Protein AF-0000000078975487 (afdb_homodimer)

Organism: NCBI:txid3068

InterPro domains:
  IPR016624 Uncharacterised conserved protein UCP014753 [PTHR35339] (40-335)
  IPR049349 DUF2264, N-terminal domain [PF10022] (40-330)

Radius of gyration: 29.85 Å; Cα contacts (8 Å, |Δi|>4): 1272; chains: 2; bounding box: 80×108×69 Å

Foldseek 3Di:
DPPPPLDQVLQAPQLVVQPVPDQAPQNLFANATRHPLVSLQVSLQQCLDPPHNRDHDQQQPPHLCNLVSLLSVLLNCLVCVVSRPVPHDPVSNVSNLVSLVSNVNRDADQFLSLLSQQSSQLSCVLVVHDHPVCSNVVNLVQQLQQDDDQLDGPRHNDNDWDLCCLLGVLSSLQSSVVSVVVVVDDPCVSDPPDDCVCVVVSNVSSLRNLQRVLLVVLLQQDQQLDGDCIDAPLLLQLSSNLSNLVCLLVVSHDPVQFLLQSLSNLVSSCCQQVPPQQADPVGFGERDNHHHDCVRHDPSDDSSNSCSNSSSSSNSNPDCCRRNNPPDHDHGPNCCVPVPDPPDPDCPCPVVDPVVCCSVDVPPPPPPPPPDPPVPPDDDPPPDPPPPPPPPDDPDDDDPD/DPPPDLDAVLQAPQLVQQPVPDQAPQRLFANATRHPLVSLQVSLQQCLDPPHRNDYDQQQPPHLCNLVSLLSVLLNCLVCVVSRPVPHDPVSNVSNLVSLVSNVNRDADQFLSLLSQQSSQLSCVLVVHDHPPCSNVVNLVQQLQQDDDQLDGPRHNDNDWDLCCLLGVLSSLQSSVVSVVVVVDDPCVSDPPDDCVCVVVSNVSSLRNLQRVLLVVLLQQDQQLDGDCIDAPLLLQLSSNLSNLVCLLVVSHDPVQFLLQSLSNLVSSCCQQVPPQQADPVGFGERDNHHHDCVRHDPSDDSSNSCSNSSSSSNSNPDCCRRNNPPDHDHGPNCCVPVPDPPPPDCPCPVVDPVVCCSVDVPPPPPPPPPDPPPPPPDDPPPPDPPPPPVPPDPPDDDDD

Sequence (802 aa):
MTVWPPSEYCVSLRLSVLTDIHPPDAVGGPVGGCFPVYPCRQAIALGTDPNSTQYMEFTGRDRSQPLVDAAFLAQGLLRAPTELWDRLDDRTKANVVSALRLTRGIPPHRNNWMLFASIIEAFFLKIGEHVNVERLLSGLEMHRAWYLGEGWWGDGKLFAWNYYNSYVIQPMLYDIFAALRATRKPHSELFPGYNVSYLEELEKLVNYSVPHSAAVLEQMIAPDGSYPPIGRSIVYRGAAFQIMALAALKNKLPKTLAPARARVALTRVINRTLDERSFDSDGWLQIGLVGKQKWLAQVYISTGSLYLASTIFLPLGLPAKAGFWAQTPKSTTWEQVWVPKIYPGSEFGSEFGSEFGTSLGSSAELEPNKPSPLPYNASKPEFKSLSDPNPNPGADSSSKSMTVWPPSEYCVSLRLSVLTDIHPPDAVGGPVGGCFPVYPCRQAIALGTDPNSTQYMEFTGRDRSQPLVDAAFLAQGLLRAPTELWDRLDDRTKANVVSALRLTRGIPPHRNNWMLFASIIEAFFLKIGEHVNVERLLSGLEMHRAWYLGEGWWGDGKLFAWNYYNSYVIQPMLYDIFAALRATRKPHSELFPGYNVSYLEELEKLVNYSVPHSAAVLEQMIAPDGSYPPIGRSIVYRGAAFQIMALAALKNKLPKTLAPARARVALTRVINRTLDERSFDSDGWLQIGLVGKQKWLAQVYISTGSLYLASTIFLPLGLPAKAGFWAQTPKSTTWEQVWVPKIYPGSEFGSEFGSEFGTSLGSSAELEPNKPSPLPYNASKPEFKSLSDPNPNPGADSSSKS

Nearest PDB structures (foldseek):
  8oi4-assembly1_D  TM=9.420E-01  e=7.800E-22  organismal metagenomes
  8oi4-assembly1_B  TM=9.321E-01  e=8.182E-22  organismal metagenomes
  8khw-assembly1_A  TM=5.274E-01  e=4.440E-01  Bacteroides intestinalis
  8oi4-assembly1_D  TM=9.421E-01  e=1.684E-21  organismal metagenomes
  8oi4-assembly1_B  TM=9.321E-01  e=1.938E-21  organismal metagenomes

Secondary structure (DSSP, 8-state):
-----TTTHHHHHHHHHHHT--SGGGTTS---S---HHHHHHHHHHHH-TTSTTPPP-S-SS-SHHHHHHHHHHHHHHHSIIIIIITS-HHHHHHHHHHHHHGGGSPPPSSTHHHHHHHHHHHHHHTT----HHHHHHHHHHHHHTEEETTEE-SSSS--SSSHIIIIIHHHHHHHHHHHHHTTS-HHHHSTTS--THHHHHHHHHHHHHHHHHHHHHTT--TTS-----STTGGGGGGGGHHHHHHHHTT---TTS-HHHHHHHHHHHHHHHSSGGGB-TTSPBPSSSSSS-GGG--TT--TGGGGGGGGGGGGGGS-TTSHHHHSPP---HHHHHHS----SS--GGGTT-HHHHHHHH----------------------------------------/-----TTTHHHHHHHHHHHT--SGGGTTS---S---HHHHHHHHHHHH-TTSTTPPP-S-SS-SHHHHHHHHHHHHHHHSIIIIIITS-HHHHHHHHHHHHHGGGSPPPSSTHHHHHHHHHHHHHHTT----HHHHHHHHHHHHHTEEETTEE-SSSS--SSSHIIIIIHHHHHHHHHHHHHTTS-HHHHSTTS--THHHHHHHHHHHHHHHHHHHHHTT--TTS-----STTGGGGGGGGHHHHHHHHTT---TTS-HHHHHHHHHHHHHHHSSGGGB-TTSPBPSSSSSS-GGG--TT--TGGGGGGGGGGGGGGS-TTSHHHHSPP---HHHHHHS----SS--GGGTT-HHHHHHHH----------------------------------------

Structure (mmCIF, N/CA/C/O backbone):
data_AF-0000000078975487-model_v1
#
loop_
_entity.id
_entity.type
_entity.pdbx_description
1 polymer 'DUF2264 domain-containing protein'
#
loop_
_atom_site.group_PDB
_atom_site.id
_atom_site.type_symbol
_atom_site.label_atom_id
_atom_site.label_alt_id
_atom_site.label_comp_id
_atom_site.label_asym_id
_atom_site.label_entity_id
_atom_site.label_seq_id
_atom_site.pdbx_PDB_ins_code
_atom_site.Cartn_x
_atom_site.Cartn_y
_atom_site.Cartn_z
_atom_site.occupancy
_atom_site.B_iso_or_equiv
_atom_site.auth_seq_id
_atom_site.auth_comp_id
_atom_site.auth_asym_id
_atom_site.auth_atom_id
_atom_site.pdbx_PDB_model_num
ATOM 1 N N . MET A 1 1 ? 31.734 -12.289 -14.758 1 17.77 1 MET A N 1
ATOM 2 C CA . MET A 1 1 ? 30.344 -11.852 -14.945 1 17.77 1 MET A CA 1
ATOM 3 C C . MET A 1 1 ? 29.469 -13 -15.445 1 17.77 1 MET A C 1
ATOM 5 O O . MET A 1 1 ? 29.375 -13.234 -16.656 1 17.77 1 MET A O 1
ATOM 9 N N . THR A 1 2 ? 29.656 -14.188 -14.82 1 19.61 2 THR A N 1
ATOM 10 C CA . THR A 1 2 ? 29.141 -15.492 -15.227 1 19.61 2 THR A CA 1
ATOM 11 C C . THR A 1 2 ? 27.625 -15.438 -15.391 1 19.61 2 THR A C 1
ATOM 13 O O . THR A 1 2 ? 26.891 -15.133 -14.445 1 19.61 2 THR A O 1
ATOM 16 N N . VAL A 1 3 ? 27.172 -15.008 -16.594 1 22.58 3 VAL A N 1
ATOM 17 C CA . VAL A 1 3 ? 25.828 -15.039 -17.172 1 22.58 3 VAL A CA 1
ATOM 18 C C . VAL A 1 3 ? 25.219 -16.422 -16.969 1 22.58 3 VAL A C 1
ATOM 20 O O . VAL A 1 3 ? 25.75 -17.422 -17.469 1 22.58 3 VAL A O 1
ATOM 23 N N . TRP A 1 4 ? 24.844 -16.719 -15.789 1 25.28 4 TRP A N 1
ATOM 24 C CA . TRP A 1 4 ? 24.203 -18.016 -15.578 1 25.28 4 TRP A CA 1
ATOM 25 C C . TRP A 1 4 ? 23.219 -18.328 -16.703 1 25.28 4 TRP A C 1
ATOM 27 O O . TRP A 1 4 ? 22.406 -17.484 -17.062 1 25.28 4 TRP A O 1
ATOM 37 N N . PRO A 1 5 ? 23.672 -19.094 -17.594 1 24.98 5 PRO A N 1
ATOM 38 C CA . PRO A 1 5 ? 22.797 -19.516 -18.703 1 24.98 5 PRO A CA 1
ATOM 39 C C . PRO A 1 5 ? 21.391 -19.875 -18.25 1 24.98 5 PRO A C 1
ATOM 41 O O . PRO A 1 5 ? 21.203 -20.375 -17.125 1 24.98 5 PRO A O 1
ATOM 44 N N . PRO A 1 6 ? 20.328 -19.234 -18.781 1 26.41 6 PRO A N 1
ATOM 45 C CA . PRO A 1 6 ? 18.891 -19.219 -18.5 1 26.41 6 PRO A CA 1
ATOM 46 C C . PRO A 1 6 ? 18.312 -20.625 -18.328 1 26.41 6 PRO A C 1
ATOM 48 O O . PRO A 1 6 ? 17.266 -20.781 -17.703 1 26.41 6 PRO A O 1
ATOM 51 N N . SER A 1 7 ? 18.828 -21.609 -19.062 1 25.36 7 SER A N 1
ATOM 52 C CA . SER A 1 7 ? 18 -22.781 -19.359 1 25.36 7 SER A CA 1
ATOM 53 C C . SER A 1 7 ? 17.828 -23.672 -18.125 1 25.36 7 SER A C 1
ATOM 55 O O . SER A 1 7 ? 16.75 -24.172 -17.859 1 25.36 7 SER A O 1
ATOM 57 N N . GLU A 1 8 ? 19.016 -24.203 -17.594 1 25.2 8 GLU A N 1
ATOM 58 C CA . GLU A 1 8 ? 18.984 -25.359 -16.703 1 25.2 8 GLU A CA 1
ATOM 59 C C . GLU A 1 8 ? 18.531 -24.953 -15.297 1 25.2 8 GLU A C 1
ATOM 61 O O . GLU A 1 8 ? 18.031 -25.797 -14.547 1 25.2 8 GLU A O 1
ATOM 66 N N . TYR A 1 9 ? 19.016 -23.844 -14.836 1 26.78 9 TYR A N 1
ATOM 67 C CA . TYR A 1 9 ? 18.797 -23.531 -13.438 1 26.78 9 TYR A CA 1
ATOM 68 C C . TYR A 1 9 ? 17.328 -23.188 -13.18 1 26.78 9 TYR A C 1
ATOM 70 O O . TYR A 1 9 ? 16.938 -22.875 -12.055 1 26.78 9 TYR A O 1
ATOM 78 N N . CYS A 1 10 ? 16.703 -22.75 -14.195 1 26.64 10 CYS A N 1
ATOM 79 C CA . CYS A 1 10 ? 15.336 -22.297 -13.977 1 26.64 10 CYS A CA 1
ATOM 80 C C . CYS A 1 10 ? 14.531 -23.328 -13.195 1 26.64 10 CYS A C 1
ATOM 82 O O . CYS A 1 10 ? 13.773 -22.969 -12.289 1 26.64 10 CYS A O 1
ATOM 84 N N . VAL A 1 11 ? 14.445 -24.594 -13.711 1 28.17 11 VAL A N 1
ATOM 85 C CA . VAL A 1 11 ? 13.484 -25.625 -13.32 1 28.17 11 VAL A CA 1
ATOM 86 C C . VAL A 1 11 ? 13.969 -26.344 -12.062 1 28.17 11 VAL A C 1
ATOM 88 O O . VAL A 1 11 ? 13.188 -27 -11.375 1 28.17 11 VAL A O 1
ATOM 91 N N . SER A 1 12 ? 15.242 -26.344 -11.789 1 28.03 12 SER A N 1
ATOM 92 C CA . SER A 1 12 ? 15.758 -27.266 -10.781 1 28.03 12 SER A CA 1
ATOM 93 C C . SER A 1 12 ? 15.312 -26.859 -9.383 1 28.03 12 SER A C 1
ATOM 95 O O . SER A 1 12 ? 15.312 -27.672 -8.461 1 28.03 12 SER A O 1
ATOM 97 N N . LEU A 1 13 ? 15.188 -25.625 -9.156 1 29.33 13 LEU A N 1
ATOM 98 C CA . LEU A 1 13 ? 15.078 -25.344 -7.73 1 29.33 13 LEU A CA 1
ATOM 99 C C . LEU A 1 13 ? 13.758 -25.891 -7.18 1 29.33 13 LEU A C 1
ATOM 101 O O . LEU A 1 13 ? 13.719 -26.422 -6.07 1 29.33 13 LEU A O 1
ATOM 105 N N . ARG A 1 14 ? 12.648 -25.609 -7.809 1 32.47 14 ARG A N 1
ATOM 106 C CA . ARG A 1 14 ? 11.445 -25.984 -7.07 1 32.47 14 ARG A CA 1
ATOM 107 C C . ARG A 1 14 ? 11.312 -27.5 -6.98 1 32.47 14 ARG A C 1
ATOM 109 O O . ARG A 1 14 ? 10.914 -28.031 -5.945 1 32.47 14 ARG A O 1
ATOM 116 N N . LEU A 1 15 ? 11.477 -28.234 -8.109 1 30.48 15 LEU A N 1
ATOM 117 C CA . LEU A 1 15 ? 11.102 -29.641 -8.07 1 30.48 15 LEU A CA 1
ATOM 118 C C . LEU A 1 15 ? 12.07 -30.438 -7.207 1 30.48 15 LEU A C 1
ATOM 120 O O . LEU A 1 15 ? 11.734 -31.516 -6.715 1 30.48 15 LEU A O 1
ATOM 124 N N . SER A 1 16 ? 13.289 -30.125 -7.184 1 30.7 16 SER A N 1
ATOM 125 C CA . SER A 1 16 ? 14.078 -30.875 -6.211 1 30.7 16 SER A CA 1
ATOM 126 C C . SER A 1 16 ? 13.555 -30.672 -4.793 1 30.7 16 SER A C 1
ATOM 128 O O . SER A 1 16 ? 13.938 -31.391 -3.875 1 30.7 16 SER A O 1
ATOM 130 N N . VAL A 1 17 ? 12.914 -29.562 -4.594 1 31 17 VAL A N 1
ATOM 131 C CA . VAL A 1 17 ? 12.32 -29.297 -3.291 1 31 17 VAL A CA 1
ATOM 132 C C . VAL A 1 17 ? 11.219 -30.328 -3.014 1 31 17 VAL A C 1
ATOM 134 O O . VAL A 1 17 ? 10.984 -30.703 -1.861 1 31 17 VAL A O 1
ATOM 137 N N . LEU A 1 18 ? 10.461 -30.641 -4.105 1 30.62 18 LEU A N 1
ATOM 138 C CA . LEU A 1 18 ? 9.453 -31.656 -3.82 1 30.62 18 LEU A CA 1
ATOM 139 C C . LEU A 1 18 ? 10.109 -32.969 -3.406 1 30.62 18 LEU A C 1
ATOM 141 O O . LEU A 1 18 ? 9.469 -33.812 -2.777 1 30.62 18 LEU A O 1
ATOM 145 N N . THR A 1 19 ? 11.148 -33.188 -4.129 1 28.14 19 THR A N 1
ATOM 146 C CA . THR A 1 19 ? 11.539 -34.562 -3.924 1 28.14 19 THR A CA 1
ATOM 147 C C . THR A 1 19 ? 12.008 -34.812 -2.49 1 28.14 19 THR A C 1
ATOM 149 O O . THR A 1 19 ? 11.82 -35.875 -1.933 1 28.14 19 THR A O 1
ATOM 152 N N . ASP A 1 20 ? 13.023 -34.062 -2.154 1 28.47 20 ASP A N 1
ATOM 153 C CA . ASP A 1 20 ? 13.531 -34.594 -0.895 1 28.47 20 ASP A CA 1
ATOM 154 C C . ASP A 1 20 ? 12.625 -34.219 0.27 1 28.47 20 ASP A C 1
ATOM 156 O O . ASP A 1 20 ? 12.969 -33.344 1.064 1 28.47 20 ASP A O 1
ATOM 160 N N . ILE A 1 21 ? 11.297 -33.969 -0.067 1 28.83 21 ILE A N 1
ATOM 161 C CA . ILE A 1 21 ? 10.383 -33.781 1.059 1 28.83 21 ILE A CA 1
ATOM 162 C C . ILE A 1 21 ? 10.555 -34.938 2.051 1 28.83 21 ILE A C 1
ATOM 164 O O . ILE A 1 21 ? 10.398 -36.094 1.688 1 28.83 21 ILE A O 1
ATOM 168 N N . HIS A 1 22 ? 11.398 -34.75 2.934 1 28.94 22 HIS A N 1
ATOM 169 C CA . HIS A 1 22 ? 11.219 -35.719 4.012 1 28.94 22 HIS A CA 1
ATOM 170 C C . HIS A 1 22 ? 9.742 -35.938 4.316 1 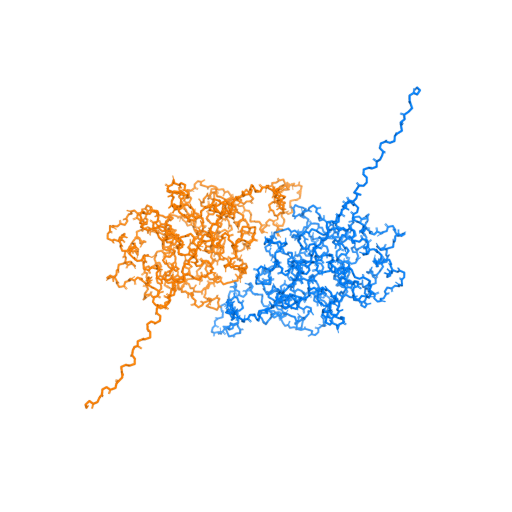28.94 22 HIS A C 1
ATOM 172 O O . HIS A 1 22 ? 8.891 -35.188 3.846 1 28.94 22 HIS A O 1
ATOM 178 N N . PRO A 1 23 ? 9.32 -36.125 5.621 1 29.27 23 PRO A N 1
ATOM 179 C CA . PRO A 1 23 ? 7.992 -36.562 6.066 1 29.27 23 PRO A CA 1
ATOM 180 C C . PRO A 1 23 ? 6.883 -35.625 5.586 1 29.27 23 PRO A C 1
ATOM 182 O O . PRO A 1 23 ? 7.145 -34.469 5.246 1 29.27 23 PRO A O 1
ATOM 185 N N . PRO A 1 24 ? 5.434 -36.062 5.516 1 30.05 24 PRO A N 1
ATOM 186 C CA . PRO A 1 24 ? 4.18 -35.656 4.875 1 30.05 24 PRO A CA 1
ATOM 187 C C . PRO A 1 24 ? 3.957 -34.125 4.93 1 30.05 24 PRO A C 1
ATOM 189 O O . PRO A 1 24 ? 3.109 -33.594 4.207 1 30.05 24 PRO A O 1
ATOM 192 N N . ASP A 1 25 ? 4.359 -33.469 5.902 1 29.67 25 ASP A N 1
ATOM 193 C CA . ASP A 1 25 ? 3.742 -32.156 5.977 1 29.67 25 ASP A CA 1
ATOM 194 C C . ASP A 1 25 ? 4.32 -31.219 4.918 1 29.67 25 ASP A C 1
ATOM 196 O O . ASP A 1 25 ? 3.979 -30.047 4.875 1 29.67 25 ASP A O 1
ATOM 200 N N . ALA A 1 26 ? 5.531 -31.469 4.48 1 30.78 26 ALA A N 1
ATOM 201 C CA . ALA A 1 26 ? 6.246 -30.422 3.75 1 30.78 26 ALA A CA 1
ATOM 202 C C . ALA A 1 26 ? 5.762 -30.328 2.307 1 30.78 26 ALA A C 1
ATOM 204 O O . ALA A 1 26 ? 6.391 -29.672 1.475 1 30.78 26 ALA A O 1
ATOM 205 N N . VAL A 1 27 ? 4.902 -31.234 1.771 1 30.83 27 VAL A N 1
ATOM 206 C CA . VAL A 1 27 ? 4.723 -31.328 0.325 1 30.83 27 VAL A CA 1
ATOM 207 C C . VAL A 1 27 ? 4.129 -30.016 -0.204 1 30.83 27 VAL A C 1
ATOM 209 O O . VAL A 1 27 ? 4.016 -29.828 -1.417 1 30.83 27 VAL A O 1
ATOM 212 N N . GLY A 1 28 ? 3.312 -29.391 0.495 1 31.25 28 GLY A N 1
ATOM 213 C CA . GLY A 1 28 ? 2.43 -28.5 -0.246 1 31.25 28 GLY A CA 1
ATOM 214 C C . GLY A 1 28 ? 3.154 -27.312 -0.862 1 31.25 28 GLY A C 1
ATOM 215 O O . GLY A 1 28 ? 2.535 -26.297 -1.171 1 31.25 28 GLY A O 1
ATOM 216 N N . GLY A 1 29 ? 4.418 -27.25 -0.825 1 31.56 29 GLY A N 1
ATOM 217 C CA . GLY A 1 29 ? 4.797 -25.953 -1.347 1 31.56 29 GLY A CA 1
ATOM 218 C C . GLY A 1 29 ? 4.555 -25.812 -2.838 1 31.56 29 GLY A C 1
ATOM 219 O O . GLY A 1 29 ? 4.414 -26.812 -3.545 1 31.56 29 GLY A O 1
ATOM 220 N N . PRO A 1 30 ? 4.133 -24.578 -3.414 1 31.25 30 PRO A N 1
ATOM 221 C CA . PRO A 1 30 ? 3.555 -24.25 -4.719 1 31.25 30 PRO A CA 1
ATOM 222 C C . PRO A 1 30 ? 4.504 -24.547 -5.879 1 31.25 30 PRO A C 1
ATOM 224 O O . PRO A 1 30 ? 5.711 -24.328 -5.762 1 31.25 30 PRO A O 1
ATOM 227 N N . VAL A 1 31 ? 4.254 -25.562 -6.699 1 34.12 31 VAL A N 1
ATOM 228 C CA . VAL A 1 31 ? 4.848 -25.984 -7.961 1 34.12 31 VAL A CA 1
ATOM 229 C C . VAL A 1 31 ? 4.793 -24.859 -8.977 1 34.12 31 VAL A C 1
ATOM 231 O O . VAL A 1 31 ? 3.91 -24.828 -9.836 1 34.12 31 VAL A O 1
ATOM 234 N N . GLY A 1 32 ? 4.664 -23.641 -8.719 1 29.66 32 GLY A N 1
ATOM 235 C CA . GLY A 1 32 ? 4.41 -22.812 -9.875 1 29.66 32 GLY A CA 1
ATOM 236 C C . GLY A 1 32 ? 5.523 -22.859 -10.906 1 29.66 32 GLY A C 1
ATOM 237 O O . GLY A 1 32 ? 5.344 -22.422 -12.047 1 29.66 32 GLY A O 1
ATOM 238 N N . GLY A 1 33 ? 6.766 -22.406 -10.633 1 28.44 33 GLY A N 1
ATOM 239 C CA . GLY A 1 33 ? 7.734 -22.078 -11.672 1 28.44 33 GLY A CA 1
ATOM 240 C C . GLY A 1 33 ? 8.297 -23.312 -12.367 1 28.44 33 GLY A C 1
ATOM 241 O O . GLY A 1 33 ? 8.211 -24.422 -11.844 1 28.44 33 GLY A O 1
ATOM 242 N N . CYS A 1 34 ? 8.562 -23.219 -13.766 1 29.45 34 CYS A N 1
ATOM 243 C CA . CYS A 1 34 ? 8.977 -24.25 -14.719 1 29.45 34 CYS A CA 1
ATOM 244 C C . CYS A 1 34 ? 10.297 -24.875 -14.305 1 29.45 34 CYS A C 1
ATOM 246 O O . CYS A 1 34 ? 11.32 -24.203 -14.211 1 29.45 34 CYS A O 1
ATOM 248 N N . PHE A 1 35 ? 10.383 -25.703 -13.375 1 34.16 35 PHE A N 1
ATOM 249 C CA . PHE A 1 35 ? 11.508 -26.562 -13 1 34.16 35 PHE A CA 1
ATOM 250 C C . PHE A 1 35 ? 11.688 -27.688 -14 1 34.16 35 PHE A C 1
ATOM 252 O O . PHE A 1 35 ? 10.781 -27.984 -14.789 1 34.16 35 PHE A O 1
ATOM 259 N N . PRO A 1 36 ? 12.812 -28.453 -14.102 1 34.88 36 PRO A N 1
ATOM 260 C CA . PRO A 1 36 ? 12.844 -29.625 -14.977 1 34.88 36 PRO A CA 1
ATOM 261 C C . PRO A 1 36 ? 11.586 -30.5 -14.852 1 34.88 36 PRO A C 1
ATOM 263 O O . PRO A 1 36 ? 11.141 -30.781 -13.742 1 34.88 36 PRO A O 1
ATOM 266 N N . VAL A 1 37 ? 10.906 -30.5 -15.938 1 40.44 37 VAL A N 1
ATOM 267 C CA . VAL A 1 37 ? 9.578 -31.062 -16.156 1 40.44 37 VAL A CA 1
ATOM 268 C C . VAL A 1 37 ? 9.531 -32.5 -15.648 1 40.44 37 VAL A C 1
ATOM 270 O O . VAL A 1 37 ? 8.547 -32.906 -15.023 1 40.44 37 VAL A O 1
ATOM 273 N N . TYR A 1 38 ? 10.797 -33.25 -15.812 1 40.75 38 TYR A N 1
ATOM 274 C CA . TYR A 1 38 ? 10.719 -34.656 -15.516 1 40.75 38 TYR A CA 1
ATOM 275 C C . TYR A 1 38 ? 10.602 -34.906 -14.016 1 40.75 38 TYR A C 1
ATOM 277 O O . TYR A 1 38 ? 9.719 -35.625 -13.562 1 40.75 38 TYR A O 1
ATOM 285 N N . PRO A 1 39 ? 11.352 -34.125 -13.289 1 62.34 39 PRO A N 1
ATOM 286 C CA . PRO A 1 39 ? 11.234 -34.344 -11.844 1 62.34 39 PRO A CA 1
ATOM 287 C C . PRO A 1 39 ? 9.914 -33.844 -11.273 1 62.34 39 PRO A C 1
ATOM 289 O O . PRO A 1 39 ? 9.367 -34.438 -10.344 1 62.34 39 PRO A O 1
ATOM 292 N N . CYS A 1 40 ? 9.281 -33.062 -12.023 1 74.69 40 CYS A N 1
ATOM 293 C CA . CYS A 1 40 ? 8.008 -32.562 -11.531 1 74.69 40 CYS A CA 1
ATOM 294 C C . CYS A 1 40 ? 6.891 -33.562 -11.742 1 74.69 40 CYS A C 1
ATOM 296 O O . CYS A 1 40 ? 6.059 -33.781 -10.859 1 74.69 40 CYS A O 1
ATOM 298 N N . ARG A 1 41 ? 7.012 -34.281 -12.812 1 85.25 41 ARG A N 1
ATOM 299 C CA . ARG A 1 41 ? 5.992 -35.281 -13.102 1 85.25 41 ARG A CA 1
ATOM 300 C C . ARG A 1 41 ? 6.094 -36.469 -12.141 1 85.25 41 ARG A C 1
ATOM 302 O O . ARG A 1 41 ? 5.078 -37.031 -11.727 1 85.25 41 ARG A O 1
ATOM 309 N N . GLN A 1 42 ? 7.324 -36.781 -11.836 1 82.31 42 GLN A N 1
ATOM 310 C CA . GLN A 1 42 ? 7.52 -37.844 -10.859 1 82.31 42 GLN A CA 1
ATOM 311 C C . GLN A 1 42 ? 7 -37.438 -9.484 1 82.31 42 GLN A C 1
ATOM 313 O O . GLN A 1 42 ? 6.383 -38.25 -8.789 1 82.31 42 GLN A O 1
ATOM 318 N N . ALA A 1 43 ? 7.289 -36.219 -9.164 1 81 43 ALA A N 1
ATOM 319 C CA . ALA A 1 43 ? 6.801 -35.719 -7.883 1 81 43 ALA A CA 1
ATOM 320 C C . ALA A 1 43 ? 5.277 -35.688 -7.84 1 81 43 ALA A C 1
ATOM 322 O O . ALA A 1 43 ? 4.68 -36.031 -6.812 1 81 43 ALA A O 1
ATOM 323 N N . ILE A 1 44 ? 4.648 -35.344 -8.938 1 88.56 44 ILE A N 1
ATOM 324 C CA . ILE A 1 44 ? 3.191 -35.344 -9.031 1 88.56 44 ILE A CA 1
ATOM 325 C C . ILE A 1 44 ? 2.67 -36.781 -8.891 1 88.56 44 ILE A C 1
ATOM 327 O O . ILE A 1 44 ? 1.725 -37.031 -8.133 1 88.56 44 ILE A O 1
ATOM 331 N N . ALA A 1 45 ? 3.307 -37.719 -9.523 1 89.88 45 ALA A N 1
ATOM 332 C CA . ALA A 1 45 ? 2.896 -39.125 -9.477 1 89.88 45 ALA A CA 1
ATOM 333 C C . ALA A 1 45 ? 2.986 -39.688 -8.055 1 89.88 45 ALA A C 1
ATOM 335 O O . ALA A 1 45 ? 2.039 -40.281 -7.566 1 89.88 45 ALA A O 1
ATOM 336 N N . LEU A 1 46 ? 4.09 -39.406 -7.434 1 86.56 46 LEU A N 1
ATOM 337 C CA . LEU A 1 46 ? 4.305 -39.906 -6.09 1 86.56 46 LEU A CA 1
ATOM 338 C C . LEU A 1 46 ? 3.406 -39.188 -5.078 1 86.56 46 LEU A C 1
ATOM 340 O O . LEU A 1 46 ? 2.857 -39.844 -4.176 1 86.56 46 LEU A O 1
ATOM 344 N N . GLY A 1 47 ? 3.271 -37.906 -5.277 1 87.25 47 GLY A N 1
ATOM 345 C CA . GLY A 1 47 ? 2.525 -37.125 -4.324 1 87.25 47 GLY A CA 1
ATOM 346 C C . GLY A 1 47 ? 1.03 -37.375 -4.371 1 87.25 47 GLY A C 1
ATOM 347 O O . GLY A 1 47 ? 0.323 -37.125 -3.391 1 87.25 47 GLY A O 1
ATOM 348 N N . THR A 1 48 ? 0.51 -37.906 -5.465 1 92 48 THR A N 1
ATOM 349 C CA . THR A 1 48 ? -0.933 -38.062 -5.602 1 92 48 THR A CA 1
ATOM 350 C C . THR A 1 48 ? -1.31 -39.531 -5.586 1 92 48 THR A C 1
ATOM 352 O O . THR A 1 48 ? -2.49 -39.906 -5.656 1 92 48 THR A O 1
ATOM 355 N N . ASP A 1 49 ? -0.348 -40.438 -5.48 1 92.12 49 ASP A N 1
ATOM 356 C CA . ASP A 1 49 ? -0.586 -41.875 -5.379 1 92.12 49 ASP A CA 1
ATOM 357 C C . ASP A 1 49 ? -0.865 -42.281 -3.936 1 92.12 49 ASP A C 1
ATOM 359 O O . ASP A 1 49 ? 0.035 -42.281 -3.094 1 92.12 49 ASP A O 1
ATOM 363 N N . PRO A 1 50 ? -2.062 -42.719 -3.664 1 93.06 50 PRO A N 1
ATOM 364 C CA . PRO A 1 50 ? -2.396 -43.062 -2.283 1 93.06 50 PRO A CA 1
ATOM 365 C C . PRO A 1 50 ? -1.549 -44.219 -1.744 1 93.06 50 PRO A C 1
ATOM 367 O O . PRO A 1 50 ? -1.479 -44.438 -0.53 1 93.06 50 PRO A O 1
ATOM 370 N N . ASN A 1 51 ? -0.918 -44.938 -2.574 1 94.12 51 ASN A N 1
ATOM 371 C CA . ASN A 1 51 ? -0.087 -46.062 -2.146 1 94.12 51 ASN A CA 1
ATOM 372 C C . ASN A 1 51 ? 1.373 -45.656 -1.989 1 94.12 51 ASN A C 1
ATOM 374 O O . ASN A 1 51 ? 2.215 -46.469 -1.595 1 94.12 51 ASN A O 1
ATOM 378 N N . SER A 1 52 ? 1.609 -44.438 -2.338 1 88.12 52 SER A N 1
ATOM 379 C CA . SER A 1 52 ? 2.967 -43.906 -2.213 1 88.12 52 SER A CA 1
ATOM 380 C C . SER A 1 52 ? 3.264 -43.469 -0.782 1 88.12 52 SER A C 1
ATOM 382 O O . SER A 1 52 ? 2.389 -42.938 -0.097 1 88.12 52 SER A O 1
ATOM 384 N N . THR A 1 53 ? 4.473 -43.656 -0.277 1 84.81 53 THR A N 1
ATOM 385 C CA . THR A 1 53 ? 4.914 -43.156 1.022 1 84.81 53 THR A CA 1
ATOM 386 C C . THR A 1 53 ? 5.012 -41.625 1.013 1 84.81 53 THR A C 1
ATOM 388 O O . THR A 1 53 ? 5.094 -41 2.07 1 84.81 53 THR A O 1
ATOM 391 N N . GLN A 1 54 ? 4.91 -41.031 -0.166 1 79.69 54 GLN A N 1
ATOM 392 C CA . GLN A 1 54 ? 5.02 -39.594 -0.312 1 79.69 54 GLN A CA 1
ATOM 393 C C . GLN A 1 54 ? 3.67 -38.969 -0.662 1 79.69 54 GLN A C 1
ATOM 395 O O . GLN A 1 54 ? 3.611 -37.844 -1.179 1 79.69 54 GLN A O 1
ATOM 400 N N . TYR A 1 55 ? 2.629 -39.75 -0.375 1 86.12 55 TYR A N 1
ATOM 401 C CA . TYR A 1 55 ? 1.282 -39.25 -0.624 1 86.12 55 TYR A CA 1
ATOM 402 C C . TYR A 1 55 ? 1.006 -38 0.206 1 86.12 55 TYR A C 1
ATOM 404 O O . TYR A 1 55 ? 1.184 -38.031 1.426 1 86.12 55 TYR A O 1
ATOM 412 N N . MET A 1 56 ? 0.599 -36.969 -0.518 1 81.56 56 MET A N 1
ATOM 413 C CA . MET A 1 56 ? 0.321 -35.719 0.153 1 81.56 56 MET A CA 1
ATOM 414 C C . MET A 1 56 ? -1.074 -35.719 0.768 1 81.56 56 MET A C 1
ATOM 416 O O . MET A 1 56 ? -1.937 -36.5 0.356 1 81.56 56 MET A O 1
ATOM 420 N N . GLU A 1 57 ? -1.223 -34.844 1.768 1 80.75 57 GLU A N 1
ATOM 421 C CA . GLU A 1 57 ? -2.521 -34.719 2.42 1 80.75 57 GLU A CA 1
ATOM 422 C C . GLU A 1 57 ? -3.438 -33.781 1.641 1 80.75 57 GLU A C 1
ATOM 424 O O . GLU A 1 57 ? -3.08 -32.625 1.38 1 80.75 57 GLU A O 1
ATOM 429 N N . PHE A 1 58 ? -4.648 -34.281 1.281 1 87.31 58 PHE A N 1
ATOM 430 C CA . PHE A 1 58 ? -5.57 -33.469 0.494 1 87.31 58 PHE A CA 1
ATOM 431 C C . PHE A 1 58 ? -6.906 -33.312 1.213 1 87.31 58 PHE A C 1
ATOM 433 O O . PHE A 1 58 ? -7.758 -32.531 0.794 1 87.31 58 PHE A O 1
ATOM 440 N N . THR A 1 59 ? -7.223 -34.031 2.219 1 80.75 59 THR A N 1
ATOM 441 C CA . THR A 1 59 ? -8.539 -34.125 2.844 1 80.75 59 THR A CA 1
ATOM 442 C C . THR A 1 59 ? -8.703 -33.031 3.889 1 80.75 59 THR A C 1
ATOM 444 O O . THR A 1 59 ? -9.828 -32.688 4.285 1 80.75 59 THR A O 1
ATOM 447 N N . GLY A 1 60 ? -7.824 -32.375 4.281 1 70.88 60 GLY A N 1
ATOM 448 C CA . GLY A 1 60 ? -7.934 -31.328 5.277 1 70.88 60 GLY A CA 1
ATOM 449 C C . GLY A 1 60 ? -8.281 -31.844 6.66 1 70.88 60 GLY A C 1
ATOM 450 O O . GLY A 1 60 ? -8.984 -31.172 7.422 1 70.88 60 GLY A O 1
ATOM 451 N N . ARG A 1 61 ? -8.195 -33 6.996 1 65.75 61 ARG A N 1
ATOM 452 C CA . ARG A 1 61 ? -8.594 -33.594 8.273 1 65.75 61 ARG A CA 1
ATOM 453 C C . ARG A 1 61 ? -7.977 -32.812 9.438 1 65.75 61 ARG A C 1
ATOM 455 O O . ARG A 1 61 ? -8.664 -32.531 10.414 1 65.75 61 ARG A O 1
ATOM 462 N N . ASP A 1 62 ? -6.832 -32.375 9.344 1 60.53 62 ASP A N 1
ATOM 463 C CA . ASP A 1 62 ? -6.211 -31.75 10.5 1 60.53 62 ASP A CA 1
ATOM 464 C C . ASP A 1 62 ? -5.914 -30.281 10.219 1 60.53 62 ASP A C 1
ATOM 466 O O . ASP A 1 62 ? -5.844 -29.469 11.148 1 60.53 62 ASP A O 1
ATOM 470 N N . ARG A 1 63 ? -5.75 -30.016 9.078 1 73.75 63 ARG A N 1
ATOM 471 C CA . ARG A 1 63 ? -5.375 -28.641 8.75 1 73.75 63 ARG A CA 1
ATOM 472 C C . ARG A 1 63 ? -5.926 -28.234 7.391 1 73.75 63 ARG A C 1
ATOM 474 O O . ARG A 1 63 ? -6.238 -29.078 6.559 1 73.75 63 ARG A O 1
ATOM 481 N N . SER A 1 64 ? -6.129 -26.938 7.246 1 81.31 64 SER A N 1
ATOM 482 C CA . SER A 1 64 ? -6.699 -26.422 6 1 81.31 64 SER A CA 1
ATOM 483 C C . SER A 1 64 ? -5.613 -26.156 4.965 1 81.31 64 SER A C 1
ATOM 485 O O . SER A 1 64 ? -5.91 -25.969 3.781 1 81.31 64 SER A O 1
ATOM 487 N N . GLN A 1 65 ? -4.387 -26.344 5.293 1 80.56 65 GLN A N 1
ATOM 488 C CA . GLN A 1 65 ? -3.242 -25.969 4.477 1 80.56 65 GLN A CA 1
ATOM 489 C C . GLN A 1 65 ? -3.186 -26.781 3.189 1 80.56 65 GLN A C 1
ATOM 491 O O . GLN A 1 65 ? -2.723 -26.297 2.156 1 80.56 65 GLN A O 1
ATOM 496 N N . PRO A 1 66 ? -3.768 -28.031 3.24 1 85.88 66 PRO A N 1
ATOM 497 C CA . PRO A 1 66 ? -3.748 -28.812 2.008 1 85.88 66 PRO A CA 1
ATOM 498 C C . PRO A 1 66 ? -4.484 -28.141 0.857 1 85.88 66 PRO A C 1
ATOM 500 O O . PRO A 1 66 ? -4.152 -28.359 -0.31 1 85.88 66 PRO A O 1
ATOM 503 N N . LEU A 1 67 ? -5.438 -27.297 1.176 1 92.38 67 LEU A N 1
ATOM 504 C CA . LEU A 1 67 ? -6.129 -26.547 0.127 1 92.38 67 LEU A CA 1
ATOM 505 C C . LEU A 1 67 ? -5.164 -25.625 -0.609 1 92.38 67 LEU A C 1
ATOM 507 O O . LEU A 1 67 ? -5.234 -25.5 -1.834 1 92.38 67 LEU A O 1
ATOM 511 N N . VAL A 1 68 ? -4.258 -24.984 0.138 1 89.56 68 VAL A N 1
ATOM 512 C CA . VAL A 1 68 ? -3.275 -24.062 -0.432 1 89.56 68 VAL A CA 1
ATOM 513 C C . VAL A 1 68 ? -2.322 -24.844 -1.344 1 89.56 68 VAL A C 1
ATOM 515 O O . VAL A 1 68 ? -2.086 -24.438 -2.484 1 89.56 68 VAL A O 1
ATOM 518 N N . ASP A 1 69 ? -1.88 -25.984 -0.905 1 85.75 69 ASP A N 1
ATOM 519 C CA . ASP A 1 69 ? -0.944 -26.812 -1.674 1 85.75 69 ASP A CA 1
ATOM 520 C C . ASP A 1 69 ? -1.591 -27.312 -2.959 1 85.75 69 ASP A C 1
ATOM 522 O O . ASP A 1 69 ? -0.978 -27.281 -4.027 1 85.75 69 ASP A O 1
ATOM 526 N N . ALA A 1 70 ? -2.768 -27.766 -2.777 1 91 70 ALA A N 1
ATOM 527 C CA . ALA A 1 70 ? -3.508 -28.266 -3.928 1 91 70 ALA A CA 1
ATOM 528 C C . ALA A 1 70 ? -3.752 -27.172 -4.953 1 91 70 ALA A C 1
ATOM 530 O O . ALA A 1 70 ? -3.691 -27.406 -6.16 1 91 70 ALA A O 1
ATOM 531 N N . ALA A 1 71 ? -4.031 -25.984 -4.457 1 94.25 71 ALA A N 1
ATOM 532 C CA . ALA A 1 71 ? -4.312 -24.859 -5.336 1 94.25 71 ALA A CA 1
ATOM 533 C C . ALA A 1 71 ? -3.086 -24.484 -6.168 1 94.25 71 ALA A C 1
ATOM 535 O O . ALA A 1 71 ? -3.195 -24.25 -7.375 1 94.25 71 ALA A O 1
ATOM 536 N N . PHE A 1 72 ? -1.951 -24.453 -5.543 1 90.38 72 PHE A N 1
ATOM 537 C CA . PHE A 1 72 ? -0.742 -24.094 -6.277 1 90.38 72 PHE A CA 1
ATOM 538 C C . PHE A 1 72 ? -0.348 -25.203 -7.238 1 90.38 72 PHE A C 1
ATOM 540 O O . PHE A 1 72 ? 0.189 -24.953 -8.32 1 90.38 72 PHE A O 1
ATOM 547 N N . LEU A 1 73 ? -0.629 -26.484 -6.879 1 89.06 73 LEU A N 1
ATOM 548 C CA . LEU A 1 73 ? -0.46 -27.578 -7.832 1 89.06 73 LEU A CA 1
ATOM 549 C C . LEU A 1 73 ? -1.347 -27.375 -9.055 1 89.06 73 LEU A C 1
ATOM 551 O O . LEU A 1 73 ? -0.87 -27.438 -10.195 1 89.06 73 LEU A O 1
ATOM 555 N N . ALA A 1 74 ? -2.596 -27.094 -8.797 1 94.44 74 ALA A N 1
ATOM 556 C CA . ALA A 1 74 ? -3.537 -26.875 -9.883 1 94.44 74 ALA A CA 1
ATOM 557 C C . ALA A 1 74 ? -3.082 -25.703 -10.766 1 94.44 74 ALA A C 1
ATOM 559 O O . ALA A 1 74 ? -3.176 -25.781 -11.992 1 94.44 74 ALA A O 1
ATOM 560 N N . GLN A 1 75 ? -2.582 -24.656 -10.156 1 94.12 75 GLN A N 1
ATOM 561 C CA . GLN A 1 75 ? -2.094 -23.5 -10.898 1 94.12 75 GLN A CA 1
ATOM 562 C C . GLN A 1 75 ? -0.915 -23.875 -11.789 1 94.12 75 GLN A C 1
ATOM 564 O O . GLN A 1 75 ? -0.836 -23.438 -12.945 1 94.12 75 GLN A O 1
ATOM 569 N N . GLY A 1 76 ? -0.005 -24.672 -11.203 1 90.75 76 GLY A N 1
ATOM 570 C CA . GLY A 1 76 ? 1.104 -25.172 -12.008 1 90.75 76 GLY A CA 1
ATOM 571 C C . GLY A 1 76 ? 0.656 -25.969 -13.211 1 90.75 76 GLY A C 1
ATOM 572 O O . GLY A 1 76 ? 1.185 -25.797 -14.312 1 90.75 76 GLY A O 1
ATOM 573 N N . LEU A 1 77 ? -0.357 -26.828 -13.008 1 92.31 77 LEU A N 1
ATOM 574 C CA . LEU A 1 77 ? -0.891 -27.656 -14.086 1 92.31 77 LEU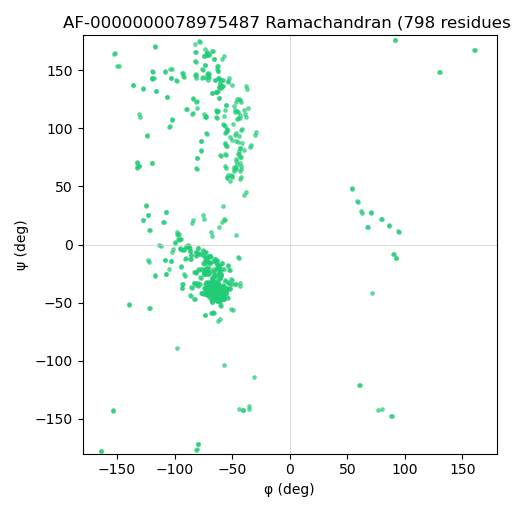 A CA 1
ATOM 575 C C . LEU A 1 77 ? -1.548 -26.781 -15.156 1 92.31 77 LEU A C 1
ATOM 577 O O . LEU A 1 77 ? -1.462 -27.094 -16.344 1 92.31 77 LEU A O 1
ATOM 581 N N . LEU A 1 78 ? -2.172 -25.719 -14.75 1 93.81 78 LEU A N 1
ATOM 582 C CA . LEU A 1 78 ? -2.807 -24.797 -15.68 1 93.81 78 LEU A CA 1
ATOM 583 C C . LEU A 1 78 ? -1.76 -24.031 -16.484 1 93.81 78 LEU A C 1
ATOM 585 O O . LEU A 1 78 ? -1.956 -23.75 -17.672 1 93.81 78 LEU A O 1
ATOM 589 N N . ARG A 1 79 ? -0.629 -23.656 -15.836 1 89.56 79 ARG A N 1
ATOM 590 C CA . ARG A 1 79 ? 0.389 -22.812 -16.453 1 89.56 79 ARG A CA 1
ATOM 591 C C . ARG A 1 79 ? 1.245 -23.625 -17.438 1 89.56 79 ARG A C 1
ATOM 593 O O . ARG A 1 79 ? 1.771 -23.078 -18.406 1 89.56 79 ARG A O 1
ATOM 600 N N . ALA A 1 80 ? 1.366 -24.953 -17.156 1 87.38 80 ALA A N 1
ATOM 601 C CA . ALA A 1 80 ? 2.178 -25.812 -18.016 1 87.38 80 ALA A CA 1
ATOM 602 C C . ALA A 1 80 ? 1.425 -27.094 -18.375 1 87.38 80 ALA A C 1
ATOM 604 O O . ALA A 1 80 ? 1.906 -28.203 -18.125 1 87.38 80 ALA A O 1
ATOM 605 N N . PRO A 1 81 ? 0.346 -26.953 -19.125 1 91 81 PRO A N 1
ATOM 606 C CA . PRO A 1 81 ? -0.542 -28.094 -19.359 1 91 81 PRO A CA 1
ATOM 607 C C . PRO A 1 81 ? 0.111 -29.188 -20.203 1 91 81 PRO A C 1
ATOM 609 O O . PRO A 1 81 ? -0.134 -30.375 -19.969 1 91 81 PRO A O 1
ATOM 612 N N . THR A 1 82 ? 0.918 -28.844 -21.172 1 89 82 THR A N 1
ATOM 613 C CA . THR A 1 82 ? 1.557 -29.844 -22.016 1 89 82 THR A CA 1
ATOM 614 C C . THR A 1 82 ? 2.617 -30.609 -21.234 1 89 82 THR A C 1
ATOM 616 O O . THR A 1 82 ? 2.625 -31.844 -21.219 1 89 82 THR A O 1
ATOM 619 N N . GLU A 1 83 ? 3.406 -29.891 -20.438 1 83.44 83 GLU A N 1
ATOM 620 C CA . GLU A 1 83 ? 4.547 -30.5 -19.766 1 83.44 83 GLU A CA 1
ATOM 621 C C . GLU A 1 83 ? 4.121 -31.203 -18.469 1 83.44 83 GLU A C 1
ATOM 623 O O . GLU A 1 83 ? 4.707 -32.219 -18.078 1 83.44 83 GLU A O 1
ATOM 628 N N . LEU A 1 84 ? 3.102 -30.625 -17.812 1 89 84 LEU A N 1
ATOM 629 C CA . LEU A 1 84 ? 2.84 -31.094 -16.469 1 89 84 LEU A CA 1
ATOM 630 C C . LEU A 1 84 ? 1.556 -31.922 -16.422 1 89 84 LEU A C 1
ATOM 632 O O . LEU A 1 84 ? 1.316 -32.656 -15.445 1 89 84 LEU A O 1
ATOM 636 N N . TRP A 1 85 ? 0.754 -31.875 -17.453 1 92.44 85 TRP A N 1
ATOM 637 C CA . TRP A 1 85 ? -0.5 -32.625 -17.391 1 92.44 85 TRP A CA 1
ATOM 638 C C . TRP A 1 85 ? -0.584 -33.625 -18.531 1 92.44 85 TRP A C 1
ATOM 640 O O . TRP A 1 85 ? -0.646 -34.844 -18.281 1 92.44 85 TRP A O 1
ATOM 650 N N . ASP A 1 86 ? -0.426 -33.156 -19.766 1 93.75 86 ASP A N 1
ATOM 651 C CA . ASP A 1 86 ? -0.638 -34 -20.938 1 93.75 86 ASP A CA 1
ATOM 652 C C . ASP A 1 86 ? 0.318 -35.188 -20.938 1 93.75 86 ASP A C 1
ATOM 654 O O . ASP A 1 86 ? -0.033 -36.281 -21.406 1 93.75 86 ASP A O 1
ATOM 658 N N . ARG A 1 87 ? 1.47 -35.031 -20.359 1 91.06 87 ARG A N 1
ATOM 659 C CA . ARG A 1 87 ? 2.52 -36.031 -20.438 1 91.06 87 ARG A CA 1
ATOM 660 C C . ARG A 1 87 ? 2.428 -37 -19.266 1 91.06 87 ARG A C 1
ATOM 662 O O . ARG A 1 87 ? 3.174 -38 -19.219 1 91.06 87 ARG A O 1
ATOM 669 N N . LEU A 1 88 ? 1.551 -36.781 -18.375 1 93.81 88 LEU A N 1
ATOM 670 C CA . LEU A 1 88 ? 1.323 -37.75 -17.312 1 93.81 88 LEU A CA 1
ATOM 671 C C . LEU A 1 88 ? 0.633 -39 -17.828 1 93.81 88 LEU A C 1
ATOM 673 O O . LEU A 1 88 ? -0.134 -38.938 -18.797 1 93.81 88 LEU A O 1
ATOM 677 N N . ASP A 1 89 ? 0.961 -40.156 -17.219 1 95.56 89 ASP A N 1
ATOM 678 C CA . ASP A 1 89 ? 0.231 -41.375 -17.578 1 95.56 89 ASP A CA 1
ATOM 679 C C . ASP A 1 89 ? -1.191 -41.344 -17.016 1 95.56 89 ASP A C 1
ATOM 681 O O . ASP A 1 89 ? -1.502 -40.531 -16.141 1 95.56 89 ASP A O 1
ATOM 685 N N . ASP A 1 90 ? -2.027 -42.188 -17.484 1 97.31 90 ASP A N 1
ATOM 686 C CA . ASP A 1 90 ? -3.451 -42.188 -17.172 1 97.31 90 ASP A CA 1
ATOM 687 C C . ASP A 1 90 ? -3.678 -42.438 -15.68 1 97.31 90 ASP A C 1
ATOM 689 O O . ASP A 1 90 ? -4.578 -41.844 -15.078 1 97.31 90 ASP A O 1
ATOM 693 N N . ARG A 1 91 ? -2.924 -43.312 -15.109 1 97.19 91 ARG A N 1
ATOM 694 C CA . ARG A 1 91 ? -3.068 -43.594 -13.688 1 97.19 91 ARG A CA 1
ATOM 695 C C . ARG A 1 91 ? -2.773 -42.344 -12.844 1 97.19 91 ARG A C 1
ATOM 697 O O . ARG A 1 91 ? -3.518 -42.031 -11.914 1 97.19 91 ARG A O 1
ATOM 704 N N . THR A 1 92 ? -1.648 -41.688 -13.148 1 95.94 92 THR A N 1
ATOM 705 C CA . THR A 1 92 ? -1.278 -40.5 -12.414 1 95.94 92 THR A CA 1
ATOM 706 C C . THR A 1 92 ? -2.338 -39.406 -12.594 1 95.94 92 THR A C 1
ATOM 708 O O . THR A 1 92 ? -2.682 -38.719 -11.641 1 95.94 92 THR A O 1
ATOM 711 N N . LYS A 1 93 ? -2.859 -39.219 -13.797 1 98 93 LYS A N 1
ATOM 712 C CA . LYS A 1 93 ? -3.918 -38.25 -14.039 1 98 93 LYS A CA 1
ATOM 713 C C . LYS A 1 93 ? -5.133 -38.531 -13.156 1 98 93 LYS A C 1
ATOM 715 O O . LYS A 1 93 ? -5.699 -37.594 -12.562 1 98 93 LYS A O 1
ATOM 720 N N . ALA A 1 94 ? -5.504 -39.781 -13.109 1 98.12 94 ALA A N 1
ATOM 721 C CA . ALA A 1 94 ? -6.641 -40.156 -12.281 1 98.12 94 ALA A CA 1
ATOM 722 C C . ALA A 1 94 ? -6.379 -39.844 -10.812 1 98.12 94 ALA A C 1
ATOM 724 O O . ALA A 1 94 ? -7.281 -39.406 -10.094 1 98.12 94 ALA A O 1
ATOM 725 N N . ASN A 1 95 ? -5.148 -40.125 -10.383 1 97.31 95 ASN A N 1
ATOM 726 C CA . ASN A 1 95 ? -4.77 -39.844 -9 1 97.31 95 ASN A CA 1
ATOM 727 C C . ASN A 1 95 ? -4.836 -38.375 -8.695 1 97.31 95 ASN A C 1
ATOM 729 O O . ASN A 1 95 ? -5.293 -37.969 -7.625 1 97.31 95 ASN A O 1
ATOM 733 N N . VAL A 1 96 ? -4.344 -37.5 -9.641 1 96.31 96 VAL A N 1
ATOM 734 C CA . VAL A 1 96 ? -4.363 -36.062 -9.469 1 96.31 96 VAL A CA 1
ATOM 735 C C . VAL A 1 96 ? -5.805 -35.562 -9.32 1 96.31 96 VAL A C 1
ATOM 737 O O . VAL A 1 96 ? -6.121 -34.812 -8.398 1 96.31 96 VAL A O 1
ATOM 740 N N . VAL A 1 97 ? -6.672 -36.062 -10.188 1 98.44 97 VAL A N 1
ATOM 741 C CA . VAL A 1 97 ? -8.078 -35.656 -10.18 1 98.44 97 VAL A CA 1
ATOM 742 C C . VAL A 1 97 ? -8.719 -36.031 -8.852 1 98.44 97 VAL A C 1
ATOM 744 O O . VAL A 1 97 ? -9.406 -35.25 -8.227 1 98.44 97 VAL A O 1
ATOM 747 N N . SER A 1 98 ? -8.469 -37.281 -8.43 1 97.62 98 SER A N 1
ATOM 748 C CA . SER A 1 98 ? -9.023 -37.75 -7.172 1 97.62 98 SER A CA 1
ATOM 749 C C . SER A 1 98 ? -8.523 -36.938 -5.984 1 97.62 98 SER A C 1
ATOM 751 O O . SER A 1 98 ? -9.297 -36.594 -5.094 1 97.62 98 SER A O 1
ATOM 753 N N . ALA A 1 99 ? -7.234 -36.688 -6.004 1 95 99 ALA A N 1
ATOM 754 C CA . ALA A 1 99 ? -6.617 -35.938 -4.918 1 95 99 ALA A CA 1
ATOM 755 C C . ALA A 1 99 ? -7.199 -34.531 -4.832 1 95 99 ALA A C 1
ATOM 757 O O . ALA A 1 99 ? -7.566 -34.062 -3.75 1 95 99 ALA A O 1
ATOM 758 N N . LEU A 1 100 ? -7.297 -33.812 -5.93 1 97 100 LEU A N 1
ATOM 759 C CA . LEU A 1 100 ? -7.797 -32.438 -5.961 1 97 100 LEU A CA 1
ATOM 760 C C . LEU A 1 100 ? -9.273 -32.406 -5.582 1 97 100 LEU A C 1
ATOM 762 O O . LEU A 1 100 ? -9.727 -31.438 -4.957 1 97 100 LEU A O 1
ATOM 766 N N . ARG A 1 101 ? -10.039 -33.438 -5.914 1 97.56 101 ARG A N 1
ATOM 767 C CA . ARG A 1 101 ? -11.461 -33.5 -5.574 1 97.56 101 ARG A CA 1
ATOM 768 C C . ARG A 1 101 ? -11.656 -33.594 -4.066 1 97.56 101 ARG A C 1
ATOM 770 O O . ARG A 1 101 ? -12.641 -33.062 -3.537 1 97.56 101 ARG A O 1
ATOM 777 N N . LEU A 1 102 ? -10.719 -34.219 -3.377 1 95.31 102 LEU A N 1
ATOM 778 C CA . LEU A 1 102 ? -10.805 -34.344 -1.928 1 95.31 102 LEU A CA 1
ATOM 779 C C . LEU A 1 102 ? -10.797 -33 -1.25 1 95.31 102 LEU A C 1
ATOM 781 O O . LEU A 1 102 ? -11.352 -32.812 -0.161 1 95.31 102 LEU A O 1
ATOM 785 N N . THR A 1 103 ? -10.227 -31.969 -1.891 1 95.56 103 THR A N 1
ATOM 786 C CA . THR A 1 103 ? -10.094 -30.656 -1.273 1 95.56 103 THR A CA 1
ATOM 787 C C . THR A 1 103 ? -11.445 -29.938 -1.207 1 95.56 103 THR A C 1
ATOM 789 O O . THR A 1 103 ? -11.586 -28.938 -0.518 1 95.56 103 THR A O 1
ATOM 792 N N . ARG A 1 104 ? -12.469 -30.484 -1.915 1 96.5 104 ARG A N 1
ATOM 793 C CA . ARG A 1 104 ? -13.805 -29.906 -1.858 1 96.5 104 ARG A CA 1
ATOM 794 C C . ARG A 1 104 ? -14.367 -29.969 -0.441 1 96.5 104 ARG A C 1
ATOM 796 O O . ARG A 1 104 ? -15.297 -29.219 -0.106 1 96.5 104 ARG A O 1
ATOM 803 N N . GLY A 1 105 ? -13.789 -30.812 0.302 1 94.62 105 GLY A N 1
ATOM 804 C CA . GLY A 1 105 ? -14.219 -30.938 1.688 1 94.62 105 GLY A CA 1
ATOM 805 C C . GLY A 1 105 ? -13.609 -29.875 2.586 1 94.62 105 GLY A C 1
ATOM 806 O O . GLY A 1 105 ? -14 -29.734 3.746 1 94.62 105 GLY A O 1
ATOM 807 N N . ILE A 1 106 ? -12.68 -29.047 2.105 1 95.12 106 ILE A N 1
ATOM 808 C CA . ILE A 1 106 ? -12.016 -28.016 2.896 1 95.12 106 ILE A CA 1
ATOM 809 C C . ILE A 1 106 ? -12.625 -26.656 2.576 1 95.12 106 ILE A C 1
ATOM 811 O O . ILE A 1 106 ? -12.398 -26.109 1.494 1 95.12 106 ILE A O 1
ATOM 815 N N . PRO A 1 107 ? -13.391 -26.109 3.498 1 94 107 PRO A N 1
ATOM 816 C CA . PRO A 1 107 ? -13.93 -24.766 3.266 1 94 107 PRO A CA 1
ATOM 817 C C . PRO A 1 107 ? -12.852 -23.688 3.266 1 94 107 PRO A C 1
ATOM 819 O O . PRO A 1 107 ? -12.023 -23.641 4.176 1 94 107 PRO A O 1
ATOM 822 N N . PRO A 1 108 ? -12.844 -22.797 2.219 1 95.88 108 PRO A N 1
ATOM 823 C CA . PRO A 1 108 ? -11.875 -21.703 2.229 1 95.88 108 PRO A CA 1
ATOM 824 C C . PRO A 1 108 ? -12.258 -20.578 3.188 1 95.88 108 PRO A C 1
ATOM 826 O O . PRO A 1 108 ? -13.445 -20.297 3.361 1 95.88 108 PRO A O 1
ATOM 829 N N . HIS A 1 109 ? -11.188 -19.984 3.838 1 94.88 109 HIS A N 1
ATOM 830 C CA . HIS A 1 109 ? -11.422 -18.734 4.57 1 94.88 109 HIS A CA 1
ATOM 831 C C . HIS A 1 109 ? -11.875 -17.625 3.635 1 94.88 109 HIS A C 1
ATOM 833 O O . HIS A 1 109 ? -11.57 -17.641 2.441 1 94.88 109 HIS A O 1
ATOM 839 N N . ARG A 1 110 ? -12.609 -16.688 4.207 1 96.25 110 ARG A N 1
ATOM 840 C CA . ARG A 1 110 ? -13.18 -15.617 3.396 1 96.25 110 ARG A CA 1
ATOM 841 C C . ARG A 1 110 ? -12.141 -14.531 3.133 1 96.25 110 ARG A C 1
ATOM 843 O O . ARG A 1 110 ? -12.312 -13.391 3.568 1 96.25 110 ARG A O 1
ATOM 850 N N . ASN A 1 111 ? -11.156 -14.766 2.463 1 97.56 111 ASN A N 1
ATOM 851 C CA . ASN A 1 111 ? -10.07 -13.922 1.98 1 97.56 111 ASN A CA 1
ATOM 852 C C . ASN A 1 111 ? -9.445 -14.484 0.708 1 97.56 111 ASN A C 1
ATOM 854 O O . ASN A 1 111 ? -10.141 -15.07 -0.127 1 97.56 111 ASN A O 1
ATOM 858 N N . ASN A 1 112 ? -8.141 -14.398 0.491 1 97.56 112 ASN A N 1
ATOM 859 C CA . ASN A 1 112 ? -7.523 -14.875 -0.741 1 97.56 112 ASN A CA 1
ATOM 860 C C . ASN A 1 112 ? -7.703 -16.391 -0.902 1 97.56 112 ASN A C 1
ATOM 862 O O . ASN A 1 112 ? -7.586 -16.906 -2.01 1 97.56 112 ASN A O 1
ATOM 866 N N . TRP A 1 113 ? -8.102 -17.094 0.148 1 97.44 113 TRP A N 1
ATOM 867 C CA . TRP A 1 113 ? -8.266 -18.531 0.118 1 97.44 113 TRP A CA 1
ATOM 868 C C . TRP A 1 113 ? -9.383 -18.938 -0.845 1 97.44 113 TRP A C 1
ATOM 870 O O . TRP A 1 113 ? -9.375 -20.047 -1.38 1 97.44 113 TRP A O 1
ATOM 880 N N . MET A 1 114 ? -10.266 -18.062 -1.008 1 98.44 114 MET A N 1
ATOM 881 C CA . MET A 1 114 ? -11.383 -18.375 -1.896 1 98.44 114 MET A CA 1
ATOM 882 C C . MET A 1 114 ? -10.891 -18.641 -3.316 1 98.44 114 MET A C 1
ATOM 884 O O . MET A 1 114 ? -11.492 -19.422 -4.051 1 98.44 114 MET A O 1
ATOM 888 N N . LEU A 1 115 ? -9.773 -18.062 -3.639 1 98.81 115 LEU A N 1
ATOM 889 C CA . LEU A 1 115 ? -9.227 -18.266 -4.977 1 98.81 115 LEU A CA 1
ATOM 890 C C . LEU A 1 115 ? -8.516 -19.609 -5.066 1 98.81 115 LEU A C 1
ATOM 892 O O . LEU A 1 115 ? -8.352 -20.156 -6.16 1 98.81 115 LEU A O 1
ATOM 896 N N . PHE A 1 116 ? -8.109 -20.156 -3.881 1 97.62 116 PHE A N 1
ATOM 897 C CA . PHE A 1 116 ? -7.539 -21.5 -3.893 1 97.62 116 PHE A CA 1
ATOM 898 C C . PHE A 1 116 ? -8.578 -22.531 -4.34 1 97.62 116 PHE A C 1
ATOM 900 O O . PHE A 1 116 ? -8.273 -23.422 -5.137 1 97.62 116 PHE A O 1
ATOM 907 N N . ALA A 1 117 ? -9.75 -22.344 -3.855 1 98.38 117 ALA A N 1
ATOM 908 C CA . ALA A 1 117 ? -10.844 -23.219 -4.273 1 98.38 117 ALA A CA 1
ATOM 909 C C . ALA A 1 117 ? -11.188 -23 -5.742 1 98.38 117 ALA A C 1
ATOM 911 O O . ALA A 1 117 ? -11.359 -23.969 -6.496 1 98.38 117 ALA A O 1
ATOM 912 N N . SER A 1 118 ? -11.234 -21.781 -6.188 1 98.88 118 SER A N 1
ATOM 913 C CA . SER A 1 118 ? -11.633 -21.438 -7.547 1 98.88 118 SER A CA 1
ATOM 914 C C . SER A 1 118 ? -10.648 -21.984 -8.57 1 98.88 118 SER A C 1
ATOM 916 O O . SER A 1 118 ? -11.055 -22.484 -9.625 1 98.88 118 SER A O 1
ATOM 918 N N . ILE A 1 119 ? -9.367 -21.922 -8.281 1 98.62 119 ILE A N 1
ATOM 919 C CA . ILE A 1 119 ? -8.375 -22.281 -9.281 1 98.62 119 ILE A CA 1
ATOM 920 C C . ILE A 1 119 ? -8.359 -23.781 -9.492 1 98.62 119 ILE A C 1
ATOM 922 O O . ILE A 1 119 ? -8.109 -24.266 -10.602 1 98.62 119 ILE A O 1
ATOM 926 N N . ILE A 1 120 ? -8.633 -24.531 -8.43 1 98 120 ILE A N 1
ATOM 927 C CA . ILE A 1 120 ? -8.734 -25.984 -8.562 1 98 120 ILE A CA 1
ATOM 928 C C . ILE A 1 120 ? -9.891 -26.344 -9.492 1 98 120 ILE A C 1
ATOM 930 O O . ILE A 1 120 ? -9.734 -27.172 -10.398 1 98 120 ILE A O 1
ATOM 934 N N . GLU A 1 121 ? -11.031 -25.672 -9.305 1 98.88 121 GLU A N 1
ATOM 935 C CA . GLU A 1 121 ? -12.188 -25.922 -10.156 1 98.88 121 GLU A CA 1
ATOM 936 C C . GLU A 1 121 ? -11.93 -25.453 -11.586 1 98.88 121 GLU A C 1
ATOM 938 O O . GLU A 1 121 ? -12.422 -26.062 -12.539 1 98.88 121 GLU A O 1
ATOM 943 N N . ALA A 1 122 ? -11.18 -24.391 -11.719 1 98.81 122 ALA A N 1
ATOM 944 C CA . ALA A 1 122 ? -10.805 -23.953 -13.055 1 98.81 122 ALA A CA 1
ATOM 945 C C . ALA A 1 122 ? -9.961 -25 -13.773 1 98.81 122 ALA A C 1
ATOM 947 O O . ALA A 1 122 ? -10.094 -25.188 -14.984 1 98.81 122 ALA A O 1
ATOM 948 N N . PHE A 1 123 ? -9.086 -25.625 -13.023 1 98.38 123 PHE A N 1
ATOM 949 C CA . PHE A 1 123 ? -8.297 -26.703 -13.609 1 98.38 123 PHE A CA 1
ATOM 950 C C . PHE A 1 123 ? -9.203 -27.844 -14.055 1 98.38 123 PHE A C 1
ATOM 952 O O . PHE A 1 123 ? -9.039 -28.391 -15.156 1 98.38 123 PHE A O 1
ATOM 959 N N . PHE A 1 124 ? -10.203 -28.25 -13.211 1 98.69 124 PHE A N 1
ATOM 960 C CA . PHE A 1 124 ? -11.164 -29.281 -13.594 1 98.69 124 PHE A CA 1
ATOM 961 C C . PHE A 1 124 ? -11.875 -28.906 -14.883 1 98.69 124 PHE A C 1
ATOM 963 O O . PHE A 1 124 ? -12.062 -29.75 -15.766 1 98.69 124 PHE A O 1
ATOM 970 N N . LEU A 1 125 ? -12.219 -27.672 -14.984 1 98.25 125 LEU A N 1
ATOM 971 C CA . LEU A 1 125 ? -12.875 -27.188 -16.188 1 98.25 125 LEU A CA 1
ATOM 972 C C . LEU A 1 125 ? -11.984 -27.375 -17.406 1 98.25 125 LEU A C 1
ATOM 974 O O . LEU A 1 125 ? -12.445 -27.844 -18.453 1 98.25 125 LEU A O 1
ATOM 978 N N . LYS A 1 126 ? -10.758 -27.016 -17.297 1 97 126 LYS A N 1
ATOM 979 C CA . LYS A 1 126 ? -9.797 -27.094 -18.391 1 97 126 LYS A CA 1
ATOM 980 C C . LYS A 1 126 ? -9.641 -28.531 -18.891 1 97 126 LYS A C 1
ATOM 982 O O . LYS A 1 126 ? -9.484 -28.75 -20.094 1 97 126 LYS A O 1
ATOM 987 N N . ILE A 1 127 ? -9.703 -29.516 -18 1 97.12 127 ILE A N 1
ATOM 988 C CA . ILE A 1 127 ? -9.398 -30.891 -18.406 1 97.12 127 ILE A CA 1
ATOM 989 C C . ILE A 1 127 ? -10.695 -31.672 -18.641 1 97.12 127 ILE A C 1
ATOM 991 O O . ILE A 1 127 ? -10.672 -32.875 -18.844 1 97.12 127 ILE A O 1
ATOM 995 N N . GLY A 1 128 ? -11.852 -30.984 -18.484 1 95.94 128 GLY A N 1
ATOM 996 C CA . GLY A 1 128 ? -13.125 -31.562 -18.844 1 95.94 128 GLY A CA 1
ATOM 997 C C . GLY A 1 128 ? -13.734 -32.406 -17.719 1 95.94 128 GLY A C 1
ATOM 998 O O . GLY A 1 128 ? -14.578 -33.25 -17.969 1 95.94 128 GLY A O 1
ATOM 999 N N . GLU A 1 129 ? -13.242 -32.219 -16.531 1 97.5 129 GLU A N 1
ATOM 1000 C CA . GLU A 1 129 ? -13.828 -32.875 -15.359 1 97.5 129 GLU A CA 1
ATOM 1001 C C . GLU A 1 129 ? -15.047 -32.125 -14.844 1 97.5 129 GLU A C 1
ATOM 1003 O O . GLU A 1 129 ? -15.273 -30.969 -15.227 1 97.5 129 GLU A O 1
ATOM 1008 N N . HIS A 1 130 ? -15.836 -32.781 -13.969 1 97.19 130 HIS A N 1
ATOM 1009 C CA . HIS A 1 130 ? -16.969 -32.125 -13.336 1 97.19 130 HIS A CA 1
ATOM 1010 C C . HIS A 1 130 ? -16.516 -30.969 -12.469 1 97.19 130 HIS A C 1
ATOM 1012 O O . HIS A 1 130 ? -15.594 -31.109 -11.656 1 97.19 130 HIS A O 1
ATOM 1018 N N . VAL A 1 131 ? -17.188 -29.859 -12.672 1 98.19 131 VAL A N 1
ATOM 1019 C CA . VAL A 1 131 ? -16.828 -28.625 -11.969 1 98.19 131 VAL A CA 1
ATOM 1020 C C . VAL A 1 131 ? -17.859 -28.312 -10.883 1 98.19 131 VAL A C 1
ATOM 1022 O O . VAL A 1 131 ? -19.062 -28.422 -11.117 1 98.19 131 VAL A O 1
ATOM 1025 N N . ASN A 1 132 ? -17.422 -28.109 -9.656 1 98.38 132 ASN A N 1
ATOM 1026 C CA . ASN A 1 132 ? -18.266 -27.438 -8.672 1 98.38 132 ASN A CA 1
ATOM 1027 C C . ASN A 1 132 ? -18.375 -25.953 -8.969 1 98.38 132 ASN A C 1
ATOM 1029 O O . ASN A 1 132 ? -17.547 -25.156 -8.516 1 98.38 132 ASN A O 1
ATOM 1033 N N . VAL A 1 133 ? -19.422 -25.594 -9.656 1 98.25 133 VAL A N 1
ATOM 1034 C CA . VAL A 1 133 ? -19.578 -24.25 -10.227 1 98.25 133 VAL A CA 1
ATOM 1035 C C . VAL A 1 133 ? -19.672 -23.219 -9.109 1 98.25 133 VAL A C 1
ATOM 1037 O O . VAL A 1 133 ? -19.062 -22.141 -9.195 1 98.25 133 VAL A O 1
ATOM 1040 N N . GLU A 1 134 ? -20.406 -23.516 -8.078 1 97.81 134 GLU A N 1
ATOM 1041 C CA . GLU A 1 134 ? -20.531 -22.594 -6.945 1 97.81 134 GLU A CA 1
ATOM 1042 C C . GLU A 1 134 ? -19.172 -22.297 -6.328 1 97.81 134 GLU A C 1
ATOM 1044 O O . GLU A 1 134 ? -18.859 -21.156 -5.996 1 97.81 134 GLU A O 1
ATOM 1049 N N . ARG A 1 135 ? -18.391 -23.359 -6.195 1 97.81 135 ARG A N 1
ATOM 1050 C CA . ARG A 1 135 ? -17.062 -23.25 -5.609 1 97.81 135 ARG A CA 1
ATOM 1051 C C . ARG A 1 135 ? -16.156 -22.391 -6.496 1 97.81 135 ARG A C 1
ATOM 1053 O O . ARG A 1 135 ? -15.375 -21.578 -5.992 1 97.81 135 ARG A O 1
ATOM 1060 N N . LEU A 1 136 ? -16.203 -22.516 -7.801 1 98.69 136 LEU A N 1
ATOM 1061 C CA . LEU A 1 136 ? -15.422 -21.734 -8.75 1 98.69 136 LEU A CA 1
ATOM 1062 C C . LEU A 1 136 ? -15.852 -20.266 -8.734 1 98.69 136 LEU A C 1
ATOM 1064 O O . LEU A 1 136 ? -15.016 -19.375 -8.586 1 98.69 136 LEU A O 1
ATOM 1068 N N . LEU A 1 137 ? -17.172 -20.016 -8.75 1 98.69 137 LEU A N 1
ATOM 1069 C CA . LEU A 1 137 ? -17.703 -18.672 -8.953 1 98.69 137 LEU A CA 1
ATOM 1070 C C . LEU A 1 137 ? -17.688 -17.875 -7.656 1 98.69 137 LEU A C 1
ATOM 1072 O O . LEU A 1 137 ? -17.609 -16.641 -7.68 1 98.69 137 LEU A O 1
ATOM 1076 N N . SER A 1 138 ? -17.703 -18.531 -6.531 1 98 138 SER A N 1
ATOM 1077 C CA . SER A 1 138 ? -17.75 -17.812 -5.258 1 98 138 SER A CA 1
ATOM 1078 C C . SER A 1 138 ? -16.484 -16.984 -5.047 1 98 138 SER A C 1
ATOM 1080 O O . SER A 1 138 ? -16.562 -15.836 -4.59 1 98 138 SER A O 1
ATOM 1082 N N . GLY A 1 139 ? -15.344 -17.547 -5.379 1 98.56 139 GLY A N 1
ATOM 1083 C CA . GLY A 1 139 ? -14.109 -16.781 -5.262 1 98.56 139 GLY A CA 1
ATOM 1084 C C . GLY A 1 139 ? -14.062 -15.586 -6.188 1 98.56 139 GLY A C 1
ATOM 1085 O O . GLY A 1 139 ? -13.586 -14.516 -5.801 1 98.56 139 GLY A O 1
ATOM 1086 N N . LEU A 1 140 ? -14.594 -15.742 -7.348 1 98.81 140 LEU A N 1
ATOM 1087 C CA . LEU A 1 140 ? -14.594 -14.648 -8.32 1 98.81 140 LEU A CA 1
ATOM 1088 C C . LEU A 1 140 ? -15.578 -13.562 -7.906 1 98.81 140 LEU A C 1
ATOM 1090 O O . LEU A 1 140 ? -15.258 -12.367 -7.984 1 98.81 140 LEU A O 1
ATOM 1094 N N . GLU A 1 141 ? -16.719 -13.977 -7.465 1 98.31 141 GLU A N 1
ATOM 1095 C CA . GLU A 1 141 ? -17.734 -13.023 -7.055 1 98.31 141 GLU A CA 1
ATOM 1096 C C . GLU A 1 141 ? -17.266 -12.188 -5.867 1 98.31 141 GLU A C 1
ATOM 1098 O O . GLU A 1 141 ? -17.484 -10.977 -5.828 1 98.31 141 GLU A O 1
ATOM 1103 N N . MET A 1 142 ? -16.688 -12.828 -4.898 1 98.38 142 MET A N 1
ATOM 1104 C CA . MET A 1 142 ? -16.219 -12.109 -3.719 1 98.38 142 MET A CA 1
ATOM 1105 C C . MET A 1 142 ? -15.094 -11.141 -4.082 1 98.38 142 MET A C 1
ATOM 1107 O O . MET A 1 142 ? -15.008 -10.039 -3.531 1 98.38 142 MET A O 1
ATOM 1111 N N . HIS A 1 143 ? -14.234 -11.508 -5.004 1 98.62 143 HIS A N 1
ATOM 1112 C CA . HIS A 1 143 ? -13.125 -10.633 -5.352 1 98.62 143 HIS A CA 1
ATOM 1113 C C . HIS A 1 143 ? -13.594 -9.484 -6.242 1 98.62 143 HIS A C 1
ATOM 1115 O O . HIS A 1 143 ? -12.914 -8.453 -6.34 1 98.62 143 HIS A O 1
ATOM 1121 N N . ARG A 1 144 ? -14.734 -9.68 -6.895 1 97.94 144 ARG A N 1
ATOM 1122 C CA . ARG A 1 144 ? -15.367 -8.508 -7.484 1 97.94 144 ARG A CA 1
ATOM 1123 C C . ARG A 1 144 ? -15.742 -7.488 -6.414 1 97.94 144 ARG A C 1
ATOM 1125 O O . ARG A 1 144 ? -15.469 -6.297 -6.566 1 97.94 144 ARG A O 1
ATOM 1132 N N . ALA A 1 145 ? -16.266 -7.977 -5.371 1 97.56 145 ALA A N 1
ATOM 1133 C CA . ALA A 1 145 ? -16.75 -7.121 -4.289 1 97.56 145 ALA A CA 1
ATOM 1134 C C . ALA A 1 145 ? -15.586 -6.547 -3.486 1 97.56 145 ALA A C 1
ATOM 1136 O O . ALA A 1 145 ? -15.719 -5.484 -2.867 1 97.56 145 ALA A O 1
ATOM 1137 N N . TRP A 1 146 ? -14.469 -7.207 -3.5 1 98.44 146 TRP A N 1
ATOM 1138 C CA . TRP A 1 146 ? -13.359 -6.84 -2.617 1 98.44 146 TRP A CA 1
ATOM 1139 C C . TRP A 1 146 ? -12.352 -5.957 -3.344 1 98.44 146 TRP A C 1
ATOM 1141 O O . TRP A 1 146 ? -11.281 -5.668 -2.816 1 98.44 146 TRP A O 1
ATOM 1151 N N . TYR A 1 147 ? -12.648 -5.559 -4.602 1 98.31 147 TYR A N 1
ATOM 1152 C CA . TYR A 1 147 ? -11.781 -4.609 -5.297 1 98.31 147 TYR A CA 1
ATOM 1153 C C . TYR A 1 147 ? -11.781 -3.258 -4.59 1 98.31 147 TYR A C 1
ATOM 1155 O O . TYR A 1 147 ? -12.844 -2.707 -4.289 1 98.31 147 TYR A O 1
ATOM 1163 N N . LEU A 1 148 ? -10.547 -2.674 -4.324 1 98.38 148 LEU A N 1
ATOM 1164 C CA . LEU A 1 148 ? -10.461 -1.481 -3.484 1 98.38 148 LEU A CA 1
ATOM 1165 C C . LEU A 1 148 ? -10.148 -0.248 -4.324 1 98.38 148 LEU A C 1
ATOM 1167 O O . LEU A 1 148 ? -10.336 0.882 -3.871 1 98.38 148 LEU A O 1
ATOM 1171 N N . GLY A 1 149 ? -9.531 -0.446 -5.434 1 97.44 149 GLY A N 1
ATOM 1172 C CA . GLY A 1 149 ? -9.117 0.671 -6.27 1 97.44 149 GLY A CA 1
ATOM 1173 C C . GLY A 1 149 ? -7.664 0.601 -6.688 1 97.44 149 GLY A C 1
ATOM 1174 O O . GLY A 1 149 ? -6.848 -0.026 -6.008 1 97.44 149 GLY A O 1
ATOM 1175 N N . GLU A 1 150 ? -7.348 1.104 -7.84 1 96.62 150 GLU A N 1
ATOM 1176 C CA . GLU A 1 150 ? -6.02 1.207 -8.43 1 96.62 150 GLU A CA 1
ATOM 1177 C C . GLU A 1 150 ? -5.367 -0.166 -8.562 1 96.62 150 GLU A C 1
ATOM 1179 O O . GLU A 1 150 ? -4.184 -0.329 -8.258 1 96.62 150 GLU A O 1
ATOM 1184 N N . GLY A 1 151 ? -6.188 -1.115 -8.891 1 97.44 151 GLY A N 1
ATOM 1185 C CA . GLY A 1 151 ? -5.676 -2.434 -9.227 1 97.44 151 GLY A CA 1
ATOM 1186 C C . GLY A 1 151 ? -5.32 -3.268 -8.016 1 97.44 151 GLY A C 1
ATOM 1187 O O . GLY A 1 151 ? -4.516 -4.199 -8.109 1 97.44 151 GLY A O 1
ATOM 1188 N N . TRP A 1 152 ? -5.949 -2.883 -6.898 1 98.31 152 TRP A N 1
ATOM 1189 C CA . TRP A 1 152 ? -5.594 -3.588 -5.672 1 98.31 152 TRP A CA 1
ATOM 1190 C C . TRP A 1 152 ? -6.836 -4.121 -4.969 1 98.31 152 TRP A C 1
ATOM 1192 O O . TRP A 1 152 ? -7.875 -3.453 -4.938 1 98.31 152 TRP A O 1
ATOM 1202 N N . TRP A 1 153 ? -6.762 -5.348 -4.543 1 98.69 153 TRP A N 1
ATOM 1203 C CA . TRP A 1 153 ? -7.852 -6 -3.828 1 98.69 153 TRP A CA 1
ATOM 1204 C C . TRP A 1 153 ? -7.555 -6.078 -2.336 1 98.69 153 TRP A C 1
ATOM 1206 O O . TRP A 1 153 ? -6.395 -6.137 -1.93 1 98.69 153 TRP A O 1
ATOM 1216 N N . GLY A 1 154 ? -8.648 -6.07 -1.57 1 98.12 154 GLY A N 1
ATOM 1217 C CA . GLY A 1 154 ? -8.523 -6.469 -0.178 1 98.12 154 GLY A CA 1
ATOM 1218 C C . GLY A 1 154 ? -8.266 -7.953 -0.003 1 98.12 154 GLY A C 1
ATOM 1219 O O . GLY A 1 154 ? -8.57 -8.75 -0.894 1 98.12 154 GLY A O 1
ATOM 1220 N N . ASP A 1 155 ? -7.484 -8.352 1.011 1 97.25 155 ASP A N 1
ATOM 1221 C CA . ASP A 1 155 ? -7.438 -9.742 1.445 1 97.25 155 ASP A CA 1
ATOM 1222 C C . ASP A 1 155 ? -8.672 -10.102 2.271 1 97.25 155 ASP A C 1
ATOM 1224 O O . ASP A 1 155 ? -8.57 -10.328 3.479 1 97.25 155 ASP A O 1
ATOM 1228 N N . GLY A 1 156 ? -9.719 -10.367 1.686 1 97.5 156 GLY A N 1
ATOM 1229 C CA . GLY A 1 156 ? -11.078 -10.242 2.174 1 97.5 156 GLY A CA 1
ATOM 1230 C C . GLY A 1 156 ? -11.68 -8.867 1.916 1 97.5 156 GLY A C 1
ATOM 1231 O O . GLY A 1 156 ? -11.398 -8.25 0.889 1 97.5 156 GLY A O 1
ATOM 1232 N N . LYS A 1 157 ? -12.477 -8.516 2.783 1 96.12 157 LYS A N 1
ATOM 1233 C CA . LYS A 1 157 ? -13.164 -7.238 2.598 1 96.12 157 LYS A CA 1
ATOM 1234 C C . LYS A 1 157 ? -12.227 -6.066 2.865 1 96.12 157 LYS A C 1
ATOM 1236 O O . LYS A 1 157 ? -12.391 -4.988 2.289 1 96.12 157 LYS A O 1
ATOM 1241 N N . LEU A 1 158 ? -11.234 -6.266 3.605 1 97.12 158 LEU A N 1
ATOM 1242 C CA . LEU A 1 158 ? -10.445 -5.156 4.129 1 97.12 158 LEU A CA 1
ATOM 1243 C C . LEU A 1 158 ? -9.086 -5.086 3.445 1 97.12 158 LEU A C 1
ATOM 1245 O O . LEU A 1 158 ? -8.523 -6.113 3.055 1 97.12 158 LEU A O 1
ATOM 1249 N N . PHE A 1 159 ? -8.633 -3.9 3.352 1 97.69 159 PHE A N 1
ATOM 1250 C CA . PHE A 1 159 ? -7.262 -3.65 2.922 1 97.69 159 PHE A CA 1
ATOM 1251 C C . PHE A 1 159 ? -6.266 -4.211 3.932 1 97.69 159 PHE A C 1
ATOM 1253 O O . PHE A 1 159 ? -6.516 -4.18 5.137 1 97.69 159 PHE A O 1
ATOM 1260 N N . ALA A 1 160 ? -5.184 -4.762 3.381 1 95.81 160 ALA A N 1
ATOM 1261 C CA . ALA A 1 160 ? -4.09 -5.254 4.215 1 95.81 160 ALA A CA 1
ATOM 1262 C C . ALA A 1 160 ? -2.734 -4.844 3.641 1 95.81 160 ALA A C 1
ATOM 1264 O O . ALA A 1 160 ? -2.527 -4.891 2.428 1 95.81 160 ALA A O 1
ATOM 1265 N N . TRP A 1 161 ? -1.845 -4.41 4.551 1 96.38 161 TRP A N 1
ATOM 1266 C CA . TRP A 1 161 ? -0.467 -4.133 4.16 1 96.38 161 TRP A CA 1
ATOM 1267 C C . TRP A 1 161 ? 0.326 -5.426 4.004 1 96.38 161 TRP A C 1
ATOM 1269 O O . TRP A 1 161 ? 0.966 -5.887 4.953 1 96.38 161 TRP A O 1
ATOM 1279 N N . ASN A 1 162 ? 0.313 -5.965 2.879 1 96.31 162 ASN A N 1
ATOM 1280 C CA . ASN A 1 162 ? 1.08 -7.148 2.508 1 96.31 162 ASN A CA 1
ATOM 1281 C C . ASN A 1 162 ? 1.146 -7.32 0.993 1 96.31 162 ASN A C 1
ATOM 1283 O O . ASN A 1 162 ? 0.649 -6.477 0.245 1 96.31 162 ASN A O 1
ATOM 1287 N N . TYR A 1 163 ? 1.773 -8.375 0.512 1 98.12 163 TYR A N 1
ATOM 1288 C CA . TYR A 1 163 ? 1.983 -8.57 -0.919 1 98.12 163 TYR A CA 1
ATOM 1289 C C . TYR A 1 163 ? 1.079 -9.672 -1.458 1 98.12 163 TYR A C 1
ATOM 1291 O O . TYR A 1 163 ? 1.405 -10.32 -2.457 1 98.12 163 TYR A O 1
ATOM 1299 N N . TYR A 1 164 ? -0.08 -9.891 -0.836 1 98.06 164 TYR A N 1
ATOM 1300 C CA . TYR A 1 164 ? -0.901 -11.039 -1.217 1 98.06 164 TYR A CA 1
ATOM 1301 C C . TYR A 1 164 ? -1.545 -10.812 -2.58 1 98.06 164 TYR A C 1
ATOM 1303 O O . TYR A 1 164 ? -1.953 -11.773 -3.244 1 98.06 164 TYR A O 1
ATOM 1311 N N . ASN A 1 165 ? -1.74 -9.562 -2.967 1 98.69 165 ASN A N 1
ATOM 1312 C CA . ASN A 1 165 ? -2.15 -9.352 -4.352 1 98.69 165 ASN A CA 1
ATOM 1313 C C . ASN A 1 165 ? -1.165 -9.977 -5.332 1 98.69 165 ASN A C 1
ATOM 1315 O O . ASN A 1 165 ? -1.556 -10.43 -6.41 1 98.69 165 ASN A O 1
ATOM 1319 N N . SER A 1 166 ? 0.082 -10 -4.918 1 98.56 166 SER A N 1
ATOM 1320 C CA . SER A 1 166 ? 1.121 -10.555 -5.781 1 98.56 166 SER A CA 1
ATOM 1321 C C . SER A 1 166 ? 1.349 -12.031 -5.488 1 98.56 166 SER A C 1
ATOM 1323 O O . SER A 1 166 ? 1.655 -12.812 -6.395 1 98.56 166 SER A O 1
ATOM 1325 N N . TYR A 1 167 ? 1.205 -12.438 -4.227 1 97.5 167 TYR A N 1
ATOM 1326 C CA . TYR A 1 167 ? 1.408 -13.836 -3.861 1 97.5 167 TYR A CA 1
ATOM 1327 C C . TYR A 1 167 ? 0.334 -14.727 -4.48 1 97.5 167 TYR A C 1
ATOM 1329 O O . TYR A 1 167 ? 0.621 -15.844 -4.918 1 97.5 167 TYR A O 1
ATOM 1337 N N . VAL A 1 168 ? -0.965 -14.141 -4.461 1 98 168 VAL A N 1
ATOM 1338 C CA . VAL A 1 168 ? -2.062 -15.055 -4.75 1 98 168 VAL A CA 1
ATOM 1339 C C . VAL A 1 168 ? -3.098 -14.359 -5.633 1 98 168 VAL A C 1
ATOM 1341 O O . VAL A 1 168 ? -3.416 -14.844 -6.723 1 98 168 VAL A O 1
ATOM 1344 N N . ILE A 1 169 ? -3.594 -13.203 -5.312 1 98.81 169 ILE A N 1
ATOM 1345 C CA . ILE A 1 169 ? -4.875 -12.68 -5.773 1 98.81 169 ILE A CA 1
ATOM 1346 C C . ILE A 1 169 ? -4.812 -12.398 -7.273 1 98.81 169 ILE A C 1
ATOM 1348 O O . ILE A 1 169 ? -5.516 -13.039 -8.055 1 98.81 169 ILE A O 1
ATOM 1352 N N . GLN A 1 170 ? -3.93 -11.578 -7.664 1 98.81 170 GLN A N 1
ATOM 1353 C CA . GLN A 1 170 ? -3.939 -11.188 -9.07 1 98.81 170 GLN A CA 1
ATOM 1354 C C . GLN A 1 170 ? -3.438 -12.32 -9.961 1 98.81 170 GLN A C 1
ATOM 1356 O O . GLN A 1 170 ? -4.043 -12.617 -10.992 1 98.81 170 GLN A O 1
ATOM 1361 N N . PRO A 1 171 ? -2.381 -13.016 -9.562 1 98.5 171 PRO A N 1
ATOM 1362 C CA . PRO A 1 171 ? -1.93 -14.109 -10.422 1 98.5 171 PRO A CA 1
ATOM 1363 C C . PRO A 1 171 ? -2.977 -15.219 -10.578 1 98.5 171 PRO A C 1
ATOM 1365 O O . PRO A 1 171 ? -3.174 -15.734 -11.672 1 98.5 171 PRO A O 1
ATOM 1368 N N . MET A 1 172 ? -3.67 -15.562 -9.516 1 98.5 172 MET A N 1
ATOM 1369 C CA . MET A 1 172 ? -4.656 -16.625 -9.625 1 98.5 172 MET A CA 1
ATOM 1370 C C . MET A 1 172 ? -5.887 -16.156 -10.383 1 98.5 172 MET A C 1
ATOM 1372 O O . MET A 1 172 ? -6.461 -16.922 -11.172 1 98.5 172 MET A O 1
ATOM 1376 N N . LEU A 1 173 ? -6.293 -14.922 -10.172 1 98.88 173 LEU A N 1
ATOM 1377 C CA . LEU A 1 173 ? -7.375 -14.391 -10.992 1 98.88 173 LEU A CA 1
ATOM 1378 C C . LEU A 1 173 ? -7.012 -14.445 -12.477 1 98.88 173 LEU A C 1
ATOM 1380 O O . LEU A 1 173 ? -7.816 -14.875 -13.297 1 98.88 173 LEU A O 1
ATOM 1384 N N . TYR A 1 174 ? -5.816 -14.016 -12.773 1 98.69 174 TYR A N 1
ATOM 1385 C CA . TYR A 1 174 ? -5.359 -14.016 -14.156 1 98.69 174 TYR A CA 1
ATOM 1386 C C . TYR A 1 174 ? -5.406 -15.422 -14.742 1 98.69 174 TYR A C 1
ATOM 1388 O O . TYR A 1 174 ? -5.926 -15.625 -15.844 1 98.69 174 TYR A O 1
ATOM 1396 N N . ASP A 1 175 ? -4.898 -16.375 -13.984 1 97.94 175 ASP A N 1
ATOM 1397 C CA . ASP A 1 175 ? -4.805 -17.75 -14.477 1 97.94 175 ASP A CA 1
ATOM 1398 C C . ASP A 1 175 ? -6.188 -18.391 -14.578 1 97.94 175 ASP A C 1
ATOM 1400 O O . ASP A 1 175 ? -6.438 -19.188 -15.477 1 97.94 175 ASP A O 1
ATOM 1404 N N . ILE A 1 176 ? -7.082 -18.078 -13.68 1 98.81 176 ILE A N 1
ATOM 1405 C CA . ILE A 1 176 ? -8.445 -18.578 -13.742 1 98.81 176 ILE A CA 1
ATOM 1406 C C . ILE A 1 176 ? -9.133 -18.078 -15 1 98.81 176 ILE A C 1
ATOM 1408 O O . ILE A 1 176 ? -9.727 -18.844 -15.758 1 98.81 176 ILE A O 1
ATOM 1412 N N . PHE A 1 177 ? -9.008 -16.812 -15.25 1 98.69 177 PHE A N 1
ATOM 1413 C CA . PHE A 1 177 ? -9.656 -16.25 -16.438 1 98.69 177 PHE A CA 1
ATOM 1414 C C . PHE A 1 177 ? -9.008 -16.797 -17.703 1 98.69 177 PHE A C 1
ATOM 1416 O O . PHE A 1 177 ? -9.68 -16.984 -18.719 1 98.69 177 PHE A O 1
ATOM 1423 N N . ALA A 1 178 ? -7.723 -17.016 -17.688 1 97.56 178 ALA A N 1
ATOM 1424 C CA . ALA A 1 178 ? -7.066 -17.656 -18.828 1 97.56 178 ALA A CA 1
ATOM 1425 C C . ALA A 1 178 ? -7.66 -19.047 -19.094 1 97.56 178 ALA A C 1
ATOM 1427 O O . ALA A 1 178 ? -7.879 -19.422 -20.25 1 97.56 178 ALA A O 1
ATOM 1428 N N . ALA A 1 179 ? -7.93 -19.781 -18.047 1 97.75 179 ALA A N 1
ATOM 1429 C CA . ALA A 1 179 ? -8.531 -21.109 -18.188 1 97.75 179 ALA A CA 1
ATOM 1430 C C . ALA A 1 179 ? -9.938 -21.016 -18.781 1 97.75 179 ALA A C 1
ATOM 1432 O O . ALA A 1 179 ? -10.312 -21.828 -19.625 1 97.75 179 ALA A O 1
ATOM 1433 N N . LEU A 1 180 ? -10.664 -20.031 -18.312 1 98.12 180 LEU A N 1
ATOM 1434 C CA . LEU A 1 180 ? -12.008 -19.844 -18.844 1 98.12 180 LEU A CA 1
ATOM 1435 C C . LEU A 1 180 ? -11.953 -19.469 -20.328 1 98.12 180 LEU A C 1
ATOM 1437 O O . LEU A 1 180 ? -12.719 -20.016 -21.141 1 98.12 180 LEU A O 1
ATOM 1441 N N . ARG A 1 181 ? -11.086 -18.609 -20.672 1 96.69 181 ARG A N 1
ATOM 1442 C CA . ARG A 1 181 ? -10.953 -18.188 -22.062 1 96.69 181 ARG A CA 1
ATOM 1443 C C . ARG A 1 181 ? -10.547 -19.344 -22.953 1 96.69 181 ARG A C 1
ATOM 1445 O O . ARG A 1 181 ? -10.961 -19.422 -24.109 1 96.69 181 ARG A O 1
ATOM 1452 N N . ALA A 1 182 ? -9.797 -20.203 -22.422 1 95.19 182 ALA A N 1
ATOM 1453 C CA . ALA A 1 182 ? -9.273 -21.328 -23.188 1 95.19 182 ALA A CA 1
ATOM 1454 C C . ALA A 1 182 ? -10.398 -22.266 -23.641 1 95.19 182 ALA A C 1
ATOM 1456 O O . ALA A 1 182 ? -10.242 -23 -24.609 1 95.19 182 ALA A O 1
ATOM 1457 N N . THR A 1 183 ? -11.484 -22.219 -22.984 1 95.5 183 THR A N 1
ATOM 1458 C CA . THR A 1 183 ? -12.625 -23.047 -23.375 1 95.5 183 THR A CA 1
ATOM 1459 C C . THR A 1 183 ? -13.258 -22.531 -24.656 1 95.5 183 THR A C 1
ATOM 1461 O O . THR A 1 183 ? -14.016 -23.25 -25.312 1 95.5 183 THR A O 1
ATOM 1464 N N . ARG A 1 184 ? -13.07 -21.297 -24.969 1 95.62 184 ARG A N 1
ATOM 1465 C CA . ARG A 1 184 ? -13.617 -20.609 -26.141 1 95.62 184 ARG A CA 1
ATOM 1466 C C . ARG A 1 184 ? -15.141 -20.578 -26.094 1 95.62 184 ARG A C 1
ATOM 1468 O O . ARG A 1 184 ? -15.797 -20.625 -27.141 1 95.62 184 ARG A O 1
ATOM 1475 N N . LYS A 1 185 ? -15.68 -20.609 -24.938 1 96.12 185 LYS A N 1
ATOM 1476 C CA . LYS A 1 185 ? -17.125 -20.5 -24.719 1 96.12 185 LYS A CA 1
ATOM 1477 C C . LYS A 1 185 ? -17.453 -19.266 -23.891 1 96.12 185 LYS A C 1
ATOM 1479 O O . LYS A 1 185 ? -16.703 -18.875 -23 1 96.12 185 LYS A O 1
ATOM 1484 N N . PRO A 1 186 ? -18.594 -18.688 -24.281 1 96.31 186 PRO A N 1
ATOM 1485 C CA . PRO A 1 186 ? -19.031 -17.609 -23.406 1 96.31 186 PRO A CA 1
ATOM 1486 C C . PRO A 1 186 ? -19.328 -18.078 -21.984 1 96.31 186 PRO A C 1
ATOM 1488 O O . PRO A 1 186 ? -19.734 -19.234 -21.781 1 96.31 186 PRO A O 1
ATOM 1491 N N . HIS A 1 187 ? -19.109 -17.172 -21.047 1 97.06 187 HIS A N 1
ATOM 1492 C CA . HIS A 1 187 ? -19.312 -17.516 -19.641 1 97.06 187 HIS A CA 1
ATOM 1493 C C . HIS A 1 187 ? -20.719 -18.078 -19.406 1 97.06 187 HIS A C 1
ATOM 1495 O O . HIS A 1 187 ? -20.891 -19 -18.609 1 97.06 187 HIS A O 1
ATOM 1501 N N . SER A 1 188 ? -21.75 -17.531 -20.094 1 96.19 188 SER A N 1
ATOM 1502 C CA . SER A 1 188 ? -23.125 -17.969 -19.938 1 96.19 188 SER A CA 1
ATOM 1503 C C . SER A 1 188 ? -23.281 -19.422 -20.359 1 96.19 188 SER A C 1
ATOM 1505 O O . SER A 1 188 ? -24.141 -20.141 -19.812 1 96.19 188 SER A O 1
ATOM 1507 N N . GLU A 1 189 ? -22.516 -19.875 -21.297 1 96.38 189 GLU A N 1
ATOM 1508 C CA . GLU A 1 189 ? -22.547 -21.281 -21.734 1 96.38 189 GLU A CA 1
ATOM 1509 C C . GLU A 1 189 ? -21.766 -22.172 -20.781 1 96.38 189 GLU A C 1
ATOM 1511 O O . GLU A 1 189 ? -22.141 -23.328 -20.547 1 96.38 189 GLU A O 1
ATOM 1516 N N . LEU A 1 190 ? -20.703 -21.641 -20.266 1 96.19 190 LEU A N 1
ATOM 1517 C CA . LEU A 1 190 ? -19.875 -22.406 -19.344 1 96.19 190 LEU A CA 1
ATOM 1518 C C . LEU A 1 190 ? -20.625 -22.672 -18.031 1 96.19 190 LEU A C 1
ATOM 1520 O O . LEU A 1 190 ? -20.422 -23.703 -17.391 1 96.19 190 LEU A O 1
ATOM 1524 N N . PHE A 1 191 ? -21.453 -21.672 -17.688 1 97.56 191 PHE A N 1
ATOM 1525 C CA . PHE A 1 191 ? -22.109 -21.734 -16.391 1 97.56 191 PHE A CA 1
ATOM 1526 C C . PHE A 1 191 ? -23.609 -21.484 -16.531 1 97.56 191 PHE A C 1
ATOM 1528 O O . PHE A 1 191 ? -24.141 -20.516 -15.969 1 97.56 191 PHE A O 1
ATOM 1535 N N . PRO A 1 192 ? -24.312 -22.406 -17.156 1 95.81 192 PRO A N 1
ATOM 1536 C CA . PRO A 1 192 ? -25.75 -22.203 -17.344 1 95.81 192 PRO A CA 1
ATOM 1537 C C . PRO A 1 192 ? -26.5 -22.094 -16.016 1 95.81 192 PRO A C 1
ATOM 1539 O O . PRO A 1 192 ? -26.234 -22.859 -15.086 1 95.81 192 PRO A O 1
ATOM 1542 N N . GLY A 1 193 ? -27.406 -21.094 -15.953 1 95.5 193 GLY A N 1
ATOM 1543 C CA . GLY A 1 193 ? -28.25 -20.953 -14.773 1 95.5 193 GLY A CA 1
ATOM 1544 C C . GLY A 1 193 ? -27.641 -20.062 -13.703 1 95.5 193 GLY A C 1
ATOM 1545 O O . GLY A 1 193 ? -28.281 -19.75 -12.703 1 95.5 193 GLY A O 1
ATOM 1546 N N . TYR A 1 194 ? -26.391 -19.688 -13.906 1 97.12 194 TYR A N 1
ATOM 1547 C CA . TYR A 1 194 ? -25.719 -18.812 -12.945 1 97.12 194 TYR A CA 1
ATOM 1548 C C . TYR A 1 194 ? -25.641 -17.391 -13.477 1 97.12 194 TYR A C 1
ATOM 1550 O O . TYR A 1 194 ? -25.547 -17.172 -14.688 1 97.12 194 TYR A O 1
ATOM 1558 N N . ASN A 1 195 ? -25.797 -16.422 -12.547 1 95 195 ASN A N 1
ATOM 1559 C CA . ASN A 1 195 ? -25.5 -15.047 -12.914 1 95 195 ASN A CA 1
ATOM 1560 C C . ASN A 1 195 ? -24 -14.82 -13.047 1 95 195 ASN A C 1
ATOM 1562 O O . ASN A 1 195 ? -23.281 -14.805 -12.047 1 95 195 ASN A O 1
ATOM 1566 N N . VAL A 1 196 ? -23.531 -14.617 -14.266 1 97.19 196 VAL A N 1
ATOM 1567 C CA . VAL A 1 196 ? -22.109 -14.539 -14.508 1 97.19 196 VAL A CA 1
ATOM 1568 C C . VAL A 1 196 ? -21.766 -13.25 -15.266 1 97.19 196 VAL A C 1
ATOM 1570 O O . VAL A 1 196 ? -20.703 -13.133 -15.867 1 97.19 196 VAL A O 1
ATOM 1573 N N . SER A 1 197 ? -22.656 -12.219 -15.219 1 95 197 SER A N 1
ATOM 1574 C CA . SER A 1 197 ? -22.484 -10.977 -15.969 1 95 197 SER A CA 1
ATOM 1575 C C . SER A 1 197 ? -21.281 -10.195 -15.461 1 95 197 SER A C 1
ATOM 1577 O O . SER A 1 197 ? -20.625 -9.484 -16.219 1 95 197 SER A O 1
ATOM 1579 N N . TYR A 1 198 ? -21 -10.406 -14.203 1 97.31 198 TYR A N 1
ATOM 1580 C CA . TYR A 1 198 ? -19.922 -9.648 -13.57 1 97.31 198 TYR A CA 1
ATOM 1581 C C . TYR A 1 198 ? -18.562 -10.172 -14 1 97.31 198 TYR A C 1
ATOM 1583 O O . TYR A 1 198 ? -17.547 -9.5 -13.797 1 97.31 198 TYR A O 1
ATOM 1591 N N . LEU A 1 199 ? -18.453 -11.32 -14.562 1 98.31 199 LEU A N 1
ATOM 1592 C CA . LEU A 1 199 ? -17.188 -11.945 -14.898 1 98.31 199 LEU A CA 1
ATOM 1593 C C . LEU A 1 199 ? -16.438 -11.133 -15.945 1 98.31 199 LEU A C 1
ATOM 1595 O O . LEU A 1 199 ? -15.203 -11.023 -15.898 1 98.31 199 LEU A O 1
ATOM 1599 N N . GLU A 1 200 ? -17.141 -10.57 -16.906 1 96.94 200 GLU A N 1
ATOM 1600 C CA . GLU A 1 200 ? -16.5 -9.742 -17.906 1 96.94 200 GLU A CA 1
ATOM 1601 C C . GLU A 1 200 ? -15.852 -8.508 -17.281 1 96.94 200 GLU A C 1
ATOM 1603 O O . GLU A 1 200 ? -14.719 -8.156 -17.625 1 96.94 200 GLU A O 1
ATOM 1608 N N . GLU A 1 201 ? -16.609 -7.938 -16.375 1 96.94 201 GLU A N 1
ATOM 1609 C CA . GLU A 1 201 ? -16.094 -6.773 -15.664 1 96.94 201 GLU A CA 1
ATOM 1610 C C . GLU A 1 201 ? -14.867 -7.141 -14.828 1 96.94 201 GLU A C 1
ATOM 1612 O O . GLU A 1 201 ? -13.875 -6.406 -14.805 1 96.94 201 GLU A O 1
ATOM 1617 N N . LEU A 1 202 ? -14.953 -8.195 -14.148 1 98.56 202 LEU A N 1
ATOM 1618 C CA . LEU A 1 202 ? -13.844 -8.625 -13.305 1 98.56 202 LEU A CA 1
ATOM 1619 C C . LEU A 1 202 ? -12.609 -8.938 -14.148 1 98.56 202 LEU A C 1
ATOM 1621 O O . LEU A 1 202 ? -11.484 -8.625 -13.75 1 98.56 202 LEU A O 1
ATOM 1625 N N . GLU A 1 203 ? -12.812 -9.539 -15.242 1 98.06 203 GLU A N 1
ATOM 1626 C CA . GLU A 1 203 ? -11.688 -9.828 -16.125 1 98.06 203 GLU A CA 1
ATOM 1627 C C . GLU A 1 203 ? -11.031 -8.547 -16.625 1 98.06 203 GLU A C 1
ATOM 1629 O O . GLU A 1 203 ? -9.805 -8.469 -16.719 1 98.06 203 GLU A O 1
ATOM 1634 N N . LYS A 1 204 ? -11.867 -7.586 -17 1 97.75 204 LYS A N 1
ATOM 1635 C CA . LYS A 1 204 ? -11.336 -6.289 -17.406 1 97.75 204 LYS A CA 1
ATOM 1636 C C . LYS A 1 204 ? -10.5 -5.66 -16.297 1 97.75 204 LYS A C 1
ATOM 1638 O O . LYS A 1 204 ? -9.453 -5.07 -16.547 1 97.75 204 LYS A O 1
ATOM 1643 N N . LEU A 1 205 ? -10.961 -5.801 -15.062 1 98.06 205 LEU A N 1
ATOM 1644 C CA . LEU A 1 205 ? -10.242 -5.266 -13.914 1 98.06 205 LEU A CA 1
ATOM 1645 C C . LEU A 1 205 ? -8.898 -5.965 -13.734 1 98.06 205 LEU A C 1
ATOM 1647 O O . LEU A 1 205 ? -7.895 -5.32 -13.422 1 98.06 205 LEU A O 1
ATOM 1651 N N . VAL A 1 206 ? -8.914 -7.23 -13.914 1 98.69 206 VAL A N 1
ATOM 1652 C CA . VAL A 1 206 ? -7.676 -8 -13.797 1 98.69 206 VAL A CA 1
ATOM 1653 C C . VAL A 1 206 ? -6.688 -7.566 -14.875 1 98.69 206 VAL A C 1
ATOM 1655 O O . VAL A 1 206 ? -5.504 -7.367 -14.594 1 98.69 206 VAL A O 1
ATOM 1658 N N . ASN A 1 207 ? -7.156 -7.352 -16.094 1 98.12 207 ASN A N 1
ATOM 1659 C CA . ASN A 1 207 ? -6.312 -6.953 -17.203 1 98.12 207 ASN A CA 1
ATOM 1660 C C . ASN A 1 207 ? -5.75 -5.551 -17.016 1 98.12 207 ASN A C 1
ATOM 1662 O O . ASN A 1 207 ? -4.648 -5.246 -17.484 1 98.12 207 ASN A O 1
ATOM 1666 N N . TYR A 1 208 ? -6.465 -4.75 -16.328 1 97.94 208 TYR A N 1
ATOM 1667 C CA . TYR A 1 208 ? -5.98 -3.424 -15.961 1 97.94 208 TYR A CA 1
ATOM 1668 C C . TYR A 1 208 ? -4.969 -3.516 -14.82 1 97.94 208 TYR A C 1
ATOM 1670 O O . TYR A 1 208 ? -3.936 -2.842 -14.852 1 97.94 208 TYR A O 1
ATOM 1678 N N . SER A 1 209 ? -5.266 -4.344 -13.867 1 98.69 209 SER A N 1
ATOM 1679 C CA . SER A 1 209 ? -4.562 -4.344 -12.586 1 98.69 209 SER A CA 1
ATOM 1680 C C . SER A 1 209 ? -3.168 -4.949 -12.727 1 98.69 209 SER A C 1
ATOM 1682 O O . SER A 1 209 ? -2.223 -4.488 -12.078 1 98.69 209 SER A O 1
ATOM 1684 N N . VAL A 1 210 ? -3.025 -5.965 -13.523 1 98.56 210 VAL A N 1
ATOM 1685 C CA . VAL A 1 210 ? -1.754 -6.672 -13.617 1 98.56 210 VAL A CA 1
ATOM 1686 C C . VAL A 1 210 ? -0.662 -5.711 -14.078 1 98.56 210 VAL A C 1
ATOM 1688 O O . VAL A 1 210 ? 0.337 -5.512 -13.383 1 98.56 210 VAL A O 1
ATOM 1691 N N . PRO A 1 211 ? -0.868 -4.984 -15.219 1 98.5 211 PRO A N 1
ATOM 1692 C CA . PRO A 1 211 ? 0.182 -4.047 -15.625 1 98.5 211 PRO A CA 1
ATOM 1693 C C . PRO A 1 211 ? 0.347 -2.885 -14.641 1 98.5 211 PRO A C 1
ATOM 1695 O O . PRO A 1 211 ? 1.471 -2.453 -14.375 1 98.5 211 PRO A O 1
ATOM 1698 N N . HIS A 1 212 ? -0.742 -2.418 -14.102 1 98.25 212 HIS A N 1
ATOM 1699 C CA . HIS A 1 212 ? -0.679 -1.301 -13.164 1 98.25 212 HIS A CA 1
ATOM 1700 C C . HIS A 1 212 ? 0.104 -1.678 -11.914 1 98.25 212 HIS A C 1
ATOM 1702 O O . HIS A 1 212 ? 0.989 -0.935 -11.484 1 98.25 212 HIS A O 1
ATOM 1708 N N . SER A 1 213 ? -0.224 -2.82 -11.359 1 98.44 213 SER A N 1
ATOM 1709 C CA . SER A 1 213 ? 0.441 -3.289 -10.148 1 98.44 213 SER A CA 1
ATOM 1710 C C . SER A 1 213 ? 1.911 -3.6 -10.406 1 98.44 213 SER A C 1
ATOM 1712 O O . SER A 1 213 ? 2.758 -3.412 -9.531 1 98.44 213 SER A O 1
ATOM 1714 N N . ALA A 1 214 ? 2.205 -4.055 -11.609 1 98.69 214 ALA A N 1
ATOM 1715 C CA . ALA A 1 214 ? 3.6 -4.309 -11.961 1 98.69 214 ALA A CA 1
ATOM 1716 C C . ALA A 1 214 ? 4.43 -3.029 -11.867 1 98.69 214 ALA A C 1
ATOM 1718 O O . ALA A 1 214 ? 5.531 -3.037 -11.32 1 98.69 214 ALA A O 1
ATOM 1719 N N . ALA A 1 215 ? 3.879 -1.978 -12.375 1 98.19 215 ALA A N 1
ATOM 1720 C CA . ALA A 1 215 ? 4.586 -0.701 -12.344 1 98.19 215 ALA A CA 1
ATOM 1721 C C . ALA A 1 215 ? 4.766 -0.213 -10.906 1 98.19 215 ALA A C 1
ATOM 1723 O O . ALA A 1 215 ? 5.84 0.278 -10.539 1 98.19 215 ALA A O 1
ATOM 1724 N N . VAL A 1 216 ? 3.742 -0.355 -10.102 1 97.81 216 VAL A N 1
ATOM 1725 C CA . VAL A 1 216 ? 3.797 0.081 -8.711 1 97.81 216 VAL A CA 1
ATOM 1726 C C . VAL A 1 216 ? 4.836 -0.739 -7.953 1 97.81 216 VAL A C 1
ATOM 1728 O O . VAL A 1 216 ? 5.66 -0.184 -7.219 1 97.81 216 VAL A O 1
ATOM 1731 N N . LEU A 1 217 ? 4.781 -2.006 -8.133 1 98.56 217 LEU A N 1
ATOM 1732 C CA . LEU A 1 217 ? 5.691 -2.895 -7.418 1 98.56 217 LEU A CA 1
ATOM 1733 C C . LEU A 1 217 ? 7.137 -2.639 -7.832 1 98.56 217 LEU A C 1
ATOM 1735 O O . LEU A 1 217 ? 8.055 -2.748 -7.016 1 98.56 217 LEU A O 1
ATOM 1739 N N . GLU A 1 218 ? 7.367 -2.334 -9.109 1 98.69 218 GLU A N 1
ATOM 1740 C CA . GLU A 1 218 ? 8.711 -1.995 -9.562 1 98.69 218 GLU A CA 1
ATOM 1741 C C . GLU A 1 218 ? 9.273 -0.812 -8.781 1 98.69 218 GLU A C 1
ATOM 1743 O O . GLU A 1 218 ? 10.453 -0.8 -8.43 1 98.69 218 GLU A O 1
ATOM 1748 N N . GLN A 1 219 ? 8.469 0.08 -8.445 1 98.12 219 GLN A N 1
ATOM 1749 C CA . GLN A 1 219 ? 8.891 1.286 -7.738 1 98.12 219 GLN A CA 1
ATOM 1750 C C . GLN A 1 219 ? 9.188 0.991 -6.27 1 98.12 219 GLN A C 1
ATOM 1752 O O . GLN A 1 219 ? 9.758 1.829 -5.566 1 98.12 219 GLN A O 1
ATOM 1757 N N . MET A 1 220 ? 8.867 -0.189 -5.828 1 98.31 220 MET A N 1
ATOM 1758 C CA . MET A 1 220 ? 9.109 -0.58 -4.441 1 98.31 220 MET A CA 1
ATOM 1759 C C . MET A 1 220 ? 10.484 -1.215 -4.289 1 98.31 220 MET A C 1
ATOM 1761 O O . MET A 1 220 ? 10.977 -1.381 -3.17 1 98.31 220 MET A O 1
ATOM 1765 N N . ILE A 1 221 ? 11.102 -1.524 -5.375 1 98.5 221 ILE A N 1
ATOM 1766 C CA . ILE A 1 221 ? 12.375 -2.23 -5.324 1 98.5 221 ILE A CA 1
ATOM 1767 C C . ILE A 1 221 ? 13.523 -1.224 -5.27 1 98.5 221 ILE A C 1
ATOM 1769 O O . ILE A 1 221 ? 13.742 -0.466 -6.219 1 98.5 221 ILE A O 1
ATOM 1773 N N . ALA A 1 222 ? 14.258 -1.249 -4.188 1 97.62 222 ALA A N 1
ATOM 1774 C CA . ALA A 1 222 ? 15.422 -0.381 -4.023 1 97.62 222 ALA A CA 1
ATOM 1775 C C . ALA A 1 222 ? 16.578 -0.833 -4.918 1 97.62 222 ALA A C 1
ATOM 1777 O O . ALA A 1 222 ? 16.578 -1.968 -5.398 1 97.62 222 ALA A O 1
ATOM 1778 N N . PRO A 1 223 ? 17.516 0.024 -5.125 1 95.81 223 PRO A N 1
ATOM 1779 C CA . PRO A 1 223 ? 18.578 -0.265 -6.082 1 95.81 223 PRO A CA 1
ATOM 1780 C C . PRO A 1 223 ? 19.391 -1.509 -5.707 1 95.81 223 PRO A C 1
ATOM 1782 O O . PRO A 1 223 ? 19.969 -2.154 -6.578 1 95.81 223 PRO A O 1
ATOM 1785 N N . ASP A 1 224 ? 19.391 -1.916 -4.484 1 95.19 224 ASP A N 1
ATOM 1786 C CA . ASP A 1 224 ? 20.172 -3.078 -4.066 1 95.19 224 ASP A CA 1
ATOM 1787 C C . ASP A 1 224 ? 19.328 -4.344 -4.066 1 95.19 224 ASP A C 1
ATOM 1789 O O . ASP A 1 224 ? 19.75 -5.383 -3.562 1 95.19 224 ASP A O 1
ATOM 1793 N N . GLY A 1 225 ? 18.047 -4.227 -4.547 1 97.12 225 GLY A N 1
ATOM 1794 C CA . GLY A 1 225 ? 17.172 -5.379 -4.648 1 97.12 225 GLY A CA 1
ATOM 1795 C C . GLY A 1 225 ? 16.312 -5.586 -3.416 1 97.12 225 GLY A C 1
ATOM 1796 O O . GLY A 1 225 ? 15.406 -6.426 -3.414 1 97.12 225 GLY A O 1
ATOM 1797 N N . SER A 1 226 ? 16.656 -4.812 -2.303 1 97.62 226 SER A N 1
ATOM 1798 C CA . SER A 1 226 ? 15.805 -4.867 -1.121 1 97.62 226 SER A CA 1
ATOM 1799 C C . SER A 1 226 ? 14.508 -4.098 -1.339 1 97.62 226 SER A C 1
ATOM 1801 O O . SER A 1 226 ? 14.359 -3.385 -2.334 1 97.62 226 SER A O 1
ATOM 1803 N N . TYR A 1 227 ? 13.531 -4.328 -0.551 1 98.38 227 TYR A N 1
ATOM 1804 C CA . TYR A 1 227 ? 12.227 -3.691 -0.628 1 98.38 227 TYR A CA 1
ATOM 1805 C C . TYR A 1 227 ? 11.562 -3.639 0.744 1 98.38 227 TYR A C 1
ATOM 1807 O O . TYR A 1 227 ? 12.039 -4.262 1.695 1 98.38 227 TYR A O 1
ATOM 1815 N N . PRO A 1 228 ? 10.492 -2.799 0.946 1 98.31 228 PRO A N 1
ATOM 1816 C CA . PRO A 1 228 ? 9.859 -2.691 2.264 1 98.31 228 PRO A CA 1
ATOM 1817 C C . PRO A 1 228 ? 9.398 -4.043 2.811 1 98.31 228 PRO A C 1
ATOM 1819 O O . PRO A 1 228 ? 8.602 -4.73 2.176 1 98.31 228 PRO A O 1
ATOM 1822 N N . PRO A 1 229 ? 9.945 -4.426 3.973 1 97.12 229 PRO A N 1
ATOM 1823 C CA . PRO A 1 229 ? 9.539 -5.695 4.578 1 97.12 229 PRO A CA 1
ATOM 1824 C C . PRO A 1 229 ? 8.211 -5.59 5.336 1 97.12 229 PRO A C 1
ATOM 1826 O O . PRO A 1 229 ? 8.188 -5.719 6.559 1 97.12 229 PRO A O 1
ATOM 1829 N N . ILE A 1 230 ? 7.125 -5.508 4.582 1 96.19 230 ILE A N 1
ATOM 1830 C CA . ILE A 1 230 ? 5.832 -5.18 5.164 1 96.19 230 ILE A CA 1
ATOM 1831 C C . ILE A 1 230 ? 4.875 -6.359 4.992 1 96.19 230 ILE A C 1
ATOM 1833 O O . ILE A 1 230 ? 4.777 -6.934 3.908 1 96.19 230 ILE A O 1
ATOM 1837 N N . GLY A 1 231 ? 4.23 -6.688 6.105 1 94.31 231 GLY A N 1
ATOM 1838 C CA . GLY A 1 231 ? 3.1 -7.598 6.039 1 94.31 231 GLY A CA 1
ATOM 1839 C C . GLY A 1 231 ? 3.492 -9.055 6.227 1 94.31 231 GLY A C 1
ATOM 1840 O O . GLY A 1 231 ? 4.68 -9.375 6.309 1 94.31 231 GLY A O 1
ATOM 1841 N N . ARG A 1 232 ? 2.467 -9.828 6.242 1 93.62 232 ARG A N 1
ATOM 1842 C CA . ARG A 1 232 ? 2.654 -11.258 6.473 1 93.62 232 ARG A CA 1
ATOM 1843 C C . ARG A 1 232 ? 3.246 -11.938 5.246 1 93.62 232 ARG A C 1
ATOM 1845 O O . ARG A 1 232 ? 3.104 -11.445 4.125 1 93.62 232 ARG A O 1
ATOM 1852 N N . SER A 1 233 ? 3.939 -13.055 5.484 1 94.44 233 SER A N 1
ATOM 1853 C CA . SER A 1 233 ? 4.445 -13.953 4.457 1 94.44 233 SER A CA 1
ATOM 1854 C C . SER A 1 233 ? 5.598 -13.328 3.684 1 94.44 233 SER A C 1
ATOM 1856 O O . SER A 1 233 ? 5.844 -13.68 2.529 1 94.44 233 SER A O 1
ATOM 1858 N N . ILE A 1 234 ? 6.328 -12.406 4.34 1 96.31 234 ILE A N 1
ATOM 1859 C CA . ILE A 1 234 ? 7.434 -11.703 3.691 1 96.31 234 ILE A CA 1
ATOM 1860 C C . ILE A 1 234 ? 8.547 -12.695 3.355 1 96.31 234 ILE A C 1
ATOM 1862 O O . ILE A 1 234 ? 9.414 -12.406 2.529 1 96.31 234 ILE A O 1
ATOM 1866 N N . VAL A 1 235 ? 8.484 -13.891 3.928 1 94.62 235 VAL A N 1
ATOM 1867 C CA . VAL A 1 235 ? 9.508 -14.914 3.74 1 94.62 235 VAL A CA 1
ATOM 1868 C C . VAL A 1 235 ? 9.305 -15.617 2.4 1 94.62 235 VAL A C 1
ATOM 1870 O O . VAL A 1 235 ? 10.117 -16.453 1.997 1 94.62 235 VAL A O 1
ATOM 1873 N N . TYR A 1 236 ? 8.211 -15.227 1.683 1 94.94 236 TYR A N 1
ATOM 1874 C CA . TYR A 1 236 ? 8.031 -15.719 0.32 1 94.94 236 TYR A CA 1
ATOM 1875 C C . TYR A 1 236 ? 8.977 -15.008 -0.645 1 94.94 236 TYR A C 1
ATOM 1877 O O . TYR A 1 236 ? 9.047 -15.367 -1.823 1 94.94 236 TYR A O 1
ATOM 1885 N N . ARG A 1 237 ? 9.695 -14.055 -0.17 1 95.88 237 ARG A N 1
ATOM 1886 C CA . ARG A 1 237 ? 10.805 -13.414 -0.865 1 95.88 237 ARG A CA 1
ATOM 1887 C C . ARG A 1 237 ? 10.344 -12.773 -2.168 1 95.88 237 ARG A C 1
ATOM 1889 O O . ARG A 1 237 ? 9.438 -11.938 -2.164 1 95.88 237 ARG A O 1
ATOM 1896 N N . GLY A 1 238 ? 10.922 -13.219 -3.244 1 96.44 238 GLY A N 1
ATOM 1897 C CA . GLY A 1 238 ? 10.688 -12.586 -4.531 1 96.44 238 GLY A CA 1
ATOM 1898 C C . GLY A 1 238 ? 9.281 -12.797 -5.055 1 96.44 238 GLY A C 1
ATOM 1899 O O . GLY A 1 238 ? 8.852 -12.109 -5.988 1 96.44 238 GLY A O 1
ATOM 1900 N N . ALA A 1 239 ? 8.477 -13.695 -4.391 1 97.06 239 ALA A N 1
ATOM 1901 C CA . ALA A 1 239 ? 7.094 -13.883 -4.812 1 97.06 239 ALA A CA 1
ATOM 1902 C C . ALA A 1 239 ? 6.293 -12.594 -4.656 1 97.06 239 ALA A C 1
ATOM 1904 O O . ALA A 1 239 ? 5.23 -12.438 -5.262 1 97.06 239 ALA A O 1
ATOM 1905 N N . ALA A 1 240 ? 6.852 -11.68 -3.838 1 98.44 240 ALA A N 1
ATOM 1906 C CA . ALA A 1 240 ? 6.242 -10.359 -3.688 1 98.44 240 ALA A CA 1
ATOM 1907 C C . ALA A 1 240 ? 6.152 -9.641 -5.031 1 98.44 240 ALA A C 1
ATOM 1909 O O . ALA A 1 240 ? 5.355 -8.711 -5.191 1 98.44 240 ALA A O 1
ATOM 1910 N N . PHE A 1 241 ? 6.895 -10.125 -6.035 1 98.75 241 PHE A N 1
ATOM 1911 C CA . PHE A 1 241 ? 6.941 -9.453 -7.328 1 98.75 241 PHE A CA 1
ATOM 1912 C C . PHE A 1 241 ? 6.52 -10.398 -8.445 1 98.75 241 PHE A C 1
ATOM 1914 O O . PHE A 1 241 ? 6.914 -10.219 -9.602 1 98.75 241 PHE A O 1
ATOM 1921 N N . GLN A 1 242 ? 5.711 -11.383 -8.039 1 97.94 242 GLN A N 1
ATOM 1922 C CA . GLN A 1 242 ? 5.172 -12.344 -9 1 97.94 242 GLN A CA 1
ATOM 1923 C C . GLN A 1 242 ? 4.363 -11.633 -10.086 1 97.94 242 GLN A C 1
ATOM 1925 O O . GLN A 1 242 ? 4.402 -12.031 -11.25 1 97.94 242 GLN A O 1
ATOM 1930 N N . ILE A 1 243 ? 3.631 -10.57 -9.766 1 98.56 243 ILE A N 1
ATOM 1931 C CA . ILE A 1 243 ? 2.809 -9.844 -10.727 1 98.56 243 ILE A CA 1
ATOM 1932 C C . ILE A 1 243 ? 3.695 -9.242 -11.812 1 98.56 243 ILE A C 1
ATOM 1934 O O . ILE A 1 243 ? 3.34 -9.266 -12.992 1 98.56 243 ILE A O 1
ATOM 1938 N N . MET A 1 244 ? 4.824 -8.711 -11.43 1 98.38 244 MET A N 1
ATOM 1939 C CA . MET A 1 244 ? 5.766 -8.141 -12.391 1 98.38 244 MET A CA 1
ATOM 1940 C C . MET A 1 244 ? 6.324 -9.227 -13.312 1 98.38 244 MET A C 1
ATOM 1942 O O . MET A 1 244 ? 6.43 -9.023 -14.523 1 98.38 244 MET A O 1
ATOM 1946 N N . ALA A 1 245 ? 6.684 -10.328 -12.703 1 97.38 245 ALA A N 1
ATOM 1947 C CA . ALA A 1 245 ? 7.191 -11.453 -13.477 1 97.38 245 ALA A CA 1
ATOM 1948 C C . ALA A 1 245 ? 6.141 -11.969 -14.453 1 97.38 245 ALA A C 1
ATOM 1950 O O . ALA A 1 245 ? 6.445 -12.25 -15.617 1 97.38 245 ALA A O 1
ATOM 1951 N N . LEU A 1 246 ? 4.91 -12.062 -13.953 1 97.38 246 LEU A N 1
ATOM 1952 C CA . LEU A 1 246 ? 3.795 -12.508 -14.781 1 97.38 246 LEU A CA 1
ATOM 1953 C C . LEU A 1 246 ? 3.553 -11.539 -15.93 1 97.38 246 LEU A C 1
ATOM 1955 O O . LEU A 1 246 ? 3.365 -11.953 -17.078 1 97.38 246 LEU A O 1
ATOM 1959 N N . ALA A 1 247 ? 3.549 -10.258 -15.633 1 98.75 247 ALA A N 1
ATOM 1960 C CA . ALA A 1 247 ? 3.344 -9.242 -16.656 1 98.75 247 ALA A CA 1
ATOM 1961 C C . ALA A 1 247 ? 4.43 -9.32 -17.734 1 98.75 247 ALA A C 1
ATOM 1963 O O . ALA A 1 247 ? 4.145 -9.172 -18.922 1 98.75 247 ALA A O 1
ATOM 1964 N N . ALA A 1 248 ? 5.629 -9.547 -17.312 1 97.62 248 ALA A N 1
ATOM 1965 C CA . ALA A 1 248 ? 6.723 -9.703 -18.266 1 97.62 248 ALA A CA 1
ATOM 1966 C C . ALA A 1 248 ? 6.504 -10.922 -19.156 1 97.62 248 ALA A C 1
ATOM 1968 O O . ALA A 1 248 ? 6.574 -10.82 -20.391 1 97.62 248 ALA A O 1
ATOM 1969 N N . LEU A 1 249 ? 6.168 -12.023 -18.5 1 96.31 249 LEU A N 1
ATOM 1970 C CA . LEU A 1 249 ? 5.977 -13.273 -19.234 1 96.31 249 LEU A CA 1
ATOM 1971 C C . LEU A 1 249 ? 4.859 -13.141 -20.25 1 96.31 249 LEU A C 1
ATOM 1973 O O . LEU A 1 249 ? 4.965 -13.68 -21.359 1 96.31 249 LEU A O 1
ATOM 1977 N N . LYS A 1 250 ? 3.834 -12.406 -19.906 1 97.25 250 LYS A N 1
ATOM 1978 C CA . LYS A 1 250 ? 2.641 -12.344 -20.734 1 97.25 250 LYS A CA 1
ATOM 1979 C C . LYS A 1 250 ? 2.668 -11.117 -21.641 1 97.25 250 LYS A C 1
ATOM 1981 O O . LYS A 1 250 ? 1.668 -10.797 -22.297 1 97.25 250 LYS A O 1
ATOM 1986 N N . ASN A 1 251 ? 3.783 -10.391 -21.688 1 96.88 251 ASN A N 1
ATOM 1987 C CA . ASN A 1 251 ? 3.941 -9.18 -22.484 1 96.88 251 ASN A CA 1
ATOM 1988 C C . ASN A 1 251 ? 2.844 -8.164 -22.188 1 96.88 251 ASN A C 1
ATOM 1990 O O . ASN A 1 251 ? 2.197 -7.648 -23.094 1 96.88 251 ASN A O 1
ATOM 1994 N N . LYS A 1 252 ? 2.664 -7.969 -20.859 1 97.94 252 LYS A N 1
ATOM 1995 C CA . LYS A 1 252 ? 1.616 -7.062 -20.391 1 97.94 252 LYS A CA 1
ATOM 1996 C C . LYS A 1 252 ? 2.195 -5.938 -19.547 1 97.94 252 LYS A C 1
ATOM 1998 O O . LYS A 1 252 ? 1.462 -5.262 -18.812 1 97.94 252 LYS A O 1
ATOM 2003 N N . LEU A 1 253 ? 3.498 -5.762 -19.547 1 98.38 253 LEU A N 1
ATOM 2004 C CA . LEU A 1 253 ? 4.07 -4.602 -18.875 1 98.38 253 LEU A CA 1
ATOM 2005 C C . LEU A 1 253 ? 3.531 -3.305 -19.469 1 98.38 253 LEU A C 1
ATOM 2007 O O . LEU A 1 253 ? 3.371 -3.199 -20.688 1 98.38 253 LEU A O 1
ATOM 2011 N N . PRO A 1 254 ? 3.184 -2.355 -18.609 1 97.81 254 PRO A N 1
ATOM 2012 C CA . PRO A 1 254 ? 2.711 -1.087 -19.172 1 97.81 254 PRO A CA 1
ATOM 2013 C C . PRO A 1 254 ? 3.805 -0.325 -19.922 1 97.81 254 PRO A C 1
ATOM 2015 O O . PRO A 1 254 ? 4.988 -0.631 -19.766 1 97.81 254 PRO A O 1
ATOM 2018 N N . LYS A 1 255 ? 3.436 0.632 -20.656 1 94.81 255 LYS A N 1
ATOM 2019 C CA . LYS A 1 255 ? 4.375 1.421 -21.453 1 94.81 255 LYS A CA 1
ATOM 2020 C C . LYS A 1 255 ? 5.387 2.131 -20.547 1 94.81 255 LYS A C 1
ATOM 2022 O O . LYS A 1 255 ? 6.527 2.361 -20.953 1 94.81 255 LYS A O 1
ATOM 2027 N N . THR A 1 256 ? 5.059 2.393 -19.375 1 93.38 256 THR A N 1
ATOM 2028 C CA . THR A 1 256 ? 5.902 3.145 -18.453 1 93.38 256 THR A CA 1
ATOM 2029 C C . THR A 1 256 ? 6.965 2.242 -17.828 1 93.38 256 THR A C 1
ATOM 2031 O O . THR A 1 256 ? 7.895 2.725 -17.188 1 93.38 256 THR A O 1
ATOM 2034 N N . LEU A 1 257 ? 6.871 0.93 -18.031 1 97.69 257 LEU A N 1
ATOM 2035 C CA . LEU A 1 257 ? 7.824 -0.026 -17.484 1 97.69 257 LEU A CA 1
ATOM 2036 C C . LEU A 1 257 ? 8.445 -0.875 -18.594 1 97.69 257 LEU A C 1
ATOM 2038 O O . LEU A 1 257 ? 7.922 -1.939 -18.922 1 97.69 257 LEU A O 1
ATOM 2042 N N . ALA A 1 258 ? 9.586 -0.411 -19.047 1 97.44 258 ALA A N 1
ATOM 2043 C CA . ALA A 1 258 ? 10.289 -1.14 -20.109 1 97.44 258 ALA A CA 1
ATOM 2044 C C . ALA A 1 258 ? 10.68 -2.539 -19.641 1 97.44 258 ALA A C 1
ATOM 2046 O O . ALA A 1 258 ? 11.07 -2.727 -18.484 1 97.44 258 ALA A O 1
ATOM 2047 N N . PRO A 1 259 ? 10.602 -3.506 -20.562 1 97.94 259 PRO A N 1
ATOM 2048 C CA . PRO A 1 259 ? 10.969 -4.875 -20.203 1 97.94 259 PRO A CA 1
ATOM 2049 C C . PRO A 1 259 ? 12.375 -4.977 -19.609 1 97.94 259 PRO A C 1
ATOM 2051 O O . PRO A 1 259 ? 12.594 -5.719 -18.656 1 97.94 259 PRO A O 1
ATOM 2054 N N . ALA A 1 260 ? 13.312 -4.188 -20.141 1 96.94 260 ALA A N 1
ATOM 2055 C CA . ALA A 1 260 ? 14.688 -4.211 -19.641 1 96.94 260 ALA A CA 1
ATOM 2056 C C . ALA A 1 260 ? 14.758 -3.689 -18.203 1 96.94 260 ALA A C 1
ATOM 2058 O O . ALA A 1 260 ? 15.562 -4.172 -17.406 1 96.94 260 ALA A O 1
ATOM 2059 N N . ARG A 1 261 ? 13.977 -2.686 -17.906 1 98.12 261 ARG A N 1
ATOM 2060 C CA . ARG A 1 261 ? 13.914 -2.154 -16.547 1 98.12 261 ARG A CA 1
ATOM 2061 C C . ARG A 1 261 ? 13.336 -3.186 -15.578 1 98.12 261 ARG A C 1
ATOM 2063 O O . ARG A 1 261 ? 13.844 -3.35 -14.469 1 98.12 261 ARG A O 1
ATOM 2070 N N . ALA A 1 262 ? 12.289 -3.85 -16.016 1 98.44 262 ALA A N 1
ATOM 2071 C CA . ALA A 1 262 ? 11.703 -4.914 -15.211 1 98.44 262 ALA A CA 1
ATOM 2072 C C . ALA A 1 262 ? 12.727 -6.02 -14.945 1 98.44 262 ALA A C 1
ATOM 2074 O O . ALA A 1 262 ? 12.812 -6.531 -13.82 1 98.44 262 ALA A O 1
ATOM 2075 N N . ARG A 1 263 ? 13.508 -6.398 -15.922 1 97.44 263 ARG A N 1
ATOM 2076 C CA . ARG A 1 263 ? 14.539 -7.418 -15.773 1 97.44 263 ARG A CA 1
ATOM 2077 C C . ARG A 1 263 ? 15.562 -7.008 -14.719 1 97.44 263 ARG A C 1
ATOM 2079 O O . ARG A 1 263 ? 15.93 -7.812 -13.859 1 97.44 263 ARG A O 1
ATOM 2086 N N . VAL A 1 264 ? 15.953 -5.754 -14.797 1 97.69 264 VAL A N 1
ATOM 2087 C CA . VAL A 1 264 ? 16.953 -5.254 -13.859 1 97.69 264 VAL A CA 1
ATOM 2088 C C . VAL A 1 264 ? 16.406 -5.336 -12.438 1 97.69 264 VAL A C 1
ATOM 2090 O O . VAL A 1 264 ? 17.078 -5.852 -11.539 1 97.69 264 VAL A O 1
ATOM 2093 N N . ALA A 1 265 ? 15.203 -4.867 -12.25 1 98.44 265 ALA A N 1
ATOM 2094 C CA . ALA A 1 265 ? 14.586 -4.848 -10.922 1 98.44 265 ALA A CA 1
ATOM 2095 C C . ALA A 1 265 ? 14.422 -6.262 -10.375 1 98.44 265 ALA A C 1
ATOM 2097 O O . ALA A 1 265 ? 14.812 -6.547 -9.242 1 98.44 265 ALA A O 1
ATOM 2098 N N . LEU A 1 266 ? 13.875 -7.164 -11.188 1 97.38 266 LEU A N 1
ATOM 2099 C CA . LEU A 1 266 ? 13.633 -8.531 -10.75 1 97.38 266 LEU A CA 1
ATOM 2100 C C . LEU A 1 266 ? 14.945 -9.25 -10.461 1 97.38 266 LEU A C 1
ATOM 2102 O O . LEU A 1 266 ? 15.047 -10 -9.484 1 97.38 266 LEU A O 1
ATOM 2106 N N . THR A 1 267 ? 15.93 -9.008 -11.273 1 96 267 THR A N 1
ATOM 2107 C CA . THR A 1 267 ? 17.234 -9.633 -11.086 1 96 267 THR A CA 1
ATOM 2108 C C . THR A 1 267 ? 17.859 -9.211 -9.758 1 96 267 THR A C 1
ATOM 2110 O O . THR A 1 267 ? 18.422 -10.031 -9.047 1 96 267 THR A O 1
ATOM 2113 N N . ARG A 1 268 ? 17.719 -8.016 -9.461 1 96.38 268 ARG A N 1
ATOM 2114 C CA . ARG A 1 268 ? 18.281 -7.508 -8.211 1 96.38 268 ARG A CA 1
ATOM 2115 C C . ARG A 1 268 ? 17.594 -8.148 -7.004 1 96.38 268 ARG A C 1
ATOM 2117 O O . ARG A 1 268 ? 18.25 -8.469 -6.008 1 96.38 268 ARG A O 1
ATOM 2124 N N . VAL A 1 269 ? 16.297 -8.281 -7.09 1 97.06 269 VAL A N 1
ATOM 2125 C CA . VAL A 1 269 ? 15.578 -8.945 -6.012 1 97.06 269 VAL A CA 1
ATOM 2126 C C . VAL A 1 269 ? 16.047 -10.383 -5.879 1 97.06 269 VAL A C 1
ATOM 2128 O O . VAL A 1 269 ? 16.281 -10.867 -4.766 1 97.06 269 VAL A O 1
ATOM 2131 N N . ILE A 1 270 ? 16.172 -11.078 -7.008 1 93.38 270 ILE A N 1
ATOM 2132 C CA . ILE A 1 270 ? 16.625 -12.461 -7.023 1 93.38 270 ILE A CA 1
ATOM 2133 C C . ILE A 1 270 ? 18 -12.555 -6.363 1 93.38 270 ILE A C 1
ATOM 2135 O O . ILE A 1 270 ? 18.203 -13.375 -5.465 1 93.38 270 ILE A O 1
ATOM 2139 N N . ASN A 1 271 ? 18.875 -11.68 -6.734 1 92.62 271 ASN A N 1
ATOM 2140 C CA . ASN A 1 271 ? 20.234 -11.695 -6.191 1 92.62 271 ASN A CA 1
ATOM 2141 C C . ASN A 1 271 ? 20.234 -11.422 -4.691 1 92.62 271 ASN A C 1
ATOM 2143 O O . ASN A 1 271 ? 21.047 -11.984 -3.957 1 92.62 271 ASN A O 1
ATOM 2147 N N . ARG A 1 272 ? 19.328 -10.57 -4.309 1 94 272 ARG A N 1
ATOM 2148 C CA . ARG A 1 272 ? 19.312 -10.156 -2.912 1 94 272 ARG A CA 1
ATOM 2149 C C . ARG A 1 272 ? 18.688 -11.219 -2.025 1 94 272 ARG A C 1
ATOM 2151 O O . ARG A 1 272 ? 19.109 -11.422 -0.884 1 94 272 ARG A O 1
ATOM 2158 N N . THR A 1 273 ? 17.703 -11.945 -2.502 1 94.62 273 THR A N 1
ATOM 2159 C CA . THR A 1 273 ? 16.906 -12.805 -1.647 1 94.62 273 THR A CA 1
ATOM 2160 C C . THR A 1 273 ? 17.312 -14.266 -1.812 1 94.62 273 THR A C 1
ATOM 2162 O O . THR A 1 273 ? 16.938 -15.117 -1.006 1 94.62 273 THR A O 1
ATOM 2165 N N . LEU A 1 274 ? 18.078 -14.57 -2.875 1 91.69 274 LEU A N 1
ATOM 2166 C CA . LEU A 1 274 ? 18.422 -15.969 -3.133 1 91.69 274 LEU A CA 1
ATOM 2167 C C . LEU A 1 274 ? 19.938 -16.156 -3.232 1 91.69 274 LEU A C 1
ATOM 2169 O O . LEU A 1 274 ? 20.406 -16.969 -4.02 1 91.69 274 LEU A O 1
ATOM 2173 N N . ASP A 1 275 ? 20.594 -15.375 -2.471 1 86.19 275 ASP A N 1
ATOM 2174 C CA . ASP A 1 275 ? 22.031 -15.578 -2.422 1 86.19 275 ASP A CA 1
ATOM 2175 C C . ASP A 1 275 ? 22.391 -16.734 -1.486 1 86.19 275 ASP A C 1
ATOM 2177 O O . ASP A 1 275 ? 21.516 -17.469 -1.036 1 86.19 275 ASP A O 1
ATOM 2181 N N . GLU A 1 276 ? 23.625 -17.016 -1.249 1 83.31 276 GLU A N 1
ATOM 2182 C CA . GLU A 1 276 ? 24.125 -18.203 -0.545 1 83.31 276 GLU A CA 1
ATOM 2183 C C . GLU A 1 276 ? 23.578 -18.266 0.881 1 83.31 276 GLU A C 1
ATOM 2185 O O . GLU A 1 276 ? 23.406 -19.344 1.437 1 83.31 276 GLU A O 1
ATOM 2190 N N . ARG A 1 277 ? 23.25 -17.188 1.469 1 90.44 277 ARG A N 1
ATOM 2191 C CA . ARG A 1 277 ? 22.781 -17.141 2.848 1 90.44 277 ARG A CA 1
ATOM 2192 C C . ARG A 1 277 ? 21.391 -17.766 2.971 1 90.44 277 ARG A C 1
ATOM 2194 O O . ARG A 1 277 ? 21 -18.203 4.055 1 90.44 277 ARG A O 1
ATOM 2201 N N . SER A 1 278 ? 20.703 -17.781 1.881 1 88.88 278 SER A N 1
ATOM 2202 C CA . SER A 1 278 ? 19.297 -18.156 1.897 1 88.88 278 SER A CA 1
ATOM 2203 C C . SER A 1 278 ? 19.125 -19.672 1.925 1 88.88 278 SER A C 1
ATOM 2205 O O . SER A 1 278 ? 18.031 -20.172 2.195 1 88.88 278 SER A O 1
ATOM 2207 N N . PHE A 1 279 ? 20.203 -20.391 1.787 1 87.06 279 PHE A N 1
ATOM 2208 C CA . PHE A 1 279 ? 20.125 -21.844 1.668 1 87.06 279 PHE A CA 1
ATOM 2209 C C . PHE A 1 279 ? 20.875 -22.531 2.805 1 87.06 279 PHE A C 1
ATOM 2211 O O . PHE A 1 279 ? 21.891 -22.016 3.273 1 87.06 279 PHE A O 1
ATOM 2218 N N . ASP A 1 280 ? 20.344 -23.609 3.266 1 84.12 280 ASP A N 1
ATOM 2219 C CA . ASP A 1 280 ? 21.062 -24.391 4.262 1 84.12 280 ASP A CA 1
ATOM 2220 C C . ASP A 1 280 ? 22.141 -25.266 3.607 1 84.12 280 ASP A C 1
ATOM 2222 O O . ASP A 1 280 ? 22.375 -25.172 2.4 1 84.12 280 ASP A O 1
ATOM 2226 N N . SER A 1 281 ? 22.688 -26.125 4.504 1 84.69 281 SER A N 1
ATOM 2227 C CA . SER A 1 281 ? 23.828 -26.906 4.043 1 84.69 281 SER A CA 1
ATOM 2228 C C . SER A 1 281 ? 23.391 -27.969 3.025 1 84.69 281 SER A C 1
ATOM 2230 O O . SER A 1 281 ? 24.188 -28.406 2.199 1 84.69 281 SER A O 1
ATOM 2232 N N . ASP A 1 282 ? 22.125 -28.281 3.027 1 78.38 282 ASP A N 1
ATOM 2233 C CA . ASP A 1 282 ? 21.609 -29.281 2.1 1 78.38 282 ASP A CA 1
ATOM 2234 C C . ASP A 1 282 ? 21.031 -28.625 0.846 1 78.38 282 ASP A C 1
ATOM 2236 O O . ASP A 1 282 ? 20.516 -29.297 -0.041 1 78.38 282 ASP A O 1
ATOM 2240 N N . GLY A 1 283 ? 21.016 -27.266 0.805 1 79.94 283 GLY A N 1
ATOM 2241 C CA . GLY A 1 283 ? 20.578 -26.547 -0.385 1 79.94 283 GLY A CA 1
ATOM 2242 C C . GLY A 1 283 ? 19.125 -26.156 -0.351 1 79.94 283 GLY A C 1
ATOM 2243 O O . GLY A 1 283 ? 18.547 -25.766 -1.369 1 79.94 283 GLY A O 1
ATOM 2244 N N . TRP A 1 284 ? 18.516 -26.312 0.794 1 82.31 284 TRP A N 1
ATOM 2245 C CA . TRP A 1 284 ? 17.109 -25.938 0.936 1 82.31 284 TRP A CA 1
ATOM 2246 C C . TRP A 1 284 ? 16.984 -24.5 1.422 1 82.31 284 TRP A C 1
ATOM 2248 O O . TRP A 1 284 ? 17.812 -24.016 2.201 1 82.31 284 TRP A O 1
ATOM 2258 N N . LEU A 1 285 ? 15.977 -23.859 0.92 1 86.5 285 LEU A N 1
ATOM 2259 C CA . LEU A 1 285 ? 15.711 -22.516 1.399 1 86.5 285 LEU A CA 1
ATOM 2260 C C . LEU A 1 285 ? 15.453 -22.5 2.902 1 86.5 285 LEU A C 1
ATOM 2262 O O . LEU A 1 285 ? 14.766 -23.391 3.422 1 86.5 285 LEU A O 1
ATOM 2266 N N . GLN A 1 286 ? 16.047 -21.578 3.551 1 88.31 286 GLN A N 1
ATOM 2267 C CA . GLN A 1 286 ? 15.805 -21.359 4.973 1 88.31 286 GLN A CA 1
ATOM 2268 C C . GLN A 1 286 ? 14.703 -20.328 5.203 1 88.31 286 GLN A C 1
ATOM 2270 O O . GLN A 1 286 ? 14.492 -19.438 4.367 1 88.31 286 GLN A O 1
ATOM 2275 N N . ILE A 1 287 ? 13.992 -20.531 6.277 1 90.5 287 ILE A N 1
ATOM 2276 C CA . ILE A 1 287 ? 12.914 -19.594 6.598 1 90.5 287 ILE A CA 1
ATOM 2277 C C . ILE A 1 287 ? 13.508 -18.203 6.867 1 90.5 287 ILE A C 1
ATOM 2279 O O . ILE A 1 287 ? 14.312 -18.031 7.781 1 90.5 287 ILE A O 1
ATOM 2283 N N . GLY A 1 288 ? 13.211 -17.25 6.066 1 92.94 288 GLY A N 1
ATOM 2284 C CA . GLY A 1 288 ? 13.688 -15.867 6.148 1 92.94 288 GLY A CA 1
ATOM 2285 C C . GLY A 1 288 ? 13.555 -15.117 4.84 1 92.94 288 GLY A C 1
ATOM 2286 O O . GLY A 1 288 ? 13.133 -15.68 3.83 1 92.94 288 GLY A O 1
ATOM 2287 N N . LEU A 1 289 ? 13.719 -13.805 4.91 1 94.44 289 LEU A N 1
ATOM 2288 C CA . LEU A 1 289 ? 13.734 -12.961 3.719 1 94.44 289 LEU A CA 1
ATOM 2289 C C . LEU A 1 289 ? 15.109 -12.961 3.066 1 94.44 289 LEU A C 1
ATOM 2291 O O . LEU A 1 289 ? 15.219 -12.961 1.839 1 94.44 289 LEU A O 1
ATOM 2295 N N . VAL A 1 290 ? 16.062 -12.773 3.973 1 89.81 290 VAL A N 1
ATOM 2296 C CA . VAL A 1 290 ? 17.453 -12.945 3.588 1 89.81 290 VAL A CA 1
ATOM 2297 C C . VAL A 1 290 ? 18.156 -13.844 4.598 1 89.81 290 VAL A C 1
ATOM 2299 O O . VAL A 1 290 ? 18.125 -13.578 5.801 1 89.81 290 VAL A O 1
ATOM 2302 N N . GLY A 1 291 ? 18.562 -15.039 4.215 1 83.62 291 GLY A N 1
ATOM 2303 C CA . GLY A 1 291 ? 19.188 -15.977 5.133 1 83.62 291 GLY A CA 1
ATOM 2304 C C . GLY A 1 291 ? 18.188 -16.656 6.055 1 83.62 291 GLY A C 1
ATOM 2305 O O . GLY A 1 291 ? 17.062 -16.969 5.645 1 83.62 291 GLY A O 1
ATOM 2306 N N . LYS A 1 292 ? 18.609 -16.906 7.434 1 89 292 LYS A N 1
ATOM 2307 C CA . LYS A 1 292 ? 17.766 -17.594 8.414 1 89 292 LYS A CA 1
ATOM 2308 C C . LYS A 1 292 ? 17.156 -16.609 9.398 1 89 292 LYS A C 1
ATOM 2310 O O . LYS A 1 292 ? 17.828 -16.156 10.336 1 89 292 LYS A O 1
ATOM 2315 N N . GLN A 1 293 ? 15.859 -16.281 9.172 1 92.06 293 GLN A N 1
ATOM 2316 C CA . GLN A 1 293 ? 15.125 -15.32 9.977 1 92.06 293 GLN A CA 1
ATOM 2317 C C . GLN A 1 293 ? 13.758 -15.859 10.383 1 92.06 293 GLN A C 1
ATOM 2319 O O . GLN A 1 293 ? 12.727 -15.305 10 1 92.06 293 GLN A O 1
ATOM 2324 N N . LYS A 1 294 ? 13.75 -16.812 11.266 1 88.75 294 LYS A N 1
ATOM 2325 C CA . LYS A 1 294 ? 12.531 -17.516 11.648 1 88.75 294 LYS A CA 1
ATOM 2326 C C . LYS A 1 294 ? 11.531 -16.578 12.305 1 88.75 294 LYS A C 1
ATOM 2328 O O . LYS A 1 294 ? 10.32 -16.797 12.234 1 88.75 294 LYS A O 1
ATOM 2333 N N . TRP A 1 295 ? 12.062 -15.445 12.805 1 86.88 295 TRP A N 1
ATOM 2334 C CA . TRP A 1 295 ? 11.203 -14.516 13.523 1 86.88 295 TRP A CA 1
ATOM 2335 C C . TRP A 1 295 ? 10.289 -13.758 12.562 1 86.88 295 TRP A C 1
ATOM 2337 O O . TRP A 1 295 ? 9.32 -13.133 12.977 1 86.88 295 TRP A O 1
ATOM 2347 N N . LEU A 1 296 ? 10.578 -13.82 11.281 1 90.19 296 LEU A N 1
ATOM 2348 C CA . LEU A 1 296 ? 9.773 -13.156 10.258 1 90.19 296 LEU A CA 1
ATOM 2349 C C . LEU A 1 296 ? 8.609 -14.047 9.836 1 90.19 296 LEU A C 1
ATOM 2351 O O . LEU A 1 296 ? 7.699 -13.586 9.141 1 90.19 296 LEU A O 1
ATOM 2355 N N . ALA A 1 297 ? 8.594 -15.297 10.289 1 85.62 297 ALA A N 1
ATOM 2356 C CA . ALA A 1 297 ? 7.66 -16.266 9.711 1 85.62 297 ALA A CA 1
ATOM 2357 C C . ALA A 1 297 ? 6.426 -16.422 10.594 1 85.62 297 ALA A C 1
ATOM 2359 O O . ALA A 1 297 ? 6.523 -16.359 11.828 1 85.62 297 ALA A O 1
ATOM 2360 N N . GLN A 1 298 ? 5.305 -16.547 9.922 1 81.31 298 GLN A N 1
ATOM 2361 C CA . GLN A 1 298 ? 4.074 -16.938 10.602 1 81.31 298 GLN A CA 1
ATOM 2362 C C . GLN A 1 298 ? 4.043 -18.453 10.852 1 81.31 298 GLN A C 1
ATOM 2364 O O . GLN A 1 298 ? 4.816 -19.203 10.25 1 81.31 298 GLN A O 1
ATOM 2369 N N . VAL A 1 299 ? 3.068 -18.859 11.516 1 72.5 299 VAL A N 1
ATOM 2370 C CA . VAL A 1 299 ? 3 -20.234 12 1 72.5 299 VAL A CA 1
ATOM 2371 C C . VAL A 1 299 ? 2.695 -21.172 10.836 1 72.5 299 VAL A C 1
ATOM 2373 O O . VAL A 1 299 ? 3.051 -22.359 10.875 1 72.5 299 VAL A O 1
ATOM 2376 N N . TYR A 1 300 ? 2.178 -20.719 9.828 1 71.94 300 TYR A N 1
ATOM 2377 C CA . TYR A 1 300 ? 1.765 -21.594 8.734 1 71.94 300 TYR A CA 1
ATOM 2378 C C . TYR A 1 300 ? 2.896 -21.781 7.73 1 71.94 300 TYR A C 1
ATOM 2380 O O . TYR A 1 300 ? 2.785 -22.578 6.805 1 71.94 300 TYR A O 1
ATOM 2388 N N . ILE A 1 301 ? 3.975 -21.141 7.992 1 74.56 301 ILE A N 1
ATOM 2389 C CA . ILE A 1 301 ? 5.078 -21.188 7.043 1 74.56 301 ILE A CA 1
ATOM 2390 C C . ILE A 1 301 ? 5.863 -22.484 7.238 1 74.56 301 ILE A C 1
ATOM 2392 O O . ILE A 1 301 ? 6.199 -22.859 8.367 1 74.56 301 ILE A O 1
ATOM 2396 N N . SER A 1 302 ? 5.957 -23.219 6.195 1 72.81 302 SER A N 1
ATOM 2397 C CA . SER A 1 302 ? 6.84 -24.375 6.145 1 72.81 302 SER A CA 1
ATOM 2398 C C . SER A 1 302 ? 7.926 -24.203 5.09 1 72.81 302 SER A C 1
ATOM 2400 O O . SER A 1 302 ? 7.891 -23.25 4.309 1 72.81 302 SER A O 1
ATOM 2402 N N . THR A 1 303 ? 8.836 -25.094 5.133 1 71.19 303 THR A N 1
ATOM 2403 C CA . THR A 1 303 ? 9.914 -25.016 4.152 1 71.19 303 THR A CA 1
ATOM 2404 C C . THR A 1 303 ? 9.359 -25.047 2.732 1 71.19 303 THR A C 1
ATOM 2406 O O . THR A 1 303 ? 9.812 -24.312 1.858 1 71.19 303 THR A O 1
ATOM 2409 N N . GLY A 1 304 ? 8.375 -25.859 2.492 1 73.5 304 GLY A N 1
ATOM 2410 C CA . GLY A 1 304 ? 7.766 -25.953 1.175 1 73.5 304 GLY A CA 1
ATOM 2411 C C . GLY A 1 304 ? 7.117 -24.672 0.713 1 73.5 304 GLY A C 1
ATOM 2412 O O . GLY A 1 304 ? 7.191 -24.312 -0.466 1 73.5 304 GLY A O 1
ATOM 2413 N N . SER A 1 305 ? 6.582 -23.953 1.673 1 80.06 305 SER A N 1
ATOM 2414 C CA . SER A 1 305 ? 5.883 -22.703 1.355 1 80.06 305 SER A CA 1
ATOM 2415 C C . SER A 1 305 ? 6.844 -21.656 0.807 1 80.06 305 SER A C 1
ATOM 2417 O O . SER A 1 305 ? 6.449 -20.797 0.01 1 80.06 305 SER A O 1
ATOM 2419 N N . LEU A 1 306 ? 8.102 -21.766 1.118 1 86.19 306 LEU A N 1
ATOM 2420 C CA . LEU A 1 306 ? 9.094 -20.766 0.742 1 86.19 306 LEU A CA 1
ATOM 2421 C C . LEU A 1 306 ? 9.328 -20.781 -0.765 1 86.19 306 LEU A C 1
ATOM 2423 O O . LEU A 1 306 ? 9.797 -19.781 -1.33 1 86.19 306 LEU A O 1
ATOM 2427 N N . TYR A 1 307 ? 8.906 -21.781 -1.318 1 86.06 307 TYR A N 1
ATOM 2428 C CA . TYR A 1 307 ? 9.266 -21.938 -2.723 1 86.06 307 TYR A CA 1
ATOM 2429 C C . TYR A 1 307 ? 8.25 -21.25 -3.629 1 86.06 307 TYR A C 1
ATOM 2431 O O . TYR A 1 307 ? 8.422 -21.219 -4.848 1 86.06 307 TYR A O 1
ATOM 2439 N N . LEU A 1 308 ? 7.258 -20.656 -2.979 1 90.19 308 LEU A N 1
ATOM 2440 C CA . LEU A 1 308 ? 6.484 -19.672 -3.729 1 90.19 308 LEU A CA 1
ATOM 2441 C C . LEU A 1 308 ? 7.398 -18.625 -4.336 1 90.19 308 LEU A C 1
ATOM 2443 O O . LEU A 1 308 ? 7.059 -18 -5.344 1 90.19 308 LEU A O 1
ATOM 2447 N N . ALA A 1 309 ? 8.625 -18.5 -3.84 1 92.5 309 ALA A N 1
ATOM 2448 C CA . ALA A 1 309 ? 9.633 -17.562 -4.328 1 92.5 309 ALA A CA 1
ATOM 2449 C C . ALA A 1 309 ? 9.992 -17.859 -5.781 1 92.5 309 ALA A C 1
ATOM 2451 O O . ALA A 1 309 ? 10.461 -16.969 -6.504 1 92.5 309 ALA A O 1
ATOM 2452 N N . SER A 1 310 ? 9.68 -19.047 -6.25 1 89.12 310 SER A N 1
ATOM 2453 C CA . SER A 1 310 ? 10.062 -19.453 -7.598 1 89.12 310 SER A CA 1
ATOM 2454 C C . SER A 1 310 ? 9.242 -18.719 -8.648 1 89.12 310 SER A C 1
ATOM 2456 O O . SER A 1 310 ? 9.625 -18.672 -9.828 1 89.12 310 SER A O 1
ATOM 2458 N N . THR A 1 311 ? 8.172 -18.078 -8.242 1 92 311 THR A N 1
ATOM 2459 C CA . THR A 1 311 ? 7.293 -17.406 -9.188 1 92 311 THR A CA 1
ATOM 2460 C C . THR A 1 311 ? 7.977 -16.172 -9.766 1 92 311 THR A C 1
ATOM 2462 O O . THR A 1 311 ? 7.555 -15.641 -10.797 1 92 311 THR A O 1
ATOM 2465 N N . ILE A 1 312 ? 9.07 -15.703 -9.164 1 94.38 312 ILE A N 1
ATOM 2466 C CA . ILE A 1 312 ? 9.797 -14.539 -9.672 1 94.38 312 ILE A CA 1
ATOM 2467 C C . ILE A 1 312 ? 10.523 -14.906 -10.961 1 94.38 312 ILE A C 1
ATOM 2469 O O . ILE A 1 312 ? 10.945 -14.031 -11.719 1 94.38 312 ILE A O 1
ATOM 2473 N N . PHE A 1 313 ? 10.57 -16.203 -11.281 1 91.25 313 PHE A N 1
ATOM 2474 C CA . PHE A 1 313 ? 11.305 -16.688 -12.453 1 91.25 313 PHE A CA 1
ATOM 2475 C C . PHE A 1 313 ? 10.359 -16.891 -13.633 1 91.25 313 PHE A C 1
ATOM 2477 O O . PHE A 1 313 ? 10.758 -17.438 -14.664 1 91.25 313 PHE A O 1
ATOM 2484 N N . LEU A 1 314 ? 9.148 -16.469 -13.547 1 91.12 314 LEU A N 1
ATOM 2485 C CA . LEU A 1 314 ? 8.164 -16.641 -14.609 1 91.12 314 LEU A CA 1
ATOM 2486 C C . LEU A 1 314 ? 8.703 -16.094 -15.938 1 91.12 314 LEU A C 1
ATOM 2488 O O . LEU A 1 314 ? 8.469 -16.703 -16.984 1 91.12 314 LEU A O 1
ATOM 2492 N N . PRO A 1 315 ? 9.508 -15.07 -15.961 1 92.38 315 PRO A N 1
ATOM 2493 C CA . PRO A 1 315 ? 9.992 -14.531 -17.234 1 92.38 315 PRO A CA 1
ATOM 2494 C C . PRO A 1 315 ? 10.883 -15.508 -18 1 92.38 315 PRO A C 1
ATOM 2496 O O . PRO A 1 315 ? 11.18 -15.297 -19.172 1 92.38 315 PRO A O 1
ATOM 2499 N N . LEU A 1 316 ? 11.305 -16.547 -17.344 1 88.12 316 LEU A N 1
ATOM 2500 C CA . LEU A 1 316 ? 12.125 -17.547 -18.016 1 88.12 316 LEU A CA 1
ATOM 2501 C C . LEU A 1 316 ? 11.352 -18.234 -19.125 1 88.12 316 LEU A C 1
ATOM 2503 O O . LEU A 1 316 ? 11.945 -18.875 -20 1 88.12 316 LEU A O 1
ATOM 2507 N N . GLY A 1 317 ? 10.031 -18.094 -19.109 1 86.38 317 GLY A N 1
ATOM 2508 C CA . GLY A 1 317 ? 9.211 -18.625 -20.188 1 86.38 317 GLY A CA 1
ATOM 2509 C C . GLY A 1 317 ? 9.305 -17.828 -21.469 1 86.38 317 GLY A C 1
ATOM 2510 O O . GLY A 1 317 ? 8.828 -18.25 -22.516 1 86.38 317 GLY A O 1
ATOM 2511 N N . LEU A 1 318 ? 9.977 -16.719 -21.438 1 89.38 318 LEU A N 1
ATOM 2512 C CA . LEU A 1 318 ? 10.141 -15.867 -22.609 1 89.38 318 LEU A CA 1
ATOM 2513 C C . LEU A 1 318 ? 11.258 -16.391 -23.5 1 89.38 318 LEU A C 1
ATOM 2515 O O . LEU A 1 318 ? 12.25 -16.938 -23.016 1 89.38 318 LEU A O 1
ATOM 2519 N N . PRO A 1 319 ? 11.07 -16.188 -24.859 1 90.62 319 PRO A N 1
ATOM 2520 C CA . PRO A 1 319 ? 12.188 -16.531 -25.75 1 90.62 319 PRO A CA 1
ATOM 2521 C C . PRO A 1 319 ? 13.406 -15.633 -25.531 1 90.62 319 PRO A C 1
ATOM 2523 O O . PRO A 1 319 ? 13.273 -14.508 -25.047 1 90.62 319 PRO A O 1
ATOM 2526 N N . ALA A 1 320 ? 14.516 -16.078 -25.938 1 86.56 320 ALA A N 1
ATOM 2527 C CA . ALA A 1 320 ? 15.781 -15.375 -25.734 1 86.56 320 ALA A CA 1
ATOM 2528 C C . ALA A 1 320 ? 15.773 -14.008 -26.406 1 86.56 320 ALA A C 1
ATOM 2530 O O . ALA A 1 320 ? 16.406 -13.062 -25.922 1 86.56 320 ALA A O 1
ATOM 2531 N N . LYS A 1 321 ? 15.023 -13.852 -27.453 1 93 321 LYS A N 1
ATOM 2532 C CA . LYS A 1 321 ? 15.031 -12.625 -28.234 1 93 321 LYS A CA 1
ATOM 2533 C C . LYS A 1 321 ? 14.055 -11.602 -27.672 1 93 321 LYS A C 1
ATOM 2535 O O . LYS A 1 321 ? 14.023 -10.445 -28.109 1 93 321 LYS A O 1
ATOM 2540 N N . ALA A 1 322 ? 13.32 -12.039 -26.688 1 93.56 322 ALA A N 1
ATOM 2541 C CA . ALA A 1 322 ? 12.367 -11.109 -26.078 1 93.56 322 ALA A CA 1
ATOM 2542 C C . ALA A 1 322 ? 13.078 -9.883 -25.531 1 93.56 322 ALA A C 1
ATOM 2544 O O . ALA A 1 322 ? 14.18 -9.984 -24.984 1 93.56 322 ALA A O 1
ATOM 2545 N N . GLY A 1 323 ? 12.492 -8.727 -25.656 1 95.38 323 GLY A N 1
ATOM 2546 C CA . GLY A 1 323 ? 13.039 -7.473 -25.141 1 95.38 323 GLY A CA 1
ATOM 2547 C C . GLY A 1 323 ? 13.469 -7.555 -23.688 1 95.38 323 GLY A C 1
ATOM 2548 O O . GLY A 1 323 ? 14.438 -6.906 -23.297 1 95.38 323 GLY A O 1
ATOM 2549 N N . PHE A 1 324 ? 12.797 -8.375 -22.953 1 95.56 324 PHE A N 1
ATOM 2550 C CA . PHE A 1 324 ? 13.133 -8.594 -21.547 1 95.56 324 PHE A CA 1
ATOM 2551 C C . PHE A 1 324 ? 14.586 -9.023 -21.406 1 95.56 324 PHE A C 1
ATOM 2553 O O . PHE A 1 324 ? 15.297 -8.539 -20.516 1 95.56 324 PHE A O 1
ATOM 2560 N N . TRP A 1 325 ? 15.008 -9.859 -22.25 1 92.75 325 TRP A N 1
ATOM 2561 C CA . TRP A 1 325 ? 16.359 -10.398 -22.188 1 92.75 325 TRP A CA 1
ATOM 2562 C C . TRP A 1 325 ? 17.312 -9.594 -23.062 1 92.75 325 TRP A C 1
ATOM 2564 O O . TRP A 1 325 ? 18.453 -9.32 -22.656 1 92.75 325 TRP A O 1
ATOM 2574 N N . ALA A 1 326 ? 16.906 -9.133 -24.188 1 92.94 326 ALA A N 1
ATOM 2575 C CA . ALA A 1 326 ? 17.781 -8.695 -25.281 1 92.94 326 ALA A CA 1
ATOM 2576 C C . ALA A 1 326 ? 18.094 -7.207 -25.172 1 92.94 326 ALA A C 1
ATOM 2578 O O . ALA A 1 326 ? 19.141 -6.742 -25.641 1 92.94 326 ALA A O 1
ATOM 2579 N N . GLN A 1 327 ? 17.25 -6.48 -24.594 1 95.81 327 GLN A N 1
ATOM 2580 C CA . GLN A 1 327 ? 17.438 -5.035 -24.531 1 95.81 327 GLN A CA 1
ATOM 2581 C C . GLN A 1 327 ? 18.5 -4.664 -23.5 1 95.81 327 GLN A C 1
ATOM 2583 O O . GLN A 1 327 ? 18.672 -5.363 -22.5 1 95.81 327 GLN A O 1
ATOM 2588 N N . THR A 1 328 ? 19.188 -3.58 -23.734 1 96 328 THR A N 1
ATOM 2589 C CA . THR A 1 328 ? 20.172 -3.059 -22.797 1 96 328 THR A CA 1
ATOM 2590 C C . THR A 1 328 ? 19.516 -2.723 -21.453 1 96 328 THR A C 1
ATOM 2592 O O . THR A 1 328 ? 18.422 -2.178 -21.406 1 96 328 THR A O 1
ATOM 2595 N N . PRO A 1 329 ? 20.203 -3.061 -20.375 1 94.38 329 PRO A N 1
ATOM 2596 C CA . PRO A 1 329 ? 19.656 -2.746 -19.062 1 94.38 329 PRO A CA 1
ATOM 2597 C C . PRO A 1 329 ? 19.281 -1.271 -18.906 1 94.38 329 PRO A C 1
ATOM 2599 O O . PRO A 1 329 ? 20 -0.399 -19.422 1 94.38 329 PRO A O 1
ATOM 2602 N N . LYS A 1 330 ? 18.203 -1.051 -18.266 1 95.94 330 LYS A N 1
ATOM 2603 C CA . LYS A 1 330 ? 17.719 0.304 -18 1 95.94 330 LYS A CA 1
ATOM 2604 C C . LYS A 1 330 ? 17.641 0.57 -16.5 1 95.94 330 LYS A C 1
ATOM 2606 O O . LYS A 1 330 ? 17.344 -0.339 -15.711 1 95.94 330 LYS A O 1
ATOM 2611 N N . SER A 1 331 ? 17.859 1.868 -16.109 1 95.19 331 SER A N 1
ATOM 2612 C CA . SER A 1 331 ? 17.719 2.26 -14.711 1 95.19 331 SER A CA 1
ATOM 2613 C C . SER A 1 331 ? 16.297 2.031 -14.203 1 95.19 331 SER A C 1
ATOM 2615 O O . SER A 1 331 ? 15.328 2.238 -14.938 1 95.19 331 SER A O 1
ATOM 2617 N N . THR A 1 332 ? 16.25 1.601 -12.945 1 97 332 THR A N 1
ATOM 2618 C CA . THR A 1 332 ? 14.938 1.449 -12.328 1 97 332 THR A CA 1
ATOM 2619 C C . THR A 1 332 ? 14.305 2.812 -12.07 1 97 332 THR A C 1
ATOM 2621 O O . THR A 1 332 ? 14.984 3.836 -12.086 1 97 332 THR A O 1
ATOM 2624 N N . THR A 1 333 ? 13.023 2.812 -11.836 1 96.31 333 THR A N 1
ATOM 2625 C CA . THR A 1 333 ? 12.328 4.051 -11.508 1 96.31 333 THR A CA 1
ATOM 2626 C C . THR A 1 333 ? 12.906 4.676 -10.242 1 96.31 333 THR A C 1
ATOM 2628 O O . THR A 1 333 ? 13.055 5.898 -10.164 1 96.31 333 THR A O 1
ATOM 2631 N N . TRP A 1 334 ? 13.203 3.842 -9.258 1 97 334 TRP A N 1
ATOM 2632 C CA . TRP A 1 334 ? 13.82 4.305 -8.016 1 97 334 TRP A CA 1
ATOM 2633 C C . TRP A 1 334 ? 15.102 5.082 -8.305 1 97 334 TRP A C 1
ATOM 2635 O O . TRP A 1 334 ? 15.297 6.18 -7.781 1 97 334 TRP A O 1
ATOM 2645 N N . GLU A 1 335 ? 15.898 4.578 -9.148 1 95.19 335 GLU A N 1
ATOM 2646 C CA . GLU A 1 335 ? 17.156 5.219 -9.5 1 95.19 335 GLU A CA 1
ATOM 2647 C C . GLU A 1 335 ? 16.922 6.504 -10.289 1 95.19 335 GLU A C 1
ATOM 2649 O O . GLU A 1 335 ? 17.625 7.496 -10.086 1 95.19 335 GLU A O 1
ATOM 2654 N N . GLN A 1 336 ? 15.977 6.426 -11.141 1 93.56 336 GLN A N 1
ATOM 2655 C CA . GLN A 1 336 ? 15.68 7.605 -11.945 1 93.56 336 GLN A CA 1
ATOM 2656 C C . GLN A 1 336 ? 15.227 8.773 -11.07 1 93.56 336 GLN A C 1
ATOM 2658 O O . GLN A 1 336 ? 15.547 9.93 -11.352 1 93.56 336 GLN A O 1
ATOM 2663 N N . VAL A 1 337 ? 14.547 8.469 -10.039 1 94.38 337 VAL A N 1
ATOM 2664 C CA . VAL A 1 337 ? 13.977 9.508 -9.195 1 94.38 337 VAL A CA 1
ATOM 2665 C C . VAL A 1 337 ? 15.008 9.961 -8.164 1 94.38 337 VAL A C 1
ATOM 2667 O O . VAL A 1 337 ? 15.211 11.156 -7.965 1 94.38 337 VAL A O 1
ATOM 2670 N N . TRP A 1 338 ? 15.719 9.086 -7.535 1 94.44 338 TRP A N 1
ATOM 2671 C CA . TRP A 1 338 ? 16.531 9.406 -6.371 1 94.44 338 TRP A CA 1
ATOM 2672 C C . TRP A 1 338 ? 17.969 9.711 -6.777 1 94.44 338 TRP A C 1
ATOM 2674 O O . TRP A 1 338 ? 18.75 10.258 -5.988 1 94.44 338 TRP A O 1
ATOM 2684 N N . VAL A 1 339 ? 18.422 9.32 -7.922 1 81.62 339 VAL A N 1
ATOM 2685 C CA . VAL A 1 339 ? 19.766 9.617 -8.422 1 81.62 339 VAL A CA 1
ATOM 2686 C C . VAL A 1 339 ? 19.656 10.414 -9.719 1 81.62 339 VAL A C 1
ATOM 2688 O O . VAL A 1 339 ? 19.844 9.867 -10.812 1 81.62 339 VAL A O 1
ATOM 2691 N N . PRO A 1 340 ? 19.203 11.664 -9.43 1 64.44 340 PRO A N 1
ATOM 2692 C CA . PRO A 1 340 ? 18.969 12.414 -10.672 1 64.44 340 PRO A CA 1
ATOM 2693 C C . PRO A 1 340 ? 20.25 12.641 -11.461 1 64.44 340 PRO A C 1
ATOM 2695 O O . PRO A 1 340 ? 21.312 12.844 -10.875 1 64.44 340 PRO A O 1
ATOM 2698 N N . LYS A 1 341 ? 20.297 12.086 -12.594 1 57.5 341 LYS A N 1
ATOM 2699 C CA . LYS A 1 341 ? 21.406 12.367 -13.5 1 57.5 341 LYS A CA 1
ATOM 2700 C C . LYS A 1 341 ? 21.516 13.859 -13.789 1 57.5 341 LYS A C 1
ATOM 2702 O O . LYS A 1 341 ? 20.5 14.539 -13.945 1 57.5 341 LYS A O 1
ATOM 2707 N N . ILE A 1 342 ? 22.453 14.492 -13.156 1 46.34 342 ILE A N 1
ATOM 2708 C CA . ILE A 1 342 ? 22.734 15.875 -13.523 1 46.34 342 ILE A CA 1
ATOM 2709 C C . ILE A 1 342 ? 22.922 15.984 -15.039 1 46.34 342 ILE A C 1
ATOM 2711 O O . ILE A 1 342 ? 23.844 15.406 -15.602 1 46.34 342 ILE A O 1
ATOM 2715 N N . TYR A 1 343 ? 21.922 15.625 -15.836 1 36.5 343 TYR A N 1
ATOM 2716 C CA . TYR A 1 343 ? 22.25 15.953 -17.219 1 36.5 343 TYR A CA 1
ATOM 2717 C C . TYR A 1 343 ? 22.609 17.422 -17.359 1 36.5 343 TYR A C 1
ATOM 2719 O O . TYR A 1 343 ? 21.859 18.297 -16.969 1 36.5 343 TYR A O 1
ATOM 2727 N N . PRO A 1 344 ? 23.766 17.703 -17.359 1 33.75 344 PRO A N 1
ATOM 2728 C CA . PRO A 1 344 ? 24.062 18.953 -18.078 1 33.75 344 PRO A CA 1
ATOM 2729 C C . PRO A 1 344 ? 23.359 19.031 -19.438 1 33.75 344 PRO A C 1
ATOM 2731 O O . PRO A 1 344 ? 23.359 18.062 -20.188 1 33.75 344 PRO A O 1
ATOM 2734 N N . GLY A 1 345 ? 22.469 19.906 -20.062 1 32.94 345 GLY A N 1
ATOM 2735 C CA . GLY A 1 345 ? 21.734 20.375 -21.219 1 32.94 345 GLY A CA 1
ATOM 2736 C C . GLY A 1 345 ? 20.609 19.453 -21.641 1 32.94 345 GLY A C 1
ATOM 2737 O O . GLY A 1 345 ? 19.891 19.734 -22.609 1 32.94 345 GLY A O 1
ATOM 2738 N N . SER A 1 346 ? 20.812 18.109 -21.641 1 30.73 346 SER A N 1
ATOM 2739 C CA . SER A 1 346 ? 19.844 17.281 -22.344 1 30.73 346 SER A CA 1
ATOM 2740 C C . SER A 1 346 ? 18.531 17.188 -21.562 1 30.73 346 SER A C 1
ATOM 2742 O O . SER A 1 346 ? 18.547 17.078 -20.344 1 30.73 346 SER A O 1
ATOM 2744 N N . GLU A 1 347 ? 17.516 17.797 -22.062 1 30.45 347 GLU A N 1
ATOM 2745 C CA . GLU A 1 347 ? 16.078 17.703 -21.828 1 30.45 347 GLU A CA 1
ATOM 2746 C C . GLU A 1 347 ? 15.648 16.25 -21.594 1 30.45 347 GLU A C 1
ATOM 2748 O O . GLU A 1 347 ? 15.383 15.523 -22.547 1 30.45 347 GLU A O 1
ATOM 2753 N N . PHE A 1 348 ? 16.266 15.555 -20.875 1 35.22 348 PHE A N 1
ATOM 2754 C CA . PHE A 1 348 ? 15.797 14.195 -20.594 1 35.22 348 PHE A CA 1
ATOM 2755 C C . PHE A 1 348 ? 14.297 14.188 -20.297 1 35.22 348 PHE A C 1
ATOM 2757 O O . PHE A 1 348 ? 13.727 13.141 -19.984 1 35.22 348 PHE A O 1
ATOM 2764 N N . GLY A 1 349 ? 13.664 15.328 -20.109 1 33.72 349 GLY A N 1
ATOM 2765 C CA . GLY A 1 349 ? 12.227 15.352 -19.922 1 33.72 349 GLY A CA 1
ATOM 2766 C C . GLY A 1 349 ? 11.461 14.633 -21.016 1 33.72 349 GLY A C 1
ATOM 2767 O O . GLY A 1 349 ? 10.234 14.531 -20.953 1 33.72 349 GLY A O 1
ATOM 2768 N N . SER A 1 350 ? 12.031 14.469 -22.156 1 31.08 350 SER A N 1
ATOM 2769 C CA . SER A 1 350 ? 11.195 14.133 -23.297 1 31.08 350 SER A CA 1
ATOM 2770 C C . SER A 1 350 ? 10.711 12.688 -23.234 1 31.08 350 SER A C 1
ATOM 2772 O O . SER A 1 350 ? 9.68 12.344 -23.797 1 31.08 350 SER A O 1
ATOM 2774 N N . GLU A 1 351 ? 11.625 11.773 -22.828 1 32.94 351 GLU A N 1
ATOM 2775 C CA . GLU A 1 351 ? 11.094 10.414 -22.906 1 32.94 351 GLU A CA 1
ATOM 2776 C C . GLU A 1 351 ? 10.078 10.148 -21.797 1 32.94 351 GLU A C 1
ATOM 2778 O O . GLU A 1 351 ? 9.344 9.164 -21.844 1 32.94 351 GLU A O 1
ATOM 2783 N N . PHE A 1 352 ? 10.188 10.656 -20.656 1 35.59 352 PHE A N 1
ATOM 2784 C CA . PHE A 1 352 ? 9.234 10.555 -19.562 1 35.59 352 PHE A CA 1
ATOM 2785 C C . PHE A 1 352 ? 8.133 11.602 -19.688 1 35.59 352 PHE A C 1
ATOM 2787 O O . PHE A 1 352 ? 8.188 12.648 -19.031 1 35.59 352 PHE A O 1
ATOM 2794 N N . GLY A 1 353 ? 7.84 12.195 -20.875 1 29.06 353 GLY A N 1
ATOM 2795 C CA . GLY A 1 353 ? 6.785 13.188 -21.031 1 29.06 353 GLY A CA 1
ATOM 2796 C C . GLY A 1 353 ? 5.582 12.922 -20.156 1 29.06 353 GLY A C 1
ATOM 2797 O O . GLY A 1 353 ? 5.68 12.18 -19.172 1 29.06 353 GLY A O 1
ATOM 2798 N N . SER A 1 354 ? 4.324 13.188 -20.719 1 31.5 354 SER A N 1
ATOM 2799 C CA . SER A 1 354 ? 2.959 13.305 -20.219 1 31.5 354 SER A CA 1
ATOM 2800 C C . SER A 1 354 ? 2.518 12.031 -19.5 1 31.5 354 SER A C 1
ATOM 2802 O O . SER A 1 354 ? 1.513 12.031 -18.781 1 31.5 354 SER A O 1
ATOM 2804 N N . GLU A 1 355 ? 3.176 10.969 -19.797 1 31.7 355 GLU A N 1
ATOM 2805 C CA . GLU A 1 355 ? 2.561 9.711 -19.375 1 31.7 355 GLU A CA 1
ATOM 2806 C C . GLU A 1 355 ? 2.92 9.383 -17.922 1 31.7 355 GLU A C 1
ATOM 2808 O O . GLU A 1 355 ? 2.17 8.688 -17.234 1 31.7 355 GLU A O 1
ATOM 2813 N N . PHE A 1 356 ? 4.125 9.711 -17.609 1 34.5 356 PHE A N 1
ATOM 2814 C CA . PHE A 1 356 ? 4.43 9.391 -16.219 1 34.5 356 PHE A CA 1
ATOM 2815 C C . PHE A 1 356 ? 3.557 10.211 -15.273 1 34.5 356 PHE A C 1
ATOM 2817 O O . PHE A 1 356 ? 3.117 9.711 -14.242 1 34.5 356 PHE A O 1
ATOM 2824 N N . GLY A 1 357 ? 3.459 11.508 -15.609 1 32.81 357 GLY A N 1
ATOM 2825 C CA . GLY A 1 357 ? 2.512 12.273 -14.812 1 32.81 357 GLY A CA 1
ATOM 2826 C C . GLY A 1 357 ? 1.116 11.68 -14.812 1 32.81 357 GLY A C 1
ATOM 2827 O O . GLY A 1 357 ? 0.402 11.758 -13.812 1 32.81 357 GLY A O 1
ATOM 2828 N N . THR A 1 358 ? 0.702 11.195 -16 1 32.72 358 THR A N 1
ATOM 2829 C CA . THR A 1 358 ? -0.61 10.578 -16.156 1 32.72 358 THR A CA 1
ATOM 2830 C C . THR A 1 358 ? -0.657 9.227 -15.445 1 32.72 358 THR A C 1
ATOM 2832 O O . THR A 1 358 ? -1.702 8.828 -14.93 1 32.72 358 THR A O 1
ATOM 2835 N N . SER A 1 359 ? 0.422 8.445 -15.656 1 33.03 359 SER A N 1
ATOM 2836 C CA . SER A 1 359 ? 0.337 7.152 -14.992 1 33.03 359 SER A CA 1
ATOM 2837 C C . SER A 1 359 ? 0.359 7.309 -13.469 1 33.03 359 SER A C 1
ATOM 2839 O O . SER A 1 359 ? -0.24 6.508 -12.75 1 33.03 359 SER A O 1
ATOM 2841 N N . LEU A 1 360 ? 1.264 8.156 -13.016 1 32.38 360 LEU A N 1
ATOM 2842 C CA . LEU A 1 360 ? 1.25 8.367 -11.578 1 32.38 360 LEU A CA 1
ATOM 2843 C C . LEU A 1 360 ? -0.033 9.062 -11.141 1 32.38 360 LEU A C 1
ATOM 2845 O O . LEU A 1 360 ? -0.461 8.922 -9.992 1 32.38 360 LEU A O 1
ATOM 2849 N N . GLY A 1 361 ? -0.513 10.211 -11.898 1 30.98 361 GLY A N 1
ATOM 2850 C CA . GLY A 1 361 ? -1.603 11.109 -11.547 1 30.98 361 GLY A CA 1
ATOM 2851 C C . GLY A 1 361 ? -2.885 10.82 -12.305 1 30.98 361 GLY A C 1
ATOM 2852 O O . GLY A 1 361 ? -3.773 11.672 -12.383 1 30.98 361 GLY A O 1
ATOM 2853 N N . SER A 1 362 ? -2.9 9.898 -13.227 1 29.67 362 SER A N 1
ATOM 2854 C CA . SER A 1 362 ? -4.176 10.016 -13.93 1 29.67 362 SER A CA 1
ATOM 2855 C C . SER A 1 362 ? -5.348 9.922 -12.961 1 29.67 362 SER A C 1
ATOM 2857 O O . SER A 1 362 ? -5.594 8.867 -12.367 1 29.67 362 SER A O 1
ATOM 2859 N N . SER A 1 363 ? -5.598 10.898 -12.305 1 28.88 363 SER A N 1
ATOM 2860 C CA . SER A 1 363 ? -7.016 10.961 -11.961 1 28.88 363 SER A CA 1
ATOM 2861 C C . SER A 1 363 ? -7.891 10.727 -13.188 1 28.88 363 SER A C 1
ATOM 2863 O O . SER A 1 363 ? -7.965 11.578 -14.078 1 28.88 363 SER A O 1
ATOM 2865 N N . ALA A 1 364 ? -7.949 9.617 -13.859 1 27.45 364 ALA A N 1
ATOM 2866 C CA . ALA A 1 364 ? -9.008 9.359 -14.828 1 27.45 364 ALA A CA 1
ATOM 2867 C C . ALA A 1 364 ? -10.297 10.078 -14.438 1 27.45 364 ALA A C 1
ATOM 2869 O O . ALA A 1 364 ? -10.844 9.844 -13.359 1 27.45 364 ALA A O 1
ATOM 2870 N N . GLU A 1 365 ? -10.555 11.195 -14.898 1 26.48 365 GLU A N 1
ATOM 2871 C CA . GLU A 1 365 ? -11.969 11.492 -15.062 1 26.48 365 GLU A CA 1
ATOM 2872 C C . GLU A 1 365 ? -12.719 10.305 -15.664 1 26.48 365 GLU A C 1
ATOM 2874 O O . GLU A 1 365 ? -12.594 10.023 -16.859 1 26.48 365 GLU A O 1
ATOM 2879 N N . LEU A 1 366 ? -12.703 9.141 -15.133 1 26.77 366 LEU A N 1
ATOM 2880 C CA . LEU A 1 366 ? -13.734 8.227 -15.594 1 26.77 366 LEU A CA 1
ATOM 2881 C C . LEU A 1 366 ? -15.031 8.969 -15.906 1 26.77 366 LEU A C 1
ATOM 2883 O O . LEU A 1 366 ? -15.578 9.648 -15.039 1 26.77 366 LEU A O 1
ATOM 2887 N N . GLU A 1 367 ? -15.102 9.516 -17.109 1 23.73 367 GLU A N 1
ATOM 2888 C CA . GLU A 1 367 ? -16.484 9.805 -17.469 1 23.73 367 GLU A CA 1
ATOM 2889 C C . GLU A 1 367 ? -17.422 8.711 -16.969 1 23.73 367 GLU A C 1
ATOM 2891 O O . GLU A 1 367 ? -17.172 7.52 -17.188 1 23.73 367 GLU A O 1
ATOM 2896 N N . PRO A 1 368 ? -18.219 8.945 -16.031 1 25.83 368 PRO A N 1
ATOM 2897 C CA . PRO A 1 368 ? -19.266 7.984 -15.688 1 25.83 368 PRO A CA 1
ATOM 2898 C C . PRO A 1 368 ? -19.953 7.395 -16.922 1 25.83 368 PRO A C 1
ATOM 2900 O O . PRO A 1 368 ? -20.516 8.133 -17.734 1 25.83 368 PRO A O 1
ATOM 2903 N N . ASN A 1 369 ? -19.359 6.621 -17.75 1 24.27 369 ASN A N 1
ATOM 2904 C CA . ASN A 1 369 ? -20.344 5.969 -18.594 1 24.27 369 ASN A CA 1
ATOM 2905 C C . ASN A 1 369 ? -21.625 5.641 -17.828 1 24.27 369 ASN A C 1
ATOM 2907 O O . ASN A 1 369 ? -21.562 5.223 -16.672 1 24.27 369 ASN A O 1
ATOM 2911 N N . LYS A 1 370 ? -22.703 6.246 -18.281 1 25.78 370 LYS A N 1
ATOM 2912 C CA . LYS A 1 370 ? -24.047 5.871 -17.859 1 25.78 370 LYS A CA 1
ATOM 2913 C C . LYS A 1 370 ? -24.219 4.355 -17.844 1 25.78 370 LYS A C 1
ATOM 2915 O O . LYS A 1 370 ? -24.078 3.691 -18.859 1 25.78 370 LYS A O 1
ATOM 2920 N N . PRO A 1 371 ? -23.781 3.631 -16.844 1 24.2 371 PRO A N 1
ATOM 2921 C CA . PRO A 1 371 ? -24.203 2.23 -16.938 1 24.2 371 PRO A CA 1
ATOM 2922 C C . PRO A 1 371 ? -25.672 2.078 -17.359 1 24.2 371 PRO A C 1
ATOM 2924 O O . PRO A 1 371 ? -26.5 2.92 -17.016 1 24.2 371 PRO A O 1
ATOM 2927 N N . SER A 1 372 ? -25.938 1.634 -18.531 1 23.86 372 SER A N 1
ATOM 2928 C CA . SER A 1 372 ? -27.312 1.212 -18.797 1 23.86 372 SER A CA 1
ATOM 2929 C C . SER A 1 372 ? -27.922 0.533 -17.562 1 23.86 372 SER A C 1
ATOM 2931 O O . SER A 1 372 ? -27.219 -0.096 -16.781 1 23.86 372 SER A O 1
ATOM 2933 N N . PRO A 1 373 ? -29.156 0.888 -17.172 1 23.75 373 PRO A N 1
ATOM 2934 C CA . PRO A 1 373 ? -29.891 0.284 -16.047 1 23.75 373 PRO A CA 1
ATOM 2935 C C . PRO A 1 373 ? -29.828 -1.242 -16.062 1 23.75 373 PRO A C 1
ATOM 2937 O O . PRO A 1 373 ? -30.219 -1.872 -17.047 1 23.75 373 PRO A O 1
ATOM 2940 N N . LEU A 1 374 ? -28.75 -1.848 -15.875 1 21.77 374 LEU A N 1
ATOM 2941 C CA . LEU A 1 374 ? -29 -3.285 -15.906 1 21.77 374 LEU A CA 1
ATOM 2942 C C . LEU A 1 374 ? -30.234 -3.641 -15.07 1 21.77 374 LEU A C 1
ATOM 2944 O O . LEU A 1 374 ? -30.391 -3.154 -13.953 1 21.77 374 LEU A O 1
ATOM 2948 N N . PRO A 1 375 ? -31.375 -4.016 -15.719 1 22.7 375 PRO A N 1
ATOM 2949 C CA . PRO A 1 375 ? -32.594 -4.445 -15.031 1 22.7 375 PRO A CA 1
ATOM 2950 C C . PRO A 1 375 ? -32.344 -5.523 -13.984 1 22.7 375 PRO A C 1
ATOM 2952 O O . PRO A 1 375 ? -31.844 -6.605 -14.312 1 22.7 375 PRO A O 1
ATOM 2955 N N . TYR A 1 376 ? -31.594 -5.367 -13.055 1 21.06 376 TYR A N 1
ATOM 2956 C CA . TYR A 1 376 ? -31.344 -6.422 -12.078 1 21.06 376 TYR A CA 1
ATOM 2957 C C . TYR A 1 376 ? -32.656 -6.934 -11.477 1 21.06 376 TYR A C 1
ATOM 2959 O O . TYR A 1 376 ? -33.219 -6.277 -10.609 1 21.06 376 TYR A O 1
ATOM 2967 N N . ASN A 1 377 ? -33.625 -7.449 -12.336 1 21.48 377 ASN A N 1
ATOM 2968 C CA . ASN A 1 377 ? -34.75 -8.156 -11.734 1 21.48 377 ASN A CA 1
ATOM 2969 C C . ASN A 1 377 ? -34.281 -9.383 -10.953 1 21.48 377 ASN A C 1
ATOM 2971 O O . ASN A 1 377 ? -35.094 -10.297 -10.688 1 21.48 377 ASN A O 1
ATOM 2975 N N . ALA A 1 378 ? -33.125 -9.609 -10.609 1 21.53 378 ALA A N 1
ATOM 2976 C CA . ALA A 1 378 ? -32.938 -11 -10.211 1 21.53 378 ALA A CA 1
ATOM 2977 C C . ALA A 1 378 ? -33.812 -11.336 -9 1 21.53 378 ALA A C 1
ATOM 2979 O O . ALA A 1 378 ? -33.844 -10.578 -8.023 1 21.53 378 ALA A O 1
ATOM 2980 N N . SER A 1 379 ? -34.75 -12.211 -9.172 1 20.97 379 SER A N 1
ATOM 2981 C CA . SER A 1 379 ? -35.594 -12.93 -8.211 1 20.97 379 SER A CA 1
ATOM 2982 C C . SER A 1 379 ? -34.75 -13.539 -7.098 1 20.97 379 SER A C 1
ATOM 2984 O O . SER A 1 379 ? -33.625 -13.992 -7.34 1 20.97 379 SER A O 1
ATOM 2986 N N . LYS A 1 380 ? -35 -13.133 -5.918 1 23.28 380 LYS A N 1
ATOM 2987 C CA . LYS A 1 380 ? -34.469 -13.562 -4.621 1 23.28 380 LYS A CA 1
ATOM 2988 C C . LYS A 1 380 ? -34.438 -15.086 -4.527 1 23.28 380 LYS A C 1
ATOM 2990 O O . LYS A 1 380 ? -35.469 -15.75 -4.633 1 23.28 380 LYS A O 1
ATOM 2995 N N . PRO A 1 381 ? -33.344 -15.844 -4.957 1 20.34 381 PRO A N 1
ATOM 2996 C CA . PRO A 1 381 ? -33.5 -17.281 -4.77 1 20.34 381 PRO A CA 1
ATOM 2997 C C . PRO A 1 381 ? -33.781 -17.672 -3.32 1 20.34 381 PRO A C 1
ATOM 2999 O O . PRO A 1 381 ? -33.25 -17.047 -2.398 1 20.34 381 PRO A O 1
ATOM 3002 N N . GLU A 1 382 ? -34.969 -18.141 -3 1 20.88 382 GLU A N 1
ATOM 3003 C CA . GLU A 1 382 ? -35.5 -18.703 -1.754 1 20.88 382 GLU A CA 1
ATOM 3004 C C . GLU A 1 382 ? -34.625 -19.844 -1.254 1 20.88 382 GLU A C 1
ATOM 3006 O O . GLU A 1 382 ? -34.562 -20.906 -1.882 1 20.88 382 GLU A O 1
ATOM 3011 N N . PHE A 1 383 ? -33.406 -19.594 -0.993 1 18.94 383 PHE A N 1
ATOM 3012 C CA . PHE A 1 383 ? -32.656 -20.75 -0.535 1 18.94 383 PHE A CA 1
ATOM 3013 C C . PHE A 1 383 ? -33.344 -21.406 0.654 1 18.94 383 PHE A C 1
ATOM 3015 O O . PHE A 1 383 ? -33.656 -20.75 1.638 1 18.94 383 PHE A O 1
ATOM 3022 N N . LYS A 1 384 ? -34.062 -22.438 0.451 1 21.02 384 LYS A N 1
ATOM 3023 C CA . LYS A 1 384 ? -34.719 -23.359 1.379 1 21.02 384 LYS A CA 1
ATOM 3024 C C . LYS A 1 384 ? -33.75 -23.75 2.512 1 21.02 384 LYS A C 1
ATOM 3026 O O . LYS A 1 384 ? -32.531 -23.828 2.318 1 21.02 384 LYS A O 1
ATOM 3031 N N . SER A 1 385 ? -34.25 -23.5 3.785 1 20.5 385 SER A N 1
ATOM 3032 C CA . SER A 1 385 ? -33.812 -23.828 5.137 1 20.5 385 SER A CA 1
ATOM 3033 C C . SER A 1 385 ? -33.375 -25.297 5.242 1 20.5 385 SER A C 1
ATOM 3035 O O . SER A 1 385 ? -34.156 -26.188 4.98 1 20.5 385 SER A O 1
ATOM 3037 N N . LEU A 1 386 ? -32.219 -25.672 4.594 1 20.48 386 LEU A N 1
ATOM 3038 C CA . LEU A 1 386 ? -31.891 -27.078 4.777 1 20.48 386 LEU A CA 1
ATOM 3039 C C . LEU A 1 386 ? -32 -27.484 6.246 1 20.48 386 LEU A C 1
ATOM 3041 O O . LEU A 1 386 ? -31.422 -26.828 7.117 1 20.48 386 LEU A O 1
ATOM 3045 N N . SER A 1 387 ? -33.188 -28.016 6.625 1 20.45 387 SER A N 1
ATOM 3046 C CA . SER A 1 387 ? -33.562 -28.703 7.859 1 20.45 387 SER A CA 1
ATOM 3047 C C . SER A 1 387 ? -32.469 -29.672 8.289 1 20.45 387 SER A C 1
ATOM 3049 O O . SER A 1 387 ? -32.125 -30.594 7.551 1 20.45 387 SER A O 1
ATOM 3051 N N . ASP A 1 388 ? -31.391 -29.094 8.836 1 19.62 388 ASP A N 1
ATOM 3052 C CA . ASP A 1 388 ? -30.391 -30.047 9.359 1 19.62 388 ASP A CA 1
ATOM 3053 C C . ASP A 1 388 ? -31.062 -31.141 10.188 1 19.62 388 ASP A C 1
ATOM 3055 O O . ASP A 1 38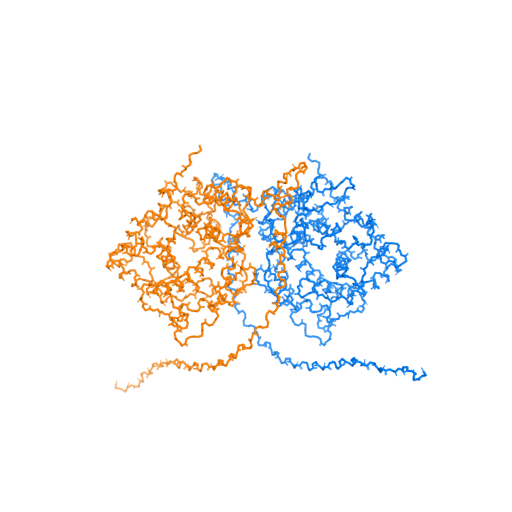8 ? -31.766 -30.844 11.156 1 19.62 388 ASP A O 1
ATOM 3059 N N . PRO A 1 389 ? -31.484 -32.219 9.641 1 22.75 389 PRO A N 1
ATOM 3060 C CA . PRO A 1 389 ? -32.125 -33.312 10.352 1 22.75 389 PRO A CA 1
ATOM 3061 C C . PRO A 1 389 ? -31.234 -33.875 11.461 1 22.75 389 PRO A C 1
ATOM 3063 O O . PRO A 1 389 ? -30.344 -34.688 11.195 1 22.75 389 PRO A O 1
ATOM 3066 N N . ASN A 1 390 ? -30.406 -33.062 12.133 1 20.41 390 ASN A N 1
ATOM 3067 C CA . ASN A 1 390 ? -29.578 -33.938 12.977 1 20.41 390 ASN A CA 1
ATOM 3068 C C . ASN A 1 390 ? -30.453 -34.844 13.859 1 20.41 390 ASN A C 1
ATOM 3070 O O . ASN A 1 390 ? -31.219 -34.344 14.688 1 20.41 390 ASN A O 1
ATOM 3074 N N . PRO A 1 391 ? -30.688 -36.062 13.508 1 21 391 PRO A N 1
ATOM 3075 C CA . PRO A 1 391 ? -31.406 -37.125 14.219 1 21 391 PRO A CA 1
ATOM 3076 C C . PRO A 1 391 ? -30.844 -37.406 15.609 1 21 391 PRO A C 1
ATOM 3078 O O . PRO A 1 391 ? -29.609 -37.438 15.781 1 21 391 PRO A O 1
ATOM 3081 N N . ASN A 1 392 ? -31.312 -36.625 16.688 1 19.89 392 ASN A N 1
ATOM 3082 C CA . ASN A 1 392 ? -31 -37 18.062 1 19.89 392 ASN A CA 1
ATOM 3083 C C . ASN A 1 392 ? -31.156 -38.5 18.266 1 19.89 392 ASN A C 1
ATOM 3085 O O . ASN A 1 392 ? -32.25 -39.031 18.188 1 19.89 392 ASN A O 1
ATOM 3089 N N . PRO A 1 393 ? -30.172 -39.344 17.938 1 19.67 393 PRO A N 1
ATOM 3090 C CA . PRO A 1 393 ? -30.391 -40.75 18.156 1 19.67 393 PRO A CA 1
ATOM 3091 C C . PRO A 1 393 ? -30.844 -41.062 19.594 1 19.67 393 PRO A C 1
ATOM 3093 O O . PRO A 1 393 ? -30.609 -40.25 20.5 1 19.67 393 PRO A O 1
ATOM 3096 N N . GLY A 1 394 ? -31.781 -42.062 19.875 1 18.16 394 GLY A N 1
ATOM 3097 C CA . GLY A 1 394 ? -32.5 -42.844 20.859 1 18.16 394 GLY A CA 1
ATOM 3098 C C . GLY A 1 394 ? -31.625 -43.406 21.953 1 18.16 394 GLY A C 1
ATOM 3099 O O . GLY A 1 394 ? -30.547 -43.938 21.688 1 18.16 394 GLY A O 1
ATOM 3100 N N . ALA A 1 395 ? -31.562 -42.656 23.156 1 19.3 395 ALA A N 1
ATOM 3101 C CA . ALA A 1 395 ? -31.078 -43.219 24.422 1 19.3 395 ALA A CA 1
ATOM 3102 C C . ALA A 1 395 ? -31.641 -44.625 24.656 1 19.3 395 ALA A C 1
ATOM 3104 O O . ALA A 1 395 ? -32.844 -44.781 24.922 1 19.3 395 ALA A O 1
ATOM 3105 N N . ASP A 1 396 ? -31.281 -45.75 24.078 1 16.86 396 ASP A N 1
ATOM 3106 C CA . ASP A 1 396 ? -31.797 -47.094 24.266 1 16.86 396 ASP A CA 1
ATOM 3107 C C . ASP A 1 396 ? -31.688 -47.531 25.734 1 16.86 396 ASP A C 1
ATOM 3109 O O . ASP A 1 396 ? -32.688 -47.969 26.328 1 16.86 396 ASP A O 1
ATOM 3113 N N . SER A 1 397 ? -30.719 -48.438 26.328 1 18.78 397 SER A N 1
ATOM 3114 C CA . SER A 1 397 ? -30.922 -49.781 26.812 1 18.78 397 SER A CA 1
ATOM 3115 C C . SER A 1 397 ? -31.125 -49.812 28.328 1 18.78 397 SER A C 1
ATOM 3117 O O . SER A 1 397 ? -32.062 -50.438 28.828 1 18.78 397 SER A O 1
ATOM 3119 N N . SER A 1 398 ? -30 -49.938 29.281 1 21.31 398 SER A N 1
ATOM 3120 C CA . SER A 1 398 ? -29.828 -51.219 29.969 1 21.31 398 SER A CA 1
ATOM 3121 C C . SER A 1 398 ? -30.75 -51.312 31.172 1 21.31 398 SER A C 1
ATOM 3123 O O . SER A 1 398 ? -31.234 -50.312 31.688 1 21.31 398 SER A O 1
ATOM 3125 N N . SER A 1 399 ? -30.703 -52.75 31.781 1 19.75 399 SER A N 1
ATOM 3126 C CA . SER A 1 399 ? -31.328 -53.844 32.531 1 19.75 399 SER A CA 1
ATOM 3127 C C . SER A 1 399 ? -31.25 -53.625 34.031 1 19.75 399 SER A C 1
ATOM 3129 O O . SER A 1 399 ? -30.172 -53.312 34.562 1 19.75 399 SER A O 1
ATOM 3131 N N . LYS A 1 400 ? -32.344 -53.5 34.688 1 19.83 400 LYS A N 1
ATOM 3132 C CA . LYS A 1 400 ? -32.781 -53.719 36.062 1 19.83 400 LYS A CA 1
ATOM 3133 C C . LYS A 1 400 ? -32.312 -55.062 36.594 1 19.83 400 LYS A C 1
ATOM 3135 O O . LYS A 1 400 ? -32.594 -55.438 37.75 1 19.83 400 LYS A O 1
ATOM 3140 N N . SER A 1 401 ? -31.453 -56 36.062 1 20.06 401 SER A N 1
ATOM 3141 C CA . SER A 1 401 ? -31.141 -57 37.094 1 20.06 401 SER A CA 1
ATOM 3142 C C . SER A 1 401 ? -30.156 -56.438 38.125 1 20.06 401 SER A C 1
ATOM 3144 O O . SER A 1 401 ? -29.188 -55.75 37.75 1 20.06 401 SER A O 1
ATOM 3146 N N . MET B 1 1 ? 30.547 16.938 12.797 1 17.64 1 MET B N 1
ATOM 3147 C CA . MET B 1 1 ? 29.25 16.312 13.094 1 17.64 1 MET B CA 1
ATOM 3148 C C . MET B 1 1 ? 28.266 17.344 13.648 1 17.64 1 MET B C 1
ATOM 3150 O O . MET B 1 1 ? 28.219 17.578 14.859 1 17.64 1 MET B O 1
ATOM 3154 N N . THR B 1 2 ? 28.234 18.547 13.023 1 19.16 2 THR B N 1
ATOM 3155 C CA . THR B 1 2 ? 27.562 19.75 13.469 1 19.16 2 THR B CA 1
ATOM 3156 C C . THR B 1 2 ? 26.078 19.484 13.719 1 19.16 2 THR B C 1
ATOM 3158 O O . THR B 1 2 ? 25.359 19.078 12.805 1 19.16 2 THR B O 1
ATOM 3161 N N . VAL B 1 3 ? 25.797 18.984 14.953 1 22.47 3 VAL B N 1
ATOM 3162 C CA . VAL B 1 3 ? 24.5 18.828 15.609 1 22.47 3 VAL B CA 1
ATOM 3163 C C . VAL B 1 3 ? 23.672 20.109 15.461 1 22.47 3 VAL B C 1
ATOM 3165 O O . VAL B 1 3 ? 24.094 21.172 15.93 1 22.47 3 VAL B O 1
ATOM 3168 N N . TRP B 1 4 ? 23.203 20.359 14.312 1 25.05 4 TRP B N 1
ATOM 3169 C CA . TRP B 1 4 ? 22.375 21.547 14.156 1 25.05 4 TRP B CA 1
ATOM 3170 C C . TRP B 1 4 ? 21.422 21.703 15.328 1 25.05 4 TRP B C 1
ATOM 3172 O O . TRP B 1 4 ? 20.75 20.75 15.727 1 25.05 4 TRP B O 1
ATOM 3182 N N . PRO B 1 5 ? 21.797 22.531 16.203 1 24.98 5 PRO B N 1
ATOM 3183 C CA . PRO B 1 5 ? 20.953 22.812 17.359 1 24.98 5 PRO B CA 1
ATOM 3184 C C . PRO B 1 5 ? 19.484 22.969 16.984 1 24.98 5 PRO B C 1
ATOM 3186 O O . PRO B 1 5 ? 19.156 23.438 15.898 1 24.98 5 PRO B O 1
ATOM 3189 N N . PRO B 1 6 ? 18.547 22.188 17.594 1 26.53 6 PRO B N 1
ATOM 3190 C CA . PRO B 1 6 ? 17.109 21.969 17.406 1 26.53 6 PRO B CA 1
ATOM 3191 C C . PRO B 1 6 ? 16.328 23.266 17.281 1 26.53 6 PRO B C 1
ATOM 3193 O O . PRO B 1 6 ? 15.219 23.266 16.734 1 26.53 6 PRO B O 1
ATOM 3196 N N . SER B 1 7 ? 16.734 24.328 17.969 1 25.44 7 SER B N 1
ATOM 3197 C CA . SER B 1 7 ? 15.773 25.375 18.297 1 25.44 7 SER B CA 1
ATOM 3198 C C . SER B 1 7 ? 15.414 26.203 17.078 1 25.44 7 SER B C 1
ATOM 3200 O O . SER B 1 7 ? 14.242 26.547 16.875 1 25.44 7 SER B O 1
ATOM 3202 N N . GLU B 1 8 ? 16.484 26.891 16.469 1 25.42 8 GLU B N 1
ATOM 3203 C CA . GLU B 1 8 ? 16.25 28.031 15.586 1 25.42 8 GLU B CA 1
ATOM 3204 C C . GLU B 1 8 ? 15.781 27.562 14.211 1 25.42 8 GLU B C 1
ATOM 3206 O O . GLU B 1 8 ? 15.117 28.312 13.484 1 25.42 8 GLU B O 1
ATOM 3211 N N . TYR B 1 9 ? 16.375 26.531 13.727 1 26.75 9 TYR B N 1
ATOM 3212 C CA . TYR B 1 9 ? 16.141 26.156 12.336 1 26.75 9 TYR B CA 1
ATOM 3213 C C . TYR B 1 9 ? 14.727 25.609 12.156 1 26.75 9 TYR B C 1
ATOM 3215 O O . TYR B 1 9 ? 14.328 25.25 11.039 1 26.75 9 TYR B O 1
ATOM 3223 N N . CYS B 1 10 ? 14.219 25.125 13.211 1 26.73 10 CYS B N 1
ATOM 3224 C CA . CYS B 1 10 ? 12.93 24.453 13.07 1 26.73 10 CYS B CA 1
ATOM 3225 C C . CYS B 1 10 ? 11.938 25.344 12.328 1 26.73 10 CYS B C 1
ATOM 3227 O O . CYS B 1 10 ? 11.195 24.859 11.469 1 26.73 10 CYS B O 1
ATOM 3229 N N . VAL B 1 11 ? 11.711 26.609 12.859 1 28.2 11 VAL B N 1
ATOM 3230 C CA . VAL B 1 11 ? 10.594 27.469 12.5 1 28.2 11 VAL B CA 1
ATOM 3231 C C . VAL B 1 11 ? 10.922 28.234 11.219 1 28.2 11 VAL B C 1
ATOM 3233 O O . VAL B 1 11 ? 10.023 28.766 10.562 1 28.2 11 VAL B O 1
ATOM 3236 N N . SER B 1 12 ? 12.18 28.422 10.898 1 28.05 12 SER B N 1
ATOM 3237 C CA . SER B 1 12 ? 12.516 29.375 9.844 1 28.05 12 SER B CA 1
ATOM 3238 C C . SER B 1 12 ? 12.07 28.875 8.477 1 28.05 12 SER B C 1
ATOM 3240 O O . SER B 1 12 ? 11.906 29.672 7.543 1 28.05 12 SER B O 1
ATOM 3242 N N . LEU B 1 13 ? 12.141 27.625 8.273 1 29.38 13 LEU B N 1
ATOM 3243 C CA . LEU B 1 13 ? 11.992 27.312 6.855 1 29.38 13 LEU B CA 1
ATOM 3244 C C . LEU B 1 13 ? 10.578 27.625 6.375 1 29.38 13 LEU B C 1
ATOM 3246 O O . LEU B 1 13 ? 10.391 28.109 5.254 1 29.38 13 LEU B O 1
ATOM 3250 N N . ARG B 1 14 ? 9.578 27.203 7.102 1 32.28 14 ARG B N 1
ATOM 3251 C CA . ARG B 1 14 ? 8.289 27.391 6.441 1 32.28 14 ARG B CA 1
ATOM 3252 C C . ARG B 1 14 ? 7.934 28.859 6.312 1 32.28 14 ARG B C 1
ATOM 3254 O O . ARG B 1 14 ? 7.398 29.297 5.289 1 32.28 14 ARG B O 1
ATOM 3261 N N . LEU B 1 15 ? 8.031 29.641 7.426 1 30.34 15 LEU B N 1
ATOM 3262 C CA . LEU B 1 15 ? 7.457 30.984 7.387 1 30.34 15 LEU B CA 1
ATOM 3263 C C . LEU B 1 15 ? 8.266 31.906 6.469 1 30.34 15 LEU B C 1
ATOM 3265 O O . LEU B 1 15 ? 7.75 32.906 5.973 1 30.34 15 LEU B O 1
ATOM 3269 N N . SER B 1 16 ? 9.508 31.781 6.414 1 30.66 16 SER B N 1
ATOM 3270 C CA . SER B 1 16 ? 10.164 32.625 5.41 1 30.66 16 SER B CA 1
ATOM 3271 C C . SER B 1 16 ? 9.648 32.312 4.008 1 30.66 16 SER B C 1
ATOM 3273 O O . SER B 1 16 ? 9.867 33.094 3.074 1 30.66 16 SER B O 1
ATOM 3275 N N . VAL B 1 17 ? 9.195 31.109 3.832 1 30.92 17 VAL B N 1
ATOM 3276 C CA . VAL B 1 17 ? 8.602 30.75 2.553 1 30.92 17 VAL B CA 1
ATOM 3277 C C . VAL B 1 17 ? 7.344 31.578 2.307 1 30.92 17 VAL B C 1
ATOM 3279 O O . VAL B 1 17 ? 7.008 31.875 1.159 1 30.92 17 VAL B O 1
ATOM 3282 N N . LEU B 1 18 ? 6.582 31.797 3.424 1 30.62 18 LEU B N 1
ATOM 3283 C CA . LEU B 1 18 ? 5.426 32.656 3.174 1 30.62 18 LEU B CA 1
ATOM 3284 C C . LEU B 1 18 ? 5.859 34.031 2.709 1 30.62 18 LEU B C 1
ATOM 3286 O O . LEU B 1 18 ? 5.082 34.75 2.076 1 30.62 18 LEU B O 1
ATOM 3290 N N . THR B 1 19 ? 6.855 34.438 3.389 1 28.12 19 THR B N 1
ATOM 3291 C CA . THR B 1 19 ? 7.031 35.844 3.156 1 28.12 19 THR B CA 1
ATOM 3292 C C . THR B 1 19 ? 7.457 36.125 1.716 1 28.12 19 THR B C 1
ATOM 3294 O O . THR B 1 19 ? 7.133 37.156 1.15 1 28.12 19 THR B O 1
ATOM 3297 N N . ASP B 1 20 ? 8.539 35.531 1.373 1 28.36 20 ASP B N 1
ATOM 3298 C CA . ASP B 1 20 ? 8.961 36.094 0.105 1 28.36 20 ASP B CA 1
ATOM 3299 C C . ASP B 1 20 ? 8.094 35.594 -1.047 1 28.36 20 ASP B C 1
ATOM 3301 O O . ASP B 1 20 ? 8.562 34.844 -1.896 1 28.36 20 ASP B O 1
ATOM 3305 N N . ILE B 1 21 ? 6.832 35.125 -0.679 1 28.81 21 ILE B N 1
ATOM 3306 C CA . ILE B 1 21 ? 5.941 34.812 -1.796 1 28.81 21 ILE B CA 1
ATOM 3307 C C . ILE B 1 21 ? 5.879 36.031 -2.738 1 28.81 21 ILE B C 1
ATOM 3309 O O . ILE B 1 21 ? 5.535 37.125 -2.322 1 28.81 21 ILE B O 1
ATOM 3313 N N . HIS B 1 22 ? 6.695 36 -3.654 1 28.61 22 HIS B N 1
ATOM 3314 C CA . HIS B 1 22 ? 6.355 37 -4.684 1 28.61 22 HIS B CA 1
ATOM 3315 C C . HIS B 1 22 ? 4.848 37.031 -4.922 1 28.61 22 HIS B C 1
ATOM 3317 O O . HIS B 1 22 ? 4.113 36.156 -4.457 1 28.61 22 HIS B O 1
ATOM 3323 N N . PRO B 1 23 ? 4.328 37.219 -6.191 1 29.34 23 PRO B N 1
ATOM 3324 C CA . PRO B 1 23 ? 2.943 37.5 -6.57 1 29.34 23 PRO B CA 1
ATOM 3325 C C . PRO B 1 23 ? 1.968 36.438 -6.082 1 29.34 23 PRO B C 1
ATOM 3327 O O . PRO B 1 23 ? 2.375 35.312 -5.793 1 29.34 23 PRO B O 1
ATOM 3330 N N . PRO B 1 24 ? 0.455 36.656 -5.98 1 29.86 24 PRO B N 1
ATOM 3331 C CA . PRO B 1 24 ? -0.722 36.062 -5.328 1 29.86 24 PRO B CA 1
ATOM 3332 C C . PRO B 1 24 ? -0.739 34.562 -5.387 1 29.86 24 PRO B C 1
ATOM 3334 O O . PRO B 1 24 ? -1.469 33.906 -4.629 1 29.86 24 PRO B O 1
ATOM 3337 N N . ASP B 1 25 ? -0.304 33.969 -6.371 1 29.62 25 ASP B N 1
ATOM 3338 C CA . ASP B 1 25 ? -0.735 32.562 -6.41 1 29.62 25 ASP B CA 1
ATOM 3339 C C . ASP B 1 25 ? 0.025 31.719 -5.387 1 29.62 25 ASP B C 1
ATOM 3341 O O . ASP B 1 25 ? -0.125 30.5 -5.344 1 29.62 25 ASP B O 1
ATOM 3345 N N . ALA B 1 26 ? 1.211 32.125 -4.996 1 30.81 26 ALA B N 1
ATOM 3346 C CA . ALA B 1 26 ? 2.107 31.203 -4.305 1 30.81 26 ALA B CA 1
ATOM 3347 C C . ALA B 1 26 ? 1.694 31.031 -2.844 1 30.81 26 ALA B C 1
ATOM 3349 O O . ALA B 1 26 ? 2.451 30.484 -2.039 1 30.81 26 ALA B O 1
ATOM 3350 N N . VAL B 1 27 ? 0.727 31.797 -2.264 1 30.47 27 VAL B N 1
ATOM 3351 C CA . VAL B 1 27 ? 0.594 31.875 -0.813 1 30.47 27 VAL B CA 1
ATOM 3352 C C . VAL B 1 27 ? 0.245 30.5 -0.251 1 30.47 27 VAL B C 1
ATOM 3354 O O . VAL B 1 27 ? 0.288 30.281 0.964 1 30.47 27 VAL B O 1
ATOM 3357 N N . GLY B 1 28 ? -0.535 29.766 -0.867 1 31.02 28 GLY B N 1
ATOM 3358 C CA . GLY B 1 28 ? -1.239 28.797 -0.041 1 31.02 28 GLY B CA 1
ATOM 3359 C C . GLY B 1 28 ? -0.33 27.719 0.523 1 31.02 28 GLY B C 1
ATOM 3360 O O . GLY B 1 28 ? -0.795 26.641 0.902 1 31.02 28 GLY B O 1
ATOM 3361 N N . GLY B 1 29 ? 0.923 27.828 0.438 1 31.41 29 GLY B N 1
ATOM 3362 C CA . GLY B 1 29 ? 1.5 26.578 0.936 1 31.41 29 GLY B CA 1
ATOM 3363 C C . GLY B 1 29 ? 1.36 26.422 2.438 1 31.41 29 GLY B C 1
ATOM 3364 O O . GLY B 1 29 ? 1.134 27.406 3.154 1 31.41 29 GLY B O 1
ATOM 3365 N N . PRO B 1 30 ? 1.13 25.172 3.033 1 31.17 30 PRO B N 1
ATOM 3366 C CA . PRO B 1 30 ? 0.665 24.781 4.371 1 31.17 30 PRO B CA 1
ATOM 3367 C C . PRO B 1 30 ? 1.64 25.188 5.473 1 31.17 30 PRO B C 1
ATOM 3369 O O . PRO B 1 30 ? 2.857 25.109 5.285 1 31.17 30 PRO B O 1
ATOM 3372 N N . VAL B 1 31 ? 1.312 26.172 6.324 1 33.88 31 VAL B N 1
ATOM 3373 C CA . VAL B 1 31 ? 1.924 26.688 7.539 1 33.88 31 VAL B CA 1
ATOM 3374 C C . VAL B 1 31 ? 2.072 25.578 8.57 1 33.88 31 VAL B C 1
ATOM 3376 O O . VAL B 1 31 ? 1.258 25.453 9.484 1 33.88 31 VAL B O 1
ATOM 3379 N N . GLY B 1 32 ? 2.102 24.359 8.336 1 29.44 32 GLY B N 1
ATOM 3380 C CA . GLY B 1 32 ? 2.018 23.531 9.531 1 29.44 32 GLY B CA 1
ATOM 3381 C C . GLY B 1 32 ? 3.18 23.734 10.484 1 29.44 32 GLY B C 1
ATOM 3382 O O . GLY B 1 32 ? 3.125 23.312 11.641 1 29.44 32 GLY B O 1
ATOM 3383 N N . GLY B 1 33 ? 4.43 23.391 10.133 1 28.25 33 GLY B N 1
ATOM 3384 C CA . GLY B 1 33 ? 5.488 23.188 11.109 1 28.25 33 GLY B CA 1
ATOM 3385 C C . GLY B 1 33 ? 5.957 24.484 11.758 1 28.25 33 GLY B C 1
ATOM 3386 O O . GLY B 1 33 ? 5.746 25.578 11.211 1 28.25 33 GLY B O 1
ATOM 3387 N N . CYS B 1 34 ? 6.273 24.469 13.156 1 29.2 34 CYS B N 1
ATOM 3388 C CA . CYS B 1 34 ? 6.602 25.562 14.078 1 29.2 34 CYS B CA 1
ATOM 3389 C C . CYS B 1 34 ? 7.852 26.297 13.617 1 29.2 34 CYS B C 1
ATOM 3391 O O . CYS B 1 34 ? 8.93 25.703 13.516 1 29.2 34 CYS B O 1
ATOM 3393 N N . PHE B 1 35 ? 7.84 27.125 12.664 1 33.69 35 PHE B N 1
ATOM 3394 C CA . PHE B 1 35 ? 8.867 28.078 12.258 1 33.69 35 PHE B CA 1
ATOM 3395 C C . PHE B 1 35 ? 8.938 29.234 13.234 1 33.69 35 PHE B C 1
ATOM 3397 O O . PHE B 1 35 ? 8.031 29.438 14.039 1 33.69 35 PHE B O 1
ATOM 3404 N N . PRO B 1 36 ? 9.961 30.188 13.258 1 34.16 36 PRO B N 1
ATOM 3405 C CA . PRO B 1 36 ? 9.883 31.359 14.133 1 34.16 36 PRO B CA 1
ATOM 3406 C C . PRO B 1 36 ? 8.523 32.031 14.094 1 34.16 36 PRO B C 1
ATOM 3408 O O . PRO B 1 36 ? 7.957 32.25 13.008 1 34.16 36 PRO B O 1
ATOM 3411 N N . VAL B 1 37 ? 7.91 31.969 15.219 1 39.91 37 VAL B N 1
ATOM 3412 C CA . VAL B 1 37 ? 6.535 32.344 15.523 1 39.91 37 VAL B CA 1
ATOM 3413 C C . VAL B 1 37 ? 6.277 33.781 15.016 1 39.91 37 VAL B C 1
ATOM 3415 O O . VAL B 1 37 ? 5.219 34.062 14.453 1 39.91 37 VAL B O 1
ATOM 3418 N N . TYR B 1 38 ? 7.453 34.656 15.109 1 40.75 38 TYR B N 1
ATOM 3419 C CA . TYR B 1 38 ? 7.176 36.062 14.82 1 40.75 38 TYR B CA 1
ATOM 3420 C C . TYR B 1 38 ? 6.938 36.281 13.328 1 40.75 38 TYR B C 1
ATOM 3422 O O . TYR B 1 38 ? 5.941 36.906 12.938 1 40.75 38 TYR B O 1
ATOM 3430 N N . PRO B 1 39 ? 7.727 35.594 12.562 1 62.12 39 PRO B N 1
ATOM 3431 C CA . PRO B 1 39 ? 7.496 35.781 11.125 1 62.12 39 PRO B CA 1
ATOM 3432 C C . PRO B 1 39 ? 6.211 35.094 10.641 1 62.12 39 PRO B C 1
ATOM 3434 O O . PRO B 1 39 ? 5.535 35.625 9.75 1 62.12 39 PRO B O 1
ATOM 3437 N N . CYS B 1 40 ? 5.738 34.281 11.438 1 74.69 40 CYS B N 1
ATOM 3438 C CA . CYS B 1 40 ? 4.512 33.594 11.023 1 74.69 40 CYS B CA 1
ATOM 3439 C C . CYS B 1 40 ? 3.293 34.469 11.305 1 74.69 40 C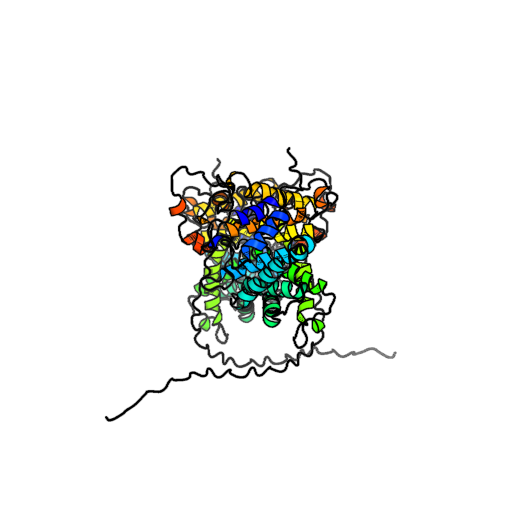YS B C 1
ATOM 3441 O O . CYS B 1 40 ? 2.389 34.562 10.477 1 74.69 40 CYS B O 1
ATOM 3443 N N . ARG B 1 41 ? 3.379 35.188 12.375 1 85.19 41 ARG B N 1
ATOM 3444 C CA . ARG B 1 41 ? 2.26 36.062 12.727 1 85.19 41 ARG B CA 1
ATOM 3445 C C . ARG B 1 41 ? 2.152 37.25 11.766 1 85.19 41 ARG B C 1
ATOM 3447 O O . ARG B 1 41 ? 1.049 37.656 11.414 1 85.19 41 ARG B O 1
ATOM 3454 N N . GLN B 1 42 ? 3.32 37.688 11.375 1 82.19 42 GLN B N 1
ATOM 3455 C CA . GLN B 1 42 ? 3.318 38.781 10.391 1 82.19 42 GLN B CA 1
ATOM 3456 C C . GLN B 1 42 ? 2.77 38.312 9.055 1 82.19 42 GLN B C 1
ATOM 3458 O O . GLN B 1 42 ? 2.014 39.031 8.391 1 82.19 42 GLN B O 1
ATOM 3463 N N . ALA B 1 43 ? 3.197 37.125 8.719 1 80.81 43 ALA B N 1
ATOM 3464 C CA . ALA B 1 43 ? 2.699 36.562 7.469 1 80.81 43 ALA B CA 1
ATOM 3465 C C . ALA B 1 43 ? 1.186 36.344 7.516 1 80.81 43 ALA B C 1
ATOM 3467 O O . ALA B 1 43 ? 0.49 36.594 6.527 1 80.81 43 ALA B O 1
ATOM 3468 N N . ILE B 1 44 ? 0.669 35.938 8.648 1 88.5 44 ILE B N 1
ATOM 3469 C CA . ILE B 1 44 ? -0.767 35.75 8.828 1 88.5 44 ILE B CA 1
ATOM 3470 C C . ILE B 1 44 ? -1.474 37.094 8.727 1 88.5 44 ILE B C 1
ATOM 3472 O O . ILE B 1 44 ? -2.486 37.219 8.031 1 88.5 44 ILE B O 1
ATOM 3476 N N . ALA B 1 45 ? -0.924 38.125 9.312 1 89.81 45 ALA B N 1
ATOM 3477 C CA . ALA B 1 45 ? -1.51 39.469 9.297 1 89.81 45 ALA B CA 1
ATOM 3478 C C . ALA B 1 45 ? -1.577 40 7.875 1 89.81 45 ALA B C 1
ATOM 3480 O O . ALA B 1 45 ? -2.621 40.5 7.441 1 89.81 45 ALA B O 1
ATOM 3481 N N . LEU B 1 46 ? -0.481 39.875 7.188 1 86.31 46 LEU B N 1
ATOM 3482 C CA . LEU B 1 46 ? -0.413 40.406 5.832 1 86.31 46 LEU B CA 1
ATOM 3483 C C . LEU B 1 46 ? -1.275 39.562 4.879 1 86.31 46 LEU B C 1
ATOM 3485 O O . LEU B 1 46 ? -1.951 40.125 4.012 1 86.31 46 LEU B O 1
ATOM 3489 N N . GLY B 1 47 ? -1.242 38.281 5.082 1 87.12 47 GLY B N 1
ATOM 3490 C CA . GLY B 1 47 ? -1.939 37.375 4.176 1 87.12 47 GLY B CA 1
ATOM 3491 C C . GLY B 1 47 ? -3.449 37.438 4.316 1 87.12 47 GLY B C 1
ATOM 3492 O O . GLY B 1 47 ? -4.176 37.125 3.379 1 87.12 47 GLY B O 1
ATOM 3493 N N . THR B 1 48 ? -3.973 37.938 5.43 1 91.88 48 THR B N 1
ATOM 3494 C CA . THR B 1 48 ? -5.414 37.906 5.656 1 91.88 48 THR B CA 1
ATOM 3495 C C . THR B 1 48 ? -5.977 39.344 5.668 1 91.88 48 THR B C 1
ATOM 3497 O O . THR B 1 48 ? -7.184 39.531 5.816 1 91.88 48 THR B O 1
ATOM 3500 N N . ASP B 1 49 ? -5.145 40.344 5.5 1 92 49 ASP B N 1
ATOM 3501 C CA . ASP B 1 49 ? -5.566 41.719 5.414 1 92 49 ASP B CA 1
ATOM 3502 C C . ASP B 1 49 ? -5.977 42.094 3.99 1 92 49 ASP B C 1
ATOM 3504 O O . ASP B 1 49 ? -5.129 42.188 3.098 1 92 49 ASP B O 1
ATOM 3508 N N . PRO B 1 50 ? -7.234 42.344 3.795 1 93 50 PRO B N 1
ATOM 3509 C CA . PRO B 1 50 ? -7.691 42.656 2.436 1 93 50 PRO B CA 1
ATOM 3510 C C . PRO B 1 50 ? -7.031 43.906 1.851 1 93 50 PRO B C 1
ATOM 3512 O O . PRO B 1 50 ? -7.059 44.094 0.634 1 93 50 PRO B O 1
ATOM 3515 N N . ASN B 1 51 ? -6.453 44.719 2.643 1 94.12 51 ASN B N 1
ATOM 3516 C CA . ASN B 1 51 ? -5.797 45.938 2.168 1 94.12 51 ASN B CA 1
ATOM 3517 C C . ASN B 1 51 ? -4.309 45.688 1.923 1 94.12 51 ASN B C 1
ATOM 3519 O O . ASN B 1 51 ? -3.604 46.594 1.479 1 94.12 51 ASN B O 1
ATOM 3523 N N . SER B 1 52 ? -3.898 44.531 2.252 1 88 52 SER B N 1
ATOM 3524 C CA . SER B 1 52 ? -2.494 44.188 2.043 1 88 52 SER B CA 1
ATOM 3525 C C . SER B 1 52 ? -2.232 43.781 0.596 1 88 52 SER B C 1
ATOM 3527 O O . SER B 1 52 ? -3.072 43.125 -0.038 1 88 52 SER B O 1
ATOM 3529 N N . THR B 1 53 ? -1.07 44.094 0.023 1 84.56 53 THR B N 1
ATOM 3530 C CA . THR B 1 53 ? -0.651 43.656 -1.301 1 84.56 53 THR B CA 1
ATOM 3531 C C . THR B 1 53 ? -0.361 42.156 -1.301 1 84.56 53 THR B C 1
ATOM 3533 O O . THR B 1 53 ? -0.263 41.531 -2.363 1 84.56 53 THR B O 1
ATOM 3536 N N . GLN B 1 54 ? -0.323 41.562 -0.117 1 79.5 54 GLN B N 1
ATOM 3537 C CA . GLN B 1 54 ? -0.023 40.156 0.02 1 79.5 54 GLN B CA 1
ATOM 3538 C C . GLN B 1 54 ? -1.26 39.375 0.45 1 79.5 54 GLN B C 1
ATOM 3540 O O . GLN B 1 54 ? -1.147 38.25 0.974 1 79.5 54 GLN B O 1
ATOM 3545 N N . TYR B 1 55 ? -2.406 40.031 0.221 1 85.94 55 TYR B N 1
ATOM 3546 C CA . TYR B 1 55 ? -3.662 39.344 0.547 1 85.94 55 TYR B CA 1
ATOM 3547 C C . TYR B 1 55 ? -3.826 38.062 -0.266 1 85.94 55 TYR B C 1
ATOM 3549 O O . TYR B 1 55 ? -3.721 38.094 -1.495 1 85.94 55 TYR B O 1
ATOM 3557 N N . MET B 1 56 ? -4.047 37 0.48 1 81.44 56 MET B N 1
ATOM 3558 C CA . MET B 1 56 ? -4.199 35.688 -0.175 1 81.44 56 MET B CA 1
ATOM 3559 C C . MET B 1 56 ? -5.621 35.531 -0.706 1 81.44 56 MET B C 1
ATOM 3561 O O . MET B 1 56 ? -6.547 36.188 -0.245 1 81.44 56 MET B O 1
ATOM 3565 N N . GLU B 1 57 ? -5.719 34.625 -1.705 1 80.69 57 GLU B N 1
ATOM 3566 C CA . GLU B 1 57 ? -7.027 34.344 -2.277 1 80.69 57 GLU B CA 1
ATOM 3567 C C . GLU B 1 57 ? -7.77 33.312 -1.445 1 80.69 57 GLU B C 1
ATOM 3569 O O . GLU B 1 57 ? -7.254 32.219 -1.206 1 80.69 57 GLU B O 1
ATOM 3574 N N . PHE B 1 58 ? -9.016 33.656 -1.01 1 87.31 58 PHE B N 1
ATOM 3575 C CA . PHE B 1 58 ? -9.781 32.75 -0.169 1 87.31 58 PHE B CA 1
ATOM 3576 C C . PHE B 1 58 ? -11.125 32.406 -0.808 1 87.31 58 PHE B C 1
ATOM 3578 O O . PHE B 1 58 ? -11.836 31.531 -0.345 1 87.31 58 PHE B O 1
ATOM 3585 N N . THR B 1 59 ? -11.594 33.094 -1.783 1 80.62 59 THR B N 1
ATOM 3586 C CA . THR B 1 59 ? -12.945 33 -2.326 1 80.62 59 THR B CA 1
ATOM 3587 C C . THR B 1 59 ? -13.031 31.891 -3.361 1 80.62 59 THR B C 1
ATOM 3589 O O . THR B 1 59 ? -14.125 31.422 -3.688 1 80.62 59 THR B O 1
ATOM 3592 N N . GLY B 1 60 ? -12.117 31.344 -3.824 1 70.19 60 GLY B N 1
ATOM 3593 C CA . GLY B 1 60 ? -12.156 30.281 -4.812 1 70.19 60 GLY B CA 1
ATOM 3594 C C . GLY B 1 60 ? -12.641 30.734 -6.172 1 70.19 60 GLY B C 1
ATOM 3595 O O . GLY B 1 60 ? -13.289 29.984 -6.898 1 70.19 60 GLY B O 1
ATOM 3596 N N . ARG B 1 61 ? -12.719 31.906 -6.504 1 65.38 61 ARG B N 1
ATOM 3597 C CA . ARG B 1 61 ? -13.258 32.438 -7.754 1 65.38 61 ARG B CA 1
ATOM 3598 C C . ARG B 1 61 ? -12.617 31.75 -8.953 1 65.38 61 ARG B C 1
ATOM 3600 O O . ARG B 1 61 ? -13.312 31.359 -9.898 1 65.38 61 ARG B O 1
ATOM 3607 N N . ASP B 1 62 ? -11.422 31.453 -8.922 1 60.25 62 ASP B N 1
ATOM 3608 C CA . ASP B 1 62 ? -10.789 30.906 -10.117 1 60.25 62 ASP B CA 1
ATOM 3609 C C . ASP B 1 62 ? -10.297 29.484 -9.867 1 60.25 62 ASP B C 1
ATOM 3611 O O . ASP B 1 62 ? -10.18 28.688 -10.797 1 60.25 62 ASP B O 1
ATOM 3615 N N . ARG B 1 63 ? -10.055 29.25 -8.727 1 73.56 63 ARG B N 1
ATOM 3616 C CA . ARG B 1 63 ? -9.492 27.938 -8.438 1 73.56 63 ARG B CA 1
ATOM 3617 C C . ARG B 1 63 ? -9.906 27.469 -7.043 1 73.56 63 ARG B C 1
ATOM 3619 O O . ARG B 1 63 ? -10.273 28.266 -6.191 1 73.56 63 ARG B O 1
ATOM 3626 N N . SER B 1 64 ? -9.93 26.156 -6.887 1 81 64 SER B N 1
ATOM 3627 C CA . SER B 1 64 ? -10.352 25.594 -5.609 1 81 64 SER B CA 1
ATOM 3628 C C . SER B 1 64 ? -9.18 25.469 -4.641 1 81 64 SER B C 1
ATOM 3630 O O . SER B 1 64 ? -9.375 25.25 -3.445 1 81 64 SER B O 1
ATOM 3632 N N . GLN B 1 65 ? -8.016 25.797 -5.043 1 80.62 65 GLN B N 1
ATOM 3633 C CA . GLN B 1 65 ? -6.781 25.562 -4.297 1 80.62 65 GLN B CA 1
ATOM 3634 C C . GLN B 1 65 ? -6.746 26.391 -3.016 1 80.62 65 GLN B C 1
ATOM 3636 O O . GLN B 1 65 ? -6.164 25.969 -2.014 1 80.62 65 GLN B O 1
ATOM 3641 N N . PRO B 1 66 ? -7.477 27.547 -3.021 1 85.69 66 PRO B N 1
ATOM 3642 C CA . PRO B 1 66 ? -7.48 28.344 -1.79 1 85.69 66 PRO B CA 1
ATOM 3643 C C . PRO B 1 66 ? -8.055 27.578 -0.597 1 85.69 66 PRO B C 1
ATOM 3645 O O . PRO B 1 66 ? -7.676 27.844 0.548 1 85.69 66 PRO B O 1
ATOM 3648 N N . LEU B 1 67 ? -8.906 26.625 -0.857 1 92.25 67 LEU B N 1
ATOM 3649 C CA . LEU B 1 67 ? -9.43 25.797 0.232 1 92.25 67 LEU B CA 1
ATOM 3650 C C . LEU B 1 67 ? -8.32 25.016 0.905 1 92.25 67 LEU B C 1
ATOM 3652 O O . LEU B 1 67 ? -8.297 24.891 2.131 1 92.25 67 LEU B O 1
ATOM 3656 N N . VAL B 1 68 ? -7.391 24.484 0.101 1 89.44 68 VAL B N 1
ATOM 3657 C CA . VAL B 1 68 ? -6.27 23.703 0.607 1 89.44 68 VAL B CA 1
ATOM 3658 C C . VAL B 1 68 ? -5.363 24.594 1.461 1 89.44 68 VAL B C 1
ATOM 3660 O O . VAL B 1 68 ? -5.012 24.234 2.584 1 89.44 68 VAL B O 1
ATOM 3663 N N . ASP B 1 69 ? -5.094 25.797 0.995 1 85.75 69 ASP B N 1
ATOM 3664 C CA . ASP B 1 69 ? -4.227 26.734 1.708 1 85.75 69 ASP B CA 1
ATOM 3665 C C . ASP B 1 69 ? -4.855 27.156 3.031 1 85.75 69 ASP B C 1
ATOM 3667 O O . ASP B 1 69 ? -4.18 27.203 4.062 1 85.75 69 ASP B O 1
ATOM 3671 N N . ALA B 1 70 ? -6.086 27.438 2.928 1 90.94 70 ALA B N 1
ATOM 3672 C CA . ALA B 1 70 ? -6.812 27.859 4.125 1 90.94 70 ALA B CA 1
ATOM 3673 C C . ALA B 1 70 ? -6.855 26.734 5.16 1 90.94 70 ALA B C 1
ATOM 3675 O O . ALA B 1 70 ? -6.758 27 6.363 1 90.94 70 ALA B O 1
ATOM 3676 N N . ALA B 1 71 ? -7.008 25.531 4.68 1 94.12 71 ALA B N 1
ATOM 3677 C CA . ALA B 1 71 ? -7.09 24.375 5.57 1 94.12 71 ALA B CA 1
ATOM 3678 C C . ALA B 1 71 ? -5.777 24.172 6.328 1 94.12 71 ALA B C 1
ATOM 3680 O O . ALA B 1 71 ? -5.785 23.938 7.535 1 94.12 71 ALA B O 1
ATOM 3681 N N . PHE B 1 72 ? -4.688 24.281 5.625 1 90.25 72 PHE B N 1
ATOM 3682 C CA . PHE B 1 72 ? -3.402 24.094 6.285 1 90.25 72 PHE B CA 1
ATOM 3683 C C . PHE B 1 72 ? -3.096 25.25 7.223 1 90.25 72 PHE B C 1
ATOM 3685 O O . PHE B 1 72 ? -2.465 25.062 8.266 1 90.25 72 PHE B O 1
ATOM 3692 N N . LEU B 1 73 ? -3.555 26.484 6.883 1 89 73 LEU B N 1
ATOM 3693 C CA . LEU B 1 73 ? -3.467 27.578 7.828 1 89 73 LEU B CA 1
ATOM 3694 C C . LEU B 1 73 ? -4.246 27.281 9.102 1 89 73 LEU B C 1
ATOM 3696 O O . LEU B 1 73 ? -3.711 27.406 10.203 1 89 73 LEU B O 1
ATOM 3700 N N . ALA B 1 74 ? -5.465 26.828 8.922 1 94.44 74 ALA B N 1
ATOM 3701 C CA . ALA B 1 74 ? -6.305 26.484 10.07 1 94.44 74 ALA B CA 1
ATOM 3702 C C . ALA B 1 74 ? -5.648 25.406 10.914 1 94.44 74 ALA B C 1
ATOM 3704 O O . ALA B 1 74 ? -5.68 25.469 12.148 1 94.44 74 ALA B O 1
ATOM 3705 N N . GLN B 1 75 ? -5.055 24.422 10.273 1 94 75 GLN B N 1
ATOM 3706 C CA . GLN B 1 75 ? -4.379 23.328 10.984 1 94 75 GLN B CA 1
ATOM 3707 C C . GLN B 1 75 ? -3.207 23.859 11.805 1 94 75 GLN B C 1
ATOM 3709 O O . GLN B 1 75 ? -3.006 23.453 12.945 1 94 75 GLN B O 1
ATOM 3714 N N . GLY B 1 76 ? -2.447 24.766 11.156 1 90.62 76 GLY B N 1
ATOM 3715 C CA . GLY B 1 76 ? -1.363 25.406 11.891 1 90.62 76 GLY B CA 1
ATOM 3716 C C . GLY B 1 76 ? -1.835 26.156 13.125 1 90.62 76 GLY B C 1
ATOM 3717 O O . GLY B 1 76 ? -1.223 26.047 14.188 1 90.62 76 GLY B O 1
ATOM 3718 N N . LEU B 1 77 ? -2.959 26.859 12.992 1 92.31 77 LEU B N 1
ATOM 3719 C CA . LEU B 1 77 ? -3.525 27.625 14.102 1 92.31 77 LEU B CA 1
ATOM 3720 C C . LEU B 1 77 ? -4.004 26.688 15.211 1 92.31 77 LEU B C 1
ATOM 3722 O O . LEU B 1 77 ? -3.887 27.016 16.391 1 92.31 77 LEU B O 1
ATOM 3726 N N . LEU B 1 78 ? -4.512 25.547 14.836 1 93.75 78 LEU B N 1
ATOM 3727 C CA . LEU B 1 78 ? -4.965 24.562 15.805 1 93.75 78 LEU B CA 1
ATOM 3728 C C . LEU B 1 78 ? -3.783 23.922 16.531 1 93.75 78 LEU B C 1
ATOM 3730 O O . LEU B 1 78 ? -3.869 23.641 17.734 1 93.75 78 LEU B O 1
ATOM 3734 N N . ARG B 1 79 ? -2.66 23.703 15.828 1 89.5 79 ARG B N 1
ATOM 3735 C CA . ARG B 1 79 ? -1.509 23 16.375 1 89.5 79 ARG B CA 1
ATOM 3736 C C . ARG B 1 79 ? -0.704 23.906 17.297 1 89.5 79 ARG B C 1
ATOM 3738 O O . ARG B 1 79 ? -0.054 23.438 18.234 1 89.5 79 ARG B O 1
ATOM 3745 N N . ALA B 1 80 ? -0.766 25.25 17.016 1 87.31 80 ALA B N 1
ATOM 3746 C CA . ALA B 1 80 ? -0.019 26.203 17.828 1 87.31 80 ALA B CA 1
ATOM 3747 C C . ALA B 1 80 ? -0.903 27.375 18.234 1 87.31 80 ALA B C 1
ATOM 3749 O O . ALA B 1 80 ? -0.582 28.547 17.969 1 87.31 80 ALA B O 1
ATOM 3750 N N . PRO B 1 81 ? -1.906 27.109 19.062 1 90.88 81 PRO B N 1
ATOM 3751 C CA . PRO B 1 81 ? -2.916 28.1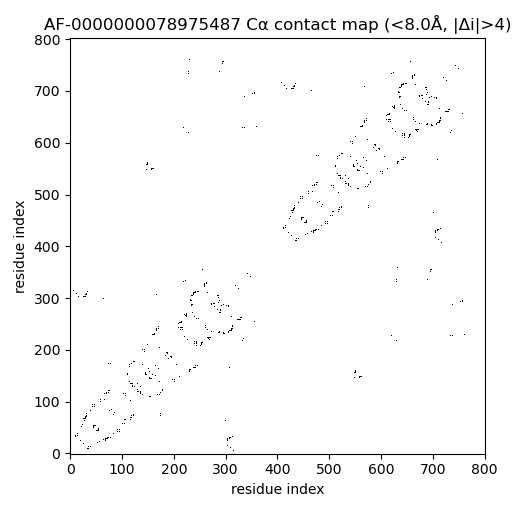41 19.344 1 90.88 81 PRO B CA 1
ATOM 3752 C C . PRO B 1 81 ? -2.357 29.312 20.141 1 90.88 81 PRO B C 1
ATOM 3754 O O . PRO B 1 81 ? -2.766 30.453 19.938 1 90.88 81 PRO B O 1
ATOM 3757 N N . THR B 1 82 ? -1.462 29.078 21.062 1 88.88 82 THR B N 1
ATOM 3758 C CA . THR B 1 82 ? -0.907 30.156 21.859 1 88.88 82 THR B CA 1
ATOM 3759 C C . THR B 1 82 ? 0.001 31.047 21.016 1 88.88 82 THR B C 1
ATOM 3761 O O . THR B 1 82 ? -0.15 32.281 21.016 1 88.88 82 THR B O 1
ATOM 3764 N N . GLU B 1 83 ? 0.824 30.422 20.172 1 83.31 83 GLU B N 1
ATOM 3765 C CA . GLU B 1 83 ? 1.839 31.172 19.438 1 83.31 83 GLU B CA 1
ATOM 3766 C C . GLU B 1 83 ? 1.254 31.797 18.188 1 83.31 83 GLU B C 1
ATOM 3768 O O . GLU B 1 83 ? 1.683 32.875 17.766 1 83.31 83 GLU B O 1
ATOM 3773 N N . LEU B 1 84 ? 0.279 31.094 17.594 1 88.88 84 LEU B N 1
ATOM 3774 C CA . LEU B 1 84 ? -0.121 31.531 16.266 1 88.88 84 LEU B CA 1
ATOM 3775 C C . LEU B 1 84 ? -1.499 32.188 16.297 1 88.88 84 LEU B C 1
ATOM 3777 O O . LEU B 1 84 ? -1.886 32.875 15.344 1 88.88 84 LEU B O 1
ATOM 3781 N N . TRP B 1 85 ? -2.221 32.031 17.375 1 92.44 85 TRP B N 1
ATOM 3782 C CA . TRP B 1 85 ? -3.561 32.625 17.391 1 92.44 85 TRP B CA 1
ATOM 3783 C C . TRP B 1 85 ? -3.705 33.625 18.547 1 92.44 85 TRP B C 1
ATOM 3785 O O . TRP B 1 85 ? -3.941 34.812 18.312 1 92.44 85 TRP B O 1
ATOM 3795 N N . ASP B 1 86 ? -3.424 33.188 19.766 1 93.69 86 ASP B N 1
ATOM 3796 C CA . ASP B 1 86 ? -3.67 34 20.938 1 93.69 86 ASP B CA 1
ATOM 3797 C C . ASP B 1 86 ? -2.875 35.281 20.891 1 93.69 86 ASP B C 1
ATOM 3799 O O . ASP B 1 86 ? -3.332 36.312 21.391 1 93.69 86 ASP B O 1
ATOM 3803 N N . ARG B 1 87 ? -1.755 35.281 20.25 1 91.06 87 ARG B N 1
ATOM 3804 C CA . ARG B 1 87 ? -0.838 36.406 20.266 1 91.06 87 ARG B CA 1
ATOM 3805 C C . ARG B 1 87 ? -1.121 37.344 19.109 1 91.06 87 ARG B C 1
ATOM 3807 O O . ARG B 1 87 ? -0.509 38.438 19 1 91.06 87 ARG B O 1
ATOM 3814 N N . LEU B 1 88 ? -2.018 37 18.266 1 93.88 88 LEU B N 1
ATOM 3815 C CA . LEU B 1 88 ? -2.43 37.938 17.219 1 93.88 88 LEU B CA 1
ATOM 3816 C C . LEU B 1 88 ? -3.238 39.094 17.781 1 93.88 88 LEU B C 1
ATOM 3818 O O . LEU B 1 88 ? -3.938 38.938 18.797 1 93.88 88 LEU B O 1
ATOM 3822 N N . ASP B 1 89 ? -3.098 40.281 17.156 1 95.69 89 ASP B N 1
ATOM 3823 C CA . ASP B 1 89 ? -3.953 41.406 17.547 1 95.69 89 ASP B CA 1
ATOM 3824 C C . ASP B 1 89 ? -5.391 41.188 17.078 1 95.69 89 ASP B C 1
ATOM 3826 O O . ASP B 1 89 ? -5.648 40.344 16.219 1 95.69 89 ASP B O 1
ATOM 3830 N N . ASP B 1 90 ? -6.297 41.938 17.594 1 97.31 90 ASP B N 1
ATOM 3831 C CA . ASP B 1 90 ? -7.723 41.75 17.359 1 97.31 90 ASP B CA 1
ATOM 3832 C C . ASP B 1 90 ? -8.07 41.969 15.891 1 97.31 90 ASP B C 1
ATOM 3834 O O . ASP B 1 90 ? -8.914 41.25 15.344 1 97.31 90 ASP B O 1
ATOM 3838 N N . ARG B 1 91 ? -7.457 42.906 15.281 1 97.19 91 ARG B N 1
ATOM 3839 C CA . ARG B 1 91 ? -7.723 43.156 13.875 1 97.19 91 ARG B CA 1
ATOM 3840 C C . ARG B 1 91 ? -7.324 41.969 13.016 1 97.19 91 ARG B C 1
ATOM 3842 O O . ARG B 1 91 ? -8.078 41.531 12.125 1 97.19 91 ARG B O 1
ATOM 3849 N N . THR B 1 92 ? -6.113 41.469 13.242 1 95.94 92 THR B N 1
ATOM 3850 C CA . THR B 1 92 ? -5.641 40.312 12.484 1 95.94 92 THR B CA 1
ATOM 3851 C C . THR B 1 92 ? -6.543 39.094 12.727 1 95.94 92 THR B C 1
ATOM 3853 O O . THR B 1 92 ? -6.855 38.344 11.789 1 95.94 92 THR B O 1
ATOM 3856 N N . LYS B 1 93 ? -6.957 38.844 13.961 1 98.06 93 LYS B N 1
ATOM 3857 C CA . LYS B 1 93 ? -7.871 37.75 14.266 1 98.06 93 LYS B CA 1
ATOM 3858 C C . LYS B 1 93 ? -9.164 37.875 13.461 1 98.06 93 LYS B C 1
ATOM 3860 O O . LYS B 1 93 ? -9.641 36.906 12.898 1 98.06 93 LYS B O 1
ATOM 3865 N N . ALA B 1 94 ? -9.695 39.062 13.438 1 98.12 94 ALA B N 1
ATOM 3866 C CA . ALA B 1 94 ? -10.922 39.312 12.68 1 98.12 94 ALA B CA 1
ATOM 3867 C C . ALA B 1 94 ? -10.711 39.031 11.195 1 98.12 94 ALA B C 1
ATOM 3869 O O . ALA B 1 94 ? -11.594 38.469 10.531 1 98.12 94 ALA B O 1
ATOM 3870 N N . ASN B 1 95 ? -9.555 39.469 10.695 1 97.31 95 ASN B N 1
ATOM 3871 C CA . ASN B 1 95 ? -9.227 39.219 9.289 1 97.31 95 ASN B CA 1
ATOM 3872 C C . ASN B 1 95 ? -9.117 37.719 8.992 1 97.31 95 ASN B C 1
ATOM 3874 O O . ASN B 1 95 ? -9.586 37.25 7.945 1 97.31 95 ASN B O 1
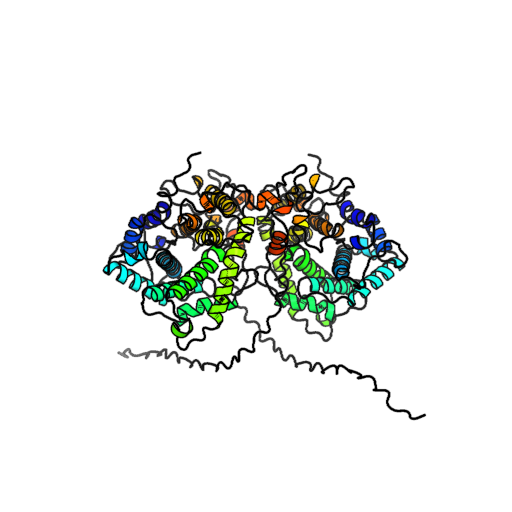ATOM 3878 N N . VAL B 1 96 ? -8.469 36.938 9.898 1 96.31 96 VAL B N 1
ATOM 3879 C CA . VAL B 1 96 ? -8.312 35.5 9.727 1 96.31 96 VAL B CA 1
ATOM 3880 C C . VAL B 1 96 ? -9.688 34.844 9.664 1 96.31 96 VAL B C 1
ATOM 3882 O O . VAL B 1 96 ? -9.961 34.031 8.773 1 96.31 96 VAL B O 1
ATOM 3885 N N . VAL B 1 97 ? -10.555 35.219 10.586 1 98.44 97 VAL B N 1
ATOM 3886 C CA . VAL B 1 97 ? -11.891 34.656 10.664 1 98.44 97 VAL B CA 1
ATOM 3887 C C . VAL B 1 97 ? -12.656 34.938 9.375 1 98.44 97 VAL B C 1
ATOM 3889 O O . VAL B 1 97 ? -13.273 34.062 8.789 1 98.44 97 VAL B O 1
ATOM 3892 N N . SER B 1 98 ? -12.594 36.188 8.938 1 97.62 98 SER B N 1
ATOM 3893 C CA . SER B 1 98 ? -13.289 36.594 7.719 1 97.62 98 SER B CA 1
ATOM 3894 C C . SER B 1 98 ? -12.758 35.844 6.504 1 97.62 98 SER B C 1
ATOM 3896 O O . SER B 1 98 ? -13.531 35.375 5.66 1 97.62 98 SER B O 1
ATOM 3898 N N . ALA B 1 99 ? -11.445 35.75 6.438 1 94.94 99 ALA B N 1
ATOM 3899 C CA . ALA B 1 99 ? -10.797 35.062 5.316 1 94.94 99 ALA B CA 1
ATOM 3900 C C . ALA B 1 99 ? -11.203 33.594 5.262 1 94.94 99 ALA B C 1
ATOM 3902 O O . ALA B 1 99 ? -11.57 33.094 4.203 1 94.94 99 ALA B O 1
ATOM 3903 N N . LEU B 1 100 ? -11.148 32.906 6.367 1 96.94 100 LEU B N 1
ATOM 3904 C CA . LEU B 1 100 ? -11.469 31.469 6.426 1 96.94 100 LEU B CA 1
ATOM 3905 C C . LEU B 1 100 ? -12.953 31.234 6.141 1 96.94 100 LEU B C 1
ATOM 3907 O O . LEU B 1 100 ? -13.32 30.234 5.543 1 96.94 100 LEU B O 1
ATOM 3911 N N . ARG B 1 101 ? -13.812 32.188 6.512 1 97.56 101 ARG B N 1
ATOM 3912 C CA . ARG B 1 101 ? -15.25 32.062 6.262 1 97.56 101 ARG B CA 1
ATOM 3913 C C . ARG B 1 101 ? -15.547 32.125 4.766 1 97.56 101 ARG B C 1
ATOM 3915 O O . ARG B 1 101 ? -16.484 31.469 4.297 1 97.56 101 ARG B O 1
ATOM 3922 N N . LEU B 1 102 ? -14.742 32.844 4.031 1 95.31 102 LEU B N 1
ATOM 3923 C CA . LEU B 1 102 ? -14.93 32.969 2.59 1 95.31 102 LEU B CA 1
ATOM 3924 C C . LEU B 1 102 ? -14.789 31.609 1.911 1 95.31 102 LEU B C 1
ATOM 3926 O O . LEU B 1 102 ? -15.391 31.375 0.861 1 95.31 102 LEU B O 1
ATOM 3930 N N . THR B 1 103 ? -14.062 30.672 2.504 1 95.5 103 THR B N 1
ATOM 3931 C CA . THR B 1 103 ? -13.797 29.375 1.879 1 95.5 103 THR B CA 1
ATOM 3932 C C . THR B 1 103 ? -15.055 28.5 1.893 1 95.5 103 THR B C 1
ATOM 3934 O O . THR B 1 103 ? -15.109 27.484 1.207 1 95.5 103 THR B O 1
ATOM 3937 N N . ARG B 1 104 ? -16.094 28.922 2.668 1 96.5 104 ARG B N 1
ATOM 3938 C CA . ARG B 1 104 ? -17.344 28.188 2.689 1 96.5 104 ARG B CA 1
ATOM 3939 C C . ARG B 1 104 ? -18 28.156 1.309 1 96.5 104 ARG B C 1
ATOM 3941 O O . ARG B 1 104 ? -18.844 27.312 1.026 1 96.5 104 ARG B O 1
ATOM 3948 N N . GLY B 1 105 ? -17.562 29.078 0.534 1 94.69 105 GLY B N 1
ATOM 3949 C CA . GLY B 1 105 ? -18.078 29.125 -0.824 1 94.69 105 GLY B CA 1
ATOM 3950 C C . GLY B 1 105 ? -17.406 28.156 -1.762 1 94.69 105 GLY B C 1
ATOM 3951 O O . GLY B 1 105 ? -17.844 27.969 -2.9 1 94.69 105 GLY B O 1
ATOM 3952 N N . ILE B 1 106 ? -16.359 27.453 -1.338 1 95.06 106 ILE B N 1
ATOM 3953 C CA . ILE B 1 106 ? -15.617 26.5 -2.17 1 95.06 106 ILE B CA 1
ATOM 3954 C C . ILE B 1 106 ? -16.016 25.078 -1.815 1 95.06 106 ILE B C 1
ATOM 3956 O O . ILE B 1 106 ? -15.656 24.562 -0.754 1 95.06 106 ILE B O 1
ATOM 3960 N N . PRO B 1 107 ? -16.766 24.453 -2.684 1 94 107 PRO B N 1
ATOM 3961 C CA . PRO B 1 107 ? -17.125 23.047 -2.418 1 94 107 PRO B CA 1
ATOM 3962 C C . PRO B 1 107 ? -15.922 22.109 -2.492 1 94 107 PRO B C 1
ATOM 3964 O O . PRO B 1 107 ? -15.156 22.156 -3.457 1 94 107 PRO B O 1
ATOM 3967 N N . PRO B 1 108 ? -15.734 21.25 -1.448 1 95.81 108 PRO B N 1
ATOM 3968 C CA . PRO B 1 108 ? -14.641 20.281 -1.522 1 95.81 108 PRO B CA 1
ATOM 3969 C C . PRO B 1 108 ? -14.938 19.109 -2.459 1 95.81 108 PRO B C 1
ATOM 3971 O O . PRO B 1 108 ? -16.094 18.672 -2.559 1 95.81 108 PRO B O 1
ATOM 3974 N N . HIS B 1 109 ? -13.836 18.641 -3.172 1 94.88 109 HIS B N 1
ATOM 3975 C CA . HIS B 1 109 ? -13.961 17.391 -3.895 1 94.88 109 HIS B CA 1
ATOM 3976 C C . HIS B 1 109 ? -14.211 16.219 -2.938 1 94.88 109 HIS B C 1
ATOM 3978 O O . HIS B 1 109 ? -13.828 16.297 -1.766 1 94.88 109 HIS B O 1
ATOM 3984 N N . ARG B 1 110 ? -14.859 15.211 -3.463 1 96.31 110 ARG B N 1
ATOM 3985 C CA . ARG B 1 110 ? -15.234 14.078 -2.627 1 96.31 110 ARG B CA 1
ATOM 3986 C C . ARG B 1 110 ? -14.062 13.125 -2.432 1 96.31 110 ARG B C 1
ATOM 3988 O O . ARG B 1 110 ? -14.109 11.969 -2.863 1 96.31 110 ARG B O 1
ATOM 3995 N N . ASN B 1 111 ? -13.07 13.484 -1.829 1 97.56 111 ASN B N 1
ATOM 3996 C CA . ASN B 1 111 ? -11.859 12.781 -1.418 1 97.56 111 ASN B CA 1
ATOM 3997 C C . ASN B 1 111 ? -11.234 13.422 -0.183 1 97.56 111 ASN B C 1
ATOM 3999 O O . ASN B 1 111 ? -11.945 13.914 0.698 1 97.56 111 ASN B O 1
ATOM 4003 N N . ASN B 1 112 ? -9.914 13.5 -0.054 1 97.62 112 ASN B N 1
ATOM 4004 C CA . ASN B 1 112 ? -9.289 14.062 1.141 1 97.62 112 ASN B CA 1
ATOM 4005 C C . ASN B 1 112 ? -9.648 15.531 1.32 1 97.62 112 ASN B C 1
ATOM 4007 O O . ASN B 1 112 ? -9.531 16.078 2.42 1 97.62 112 ASN B O 1
ATOM 4011 N N . TRP B 1 113 ? -10.203 16.172 0.298 1 97.44 113 TRP B N 1
ATOM 4012 C CA . TRP B 1 113 ? -10.547 17.594 0.343 1 97.44 113 TRP B CA 1
ATOM 4013 C C . TRP B 1 113 ? -11.641 17.859 1.375 1 97.44 113 TRP B C 1
ATOM 4015 O O . TRP B 1 113 ? -11.742 18.969 1.911 1 97.44 113 TRP B O 1
ATOM 4025 N N . MET B 1 114 ? -12.398 16.891 1.588 1 98.44 114 MET B N 1
ATOM 4026 C CA . MET B 1 114 ? -13.492 17.062 2.545 1 98.44 114 MET B CA 1
ATOM 4027 C C . MET B 1 114 ? -12.945 17.391 3.932 1 98.44 114 MET B C 1
ATOM 4029 O O . MET B 1 114 ? -13.594 18.094 4.707 1 98.44 114 MET B O 1
ATOM 4033 N N . LEU B 1 115 ? -11.75 16.953 4.172 1 98.81 115 LEU B N 1
ATOM 4034 C CA . LEU B 1 115 ? -11.148 17.234 5.473 1 98.81 115 LEU B CA 1
ATOM 4035 C C . LEU B 1 115 ? -10.609 18.656 5.527 1 98.81 115 LEU B C 1
ATOM 4037 O O . LEU B 1 115 ? -10.445 19.219 6.609 1 98.81 115 LEU B O 1
ATOM 4041 N N . PHE B 1 116 ? -10.344 19.234 4.324 1 97.56 116 PHE B N 1
ATOM 4042 C CA . PHE B 1 116 ? -9.945 20.641 4.305 1 97.56 116 PHE B CA 1
ATOM 4043 C C . PHE B 1 116 ? -11.078 21.531 4.82 1 97.56 116 PHE B C 1
ATOM 4045 O O . PHE B 1 116 ? -10.836 22.453 5.598 1 97.56 116 PHE B O 1
ATOM 4052 N N . ALA B 1 117 ? -12.242 21.203 4.414 1 98.38 117 ALA B N 1
ATOM 4053 C CA . ALA B 1 117 ? -13.406 21.922 4.898 1 98.38 117 ALA B CA 1
ATOM 4054 C C . ALA B 1 117 ? -13.633 21.672 6.387 1 98.38 117 ALA B C 1
ATOM 4056 O O . ALA B 1 117 ? -13.875 22.609 7.152 1 98.38 117 ALA B O 1
ATOM 4057 N N . SER B 1 118 ? -13.508 20.469 6.828 1 98.88 118 SER B N 1
ATOM 4058 C CA . SER B 1 118 ? -13.773 20.078 8.203 1 98.88 118 SER B CA 1
ATOM 4059 C C . SER B 1 118 ? -12.805 20.75 9.172 1 98.88 118 SER B C 1
ATOM 4061 O O . SER B 1 118 ? -13.203 21.188 10.25 1 98.88 118 SER B O 1
ATOM 4063 N N . ILE B 1 119 ? -11.547 20.844 8.797 1 98.62 119 ILE B N 1
ATOM 4064 C CA . ILE B 1 119 ? -10.539 21.328 9.742 1 98.62 119 ILE B CA 1
ATOM 4065 C C . ILE B 1 119 ? -10.703 22.828 9.953 1 98.62 119 ILE B C 1
ATOM 4067 O O . ILE B 1 119 ? -10.445 23.344 11.047 1 98.62 119 ILE B O 1
ATOM 4071 N N . ILE B 1 120 ? -11.141 23.531 8.922 1 98 120 ILE B N 1
ATOM 4072 C CA . ILE B 1 120 ? -11.414 24.953 9.062 1 98 120 ILE B CA 1
ATOM 4073 C C . ILE B 1 120 ? -12.547 25.172 10.062 1 98 120 ILE B C 1
ATOM 4075 O O . ILE B 1 120 ? -12.445 26.016 10.953 1 98 120 ILE B O 1
ATOM 4079 N N . GLU B 1 121 ? -13.602 24.359 9.938 1 98.88 121 GLU B N 1
ATOM 4080 C CA . GLU B 1 121 ? -14.727 24.469 10.867 1 98.88 121 GLU B CA 1
ATOM 4081 C C . GLU B 1 121 ? -14.328 24.047 12.273 1 98.88 121 GLU B C 1
ATOM 4083 O O . GLU B 1 121 ? -14.836 24.594 13.258 1 98.88 121 GLU B O 1
ATOM 4088 N N . ALA B 1 122 ? -13.445 23.094 12.352 1 98.81 122 ALA B N 1
ATOM 4089 C CA . ALA B 1 122 ? -12.938 22.703 13.664 1 98.81 122 ALA B CA 1
ATOM 4090 C C . ALA B 1 122 ? -12.188 23.844 14.328 1 98.81 122 ALA B C 1
ATOM 4092 O O . ALA B 1 122 ? -12.273 24.031 15.547 1 98.81 122 ALA B O 1
ATOM 4093 N N . PHE B 1 123 ? -11.445 24.578 13.531 1 98.44 123 PHE B N 1
ATOM 4094 C CA . PHE B 1 123 ? -10.766 25.75 14.07 1 98.44 123 PHE B CA 1
ATOM 4095 C C . PHE B 1 123 ? -11.773 26.766 14.57 1 98.44 123 PHE B C 1
ATOM 4097 O O . PHE B 1 123 ? -11.617 27.328 15.656 1 98.44 123 PHE B O 1
ATOM 4104 N N . PHE B 1 124 ? -12.875 27.047 13.797 1 98.69 124 PHE B N 1
ATOM 4105 C CA . PHE B 1 124 ? -13.93 27.938 14.242 1 98.69 124 PHE B CA 1
ATOM 4106 C C . PHE B 1 124 ? -14.508 27.484 15.578 1 98.69 124 PHE B C 1
ATOM 4108 O O . PHE B 1 124 ? -14.75 28.297 16.469 1 98.69 124 PHE B O 1
ATOM 4115 N N . LEU B 1 125 ? -14.68 26.219 15.688 1 98.25 125 LEU B N 1
ATOM 4116 C CA . LEU B 1 125 ? -15.195 25.656 16.938 1 98.25 125 LEU B CA 1
ATOM 4117 C C . LEU B 1 125 ? -14.258 25.969 18.094 1 98.25 125 LEU B C 1
ATOM 4119 O O . LEU B 1 125 ? -14.711 26.375 19.172 1 98.25 125 LEU B O 1
ATOM 4123 N N . LYS B 1 126 ? -13.023 25.781 17.906 1 97 126 LYS B N 1
ATOM 4124 C CA . LYS B 1 126 ? -12 25.969 18.938 1 97 126 LYS B CA 1
ATOM 4125 C C . LYS B 1 126 ? -12 27.422 19.438 1 97 126 LYS B C 1
ATOM 4127 O O . LYS B 1 126 ? -11.805 27.672 20.625 1 97 126 LYS B O 1
ATOM 4132 N N . ILE B 1 127 ? -12.25 28.391 18.547 1 97.12 127 ILE B N 1
ATOM 4133 C CA . ILE B 1 127 ? -12.094 29.797 18.922 1 97.12 127 ILE B CA 1
ATOM 4134 C C . ILE B 1 127 ? -13.461 30.391 19.25 1 97.12 127 ILE B C 1
ATOM 4136 O O . ILE B 1 127 ? -13.578 31.609 19.453 1 97.12 127 ILE B O 1
ATOM 4140 N N . GLY B 1 128 ? -14.516 29.562 19.172 1 95.88 128 GLY B N 1
ATOM 4141 C CA . GLY B 1 128 ? -15.836 30 19.609 1 95.88 128 GLY B CA 1
ATOM 4142 C C . GLY B 1 128 ? -16.609 30.734 18.531 1 95.88 128 GLY B C 1
ATOM 4143 O O . GLY B 1 128 ? -17.531 31.5 18.828 1 95.88 128 GLY B O 1
ATOM 4144 N N . GLU B 1 129 ? -16.188 30.609 17.297 1 97.56 129 GLU B N 1
ATOM 4145 C CA . GLU B 1 129 ? -16.922 31.188 16.172 1 97.56 129 GLU B CA 1
ATOM 4146 C C . GLU B 1 129 ? -18.062 30.281 15.734 1 97.56 129 GLU B C 1
ATOM 4148 O O . GLU B 1 129 ? -18.109 29.109 16.125 1 97.56 129 GLU B O 1
ATOM 4153 N N . HIS B 1 130 ? -18.969 30.859 14.914 1 97.19 130 HIS B N 1
ATOM 4154 C CA . HIS B 1 130 ? -20.062 30.047 14.352 1 97.19 130 HIS B CA 1
ATOM 4155 C C . HIS B 1 130 ? -19.516 28.938 13.461 1 97.19 130 HIS B C 1
ATOM 4157 O O . HIS B 1 130 ? -18.672 29.203 12.586 1 97.19 130 HIS B O 1
ATOM 4163 N N . VAL B 1 131 ? -20.031 27.75 13.695 1 98.19 131 VAL B N 1
ATOM 4164 C CA . VAL B 1 131 ? -19.547 26.578 12.977 1 98.19 131 VAL B CA 1
ATOM 4165 C C . VAL B 1 131 ? -20.594 26.141 11.953 1 98.19 131 VAL B C 1
ATOM 4167 O O . VAL B 1 131 ? -21.797 26.094 12.258 1 98.19 131 VAL B O 1
ATOM 4170 N N . ASN B 1 132 ? -20.219 25.984 10.695 1 98.38 132 ASN B N 1
ATOM 4171 C CA . ASN B 1 132 ? -21.016 25.203 9.766 1 98.38 132 ASN B CA 1
ATOM 4172 C C . ASN B 1 132 ? -20.922 23.719 10.062 1 98.38 132 ASN B C 1
ATOM 4174 O O . ASN B 1 132 ? -20.047 23.031 9.555 1 98.38 132 ASN B O 1
ATOM 4178 N N . VAL B 1 133 ? -21.875 23.234 10.812 1 98.25 133 VAL B N 1
ATOM 4179 C CA . VAL B 1 133 ? -21.844 21.891 11.383 1 98.25 133 VAL B CA 1
ATOM 4180 C C . VAL B 1 133 ? -21.859 20.844 10.266 1 98.25 133 VAL B C 1
ATOM 4182 O O . VAL B 1 133 ? -21.125 19.859 10.312 1 98.25 133 VAL B O 1
ATOM 4185 N N . GLU B 1 134 ? -22.688 21.047 9.289 1 97.81 134 GLU B N 1
ATOM 4186 C CA . GLU B 1 134 ? -22.766 20.109 8.164 1 97.81 134 GLU B CA 1
ATOM 4187 C C . GLU B 1 134 ? -21.422 19.984 7.461 1 97.81 134 GLU B C 1
ATOM 4189 O O . GLU B 1 134 ? -21 18.875 7.109 1 97.81 134 GLU B O 1
ATOM 4194 N N . ARG B 1 135 ? -20.797 21.141 7.277 1 97.81 135 ARG B N 1
ATOM 4195 C CA . ARG B 1 135 ? -19.5 21.188 6.613 1 97.81 135 ARG B CA 1
ATOM 4196 C C . ARG B 1 135 ? -18.438 20.453 7.434 1 97.81 135 ARG B C 1
ATOM 4198 O O . ARG B 1 135 ? -17.609 19.734 6.883 1 97.81 135 ARG B O 1
ATOM 4205 N N . LEU B 1 136 ? -18.422 20.562 8.742 1 98.69 136 LEU B N 1
ATOM 4206 C CA . LEU B 1 136 ? -17.5 19.891 9.641 1 98.69 136 LEU B CA 1
ATOM 4207 C C . LEU B 1 136 ? -17.75 18.391 9.641 1 98.69 136 LEU B C 1
ATOM 4209 O O . LEU B 1 136 ? -16.812 17.609 9.445 1 98.69 136 LEU B O 1
ATOM 4213 N N . LEU B 1 137 ? -19.016 17.969 9.75 1 98.69 137 LEU B N 1
ATOM 4214 C CA . LEU B 1 137 ? -19.359 16.578 9.984 1 98.69 137 LEU B CA 1
ATOM 4215 C C . LEU B 1 137 ? -19.328 15.781 8.68 1 98.69 137 LEU B C 1
ATOM 4217 O O . LEU B 1 137 ? -19.094 14.57 8.695 1 98.69 137 LEU B O 1
ATOM 4221 N N . SER B 1 138 ? -19.484 16.438 7.559 1 98 138 SER B N 1
ATOM 4222 C CA . SER B 1 138 ? -19.516 15.711 6.289 1 98 138 SER B CA 1
ATOM 4223 C C . SER B 1 138 ? -18.188 15.039 6 1 98 138 SER B C 1
ATOM 4225 O O . SER B 1 138 ? -18.141 13.898 5.543 1 98 138 SER B O 1
ATOM 4227 N N . GLY B 1 139 ? -17.094 15.75 6.254 1 98.56 139 GLY B N 1
ATOM 4228 C CA . GLY B 1 139 ? -15.789 15.148 6.062 1 98.56 139 GLY B CA 1
ATOM 4229 C C . GLY B 1 139 ? -15.531 13.969 6.98 1 98.56 139 GLY B C 1
ATOM 4230 O O . GLY B 1 139 ? -14.953 12.969 6.559 1 98.56 139 GLY B O 1
ATOM 4231 N N . LEU B 1 140 ? -16 14.055 8.164 1 98.81 140 LEU B N 1
ATOM 4232 C CA . LEU B 1 140 ? -15.812 12.977 9.133 1 98.81 140 LEU B CA 1
ATOM 4233 C C . LEU B 1 140 ? -16.672 11.773 8.781 1 98.81 140 LEU B C 1
ATOM 4235 O O . LEU B 1 140 ? -16.203 10.633 8.836 1 98.81 140 LEU B O 1
ATOM 4239 N N . GLU B 1 141 ? -17.891 12.047 8.414 1 98.31 141 GLU B N 1
ATOM 4240 C CA . GLU B 1 141 ? -18.797 10.969 8.07 1 98.31 141 GLU B CA 1
ATOM 4241 C C . GLU B 1 141 ? -18.297 10.195 6.848 1 98.31 141 GLU B C 1
ATOM 4243 O O . GLU B 1 141 ? -18.359 8.961 6.824 1 98.31 141 GLU B O 1
ATOM 4248 N N . MET B 1 142 ? -17.859 10.898 5.852 1 98.38 142 MET B N 1
ATOM 4249 C CA . MET B 1 142 ? -17.375 10.234 4.641 1 98.38 142 MET B CA 1
ATOM 4250 C C . MET B 1 142 ? -16.125 9.422 4.934 1 98.38 142 MET B C 1
ATOM 4252 O O . MET B 1 142 ? -15.93 8.336 4.371 1 98.38 142 MET B O 1
ATOM 4256 N N . HIS B 1 143 ? -15.258 9.898 5.797 1 98.62 143 HIS B N 1
ATOM 4257 C CA . HIS B 1 143 ? -14.031 9.164 6.078 1 98.62 143 HIS B CA 1
ATOM 4258 C C . HIS B 1 143 ? -14.297 7.969 6.988 1 98.62 143 HIS B C 1
ATOM 4260 O O . HIS B 1 143 ? -13.492 7.035 7.047 1 98.62 143 HIS B O 1
ATOM 4266 N N . ARG B 1 144 ? -15.414 8.023 7.711 1 97.94 144 ARG B N 1
ATOM 4267 C CA . ARG B 1 144 ? -15.859 6.781 8.336 1 97.94 144 ARG B CA 1
ATOM 4268 C C . ARG B 1 144 ? -16.156 5.723 7.281 1 97.94 144 ARG B C 1
ATOM 4270 O O . ARG B 1 144 ? -15.734 4.57 7.41 1 97.94 144 ARG B O 1
ATOM 4277 N N . ALA B 1 145 ? -16.797 6.133 6.277 1 97.5 145 ALA B N 1
ATOM 4278 C CA . ALA B 1 145 ? -17.234 5.223 5.219 1 97.5 145 ALA B CA 1
ATOM 4279 C C . ALA B 1 145 ? -16.062 4.797 4.348 1 97.5 145 ALA B C 1
ATOM 4281 O O . ALA B 1 145 ? -16.094 3.727 3.73 1 97.5 145 ALA B O 1
ATOM 4282 N N . TRP B 1 146 ? -15.039 5.594 4.293 1 98.44 146 TRP B N 1
ATOM 4283 C CA . TRP B 1 146 ? -13.953 5.367 3.344 1 98.44 146 TRP B CA 1
ATOM 4284 C C . TRP B 1 146 ? -12.805 4.617 4 1 98.44 146 TRP B C 1
ATOM 4286 O O . TRP B 1 146 ? -11.734 4.461 3.402 1 98.44 146 TRP B O 1
ATOM 4296 N N . TYR B 1 147 ? -12.961 4.199 5.277 1 98.31 147 TYR B N 1
ATOM 4297 C CA . TYR B 1 147 ? -11.945 3.365 5.91 1 98.31 147 TYR B CA 1
ATOM 4298 C C . TYR B 1 147 ? -11.82 2.021 5.203 1 98.31 147 TYR B C 1
ATOM 4300 O O . TYR B 1 147 ? -12.828 1.342 4.965 1 98.31 147 TYR B O 1
ATOM 4308 N N . LEU B 1 148 ? -10.539 1.585 4.859 1 98.31 148 LEU B N 1
ATOM 4309 C CA . LEU B 1 148 ? -10.367 0.407 4.016 1 98.31 148 LEU B CA 1
ATOM 4310 C C . LEU B 1 148 ? -9.844 -0.771 4.832 1 98.31 148 LEU B C 1
ATOM 4312 O O . LEU B 1 148 ? -9.922 -1.92 4.387 1 98.31 148 LEU B O 1
ATOM 4316 N N . GLY B 1 149 ? -9.18 -0.494 5.891 1 97.44 149 GLY B N 1
ATOM 4317 C CA . GLY B 1 149 ? -8.586 -1.549 6.695 1 97.44 149 GLY B CA 1
ATOM 4318 C C . GLY B 1 149 ? -7.125 -1.293 7.027 1 97.44 149 GLY B C 1
ATOM 4319 O O . GLY B 1 149 ? -6.434 -0.576 6.301 1 97.44 149 GLY B O 1
ATOM 4320 N N . GLU B 1 150 ? -6.68 -1.741 8.156 1 96.62 150 GLU B N 1
ATOM 4321 C CA . GLU B 1 150 ? -5.312 -1.678 8.664 1 96.62 150 GLU B CA 1
ATOM 4322 C C . GLU B 1 150 ? -4.828 -0.234 8.766 1 96.62 150 GLU B C 1
ATOM 4324 O O . GLU B 1 150 ? -3.695 0.073 8.391 1 96.62 150 GLU B O 1
ATOM 4329 N N . GLY B 1 151 ? -5.75 0.609 9.141 1 97.44 151 GLY B N 1
ATOM 4330 C CA . GLY B 1 151 ? -5.383 1.981 9.453 1 97.44 151 GLY B CA 1
ATOM 4331 C C . GLY B 1 151 ? -5.207 2.848 8.219 1 97.44 151 GLY B C 1
ATOM 4332 O O . GLY B 1 151 ? -4.516 3.865 8.266 1 97.44 151 GLY B O 1
ATOM 4333 N N . TRP B 1 152 ? -5.848 2.379 7.145 1 98.31 152 TRP B N 1
ATOM 4334 C CA . TRP B 1 152 ? -5.66 3.117 5.902 1 98.31 152 TRP B CA 1
ATOM 4335 C C . TRP B 1 152 ? -7 3.484 5.277 1 98.31 152 TRP B C 1
ATOM 4337 O O . TRP B 1 152 ? -7.941 2.689 5.301 1 98.31 152 TRP B O 1
ATOM 4347 N N . TRP B 1 153 ? -7.117 4.727 4.863 1 98.69 153 TRP B N 1
ATOM 4348 C CA . TRP B 1 153 ? -8.32 5.234 4.219 1 98.69 153 TRP B CA 1
ATOM 4349 C C . TRP B 1 153 ? -8.133 5.336 2.709 1 98.69 153 TRP B C 1
ATOM 4351 O O . TRP B 1 153 ? -7.016 5.539 2.23 1 98.69 153 TRP B O 1
ATOM 4361 N N . GLY B 1 154 ? -9.25 5.188 2.01 1 98.12 154 GLY B N 1
ATOM 4362 C CA . GLY B 1 154 ? -9.258 5.59 0.613 1 98.12 154 GLY B CA 1
ATOM 4363 C C . GLY B 1 154 ? -9.195 7.094 0.426 1 98.12 154 GLY B C 1
ATOM 4364 O O . GLY B 1 154 ? -9.539 7.852 1.336 1 98.12 154 GLY B O 1
ATOM 4365 N N . ASP B 1 155 ? -8.547 7.578 -0.636 1 97.31 155 ASP B N 1
ATOM 4366 C CA . ASP B 1 155 ? -8.703 8.961 -1.069 1 97.31 155 ASP B CA 1
ATOM 4367 C C . ASP B 1 155 ? -10.016 9.164 -1.817 1 97.31 155 ASP B C 1
ATOM 4369 O O . ASP B 1 155 ? -10.023 9.383 -3.029 1 97.31 155 ASP B O 1
ATOM 4373 N N . GLY B 1 156 ? -11.047 9.312 -1.162 1 97.5 156 GLY B N 1
ATOM 4374 C CA . GLY B 1 156 ? -12.406 9.008 -1.567 1 97.5 156 GLY B CA 1
ATOM 4375 C C . GLY B 1 156 ? -12.82 7.578 -1.276 1 97.5 156 GLY B C 1
ATOM 4376 O O . GLY B 1 156 ? -12.406 7.004 -0.267 1 97.5 156 GLY B O 1
ATOM 4377 N N . LYS B 1 157 ? -13.617 7.117 -2.094 1 96.25 157 LYS B N 1
ATOM 4378 C CA . LYS B 1 157 ? -14.133 5.766 -1.872 1 96.25 157 LYS B CA 1
ATOM 4379 C C . LYS B 1 157 ? -13.07 4.719 -2.199 1 96.25 157 LYS B C 1
ATOM 4381 O O . LYS B 1 157 ? -13.07 3.631 -1.618 1 96.25 157 LYS B O 1
ATOM 4386 N N . LEU B 1 158 ? -12.148 5.047 -2.998 1 97.19 158 LEU B N 1
ATOM 4387 C CA . LEU B 1 158 ? -11.266 4.043 -3.572 1 97.19 158 LEU B CA 1
ATOM 4388 C C . LEU B 1 158 ? -9.867 4.145 -2.971 1 97.19 158 LEU B C 1
ATOM 4390 O O . LEU B 1 158 ? -9.422 5.238 -2.613 1 97.19 158 LEU B O 1
ATOM 4394 N N . PHE B 1 159 ? -9.25 3.027 -2.91 1 97.69 159 PHE B N 1
ATOM 4395 C CA . PHE B 1 159 ? -7.84 2.955 -2.568 1 97.69 159 PHE B CA 1
ATOM 4396 C C . PHE B 1 159 ? -6.988 3.631 -3.635 1 97.69 159 PHE B C 1
ATOM 4398 O O . PHE B 1 159 ? -7.301 3.562 -4.824 1 97.69 159 PHE B O 1
ATOM 4405 N N . ALA B 1 160 ? -5.953 4.316 -3.158 1 95.94 160 ALA B N 1
ATOM 4406 C CA . ALA B 1 160 ? -4.98 4.934 -4.059 1 95.94 160 ALA B CA 1
ATOM 4407 C C . ALA B 1 160 ? -3.555 4.699 -3.568 1 95.94 160 ALA B C 1
ATOM 4409 O O . ALA B 1 160 ? -3.281 4.785 -2.369 1 95.94 160 ALA B O 1
ATOM 4410 N N . TRP B 1 161 ? -2.67 4.379 -4.527 1 96.44 161 TRP B N 1
ATOM 4411 C CA . TRP B 1 161 ? -1.246 4.277 -4.223 1 96.44 161 TRP B CA 1
ATOM 4412 C C . TRP B 1 161 ? -0.612 5.66 -4.113 1 96.44 161 TRP B C 1
ATOM 4414 O O . TRP B 1 161 ? -0.09 6.191 -5.094 1 96.44 161 TRP B O 1
ATOM 4424 N N . ASN B 1 162 ? -0.635 6.195 -2.98 1 96.44 162 ASN B N 1
ATOM 4425 C CA . ASN B 1 162 ? 0.002 7.465 -2.65 1 96.44 162 ASN B CA 1
ATOM 4426 C C . ASN B 1 162 ? 0.137 7.648 -1.142 1 96.44 162 ASN B C 1
ATOM 4428 O O . ASN B 1 162 ? -0.206 6.754 -0.369 1 96.44 162 ASN B O 1
ATOM 4432 N N . TYR B 1 163 ? 0.66 8.781 -0.695 1 98.12 163 TYR B N 1
ATOM 4433 C CA . TYR B 1 163 ? 0.928 9 0.721 1 98.12 163 TYR B CA 1
ATOM 4434 C C . TYR B 1 163 ? -0.073 9.984 1.317 1 98.12 163 TYR B C 1
ATOM 4436 O O . TYR B 1 163 ? 0.228 10.664 2.299 1 98.12 163 TYR B O 1
ATOM 4444 N N . TYR B 1 164 ? -1.292 10.055 0.765 1 98.12 164 TYR B N 1
ATOM 4445 C CA . TYR B 1 164 ? -2.23 11.086 1.198 1 98.12 164 TYR B CA 1
ATOM 4446 C C . TYR B 1 164 ? -2.758 10.789 2.596 1 98.12 164 TYR B C 1
ATOM 4448 O O . TYR B 1 164 ? -3.244 11.688 3.287 1 98.12 164 TYR B O 1
ATOM 4456 N N . ASN B 1 165 ? -2.756 9.523 2.994 1 98.69 165 ASN B N 1
ATOM 4457 C CA . ASN B 1 165 ? -3.055 9.266 4.398 1 98.69 165 ASN B CA 1
ATOM 4458 C C . ASN B 1 165 ? -2.1 10.016 5.32 1 98.69 165 ASN B C 1
ATOM 4460 O O . ASN B 1 165 ? -2.479 10.406 6.426 1 98.69 165 ASN B O 1
ATOM 4464 N N . SER B 1 166 ? -0.9 10.203 4.832 1 98.56 166 SER B N 1
ATOM 4465 C CA . SER B 1 166 ? 0.111 10.883 5.633 1 98.56 166 SER B CA 1
ATOM 4466 C C . SER B 1 166 ? 0.134 12.383 5.332 1 98.56 166 SER B C 1
ATOM 4468 O O . SER B 1 166 ? 0.398 13.195 6.219 1 98.56 166 SER B O 1
ATOM 4470 N N . TYR B 1 167 ? -0.137 12.75 4.09 1 97.44 167 TYR B N 1
ATOM 4471 C CA . TYR B 1 167 ? -0.133 14.164 3.715 1 97.44 167 TYR B CA 1
ATOM 4472 C C . TYR B 1 167 ? -1.271 14.914 4.398 1 97.44 167 TYR B C 1
ATOM 4474 O O . TYR B 1 167 ? -1.102 16.062 4.82 1 97.44 167 TYR B O 1
ATOM 4482 N N . VAL B 1 168 ? -2.484 14.164 4.453 1 98 168 VAL B N 1
ATOM 4483 C CA . VAL B 1 168 ? -3.668 14.938 4.812 1 98 168 VAL B CA 1
ATOM 4484 C C . VAL B 1 168 ? -4.555 14.125 5.754 1 98 168 VAL B C 1
ATOM 4486 O O . VAL B 1 168 ? -4.863 14.562 6.863 1 98 168 VAL B O 1
ATOM 4489 N N . ILE B 1 169 ? -4.914 12.914 5.465 1 98.81 169 ILE B N 1
ATOM 4490 C CA . ILE B 1 169 ? -6.09 12.234 5.996 1 98.81 169 ILE B CA 1
ATOM 4491 C C . ILE B 1 169 ? -5.902 11.969 7.488 1 98.81 169 ILE B C 1
ATOM 4493 O O . ILE B 1 169 ? -6.629 12.516 8.32 1 98.81 169 ILE B O 1
ATOM 4497 N N . GLN B 1 170 ? -4.902 11.266 7.82 1 98.81 170 GLN B N 1
ATOM 4498 C CA . GLN B 1 170 ? -4.773 10.883 9.219 1 98.81 170 GLN B CA 1
ATOM 4499 C C . GLN B 1 170 ? -4.363 12.07 10.086 1 98.81 170 GLN B C 1
ATOM 4501 O O . GLN B 1 170 ? -4.934 12.289 11.156 1 98.81 170 GLN B O 1
ATOM 4506 N N . PRO B 1 171 ? -3.428 12.898 9.633 1 98.5 171 PRO B N 1
ATOM 4507 C CA . PRO B 1 171 ? -3.064 14.047 10.469 1 98.5 171 PRO B CA 1
ATOM 4508 C C . PRO B 1 171 ? -4.23 15.008 10.688 1 98.5 171 PRO B C 1
ATOM 4510 O O . PRO B 1 171 ? -4.422 15.508 11.797 1 98.5 171 PRO B O 1
ATOM 4513 N N . MET B 1 172 ? -5.031 15.25 9.672 1 98.5 172 MET B N 1
ATOM 4514 C CA . MET B 1 172 ? -6.133 16.188 9.844 1 98.5 172 MET B CA 1
ATOM 4515 C C . MET B 1 172 ? -7.25 15.57 10.68 1 98.5 172 MET B C 1
ATOM 4517 O O . MET B 1 172 ? -7.863 16.25 11.5 1 98.5 172 MET B O 1
ATOM 4521 N N . LEU B 1 173 ? -7.504 14.289 10.484 1 98.88 173 LEU B N 1
ATOM 4522 C CA . LEU B 1 173 ? -8.461 13.633 11.367 1 98.88 173 LEU B CA 1
ATOM 4523 C C . LEU B 1 173 ? -8.016 13.734 12.828 1 98.88 173 LEU B C 1
ATOM 4525 O O . LEU B 1 173 ? -8.82 14.062 13.703 1 98.88 173 LEU B O 1
ATOM 4529 N N . TYR B 1 174 ? -6.766 13.461 13.047 1 98.69 174 TYR B N 1
ATOM 4530 C CA . TYR B 1 174 ? -6.23 13.531 14.398 1 98.69 174 TYR B CA 1
ATOM 4531 C C . TYR B 1 174 ? -6.418 14.922 14.992 1 98.69 174 TYR B C 1
ATOM 4533 O O . TYR B 1 174 ? -6.891 15.062 16.125 1 98.69 174 TYR B O 1
ATOM 4541 N N . ASP B 1 175 ? -6.082 15.922 14.203 1 97.94 175 ASP B N 1
ATOM 4542 C CA . ASP B 1 175 ? -6.129 17.297 14.688 1 97.94 175 ASP B CA 1
ATOM 4543 C C . ASP B 1 175 ? -7.57 17.766 14.875 1 97.94 175 ASP B C 1
ATOM 4545 O O . ASP B 1 175 ? -7.863 18.531 15.797 1 97.94 175 ASP B O 1
ATOM 4549 N N . ILE B 1 176 ? -8.469 17.344 14.039 1 98.81 176 ILE B N 1
ATOM 4550 C CA . ILE B 1 176 ? -9.875 17.672 14.188 1 98.81 176 ILE B CA 1
ATOM 4551 C C . ILE B 1 176 ? -10.414 17.094 15.484 1 98.81 176 ILE B C 1
ATOM 4553 O O . ILE B 1 176 ? -11.055 17.797 16.281 1 98.81 176 ILE B O 1
ATOM 4557 N N . PHE B 1 177 ? -10.125 15.859 15.719 1 98.69 177 PHE B N 1
ATOM 4558 C CA . PHE B 1 177 ? -10.625 15.227 16.938 1 98.69 177 PHE B CA 1
ATOM 4559 C C . PHE B 1 177 ? -9.969 15.852 18.172 1 98.69 177 PHE B C 1
ATOM 4561 O O . PHE B 1 177 ? -10.602 15.961 19.219 1 98.69 177 PHE B O 1
ATOM 4568 N N . ALA B 1 178 ? -8.727 16.25 18.078 1 97.56 178 ALA B N 1
ATOM 4569 C CA . ALA B 1 178 ? -8.094 16.969 19.172 1 97.56 178 ALA B CA 1
ATOM 4570 C C . ALA B 1 178 ? -8.836 18.266 19.484 1 97.56 178 ALA B C 1
ATOM 4572 O O . ALA B 1 178 ? -9.023 18.609 20.656 1 97.56 178 ALA B O 1
ATOM 4573 N N . ALA B 1 179 ? -9.258 18.938 18.453 1 97.69 179 ALA B N 1
ATOM 4574 C CA . ALA B 1 179 ? -10.016 20.188 18.625 1 97.69 179 ALA B CA 1
ATOM 4575 C C . ALA B 1 179 ? -11.352 19.922 19.312 1 97.69 179 ALA B C 1
ATOM 4577 O O . ALA B 1 179 ? -11.773 20.672 20.188 1 97.69 179 ALA B O 1
ATOM 4578 N N . LEU B 1 180 ? -11.977 18.859 18.906 1 98.12 180 LEU B N 1
ATOM 4579 C CA . LEU B 1 180 ? -13.25 18.5 19.516 1 98.12 180 LEU B CA 1
ATOM 4580 C C . LEU B 1 180 ? -13.062 18.141 20.984 1 98.12 180 LEU B C 1
ATOM 4582 O O . LEU B 1 180 ? -13.836 18.594 21.844 1 98.12 180 LEU B O 1
ATOM 4586 N N . ARG B 1 181 ? -12.07 17.406 21.266 1 96.69 181 ARG B N 1
ATOM 4587 C CA . ARG B 1 181 ? -11.797 17 22.641 1 96.69 181 ARG B CA 1
ATOM 4588 C C . ARG B 1 181 ? -11.484 18.219 23.516 1 96.69 181 ARG B C 1
ATOM 4590 O O . ARG B 1 181 ? -11.836 18.25 24.703 1 96.69 181 ARG B O 1
ATOM 4597 N N . ALA B 1 182 ? -10.883 19.156 22.938 1 95.25 182 ALA B N 1
ATOM 4598 C CA . ALA B 1 182 ? -10.461 20.344 23.688 1 95.25 182 ALA B CA 1
ATOM 4599 C C . ALA B 1 182 ? -11.656 21.125 24.203 1 95.25 182 ALA B C 1
ATOM 4601 O O . ALA B 1 182 ? -11.539 21.891 25.156 1 95.25 182 ALA B O 1
ATOM 4602 N N . THR B 1 183 ? -12.781 20.938 23.625 1 95.5 183 THR B N 1
ATOM 4603 C CA . THR B 1 183 ? -13.984 21.625 24.078 1 95.5 183 THR B CA 1
ATOM 4604 C C . THR B 1 183 ? -14.477 21.031 25.406 1 95.5 183 THR B C 1
ATOM 4606 O O . THR B 1 183 ? -15.273 21.656 26.109 1 95.5 183 THR B O 1
ATOM 4609 N N . ARG B 1 184 ? -14.109 19.828 25.703 1 95.62 184 ARG B N 1
ATOM 4610 C CA . ARG B 1 184 ? -14.484 19.094 26.891 1 95.62 184 ARG B CA 1
ATOM 4611 C C . ARG B 1 184 ? -16 18.875 26.953 1 95.62 184 ARG B C 1
ATOM 4613 O O . ARG B 1 184 ? -16.594 18.844 28.031 1 95.62 184 ARG B O 1
ATOM 4620 N N . LYS B 1 185 ? -16.609 18.812 25.828 1 96.19 185 LYS B N 1
ATOM 4621 C CA . LYS B 1 185 ? -18.031 18.531 25.703 1 96.19 185 LYS B CA 1
ATOM 4622 C C . LYS B 1 185 ? -18.266 17.25 24.891 1 96.19 185 LYS B C 1
ATOM 4624 O O . LYS B 1 185 ? -17.516 16.969 23.953 1 96.19 185 LYS B O 1
ATOM 4629 N N . PRO B 1 186 ? -19.297 16.547 25.344 1 96.25 186 PRO B N 1
ATOM 4630 C CA . PRO B 1 186 ? -19.656 15.414 24.5 1 96.25 186 PRO B CA 1
ATOM 4631 C C . PRO B 1 186 ? -20.094 15.844 23.094 1 96.25 186 PRO B C 1
ATOM 4633 O O . PRO B 1 186 ? -20.641 16.938 22.922 1 96.25 186 PRO B O 1
ATOM 4636 N N . HIS B 1 187 ? -19.828 14.961 22.141 1 97.06 187 HIS B N 1
ATOM 4637 C CA . HIS B 1 187 ? -20.156 15.266 20.75 1 97.06 187 HIS B CA 1
ATOM 4638 C C . HIS B 1 187 ? -21.625 15.656 20.609 1 97.06 187 HIS B C 1
ATOM 4640 O O . HIS B 1 187 ? -21.953 16.547 19.812 1 97.06 187 HIS B O 1
ATOM 4646 N N . SER B 1 188 ? -22.531 15 21.359 1 96.19 188 SER B N 1
ATOM 4647 C CA . SER B 1 188 ? -23.969 15.266 21.281 1 96.19 188 SER B CA 1
ATOM 4648 C C . SER B 1 188 ? -24.281 16.688 21.719 1 96.19 188 SER B C 1
ATOM 4650 O O . SER B 1 188 ? -25.234 17.297 21.234 1 96.19 188 SER B O 1
ATOM 4652 N N . GLU B 1 189 ? -23.516 17.234 22.609 1 96.38 189 GLU B N 1
ATOM 4653 C CA . GLU B 1 189 ? -23.688 18.609 23.047 1 96.38 189 GLU B CA 1
ATOM 4654 C C . GLU B 1 189 ? -23.078 19.594 22.047 1 96.38 189 GLU B C 1
ATOM 4656 O O . GLU B 1 189 ? -23.609 20.688 21.844 1 96.38 189 GLU B O 1
ATOM 4661 N N . LEU B 1 190 ? -22.016 19.188 21.469 1 96.19 190 LEU B N 1
ATOM 4662 C CA . LEU B 1 190 ? -21.328 20.047 20.5 1 96.19 190 LEU B CA 1
ATOM 4663 C C . LEU B 1 190 ? -22.188 20.219 19.234 1 96.19 190 LEU B C 1
ATOM 4665 O O . LEU B 1 190 ? -22.156 21.266 18.594 1 96.19 190 LEU B O 1
ATOM 4669 N N . PHE B 1 191 ? -22.906 19.109 18.938 1 97.56 191 PHE B N 1
ATOM 4670 C CA . PHE B 1 191 ? -23.641 19.094 17.688 1 97.56 191 PHE B CA 1
ATOM 4671 C C . PHE B 1 191 ? -25.078 18.656 17.906 1 97.56 191 PHE B C 1
ATOM 4673 O O . PHE B 1 191 ? -25.516 17.641 17.375 1 97.56 191 PHE B O 1
ATOM 4680 N N . PRO B 1 192 ? -25.844 19.5 18.594 1 95.81 192 PRO B N 1
ATOM 4681 C CA . PRO B 1 192 ? -27.234 19.125 18.875 1 95.81 192 PRO B CA 1
ATOM 4682 C C . PRO B 1 192 ? -28.047 18.922 17.594 1 95.81 192 PRO B C 1
ATOM 4684 O O . PRO B 1 192 ? -27.938 19.703 16.641 1 95.81 192 PRO B O 1
ATOM 4687 N N . GLY B 1 193 ? -28.828 17.812 17.594 1 95.5 193 GLY B N 1
ATOM 4688 C CA . GLY B 1 193 ? -29.719 17.562 16.469 1 95.5 193 GLY B CA 1
ATOM 4689 C C . GLY B 1 193 ? -29.078 16.75 15.359 1 95.5 193 GLY B C 1
ATOM 4690 O O . GLY B 1 193 ? -29.734 16.359 14.398 1 95.5 193 GLY B O 1
ATOM 4691 N N . TYR B 1 194 ? -27.781 16.531 15.469 1 97.12 194 TYR B N 1
ATOM 4692 C CA . TYR B 1 194 ? -27.078 15.742 14.469 1 97.12 194 TYR B CA 1
ATOM 4693 C C . TYR B 1 194 ? -26.781 14.336 14.984 1 97.12 194 TYR B C 1
ATOM 4695 O O . TYR B 1 194 ? -26.578 14.141 16.188 1 97.12 194 TYR B O 1
ATOM 4703 N N . ASN B 1 195 ? -26.875 13.352 14.062 1 95 195 ASN B N 1
ATOM 4704 C CA . ASN B 1 195 ? -26.375 12.023 14.414 1 95 195 ASN B CA 1
ATOM 4705 C C . ASN B 1 195 ? -24.859 11.992 14.445 1 95 195 ASN B C 1
ATOM 4707 O O . ASN B 1 195 ? -24.203 12.062 13.406 1 95 195 ASN B O 1
ATOM 4711 N N . VAL B 1 196 ? -24.297 11.852 15.633 1 97.19 196 VAL B N 1
ATOM 4712 C CA . VAL B 1 196 ? -22.844 11.953 15.781 1 97.19 196 VAL B CA 1
ATOM 4713 C C . VAL B 1 196 ? -22.312 10.727 16.516 1 97.19 196 VAL B C 1
ATOM 4715 O O . VAL B 1 196 ? -21.203 10.75 17.047 1 97.19 196 VAL B O 1
ATOM 4718 N N . SER B 1 197 ? -23.062 9.586 16.531 1 95 197 SER B N 1
ATOM 4719 C CA . SER B 1 197 ? -22.688 8.383 17.266 1 95 197 SER B CA 1
ATOM 4720 C C . SER B 1 197 ? -21.422 7.758 16.672 1 95 197 SER B C 1
ATOM 4722 O O . SER B 1 197 ? -20.641 7.145 17.406 1 95 197 SER B O 1
ATOM 4724 N N . TYR B 1 198 ? -21.266 7.988 15.406 1 97.25 198 TYR B N 1
ATOM 4725 C CA . TYR B 1 198 ? -20.141 7.371 14.695 1 97.25 198 TYR B CA 1
ATOM 4726 C C . TYR B 1 198 ? -18.828 8.062 15.047 1 97.25 198 TYR B C 1
ATOM 4728 O O . TYR B 1 198 ? -17.75 7.527 14.781 1 97.25 198 TYR B O 1
ATOM 4736 N N . LEU B 1 199 ? -18.844 9.219 15.602 1 98.31 199 LEU B N 1
ATOM 4737 C CA . LEU B 1 199 ? -17.641 10 15.852 1 98.31 199 LEU B CA 1
ATOM 4738 C C . LEU B 1 199 ? -16.734 9.297 16.859 1 98.31 199 LEU B C 1
ATOM 4740 O O . LEU B 1 199 ? -15.5 9.344 16.734 1 98.31 199 LEU B O 1
ATOM 4744 N N . GLU B 1 200 ? -17.297 8.648 17.844 1 96.94 200 GLU B N 1
ATOM 4745 C CA . GLU B 1 200 ? -16.5 7.91 18.812 1 96.94 200 GLU B CA 1
ATOM 4746 C C . GLU B 1 200 ? -15.734 6.77 18.141 1 96.94 200 GLU B C 1
ATOM 4748 O O . GLU B 1 200 ? -14.547 6.559 18.422 1 96.94 200 GLU B O 1
ATOM 4753 N N . GLU B 1 201 ? -16.469 6.105 17.281 1 96.94 201 GLU B N 1
ATOM 4754 C CA . GLU B 1 201 ? -15.852 5.012 16.547 1 96.94 201 GLU B CA 1
ATOM 4755 C C . GLU B 1 201 ? -14.734 5.523 15.633 1 96.94 201 GLU B C 1
ATOM 4757 O O . GLU B 1 201 ? -13.664 4.918 15.555 1 96.94 201 GLU B O 1
ATOM 4762 N N . LEU B 1 202 ? -14.992 6.555 14.961 1 98.56 202 LEU B N 1
ATOM 4763 C CA . LEU B 1 202 ? -14 7.121 14.055 1 98.56 202 LEU B CA 1
ATOM 4764 C C . LEU B 1 202 ? -12.766 7.586 14.812 1 98.56 202 LEU B C 1
ATOM 4766 O O . LEU B 1 202 ? -11.641 7.41 14.352 1 98.56 202 LEU B O 1
ATOM 4770 N N . GLU B 1 203 ? -12.977 8.164 15.93 1 98.12 203 GLU B N 1
ATOM 4771 C CA . GLU B 1 203 ? -11.844 8.602 16.734 1 98.12 203 GLU B CA 1
ATOM 4772 C C . GLU B 1 203 ? -11 7.414 17.203 1 98.12 203 GLU B C 1
ATOM 4774 O O . GLU B 1 203 ? -9.773 7.488 17.219 1 98.12 203 GLU B O 1
ATOM 4779 N N . LYS B 1 204 ? -11.688 6.352 17.625 1 97.75 204 LYS B N 1
ATOM 4780 C CA . LYS B 1 204 ? -10.977 5.133 17.984 1 97.75 204 LYS B CA 1
ATOM 4781 C C . LYS B 1 204 ? -10.141 4.605 16.828 1 97.75 204 LYS B C 1
ATOM 4783 O O . LYS B 1 204 ? -9.008 4.16 17.016 1 97.75 204 LYS B O 1
ATOM 4788 N N . LEU B 1 205 ? -10.688 4.688 15.625 1 98.06 205 LEU B N 1
ATOM 4789 C CA . LEU B 1 205 ? -9.984 4.238 14.43 1 98.06 205 LEU B CA 1
ATOM 4790 C C . LEU B 1 205 ? -8.75 5.102 14.172 1 98.06 205 LEU B C 1
ATOM 4792 O O . LEU B 1 205 ? -7.695 4.586 13.797 1 98.06 205 LEU B O 1
ATOM 4796 N N . VAL B 1 206 ? -8.906 6.355 14.359 1 98.69 206 VAL B N 1
ATOM 4797 C CA . VAL B 1 206 ? -7.789 7.27 14.164 1 98.69 206 VAL B CA 1
ATOM 4798 C C . VAL B 1 206 ? -6.688 6.969 15.18 1 98.69 206 VAL B C 1
ATOM 4800 O O . VAL B 1 206 ? -5.508 6.918 14.828 1 98.69 206 VAL B O 1
ATOM 4803 N N . ASN B 1 207 ? -7.055 6.707 16.422 1 98.12 207 ASN B N 1
ATOM 4804 C CA . ASN B 1 207 ? -6.098 6.422 17.484 1 98.12 207 ASN B CA 1
ATOM 4805 C C . ASN B 1 207 ? -5.379 5.098 17.25 1 98.12 207 ASN B C 1
ATOM 4807 O O . ASN B 1 207 ? -4.219 4.938 17.641 1 98.12 207 ASN B O 1
ATOM 4811 N N . TYR B 1 208 ? -6.035 4.219 16.609 1 97.94 208 TYR B N 1
ATOM 4812 C CA . TYR B 1 208 ? -5.414 2.965 16.203 1 97.94 208 TYR B CA 1
ATOM 4813 C C . TYR B 1 208 ? -4.492 3.176 15.016 1 97.94 208 TYR B C 1
ATOM 4815 O O . TYR B 1 208 ? -3.383 2.639 14.977 1 97.94 208 TYR B O 1
ATOM 4823 N N . SER B 1 209 ? -4.945 3.949 14.078 1 98.69 209 SER B N 1
ATOM 4824 C CA . SER B 1 209 ? -4.328 4.031 12.758 1 98.69 209 SER B CA 1
ATOM 4825 C C . SER B 1 209 ? -3.016 4.805 12.805 1 98.69 209 SER B C 1
ATOM 4827 O O . SER B 1 209 ? -2.061 4.465 12.102 1 98.69 209 SER B O 1
ATOM 4829 N N . VAL B 1 210 ? -2.953 5.84 13.602 1 98.56 210 VAL B N 1
ATOM 4830 C CA . VAL B 1 210 ? -1.776 6.699 13.617 1 98.56 210 VAL B CA 1
ATOM 4831 C C . VAL B 1 210 ? -0.546 5.887 14.016 1 98.56 210 VAL B C 1
ATOM 4833 O O . VAL B 1 210 ? 0.427 5.816 13.258 1 98.56 210 VAL B O 1
ATOM 4836 N N . PRO B 1 211 ? -0.582 5.137 15.156 1 98.44 211 PRO B N 1
ATOM 4837 C CA . PRO B 1 211 ? 0.599 4.336 15.492 1 98.44 211 PRO B CA 1
ATOM 4838 C C . PRO B 1 211 ? 0.849 3.205 14.5 1 98.44 211 PRO B C 1
ATOM 4840 O O . PRO B 1 211 ? 2 2.918 14.164 1 98.44 211 PRO B O 1
ATOM 4843 N N . HIS B 1 212 ? -0.201 2.609 14.016 1 98.19 212 HIS B N 1
ATOM 4844 C CA . HIS B 1 212 ? -0.054 1.508 13.07 1 98.19 212 HIS B CA 1
ATOM 4845 C C . HIS B 1 212 ? 0.595 1.977 11.773 1 98.19 212 HIS B C 1
ATOM 4847 O O . HIS B 1 212 ? 1.535 1.348 11.281 1 98.19 212 HIS B O 1
ATOM 4853 N N . SER B 1 213 ? 0.097 3.072 11.25 1 98.44 213 SER B N 1
ATOM 4854 C CA . SER B 1 213 ? 0.623 3.619 10.008 1 98.44 213 SER B CA 1
ATOM 4855 C C . SER B 1 213 ? 2.057 4.109 10.18 1 98.44 213 SER B C 1
ATOM 4857 O O . SER B 1 213 ? 2.861 4.027 9.25 1 98.44 213 SER B O 1
ATOM 4859 N N . ALA B 1 214 ? 2.365 4.594 11.359 1 98.69 214 ALA B N 1
ATOM 4860 C CA . ALA B 1 214 ? 3.736 5.02 11.633 1 98.69 214 ALA B CA 1
ATOM 4861 C C . ALA B 1 214 ? 4.711 3.854 11.477 1 98.69 214 ALA B C 1
ATOM 4863 O O . ALA B 1 214 ? 5.766 3.996 10.859 1 98.69 214 ALA B O 1
ATOM 4864 N N . ALA B 1 215 ? 4.328 2.746 12.008 1 98.19 215 ALA B N 1
ATOM 4865 C CA . ALA B 1 215 ? 5.184 1.567 11.93 1 98.19 215 ALA B CA 1
ATOM 4866 C C . ALA B 1 215 ? 5.336 1.101 10.484 1 98.19 215 ALA B C 1
ATOM 4868 O O . ALA B 1 215 ? 6.434 0.745 10.047 1 98.19 215 ALA B O 1
ATOM 4869 N N . VAL B 1 216 ? 4.258 1.112 9.742 1 97.81 216 VAL B N 1
ATOM 4870 C CA . VAL B 1 216 ? 4.281 0.682 8.344 1 97.81 216 VAL B CA 1
ATOM 4871 C C . VAL B 1 216 ? 5.164 1.623 7.531 1 97.81 216 VAL B C 1
ATOM 4873 O O . VAL B 1 216 ? 6 1.173 6.746 1 97.81 216 VAL B O 1
ATOM 4876 N N . LEU B 1 217 ? 4.961 2.875 7.715 1 98.56 217 LEU B N 1
ATOM 4877 C CA . LEU B 1 217 ? 5.711 3.867 6.953 1 98.56 217 LEU B CA 1
ATOM 4878 C C . LEU B 1 217 ? 7.199 3.793 7.281 1 98.56 217 LEU B C 1
ATOM 4880 O O . LEU B 1 217 ? 8.039 4.012 6.41 1 98.56 217 LEU B O 1
ATOM 4884 N N . GLU B 1 218 ? 7.531 3.525 8.539 1 98.69 218 GLU B N 1
ATOM 4885 C CA . GLU B 1 218 ? 8.938 3.359 8.906 1 98.69 218 GLU B CA 1
ATOM 4886 C C . GLU B 1 218 ? 9.594 2.25 8.094 1 98.69 218 GLU B C 1
ATOM 4888 O O . GLU B 1 218 ? 10.742 2.385 7.672 1 98.69 218 GLU B O 1
ATOM 4893 N N . GLN B 1 219 ? 8.891 1.267 7.797 1 98.12 219 GLN B N 1
ATOM 4894 C CA . GLN B 1 219 ? 9.414 0.12 7.066 1 98.12 219 GLN B CA 1
ATOM 4895 C C . GLN B 1 219 ? 9.586 0.446 5.586 1 98.12 219 GLN B C 1
ATOM 4897 O O . GLN B 1 219 ? 10.211 -0.319 4.844 1 98.12 219 GLN B O 1
ATOM 4902 N N . MET B 1 220 ? 9.102 1.574 5.168 1 98.31 220 MET B N 1
ATOM 4903 C CA . MET B 1 220 ? 9.203 1.986 3.77 1 98.31 220 MET B CA 1
ATOM 4904 C C . MET B 1 220 ? 10.477 2.789 3.535 1 98.31 220 MET B C 1
ATOM 4906 O O . MET B 1 220 ? 10.875 3.01 2.391 1 98.31 220 MET B O 1
ATOM 4910 N N . ILE B 1 221 ? 11.109 3.18 4.586 1 98.56 221 ILE B N 1
ATOM 4911 C CA . ILE B 1 221 ? 12.281 4.039 4.461 1 98.56 221 ILE B CA 1
ATOM 4912 C C . ILE B 1 221 ? 13.539 3.186 4.328 1 98.56 221 ILE B C 1
ATOM 4914 O O . ILE B 1 221 ? 13.906 2.465 5.262 1 98.56 221 ILE B O 1
ATOM 4918 N N . ALA B 1 222 ? 14.195 3.293 3.201 1 97.62 222 ALA B N 1
ATOM 4919 C CA . ALA B 1 222 ? 15.445 2.576 2.965 1 97.62 222 ALA B CA 1
ATOM 4920 C C . ALA B 1 222 ? 16.578 3.17 3.787 1 97.62 222 ALA B C 1
ATOM 4922 O O . ALA B 1 222 ? 16.484 4.301 4.273 1 97.62 222 ALA B O 1
ATOM 4923 N N . PRO B 1 223 ? 17.641 2.443 3.934 1 95.88 223 PRO B N 1
ATOM 4924 C CA . PRO B 1 223 ? 18.719 2.867 4.82 1 95.88 223 PRO B CA 1
ATOM 4925 C C . PRO B 1 223 ? 19.328 4.203 4.406 1 95.88 223 PRO B C 1
ATOM 4927 O O . PRO B 1 223 ? 19.891 4.918 5.242 1 95.88 223 PRO B O 1
ATOM 4930 N N . ASP B 1 224 ? 19.219 4.605 3.191 1 95.19 224 ASP B N 1
ATOM 4931 C CA . ASP B 1 224 ? 19.812 5.855 2.734 1 95.19 224 ASP B CA 1
ATOM 4932 C C . ASP B 1 224 ? 18.812 7 2.793 1 95.19 224 ASP B C 1
ATOM 4934 O O . ASP B 1 224 ? 19.078 8.086 2.268 1 95.19 224 ASP B O 1
ATOM 4938 N N . GLY B 1 225 ? 17.594 6.723 3.346 1 97.12 225 GLY B N 1
ATOM 4939 C CA . GLY B 1 225 ? 16.594 7.754 3.506 1 97.12 225 GLY B CA 1
ATOM 4940 C C . GLY B 1 225 ? 15.641 7.844 2.326 1 97.12 225 GLY B C 1
ATOM 4941 O O . GLY B 1 225 ? 14.633 8.562 2.383 1 97.12 225 GLY B O 1
ATOM 4942 N N . SER B 1 226 ? 16.016 7.117 1.191 1 97.62 226 SER B N 1
ATOM 4943 C CA . SER B 1 226 ? 15.086 7.059 0.065 1 97.62 226 SER B CA 1
ATOM 4944 C C . SER B 1 226 ? 13.914 6.133 0.36 1 97.62 226 SER B C 1
ATOM 4946 O O . SER B 1 226 ? 13.922 5.41 1.358 1 97.62 226 SER B O 1
ATOM 4948 N N . TYR B 1 227 ? 12.875 6.238 -0.356 1 98.38 227 TYR B N 1
ATOM 4949 C CA . TYR B 1 227 ? 11.664 5.441 -0.205 1 98.38 227 TYR B CA 1
ATOM 4950 C C . TYR B 1 227 ? 10.938 5.297 -1.535 1 98.38 227 TYR B C 1
ATOM 4952 O O . TYR B 1 227 ? 11.273 5.973 -2.512 1 98.38 227 TYR B O 1
ATOM 4960 N N . PRO B 1 228 ? 9.961 4.332 -1.688 1 98.38 228 PRO B N 1
ATOM 4961 C CA . PRO B 1 228 ? 9.273 4.141 -2.965 1 98.38 228 PRO B CA 1
ATOM 4962 C C . PRO B 1 228 ? 8.617 5.418 -3.48 1 98.38 228 PRO B C 1
ATOM 4964 O O . PRO B 1 228 ? 7.773 6 -2.797 1 98.38 228 PRO B O 1
ATOM 4967 N N . PRO B 1 229 ? 9.039 5.859 -4.668 1 97.12 229 PRO B N 1
ATOM 4968 C CA . PRO B 1 229 ? 8.445 7.066 -5.242 1 97.12 229 PRO B CA 1
ATOM 4969 C C . PRO B 1 229 ? 7.102 6.793 -5.922 1 97.12 229 PRO B C 1
ATOM 4971 O O . PRO B 1 229 ? 6.992 6.914 -7.145 1 97.12 229 PRO B O 1
ATOM 4974 N N . ILE B 1 230 ? 6.078 6.582 -5.105 1 96.25 230 ILE B N 1
ATOM 4975 C CA . ILE B 1 230 ? 4.801 6.09 -5.609 1 96.25 230 ILE B CA 1
ATOM 4976 C C . ILE B 1 230 ? 3.717 7.141 -5.375 1 96.25 230 ILE B C 1
ATOM 4978 O O . ILE B 1 230 ? 3.619 7.711 -4.285 1 96.25 230 ILE B O 1
ATOM 4982 N N . GLY B 1 231 ? 2.967 7.383 -6.445 1 94.44 231 GLY B N 1
ATOM 4983 C CA . GLY B 1 231 ? 1.736 8.141 -6.301 1 94.44 231 GLY B CA 1
ATOM 4984 C C . GLY B 1 231 ? 1.93 9.633 -6.508 1 94.44 231 GLY B C 1
ATOM 4985 O O . GLY B 1 231 ? 3.059 10.102 -6.66 1 94.44 231 GLY B O 1
ATOM 4986 N N . ARG B 1 232 ? 0.808 10.266 -6.457 1 93.75 232 ARG B N 1
ATOM 4987 C CA . ARG B 1 232 ? 0.799 11.703 -6.691 1 93.75 232 ARG B CA 1
ATOM 4988 C C . ARG B 1 232 ? 1.375 12.461 -5.5 1 93.75 232 ARG B C 1
ATOM 4990 O O . ARG B 1 232 ? 1.361 11.961 -4.375 1 93.75 232 ARG B O 1
ATOM 4997 N N . SER B 1 233 ? 1.905 13.656 -5.773 1 94.5 233 SER B N 1
ATOM 4998 C CA . SER B 1 233 ? 2.355 14.617 -4.777 1 94.5 233 SER B CA 1
ATOM 4999 C C . SER B 1 233 ? 3.623 14.141 -4.078 1 94.5 233 SER B C 1
ATOM 5001 O O . SER B 1 233 ? 3.891 14.523 -2.936 1 94.5 233 SER B O 1
ATOM 5003 N N . ILE B 1 234 ? 4.426 13.32 -4.785 1 96.38 234 ILE B N 1
ATOM 5004 C CA . ILE B 1 234 ? 5.648 12.773 -4.207 1 96.38 234 ILE B CA 1
ATOM 5005 C C . ILE B 1 234 ? 6.645 13.891 -3.934 1 96.38 234 ILE B C 1
ATOM 5007 O O . ILE B 1 234 ? 7.59 13.719 -3.16 1 96.38 234 ILE B O 1
ATOM 5011 N N . VAL B 1 235 ? 6.391 15.07 -4.5 1 94.69 235 VAL B N 1
ATOM 5012 C CA . VAL B 1 235 ? 7.289 16.219 -4.375 1 94.69 235 VAL B CA 1
ATOM 5013 C C . VAL B 1 235 ? 7.078 16.891 -3.021 1 94.69 235 VAL B C 1
ATOM 5015 O O . VAL B 1 235 ? 7.801 17.828 -2.668 1 94.69 235 VAL B O 1
ATOM 5018 N N . TYR B 1 236 ? 6.098 16.375 -2.234 1 94.94 236 TYR B N 1
ATOM 5019 C CA . TYR B 1 236 ? 5.938 16.844 -0.863 1 94.94 236 TYR B CA 1
ATOM 5020 C C . TYR B 1 236 ? 7.02 16.266 0.042 1 94.94 236 TYR B C 1
ATOM 5022 O O . TYR B 1 236 ? 7.121 16.625 1.215 1 94.94 236 TYR B O 1
ATOM 5030 N N . ARG B 1 237 ? 7.824 15.398 -0.476 1 95.81 237 ARG B N 1
ATOM 5031 C CA . ARG B 1 237 ? 9.055 14.914 0.147 1 95.81 237 ARG B CA 1
ATOM 5032 C C . ARG B 1 237 ? 8.75 14.219 1.475 1 95.81 237 ARG B C 1
ATOM 5034 O O . ARG B 1 237 ? 7.965 13.273 1.523 1 95.81 237 ARG B O 1
ATOM 5041 N N . GLY B 1 238 ? 9.328 14.742 2.516 1 96.44 238 GLY B N 1
ATOM 5042 C CA . GLY B 1 238 ? 9.258 14.086 3.812 1 96.44 238 GLY B CA 1
ATOM 5043 C C . GLY B 1 238 ? 7.867 14.125 4.422 1 96.44 238 GLY B C 1
ATOM 5044 O O . GLY B 1 238 ? 7.586 13.398 5.375 1 96.44 238 GLY B O 1
ATOM 5045 N N . ALA B 1 239 ? 6.93 14.914 3.811 1 97 239 ALA B N 1
ATOM 5046 C CA . ALA B 1 239 ? 5.559 14.93 4.316 1 97 239 ALA B CA 1
ATOM 5047 C C . ALA B 1 239 ? 4.918 13.547 4.207 1 97 239 ALA B C 1
ATOM 5049 O O . ALA B 1 239 ? 3.922 13.258 4.879 1 97 239 ALA B O 1
ATOM 5050 N N . ALA B 1 240 ? 5.531 12.711 3.35 1 98.44 240 ALA B N 1
ATOM 5051 C CA . ALA B 1 240 ? 5.082 11.328 3.232 1 98.44 240 ALA B CA 1
ATOM 5052 C C . ALA B 1 240 ? 5.164 10.609 4.574 1 98.44 240 ALA B C 1
ATOM 5054 O O . ALA B 1 240 ? 4.496 9.594 4.785 1 98.44 240 ALA B O 1
ATOM 5055 N N . PHE B 1 241 ? 5.902 11.172 5.535 1 98.75 241 PHE B N 1
ATOM 5056 C CA . PHE B 1 241 ? 6.109 10.523 6.82 1 98.75 241 PHE B CA 1
ATOM 5057 C C . PHE B 1 241 ? 5.645 11.414 7.965 1 98.75 241 PHE B C 1
ATOM 5059 O O . PHE B 1 241 ? 6.129 11.289 9.094 1 98.75 241 PHE B O 1
ATOM 5066 N N . GLN B 1 242 ? 4.699 12.289 7.613 1 97.94 242 GLN B N 1
ATOM 5067 C CA . GLN B 1 242 ? 4.102 13.172 8.609 1 97.94 242 GLN B CA 1
ATOM 5068 C C . GLN B 1 242 ? 3.459 12.375 9.742 1 97.94 242 GLN B C 1
ATOM 5070 O O . GLN B 1 242 ? 3.523 12.773 10.906 1 97.94 242 GLN B O 1
ATOM 5075 N N . ILE B 1 243 ? 2.852 11.227 9.469 1 98.5 243 ILE B N 1
ATOM 5076 C CA . ILE B 1 243 ? 2.186 10.406 10.477 1 98.5 243 ILE B CA 1
ATOM 5077 C C . ILE B 1 243 ? 3.205 9.922 11.508 1 98.5 243 ILE B C 1
ATOM 5079 O O . ILE B 1 243 ? 2.924 9.898 12.703 1 98.5 243 ILE B O 1
ATOM 5083 N N . MET B 1 244 ? 4.367 9.531 11.047 1 98.38 244 MET B N 1
ATOM 5084 C CA . MET B 1 244 ? 5.43 9.094 11.945 1 98.38 244 MET B CA 1
ATOM 5085 C C . MET B 1 244 ? 5.902 10.234 12.836 1 98.38 244 MET B C 1
ATOM 5087 O O . MET B 1 244 ? 6.102 10.055 14.039 1 98.38 244 MET B O 1
ATOM 5091 N N . ALA B 1 245 ? 6.078 11.375 12.211 1 97.38 245 ALA B N 1
ATOM 5092 C CA . ALA B 1 245 ? 6.484 12.562 12.961 1 97.38 245 ALA B CA 1
ATOM 5093 C C . ALA B 1 245 ? 5.438 12.938 14 1 97.38 245 ALA B C 1
ATOM 5095 O O . ALA B 1 245 ? 5.773 13.266 15.141 1 97.38 245 ALA B O 1
ATOM 5096 N N . LEU B 1 246 ? 4.176 12.875 13.57 1 97.31 246 LEU B N 1
ATOM 5097 C CA . LEU B 1 246 ? 3.064 13.18 14.469 1 97.31 246 LEU B CA 1
ATOM 5098 C C . LEU B 1 246 ? 3.016 12.188 15.625 1 97.31 246 LEU B C 1
ATOM 5100 O O . LEU B 1 246 ? 2.846 12.586 16.781 1 97.31 246 L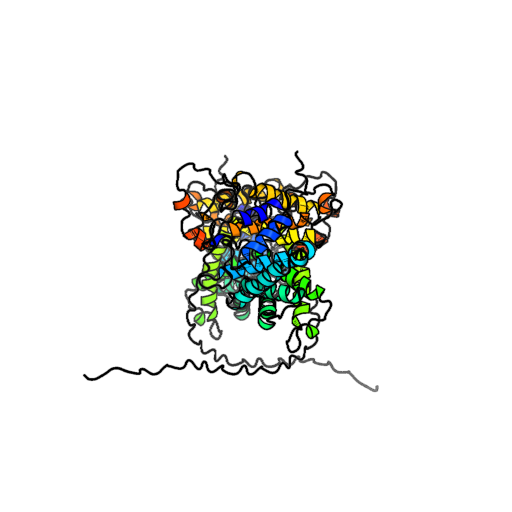EU B O 1
ATOM 5104 N N . ALA B 1 247 ? 3.166 10.922 15.328 1 98.75 247 ALA B N 1
ATOM 5105 C CA . ALA B 1 247 ? 3.152 9.891 16.359 1 98.75 247 ALA B CA 1
ATOM 5106 C C . ALA B 1 247 ? 4.281 10.109 17.375 1 98.75 247 ALA B C 1
ATOM 5108 O O . ALA B 1 247 ? 4.09 9.938 18.578 1 98.75 247 ALA B O 1
ATOM 5109 N N . ALA B 1 248 ? 5.418 10.484 16.875 1 97.62 248 ALA B N 1
ATOM 5110 C CA . ALA B 1 248 ? 6.539 10.781 17.766 1 97.62 248 ALA B CA 1
ATOM 5111 C C . ALA B 1 248 ? 6.223 11.961 18.672 1 97.62 248 ALA B C 1
ATOM 5113 O O . ALA B 1 248 ? 6.379 11.875 19.891 1 97.62 248 ALA B O 1
ATOM 5114 N N . LEU B 1 249 ? 5.703 13.008 18.047 1 96.38 249 LEU B N 1
ATOM 5115 C CA . LEU B 1 249 ? 5.402 14.227 18.781 1 96.38 249 LEU B CA 1
ATOM 5116 C C . LEU B 1 249 ? 4.375 13.961 19.875 1 96.38 249 LEU B C 1
ATOM 5118 O O . LEU B 1 249 ? 4.48 14.508 20.969 1 96.38 249 LEU B O 1
ATOM 5122 N N . LYS B 1 250 ? 3.426 13.109 19.578 1 97.25 250 LYS B N 1
ATOM 5123 C CA . LYS B 1 250 ? 2.303 12.898 20.5 1 97.25 250 LYS B CA 1
ATOM 5124 C C . LYS B 1 250 ? 2.537 11.688 21.391 1 97.25 250 LYS B C 1
ATOM 5126 O O . LYS B 1 250 ? 1.627 11.242 22.094 1 97.25 250 LYS B O 1
ATOM 5131 N N . ASN B 1 251 ? 3.738 11.117 21.359 1 96.88 251 ASN B N 1
ATOM 5132 C CA . ASN B 1 251 ? 4.094 9.938 22.141 1 96.88 251 ASN B CA 1
ATOM 5133 C C . ASN B 1 251 ? 3.115 8.789 21.891 1 96.88 251 ASN B C 1
ATOM 5135 O O . ASN B 1 251 ? 2.596 8.195 22.844 1 96.88 251 ASN B O 1
ATOM 5139 N N . LYS B 1 252 ? 2.887 8.57 20.578 1 97.88 252 LYS B N 1
ATOM 5140 C CA . LYS B 1 252 ? 1.933 7.539 20.188 1 97.88 252 LYS B CA 1
ATOM 5141 C C . LYS B 1 252 ? 2.592 6.492 19.297 1 97.88 252 LYS B C 1
ATOM 5143 O O . LYS B 1 252 ? 1.905 5.73 18.609 1 97.88 252 LYS B O 1
ATOM 5148 N N . LEU B 1 253 ? 3.9 6.473 19.203 1 98.38 253 LEU B N 1
ATOM 5149 C CA . LEU B 1 253 ? 4.566 5.387 18.5 1 98.38 253 LEU B CA 1
ATOM 5150 C C . LEU B 1 253 ? 4.23 4.039 19.109 1 98.38 253 LEU B C 1
ATOM 5152 O O . LEU B 1 253 ? 4.16 3.916 20.344 1 98.38 253 LEU B O 1
ATOM 5156 N N . PRO B 1 254 ? 3.957 3.055 18.281 1 97.81 254 PRO B N 1
ATOM 5157 C CA . PRO B 1 254 ? 3.678 1.739 18.875 1 97.81 254 PRO B CA 1
ATOM 5158 C C . PRO B 1 254 ? 4.902 1.121 19.547 1 97.81 254 PRO B C 1
ATOM 5160 O O . PRO B 1 254 ? 6.027 1.574 19.328 1 97.81 254 PRO B O 1
ATOM 5163 N N . LYS B 1 255 ? 4.699 0.125 20.297 1 94.88 255 LYS B N 1
ATOM 5164 C CA . LYS B 1 255 ? 5.777 -0.541 21.031 1 94.88 255 LYS B CA 1
ATOM 5165 C C . LYS B 1 255 ? 6.816 -1.117 20.062 1 94.88 255 LYS B C 1
ATOM 5167 O O . LYS B 1 255 ? 8 -1.2 20.406 1 94.88 255 LYS B O 1
ATOM 5172 N N . THR B 1 256 ? 6.461 -1.423 18.906 1 93.38 256 THR B N 1
ATOM 5173 C CA . THR B 1 256 ? 7.336 -2.066 17.938 1 93.38 256 THR B CA 1
ATOM 5174 C C . THR B 1 256 ? 8.242 -1.038 17.266 1 93.38 256 THR B C 1
ATOM 5176 O O . THR B 1 256 ? 9.18 -1.401 16.562 1 93.38 256 THR B O 1
ATOM 5179 N N . LEU B 1 257 ? 7.996 0.249 17.484 1 97.69 257 LEU B N 1
ATOM 5180 C CA . LEU B 1 257 ? 8.789 1.314 16.875 1 97.69 257 LEU B CA 1
ATOM 5181 C C . LEU B 1 257 ? 9.367 2.236 17.938 1 97.69 257 LEU B C 1
ATOM 5183 O O . LEU B 1 257 ? 8.734 3.225 18.328 1 97.69 257 LEU B O 1
ATOM 5187 N N . ALA B 1 258 ? 10.57 1.928 18.328 1 97.44 258 ALA B N 1
ATOM 5188 C CA . ALA B 1 258 ? 11.242 2.74 19.344 1 97.44 258 ALA B CA 1
ATOM 5189 C C . ALA B 1 258 ? 11.43 4.176 18.859 1 97.44 258 ALA B C 1
ATOM 5191 O O . ALA B 1 258 ? 11.727 4.41 17.688 1 97.44 258 ALA B O 1
ATOM 5192 N N . PRO B 1 259 ? 11.289 5.125 19.781 1 97.94 259 PRO B N 1
ATOM 5193 C CA . PRO B 1 259 ? 11.453 6.527 19.406 1 97.94 259 PRO B CA 1
ATOM 5194 C C . PRO B 1 259 ? 12.797 6.805 18.734 1 97.94 259 PRO B C 1
ATOM 5196 O O . PRO B 1 259 ? 12.867 7.562 17.766 1 97.94 259 PRO B O 1
ATOM 5199 N N . ALA B 1 260 ? 13.859 6.145 19.203 1 96.94 260 ALA B N 1
ATOM 5200 C CA . ALA B 1 260 ? 15.18 6.34 18.625 1 96.94 260 ALA B CA 1
ATOM 5201 C C . ALA B 1 260 ? 15.234 5.824 17.188 1 96.94 260 ALA B C 1
ATOM 5203 O O . ALA B 1 260 ? 15.922 6.398 16.344 1 96.94 260 ALA B O 1
ATOM 5204 N N . ARG B 1 261 ? 14.562 4.73 16.922 1 98.12 261 ARG B N 1
ATOM 5205 C CA . ARG B 1 261 ? 14.484 4.188 15.578 1 98.12 261 ARG B CA 1
ATOM 5206 C C . ARG B 1 261 ? 13.727 5.137 14.648 1 98.12 261 ARG B C 1
ATOM 5208 O O . ARG B 1 261 ? 14.141 5.359 13.508 1 98.12 261 ARG B O 1
ATOM 5215 N N . ALA B 1 262 ? 12.641 5.668 15.156 1 98.44 262 ALA B N 1
ATOM 5216 C CA . ALA B 1 262 ? 11.883 6.648 14.391 1 98.44 262 ALA B CA 1
ATOM 5217 C C . ALA B 1 262 ? 12.734 7.871 14.062 1 98.44 262 ALA B C 1
ATOM 5219 O O . ALA B 1 262 ? 12.688 8.383 12.938 1 98.44 262 ALA B O 1
ATOM 5220 N N . ARG B 1 263 ? 13.516 8.352 14.992 1 97.44 263 ARG B N 1
ATOM 5221 C CA . ARG B 1 263 ? 14.398 9.492 14.781 1 97.44 263 ARG B CA 1
ATOM 5222 C C . ARG B 1 263 ? 15.398 9.211 13.664 1 97.44 263 ARG B C 1
ATOM 5224 O O . ARG B 1 263 ? 15.609 10.047 12.781 1 97.44 263 ARG B O 1
ATOM 5231 N N . VAL B 1 264 ? 15.953 8.008 13.719 1 97.75 264 VAL B N 1
ATOM 5232 C CA . VAL B 1 264 ? 16.953 7.641 12.719 1 97.75 264 VAL B CA 1
ATOM 5233 C C . VAL B 1 264 ? 16.312 7.645 11.328 1 97.75 264 VAL B C 1
ATOM 5235 O O . VAL B 1 264 ? 16.859 8.234 10.398 1 97.75 264 VAL B O 1
ATOM 5238 N N . ALA B 1 265 ? 15.164 7.035 11.219 1 98.44 265 ALA B N 1
ATOM 5239 C CA . ALA B 1 265 ? 14.477 6.93 9.938 1 98.44 265 ALA B CA 1
ATOM 5240 C C . ALA B 1 265 ? 14.094 8.312 9.406 1 98.44 265 ALA B C 1
ATOM 5242 O O . ALA B 1 265 ? 14.383 8.641 8.25 1 98.44 265 ALA B O 1
ATOM 5243 N N . LEU B 1 266 ? 13.508 9.141 10.242 1 97.31 266 LEU B N 1
ATOM 5244 C CA . LEU B 1 266 ? 13.07 10.469 9.828 1 97.31 266 LEU B CA 1
ATOM 5245 C C . LEU B 1 266 ? 14.258 11.344 9.469 1 97.31 266 LEU B C 1
ATOM 5247 O O . LEU B 1 266 ? 14.211 12.102 8.492 1 97.31 266 LEU B O 1
ATOM 5251 N N . THR B 1 267 ? 15.305 11.234 10.211 1 96.12 267 THR B N 1
ATOM 5252 C CA . THR B 1 267 ? 16.516 12.016 9.953 1 96.12 267 THR B CA 1
ATOM 5253 C C . THR B 1 267 ? 17.094 11.664 8.594 1 96.12 267 THR B C 1
ATOM 5255 O O . THR B 1 267 ? 17.516 12.555 7.848 1 96.12 267 THR B O 1
ATOM 5258 N N . ARG B 1 268 ? 17.094 10.453 8.289 1 96.31 268 ARG B N 1
ATOM 5259 C CA . ARG B 1 268 ? 17.641 10.023 7.012 1 96.31 268 ARG B CA 1
ATOM 5260 C C . ARG B 1 268 ? 16.812 10.562 5.852 1 96.31 268 ARG B C 1
ATOM 5262 O O . ARG B 1 268 ? 17.359 10.961 4.82 1 96.31 268 ARG B O 1
ATOM 5269 N N . VAL B 1 269 ? 15.523 10.539 6.016 1 97.06 269 VAL B N 1
ATOM 5270 C CA . VAL B 1 269 ? 14.648 11.102 4.988 1 97.06 269 VAL B CA 1
ATOM 5271 C C . VAL B 1 269 ? 14.938 12.594 4.828 1 97.06 269 VAL B C 1
ATOM 5273 O O . VAL B 1 269 ? 15.031 13.094 3.707 1 97.06 269 VAL B O 1
ATOM 5276 N N . ILE B 1 270 ? 15.031 13.297 5.949 1 93.44 270 ILE B N 1
ATOM 5277 C CA . ILE B 1 270 ? 15.312 14.727 5.941 1 93.44 270 ILE B CA 1
ATOM 5278 C C . ILE B 1 270 ? 16.625 14.992 5.195 1 93.44 270 ILE B C 1
ATOM 5280 O O . ILE B 1 270 ? 16.672 15.828 4.289 1 93.44 270 ILE B O 1
ATOM 5284 N N . ASN B 1 271 ? 17.625 14.227 5.512 1 92.5 271 ASN B N 1
ATOM 5285 C CA . ASN B 1 271 ? 18.922 14.414 4.887 1 92.5 271 ASN B CA 1
ATOM 5286 C C . ASN B 1 271 ? 18.875 14.133 3.389 1 92.5 271 ASN B C 1
ATOM 5288 O O . ASN B 1 271 ? 19.562 14.797 2.607 1 92.5 271 ASN B O 1
ATOM 5292 N N . ARG B 1 272 ? 18.047 13.18 3.057 1 94 272 ARG B N 1
ATOM 5293 C CA . ARG B 1 272 ? 18.016 12.758 1.659 1 94 272 ARG B CA 1
ATOM 5294 C C . ARG B 1 272 ? 17.188 13.727 0.817 1 94 272 ARG B C 1
ATOM 5296 O O . ARG B 1 272 ? 17.516 13.977 -0.347 1 94 272 ARG B O 1
ATOM 5303 N N . THR B 1 273 ? 16.156 14.328 1.358 1 94.62 273 THR B N 1
ATOM 5304 C CA . THR B 1 273 ? 15.203 15.078 0.56 1 94.62 273 THR B CA 1
ATOM 5305 C C . THR B 1 273 ? 15.43 16.578 0.703 1 94.62 273 THR B C 1
ATOM 5307 O O . THR B 1 273 ? 14.898 17.375 -0.075 1 94.62 273 THR B O 1
ATOM 5310 N N . LEU B 1 274 ? 16.219 16.984 1.716 1 91.69 274 LEU B N 1
ATOM 5311 C CA . LEU B 1 274 ? 16.406 18.406 1.958 1 91.69 274 LEU B CA 1
ATOM 5312 C C . LEU B 1 274 ? 17.875 18.781 1.963 1 91.69 274 LEU B C 1
ATOM 5314 O O . LEU B 1 274 ? 18.297 19.656 2.721 1 91.69 274 LEU B O 1
ATOM 5318 N N . ASP B 1 275 ? 18.578 18.094 1.155 1 86 275 ASP B N 1
ATOM 5319 C CA . ASP B 1 275 ? 19.984 18.484 1.022 1 86 275 ASP B CA 1
ATOM 5320 C C . ASP B 1 275 ? 20.141 19.656 0.071 1 86 275 ASP B C 1
ATOM 5322 O O . ASP B 1 275 ? 19.141 20.281 -0.319 1 86 275 ASP B O 1
ATOM 5326 N N . GLU B 1 276 ? 21.312 20.109 -0.237 1 83.06 276 GLU B N 1
ATOM 5327 C CA . GLU B 1 276 ? 21.609 21.344 -0.965 1 83.06 276 GLU B CA 1
ATOM 5328 C C . GLU B 1 276 ? 20.969 21.328 -2.355 1 83.06 276 GLU B C 1
ATOM 5330 O O . GLU B 1 276 ? 20.625 22.375 -2.895 1 83.06 276 GLU B O 1
ATOM 5335 N N . ARG B 1 277 ? 20.734 20.219 -2.924 1 90.5 277 ARG B N 1
ATOM 5336 C CA . ARG B 1 277 ? 20.188 20.109 -4.27 1 90.5 277 ARG B CA 1
ATOM 5337 C C . ARG B 1 277 ? 18.734 20.547 -4.305 1 90.5 277 ARG B C 1
ATOM 5339 O O . ARG B 1 277 ? 18.219 20.922 -5.359 1 90.5 277 ARG B O 1
ATOM 5346 N N . SER B 1 278 ? 18.125 20.469 -3.172 1 88.69 278 SER B N 1
ATOM 5347 C CA . SER B 1 278 ? 16.688 20.656 -3.1 1 88.69 278 SER B CA 1
ATOM 5348 C C . SER B 1 278 ? 16.328 22.141 -3.121 1 88.69 278 SER B C 1
ATOM 5350 O O . SER B 1 278 ? 15.164 22.5 -3.324 1 88.69 278 SER B O 1
ATOM 5352 N N . PHE B 1 279 ? 17.312 23 -3.055 1 87 279 PHE B N 1
ATOM 5353 C CA . PHE B 1 279 ? 17.047 24.438 -2.93 1 87 279 PHE B CA 1
ATOM 5354 C C . PHE B 1 279 ? 17.641 25.203 -4.109 1 87 279 PHE B C 1
ATOM 5356 O O . PHE B 1 279 ? 18.688 24.812 -4.645 1 87 279 PHE B O 1
ATOM 5363 N N . ASP B 1 280 ? 16.938 26.203 -4.535 1 83.94 280 ASP B N 1
ATOM 5364 C CA . ASP B 1 280 ? 17.5 27.062 -5.57 1 83.94 280 ASP B CA 1
ATOM 5365 C C . ASP B 1 280 ? 18.484 28.062 -4.98 1 83.94 280 ASP B C 1
ATOM 5367 O O . ASP B 1 280 ? 18.797 28 -3.791 1 83.94 280 ASP B O 1
ATOM 5371 N N . SER B 1 281 ? 18.875 28.984 -5.898 1 84.44 281 SER B N 1
ATOM 5372 C CA . SER B 1 281 ? 19.922 29.922 -5.504 1 84.44 281 SER B CA 1
ATOM 5373 C C . SER B 1 281 ? 19.422 30.906 -4.457 1 84.44 281 SER B C 1
ATOM 5375 O O . SER B 1 281 ? 20.203 31.453 -3.68 1 84.44 281 SER B O 1
ATOM 5377 N N . ASP B 1 282 ? 18.141 31.062 -4.379 1 78.44 282 ASP B N 1
ATOM 5378 C CA . ASP B 1 282 ? 17.547 32 -3.418 1 78.44 282 ASP B CA 1
ATOM 5379 C C . ASP B 1 282 ? 17.141 31.266 -2.135 1 78.44 282 ASP B C 1
ATOM 5381 O O . ASP B 1 282 ? 16.594 31.891 -1.215 1 78.44 282 ASP B O 1
ATOM 5385 N N . GLY B 1 283 ? 17.297 29.938 -2.102 1 79.69 283 GLY B N 1
ATOM 5386 C CA . GLY B 1 283 ? 17.031 29.172 -0.889 1 79.69 283 GLY B CA 1
ATOM 5387 C C . GLY B 1 283 ? 15.625 28.609 -0.833 1 79.69 283 GLY B C 1
ATOM 5388 O O . GLY B 1 283 ? 15.18 28.156 0.22 1 79.69 283 GLY B O 1
ATOM 5389 N N . TRP B 1 284 ? 14.945 28.672 -1.948 1 82.19 284 TRP B N 1
ATOM 5390 C CA . TRP B 1 284 ? 13.594 28.109 -2.006 1 82.19 284 TRP B CA 1
ATOM 5391 C C . TRP B 1 284 ? 13.617 26.672 -2.486 1 82.19 284 TRP B C 1
ATOM 5393 O O . TRP B 1 284 ? 14.453 26.297 -3.316 1 82.19 284 TRP B O 1
ATOM 5403 N N . LEU B 1 285 ? 12.727 25.906 -1.935 1 86.25 285 LEU B N 1
ATOM 5404 C CA . LEU B 1 285 ? 12.609 24.531 -2.398 1 86.25 285 LEU B CA 1
ATOM 5405 C C . LEU B 1 285 ? 12.273 24.484 -3.885 1 86.25 285 LEU B C 1
ATOM 5407 O O . LEU B 1 285 ? 11.445 25.266 -4.359 1 86.25 285 LEU B O 1
ATOM 5411 N N . GLN B 1 286 ? 12.93 23.641 -4.562 1 88.25 286 GLN B N 1
ATOM 5412 C CA . GLN B 1 286 ? 12.641 23.391 -5.969 1 88.25 286 GLN B CA 1
ATOM 5413 C C . GLN B 1 286 ? 11.664 22.219 -6.129 1 88.25 286 GLN B C 1
ATOM 5415 O O . GLN B 1 286 ? 11.617 21.328 -5.285 1 88.25 286 GLN B O 1
ATOM 5420 N N . ILE B 1 287 ? 10.859 22.328 -7.152 1 90.44 287 ILE B N 1
ATOM 5421 C CA . ILE B 1 287 ? 9.898 21.25 -7.406 1 90.44 287 ILE B CA 1
ATOM 5422 C C . ILE B 1 287 ? 10.633 19.953 -7.711 1 90.44 287 ILE B C 1
ATOM 5424 O O . ILE B 1 287 ? 11.398 19.875 -8.672 1 90.44 287 ILE B O 1
ATOM 5428 N N . GLY B 1 288 ? 10.516 18.969 -6.891 1 92.94 288 GLY B N 1
ATOM 5429 C CA . GLY B 1 288 ? 11.156 17.672 -7.004 1 92.94 288 GLY B CA 1
ATOM 5430 C C . GLY B 1 288 ? 11.203 16.906 -5.691 1 92.94 288 GLY B C 1
ATOM 5431 O O . GLY B 1 288 ? 10.773 17.422 -4.656 1 92.94 288 GLY B O 1
ATOM 5432 N N . LEU B 1 289 ? 11.539 15.625 -5.793 1 94.44 289 LEU B N 1
ATOM 5433 C CA . LEU B 1 289 ? 11.727 14.797 -4.605 1 94.44 289 LEU B CA 1
ATOM 5434 C C . LEU B 1 289 ? 13.133 14.977 -4.039 1 94.44 289 LEU B C 1
ATOM 5436 O O . LEU B 1 289 ? 13.312 14.992 -2.818 1 94.44 289 LEU B O 1
ATOM 5440 N N . VAL B 1 290 ? 14.039 14.898 -5.012 1 89.75 290 VAL B N 1
ATOM 5441 C CA . VAL B 1 290 ? 15.422 15.242 -4.707 1 89.75 290 VAL B CA 1
ATOM 5442 C C . VAL B 1 290 ? 15.953 16.234 -5.738 1 89.75 290 VAL B C 1
ATOM 5444 O O . VAL B 1 290 ? 15.883 15.984 -6.945 1 89.75 290 VAL B O 1
ATOM 5447 N N . GLY B 1 291 ? 16.172 17.469 -5.379 1 83.44 291 GLY B N 1
ATOM 5448 C CA . GLY B 1 291 ? 16.625 18.469 -6.324 1 83.44 291 GLY B CA 1
ATOM 5449 C C . GLY B 1 291 ? 15.5 19.031 -7.188 1 83.44 291 GLY B C 1
ATOM 5450 O O . GLY B 1 291 ? 14.375 19.188 -6.719 1 83.44 291 GLY B O 1
ATOM 5451 N N . LYS B 1 292 ? 15.805 19.312 -8.594 1 89 292 LYS B N 1
ATOM 5452 C CA . LYS B 1 292 ? 14.836 19.891 -9.523 1 89 292 LYS B CA 1
ATOM 5453 C C . LYS B 1 292 ? 14.297 18.828 -10.477 1 89 292 LYS B C 1
ATOM 5455 O O . LYS B 1 292 ? 14.961 18.453 -11.453 1 89 292 LYS B O 1
ATOM 5460 N N . GLN B 1 293 ? 13.07 18.344 -10.172 1 92.06 293 GLN B N 1
ATOM 5461 C CA . GLN B 1 293 ? 12.414 17.281 -10.93 1 92.06 293 GLN B CA 1
ATOM 5462 C C . GLN B 1 293 ? 10.969 17.641 -11.25 1 92.06 293 GLN B C 1
ATOM 5464 O O . GLN B 1 293 ? 10.039 16.969 -10.812 1 92.06 293 GLN B O 1
ATOM 5469 N N . LYS B 1 294 ? 10.789 18.594 -12.125 1 88.94 294 LYS B N 1
ATOM 5470 C CA . LYS B 1 294 ? 9.469 19.125 -12.438 1 88.94 294 LYS B CA 1
ATOM 5471 C C . LYS B 1 294 ? 8.562 18.062 -13.031 1 88.94 294 LYS B C 1
ATOM 5473 O O . LYS B 1 294 ? 7.34 18.125 -12.891 1 88.94 294 LYS B O 1
ATOM 5478 N N . TRP B 1 295 ? 9.195 17.016 -13.57 1 87 295 TRP B N 1
ATOM 5479 C CA . TRP B 1 295 ? 8.422 15.977 -14.234 1 87 295 TRP B CA 1
ATOM 5480 C C . TRP B 1 295 ? 7.676 15.109 -13.227 1 87 295 TRP B C 1
ATOM 5482 O O . TRP B 1 295 ? 6.762 14.359 -13.586 1 87 295 TRP B O 1
ATOM 5492 N N . LEU B 1 296 ? 8.031 15.211 -11.969 1 90.31 296 LEU B N 1
ATOM 5493 C CA . LEU B 1 296 ? 7.375 14.453 -10.906 1 90.31 296 LEU B CA 1
ATOM 5494 C C . LEU B 1 296 ? 6.137 15.188 -10.406 1 90.31 296 LEU B C 1
ATOM 5496 O O . LEU B 1 296 ? 5.336 14.625 -9.656 1 90.31 296 LEU B O 1
ATOM 5500 N N . ALA B 1 297 ? 5.941 16.438 -10.836 1 85.69 297 ALA B N 1
ATOM 5501 C CA . ALA B 1 297 ? 4.934 17.281 -10.203 1 85.69 297 ALA B CA 1
ATOM 5502 C C . ALA B 1 297 ? 3.637 17.281 -11.008 1 85.69 297 ALA B C 1
ATOM 5504 O O . ALA B 1 297 ? 3.664 17.219 -12.242 1 85.69 297 ALA B O 1
ATOM 5505 N N . GLN B 1 298 ? 2.553 17.266 -10.266 1 81.38 298 GLN B N 1
ATOM 5506 C CA . GLN B 1 298 ? 1.243 17.516 -10.859 1 81.38 298 GLN B CA 1
ATOM 5507 C C . GLN B 1 298 ? 1.011 19 -11.102 1 81.38 298 GLN B C 1
ATOM 5509 O O . GLN B 1 298 ? 1.722 19.844 -10.547 1 81.38 298 GLN B O 1
ATOM 5514 N N . VAL B 1 299 ? -0.049 19.281 -11.711 1 72.56 299 VAL B N 1
ATOM 5515 C CA . VAL B 1 299 ? -0.317 20.641 -12.18 1 72.56 299 VAL B CA 1
ATOM 5516 C C . VAL B 1 299 ? -0.665 21.547 -11 1 72.56 299 VAL B C 1
ATOM 5518 O O . VAL B 1 299 ? -0.458 22.75 -11.055 1 72.56 299 VAL B O 1
ATOM 5521 N N . TYR B 1 300 ? -1.054 21.016 -9.969 1 71.88 300 TYR B N 1
ATOM 5522 C CA . TYR B 1 300 ? -1.505 21.828 -8.844 1 71.88 300 TYR B CA 1
ATOM 5523 C C . TYR B 1 300 ? -0.347 22.172 -7.914 1 71.88 300 TYR B C 1
ATOM 5525 O O . TYR B 1 300 ? -0.503 22.953 -6.98 1 71.88 300 TYR B O 1
ATOM 5533 N N . ILE B 1 301 ? 0.786 21.656 -8.258 1 74.62 301 ILE B N 1
ATOM 5534 C CA . ILE B 1 301 ? 1.932 21.859 -7.375 1 74.62 301 ILE B CA 1
ATOM 5535 C C . ILE B 1 301 ? 2.533 23.25 -7.617 1 74.62 301 ILE B C 1
ATOM 5537 O O . ILE B 1 301 ? 2.758 23.641 -8.766 1 74.62 301 ILE B O 1
ATOM 5541 N N . SER B 1 302 ? 2.594 23.984 -6.574 1 73.06 302 SER B N 1
ATOM 5542 C CA . SER B 1 302 ? 3.328 25.25 -6.578 1 73.06 302 SER B CA 1
ATOM 5543 C C . SER B 1 302 ? 4.488 25.219 -5.59 1 73.06 302 SER B C 1
ATOM 5545 O O . SER B 1 302 ? 4.621 24.266 -4.816 1 73.06 302 SER B O 1
ATOM 5547 N N . THR B 1 303 ? 5.281 26.203 -5.68 1 71.12 303 THR B N 1
ATOM 5548 C CA . THR B 1 303 ? 6.418 26.266 -4.766 1 71.12 303 THR B CA 1
ATOM 5549 C C . THR B 1 303 ? 5.945 26.234 -3.312 1 71.12 303 THR B C 1
ATOM 5551 O O . THR B 1 303 ? 6.539 25.562 -2.469 1 71.12 303 THR B O 1
ATOM 5554 N N . GLY B 1 304 ? 4.879 26.922 -3.02 1 73.88 304 GLY B N 1
ATOM 5555 C CA . GLY B 1 304 ? 4.34 26.953 -1.669 1 73.88 304 GLY B CA 1
ATOM 5556 C C . GLY B 1 304 ? 3.891 25.594 -1.172 1 73.88 304 GLY B C 1
ATOM 5557 O O . GLY B 1 304 ? 4.082 25.266 0.001 1 73.88 304 GLY B O 1
ATOM 5558 N N . SER B 1 305 ? 3.391 24.812 -2.094 1 80.19 305 SER B N 1
ATOM 5559 C CA . SER B 1 305 ? 2.871 23.5 -1.735 1 80.19 305 SER B CA 1
ATOM 5560 C C . SER B 1 305 ? 3.984 22.578 -1.25 1 80.19 305 SER B C 1
ATOM 5562 O O . SER B 1 305 ? 3.748 21.688 -0.432 1 80.19 305 SER B O 1
ATOM 5564 N N . LEU B 1 306 ? 5.195 22.844 -1.633 1 86.06 306 LEU B N 1
ATOM 5565 C CA . LEU B 1 306 ? 6.328 21.984 -1.319 1 86.06 306 LEU B CA 1
ATOM 5566 C C . LEU B 1 306 ? 6.648 22.031 0.171 1 86.06 306 LEU B C 1
ATOM 5568 O O . LEU B 1 306 ? 7.27 21.109 0.704 1 86.06 306 LEU B O 1
ATOM 5572 N N . TYR B 1 307 ? 6.141 22.969 0.751 1 85.94 307 TYR B N 1
ATOM 5573 C CA . TYR B 1 307 ? 6.559 23.188 2.133 1 85.94 307 TYR B CA 1
ATOM 5574 C C . TYR B 1 307 ? 5.695 22.375 3.096 1 85.94 307 TYR B C 1
ATOM 5576 O O . TYR B 1 307 ? 5.945 22.375 4.305 1 85.94 307 TYR B O 1
ATOM 5584 N N . LEU B 1 308 ? 4.75 21.672 2.506 1 90.06 308 LEU B N 1
ATOM 5585 C CA . LEU B 1 308 ? 4.156 20.594 3.301 1 90.06 308 LEU B CA 1
ATOM 5586 C C . LEU B 1 308 ? 5.23 19.656 3.846 1 90.06 308 LEU B C 1
ATOM 5588 O O . LEU B 1 308 ? 5.027 19.016 4.875 1 90.06 308 LEU B O 1
ATOM 5592 N N . ALA B 1 309 ? 6.426 19.688 3.275 1 92.44 309 ALA B N 1
ATOM 5593 C CA . ALA B 1 309 ? 7.574 18.891 3.697 1 92.44 309 ALA B CA 1
ATOM 5594 C C . ALA B 1 309 ? 7.98 19.234 5.129 1 92.44 309 ALA B C 1
ATOM 5596 O O . ALA B 1 309 ? 8.602 18.406 5.816 1 92.44 309 ALA B O 1
ATOM 5597 N N . SER B 1 310 ? 7.555 20.375 5.617 1 89.06 310 SER B N 1
ATOM 5598 C CA . SER B 1 310 ? 7.965 20.828 6.941 1 89.06 310 SER B CA 1
ATOM 5599 C C . SER B 1 310 ? 7.309 20 8.039 1 89.06 310 SER B C 1
ATOM 5601 O O . SER B 1 310 ? 7.762 20.016 9.188 1 89.06 310 SER B O 1
ATOM 5603 N N . THR B 1 311 ? 6.301 19.234 7.695 1 91.88 311 THR B N 1
ATOM 5604 C CA . THR B 1 311 ? 5.574 18.453 8.688 1 91.88 311 THR B CA 1
ATOM 5605 C C . THR B 1 311 ? 6.441 17.328 9.219 1 91.88 311 THR B C 1
ATOM 5607 O O . THR B 1 311 ? 6.152 16.75 10.273 1 91.88 311 THR B O 1
ATOM 5610 N N . ILE B 1 312 ? 7.547 17 8.547 1 94.31 312 ILE B N 1
ATOM 5611 C CA . ILE B 1 312 ? 8.438 15.938 9.008 1 94.31 312 ILE B CA 1
ATOM 5612 C C . ILE B 1 312 ? 9.188 16.406 10.25 1 94.31 312 ILE B C 1
ATOM 5614 O O . ILE B 1 312 ? 9.766 15.586 10.977 1 94.31 312 ILE B O 1
ATOM 5618 N N . PHE B 1 313 ? 9.094 17.703 10.578 1 91.19 313 PHE B N 1
ATOM 5619 C CA . PHE B 1 313 ? 9.836 18.266 11.703 1 91.19 313 PHE B CA 1
ATOM 5620 C C . PHE B 1 313 ? 8.945 18.359 12.938 1 91.19 313 PHE B C 1
ATOM 5622 O O . PHE B 1 313 ? 9.336 18.969 13.938 1 91.19 313 PHE B O 1
ATOM 5629 N N . LEU B 1 314 ? 7.793 17.781 12.93 1 91.12 314 LEU B N 1
ATOM 5630 C CA . LEU B 1 314 ? 6.863 17.828 14.047 1 91.12 314 LEU B CA 1
ATOM 5631 C C . LEU B 1 314 ? 7.539 17.375 15.336 1 91.12 314 LEU B C 1
ATOM 5633 O O . LEU B 1 314 ? 7.297 17.938 16.406 1 91.12 314 LEU B O 1
ATOM 5637 N N . PRO B 1 315 ? 8.469 16.453 15.312 1 92.19 315 PRO B N 1
ATOM 5638 C CA . PRO B 1 315 ? 9.094 15.984 16.547 1 92.19 315 PRO B CA 1
ATOM 5639 C C . PRO B 1 315 ? 9.898 17.078 17.25 1 92.19 315 PRO B C 1
ATOM 5641 O O . PRO B 1 315 ? 10.281 16.906 18.422 1 92.19 315 PRO B O 1
ATOM 5644 N N . LEU B 1 316 ? 10.148 18.156 16.594 1 88.19 316 LEU B N 1
ATOM 5645 C CA . LEU B 1 316 ? 10.875 19.25 17.203 1 88.19 316 LEU B CA 1
ATOM 5646 C C . LEU B 1 316 ? 10.094 19.828 18.375 1 88.19 316 LEU B C 1
ATOM 5648 O O . LEU B 1 316 ? 10.648 20.562 19.203 1 88.19 316 LEU B O 1
ATOM 5652 N N . GLY B 1 317 ? 8.797 19.531 18.438 1 86.62 317 GLY B N 1
ATOM 5653 C CA . GLY B 1 317 ? 7.984 19.953 19.562 1 86.62 317 GLY B CA 1
ATOM 5654 C C . GLY B 1 317 ? 8.258 19.172 20.828 1 86.62 317 GLY B C 1
ATOM 5655 O O . GLY B 1 317 ? 7.797 19.547 21.906 1 86.62 317 GLY B O 1
ATOM 5656 N N . LEU B 1 318 ? 9.062 18.172 20.75 1 89.31 318 LEU B N 1
ATOM 5657 C CA . LEU B 1 318 ? 9.406 17.344 21.906 1 89.31 318 LEU B CA 1
ATOM 5658 C C . LEU B 1 318 ? 10.508 18 22.734 1 89.31 318 LEU B C 1
ATOM 5660 O O . LEU B 1 318 ? 11.383 18.672 22.188 1 89.31 318 LEU B O 1
ATOM 5664 N N . PRO B 1 319 ? 10.414 17.781 24.109 1 90.69 319 PRO B N 1
ATOM 5665 C CA . PRO B 1 319 ? 11.531 18.266 24.922 1 90.69 319 PRO B CA 1
ATOM 5666 C C . PRO B 1 319 ? 12.836 17.516 24.625 1 90.69 319 PRO B C 1
ATOM 5668 O O . PRO B 1 319 ? 12.812 16.391 24.141 1 90.69 319 PRO B O 1
ATOM 5671 N N . ALA B 1 320 ? 13.906 18.094 24.953 1 86.56 320 ALA B N 1
ATOM 5672 C CA . ALA B 1 320 ? 15.234 17.562 24.672 1 86.56 320 ALA B CA 1
ATOM 5673 C C . ALA B 1 320 ? 15.43 16.203 25.344 1 86.56 320 ALA B C 1
ATOM 5675 O O . ALA B 1 320 ? 16.141 15.344 24.828 1 86.56 320 ALA B O 1
ATOM 5676 N N . LYS B 1 321 ? 14.781 15.969 26.438 1 93.12 321 LYS B N 1
ATOM 5677 C CA . LYS B 1 321 ? 14.984 14.758 27.219 1 93.12 321 LYS B CA 1
ATOM 5678 C C . LYS B 1 321 ? 14.109 13.617 26.719 1 93.12 321 LYS B C 1
ATOM 5680 O O . LYS B 1 321 ? 14.258 12.469 27.141 1 93.12 321 LYS B O 1
ATOM 5685 N N . ALA B 1 322 ? 13.273 13.953 25.781 1 93.5 322 ALA B N 1
ATOM 5686 C CA . ALA B 1 322 ? 12.414 12.914 25.219 1 93.5 322 ALA B CA 1
ATOM 5687 C C . ALA B 1 322 ? 13.242 11.773 24.625 1 93.5 322 ALA B C 1
ATOM 5689 O O . ALA B 1 322 ? 14.281 12.016 24.016 1 93.5 322 ALA B O 1
ATOM 5690 N N . GLY B 1 323 ? 12.805 10.555 24.781 1 95.44 323 GLY B N 1
ATOM 5691 C CA . GLY B 1 323 ? 13.477 9.383 24.234 1 95.44 323 GLY B CA 1
ATOM 5692 C C . GLY B 1 323 ? 13.797 9.508 22.75 1 95.44 323 GLY B C 1
ATOM 5693 O O . GLY B 1 323 ? 14.812 8.992 22.297 1 95.44 323 GLY B O 1
ATOM 5694 N N . PHE B 1 324 ? 12.984 10.234 22.078 1 95.5 324 PHE B N 1
ATOM 5695 C CA . PHE B 1 324 ? 13.195 10.492 20.656 1 95.5 324 PHE B CA 1
ATOM 5696 C C . PHE B 1 324 ? 14.578 11.102 20.422 1 95.5 324 PHE B C 1
ATOM 5698 O O . PHE B 1 324 ? 15.289 10.695 19.5 1 95.5 324 PHE B O 1
ATOM 5705 N N . TRP B 1 325 ? 14.938 11.992 21.25 1 92.75 325 TRP B N 1
ATOM 5706 C CA . TRP B 1 325 ? 16.203 12.695 21.094 1 92.75 325 TRP B CA 1
ATOM 5707 C C . TRP B 1 325 ? 17.312 12.016 21.906 1 92.75 325 TRP B C 1
ATOM 5709 O O . TRP B 1 325 ? 18.438 11.891 21.438 1 92.75 325 TRP B O 1
ATOM 5719 N N . ALA B 1 326 ? 17.031 11.508 23.062 1 93.19 326 ALA B N 1
ATOM 5720 C CA . ALA B 1 326 ? 18.031 11.188 24.078 1 93.19 326 ALA B CA 1
ATOM 5721 C C . ALA B 1 326 ? 18.516 9.75 23.953 1 93.19 326 ALA B C 1
ATOM 5723 O O . ALA B 1 326 ? 19.625 9.422 24.344 1 93.19 326 ALA B O 1
ATOM 5724 N N . GLN B 1 327 ? 17.734 8.922 23.406 1 95.81 327 GLN B N 1
ATOM 5725 C CA . GLN B 1 327 ? 18.109 7.516 23.328 1 95.81 327 GLN B CA 1
ATOM 5726 C C . GLN B 1 327 ? 19.141 7.285 22.234 1 95.81 327 GLN B C 1
ATOM 5728 O O . GLN B 1 327 ? 19.156 7.992 21.219 1 95.81 327 GLN B O 1
ATOM 5733 N N . THR B 1 328 ? 19.969 6.289 22.422 1 96.06 328 THR B N 1
ATOM 5734 C CA . THR B 1 328 ? 20.953 5.898 21.422 1 96.06 328 THR B CA 1
ATOM 5735 C C . THR B 1 328 ? 20.281 5.477 20.125 1 96.06 328 THR B C 1
ATOM 5737 O O . THR B 1 328 ? 19.234 4.805 20.141 1 96.06 328 THR B O 1
ATOM 5740 N N . PRO B 1 329 ? 20.844 5.887 19.016 1 94.25 329 PRO B N 1
ATOM 5741 C CA . PRO B 1 329 ? 20.266 5.496 17.734 1 94.25 329 PRO B CA 1
ATOM 5742 C C . PRO B 1 329 ? 20.078 3.988 17.594 1 94.25 329 PRO B C 1
ATOM 5744 O O . PRO B 1 329 ? 20.922 3.215 18.062 1 94.25 329 PRO B O 1
ATOM 5747 N N . LYS B 1 330 ? 18.984 3.639 17.016 1 95.88 330 LYS B N 1
ATOM 5748 C CA . LYS B 1 330 ? 18.672 2.234 16.781 1 95.88 330 LYS B CA 1
ATOM 5749 C C . LYS B 1 330 ? 18.516 1.95 15.281 1 95.88 330 LYS B C 1
ATOM 5751 O O . LYS B 1 330 ? 18.062 2.809 14.523 1 95.88 330 LYS B O 1
ATOM 5756 N N . SER B 1 331 ? 18.875 0.686 14.875 1 95.12 331 SER B N 1
ATOM 5757 C CA . SER B 1 331 ? 18.719 0.272 13.484 1 95.12 331 SER B CA 1
ATOM 5758 C C . SER B 1 331 ? 17.25 0.318 13.07 1 95.12 331 SER B C 1
ATOM 5760 O O . SER B 1 331 ? 16.359 -0.011 13.859 1 95.12 331 SER B O 1
ATOM 5762 N N . THR B 1 332 ? 17.062 0.735 11.828 1 97 332 THR B N 1
ATOM 5763 C CA . THR B 1 332 ? 15.711 0.722 11.289 1 97 332 THR B CA 1
ATOM 5764 C C . THR B 1 332 ? 15.234 -0.709 11.062 1 97 332 THR B C 1
ATOM 5766 O O . THR B 1 332 ? 16.047 -1.641 11.031 1 97 332 THR B O 1
ATOM 5769 N N . THR B 1 333 ? 13.953 -0.863 10.906 1 96.19 333 THR B N 1
ATOM 5770 C CA . THR B 1 333 ? 13.398 -2.18 10.609 1 96.19 333 THR B CA 1
ATOM 5771 C C . THR B 1 333 ? 13.969 -2.734 9.312 1 96.19 333 THR B C 1
ATOM 5773 O O . THR B 1 333 ? 14.266 -3.928 9.219 1 96.19 333 THR B O 1
ATOM 5776 N N . TRP B 1 334 ? 14.102 -1.878 8.312 1 96.94 334 TRP B N 1
ATOM 5777 C CA . TRP B 1 334 ? 14.703 -2.268 7.039 1 96.94 334 TRP B CA 1
ATOM 5778 C C . TRP B 1 334 ? 16.078 -2.885 7.25 1 96.94 334 TRP B C 1
ATOM 5780 O O . TRP B 1 334 ? 16.375 -3.951 6.711 1 96.94 334 TRP B O 1
ATOM 5790 N N . GLU B 1 335 ? 16.859 -2.27 8.047 1 95.12 335 GLU B N 1
ATOM 5791 C CA . GLU B 1 335 ? 18.203 -2.75 8.32 1 95.12 335 GLU B CA 1
ATOM 5792 C C . GLU B 1 335 ? 18.188 -4.051 9.117 1 95.12 335 GLU B C 1
ATOM 5794 O O . GLU B 1 335 ? 18.984 -4.949 8.875 1 95.12 335 GLU B O 1
ATOM 5799 N N . GLN B 1 336 ? 17.281 -4.086 10.023 1 93.5 336 GLN B N 1
ATOM 5800 C CA . GLN B 1 336 ? 17.172 -5.293 10.836 1 93.5 336 GLN B CA 1
ATOM 5801 C C . GLN B 1 336 ? 16.812 -6.504 9.984 1 93.5 336 GLN B C 1
ATOM 5803 O O . GLN B 1 336 ? 17.281 -7.613 10.25 1 93.5 336 GLN B O 1
ATOM 5808 N N . VAL B 1 337 ? 16.047 -6.301 9 1 94.31 337 VAL B N 1
ATOM 5809 C CA . VAL B 1 337 ? 15.562 -7.41 8.188 1 94.31 337 VAL B CA 1
ATOM 5810 C C . VAL B 1 337 ? 16.578 -7.734 7.094 1 94.31 337 VAL B C 1
ATOM 5812 O O . VAL B 1 337 ? 16.922 -8.898 6.879 1 94.31 337 VAL B O 1
ATOM 5815 N N . TRP B 1 338 ? 17.141 -6.781 6.422 1 94.44 338 TRP B N 1
ATOM 5816 C CA . TRP B 1 338 ? 17.922 -7.004 5.207 1 94.44 338 TRP B CA 1
ATOM 5817 C C . TRP B 1 338 ? 19.406 -7.125 5.527 1 94.44 338 TRP B C 1
ATOM 5819 O O . TRP B 1 338 ? 20.188 -7.578 4.695 1 94.44 338 TRP B O 1
ATOM 5829 N N . VAL B 1 339 ? 19.859 -6.68 6.645 1 81.5 339 VAL B N 1
ATOM 5830 C CA . VAL B 1 339 ? 21.25 -6.801 7.062 1 81.5 339 VAL B CA 1
ATOM 5831 C C . VAL B 1 339 ? 21.328 -7.609 8.359 1 81.5 339 VAL B C 1
ATOM 5833 O O . VAL B 1 339 ? 21.484 -7.039 9.438 1 81.5 339 VAL B O 1
ATOM 5836 N N . PRO B 1 340 ? 21.016 -8.914 8.086 1 64.06 340 PRO B N 1
ATOM 5837 C CA . PRO B 1 340 ? 20.953 -9.68 9.328 1 64.06 340 PRO B CA 1
ATOM 5838 C C . PRO B 1 340 ? 22.297 -9.734 10.055 1 64.06 340 PRO B C 1
ATOM 5840 O O . PRO B 1 340 ? 23.344 -9.789 9.414 1 64.06 340 PRO B O 1
ATOM 5843 N N . LYS B 1 341 ? 22.312 -9.148 11.156 1 57.41 341 LYS B N 1
ATOM 5844 C CA . LYS B 1 341 ? 23.5 -9.281 12.008 1 57.41 341 LYS B CA 1
ATOM 5845 C C . LYS B 1 341 ? 23.797 -10.75 12.297 1 57.41 341 LYS B C 1
ATOM 5847 O O . LYS B 1 341 ? 22.891 -11.547 12.516 1 57.41 341 LYS B O 1
ATOM 5852 N N . ILE B 1 342 ? 24.75 -11.289 11.609 1 45.66 342 ILE B N 1
ATOM 5853 C CA . ILE B 1 342 ? 25.203 -12.633 11.961 1 45.66 342 ILE B CA 1
ATOM 5854 C C . ILE B 1 342 ? 25.484 -12.711 13.461 1 45.66 342 ILE B C 1
ATOM 5856 O O . ILE B 1 342 ? 26.391 -12.047 13.969 1 45.66 342 ILE B O 1
ATOM 5860 N N . TYR B 1 343 ? 24.5 -12.445 14.297 1 36.97 343 TYR B N 1
ATOM 5861 C CA . TYR B 1 343 ? 24.938 -12.758 15.656 1 36.97 343 TYR B CA 1
ATOM 5862 C C . TYR B 1 343 ? 25.406 -14.211 15.758 1 36.97 343 TYR B C 1
ATOM 5864 O O . TYR B 1 343 ? 24.672 -15.125 15.398 1 36.97 343 TYR B O 1
ATOM 5872 N N . PRO B 1 344 ? 26.672 -14.539 15.664 1 39.03 344 PRO B N 1
ATOM 5873 C CA . PRO B 1 344 ? 26.875 -15.93 16.094 1 39.03 344 PRO B CA 1
ATOM 5874 C C . PRO B 1 344 ? 25.875 -16.359 17.172 1 39.03 344 PRO B C 1
ATOM 5876 O O . PRO B 1 344 ? 25.312 -15.523 17.859 1 39.03 344 PRO B O 1
ATOM 5879 N N . GLY B 1 345 ? 25.828 -16.734 18.484 1 32.38 345 GLY B N 1
ATOM 5880 C CA . GLY B 1 345 ? 25.188 -17.297 19.672 1 32.38 345 GLY B CA 1
ATOM 5881 C C . GLY B 1 345 ? 23.984 -16.484 20.125 1 32.38 345 GLY B C 1
ATOM 5882 O O . GLY B 1 345 ? 23.344 -16.844 21.109 1 32.38 345 GLY B O 1
ATOM 5883 N N . SER B 1 346 ? 24.047 -15.164 20.094 1 31.05 346 SER B N 1
ATOM 5884 C CA . SER B 1 346 ? 23.047 -14.438 20.875 1 31.05 346 SER B CA 1
ATOM 5885 C C . SER B 1 346 ? 21.672 -14.492 20.188 1 31.05 346 SER B C 1
ATOM 5887 O O . SER B 1 346 ? 21.578 -14.383 18.969 1 31.05 346 SER B O 1
ATOM 5889 N N . GLU B 1 347 ? 20.781 -15.156 20.781 1 30.97 347 GLU B N 1
ATOM 5890 C CA . GLU B 1 347 ? 19.328 -15.234 20.656 1 30.97 347 GLU B CA 1
ATOM 5891 C C . GLU B 1 347 ? 18.719 -13.852 20.422 1 30.97 347 GLU B C 1
ATOM 5893 O O . GLU B 1 347 ? 18.438 -13.125 21.359 1 30.97 347 GLU B O 1
ATOM 5898 N N . PHE B 1 348 ? 19.25 -13.109 19.672 1 35.31 348 PHE B N 1
ATOM 5899 C CA . PHE B 1 348 ? 18.609 -11.82 19.406 1 35.31 348 PHE B CA 1
ATOM 5900 C C . PHE B 1 348 ? 17.109 -11.984 19.188 1 35.31 348 PHE B C 1
ATOM 5902 O O . PHE B 1 348 ? 16.406 -11.008 18.922 1 35.31 348 PHE B O 1
ATOM 5909 N N . GLY B 1 349 ? 16.641 -13.172 19.031 1 34.16 349 GLY B N 1
ATOM 5910 C CA . GLY B 1 349 ? 15.195 -13.383 18.922 1 34.16 349 GLY B CA 1
ATOM 5911 C C . GLY B 1 349 ? 14.406 -12.742 20.047 1 34.16 349 GLY B C 1
ATOM 5912 O O . GLY B 1 349 ? 13.18 -12.797 20.047 1 34.16 349 GLY B O 1
ATOM 5913 N N . SER B 1 350 ? 15.031 -12.492 21.156 1 31.41 350 SER B N 1
ATOM 5914 C CA . SER B 1 350 ? 14.234 -12.242 22.344 1 31.41 350 SER B CA 1
ATOM 5915 C C . SER B 1 350 ? 13.57 -10.875 22.281 1 31.41 350 SER B C 1
ATOM 5917 O O . SER B 1 350 ? 12.539 -10.648 22.922 1 31.41 350 SER B O 1
ATOM 5919 N N . GLU B 1 351 ? 14.336 -9.867 21.828 1 33.56 351 GLU B N 1
ATOM 5920 C CA . GLU B 1 351 ? 13.641 -8.586 21.922 1 33.56 351 GLU B CA 1
ATOM 5921 C C . GLU B 1 351 ? 12.531 -8.477 20.891 1 33.56 351 GLU B C 1
ATOM 5923 O O . GLU B 1 351 ? 11.672 -7.602 20.984 1 33.56 351 GLU B O 1
ATOM 5928 N N . PHE B 1 352 ? 12.633 -8.984 19.75 1 35.88 352 PHE B N 1
ATOM 5929 C CA . PHE B 1 352 ? 11.609 -9.016 18.703 1 35.88 352 PHE B CA 1
ATOM 5930 C C . PHE B 1 352 ? 10.672 -10.195 18.906 1 35.88 352 PHE B C 1
ATOM 5932 O O . PHE B 1 352 ? 10.805 -11.219 18.219 1 35.88 352 PHE B O 1
ATOM 5939 N N . GLY B 1 353 ? 10.57 -10.852 20.094 1 29.53 353 GLY B N 1
ATOM 5940 C CA . GLY B 1 353 ? 9.672 -11.977 20.297 1 29.53 353 GLY B CA 1
ATOM 5941 C C . GLY B 1 353 ? 8.375 -11.852 19.531 1 29.53 353 GLY B C 1
ATOM 5942 O O . GLY B 1 353 ? 8.391 -11.656 18.312 1 29.53 353 GLY B O 1
ATOM 5943 N N . SER B 1 354 ? 7.207 -12.242 20.203 1 31.66 354 SER B N 1
ATOM 5944 C CA . SER B 1 354 ? 5.828 -12.523 19.812 1 31.66 354 SER B CA 1
ATOM 5945 C C . SER B 1 354 ? 5.188 -11.32 19.141 1 31.66 354 SER B C 1
ATOM 5947 O O . SER B 1 354 ? 4.148 -11.453 18.484 1 31.66 354 SER B O 1
ATOM 5949 N N . GLU B 1 355 ? 5.734 -10.18 19.375 1 31.95 355 GLU B N 1
ATOM 5950 C CA . GLU B 1 355 ? 4.941 -9.016 19 1 31.95 355 GLU B CA 1
ATOM 5951 C C . GLU B 1 355 ? 5.16 -8.656 17.531 1 31.95 355 GLU B C 1
ATOM 5953 O O . GLU B 1 355 ? 4.281 -8.078 16.891 1 31.95 355 GLU B O 1
ATOM 5958 N N . PHE B 1 356 ? 6.371 -8.836 17.141 1 34.66 356 PHE B N 1
ATOM 5959 C CA . PHE B 1 356 ? 6.539 -8.492 15.734 1 34.66 356 PHE B CA 1
ATOM 5960 C C . PHE B 1 356 ? 5.727 -9.422 14.844 1 34.66 356 PHE B C 1
ATOM 5962 O O . PHE B 1 356 ? 5.16 -9 13.836 1 34.66 356 PHE B O 1
ATOM 5969 N N . GLY B 1 357 ? 5.812 -10.719 15.188 1 32.97 357 GLY B N 1
ATOM 5970 C CA . GLY B 1 357 ? 4.926 -11.609 14.453 1 32.97 357 GLY B CA 1
ATOM 5971 C C . GLY B 1 357 ? 3.469 -11.195 14.539 1 32.97 357 GLY B C 1
ATOM 5972 O O . GLY B 1 357 ? 2.715 -11.367 13.578 1 32.97 357 GLY B O 1
ATOM 5973 N N . THR B 1 358 ? 3.072 -10.773 15.75 1 32.88 358 THR B N 1
ATOM 5974 C CA . THR B 1 358 ? 1.701 -10.328 15.977 1 32.88 358 THR B CA 1
ATOM 5975 C C . THR B 1 358 ? 1.439 -9 15.273 1 32.88 358 THR B C 1
ATOM 5977 O O . THR B 1 358 ? 0.328 -8.742 14.812 1 32.88 358 THR B O 1
ATOM 5980 N N . SER B 1 359 ? 2.42 -8.094 15.422 1 33.16 359 SER B N 1
ATOM 5981 C CA . SER B 1 359 ? 2.135 -6.82 14.766 1 33.16 359 SER B CA 1
ATOM 5982 C C . SER B 1 359 ? 2.098 -6.973 13.25 1 33.16 359 SER B C 1
ATOM 5984 O O . SER B 1 359 ? 1.356 -6.262 12.57 1 33.16 359 SER B O 1
ATOM 5986 N N . LEU B 1 360 ? 3.074 -7.684 12.75 1 32.56 360 LEU B N 1
ATOM 5987 C CA . LEU B 1 360 ? 3.01 -7.887 11.305 1 32.56 360 LEU B CA 1
ATOM 5988 C C . LEU B 1 360 ? 1.804 -8.742 10.93 1 32.56 360 LEU B C 1
ATOM 5990 O O . LEU B 1 360 ? 1.307 -8.664 9.805 1 32.56 360 LEU B O 1
ATOM 5994 N N . GLY B 1 361 ? 1.517 -9.93 11.727 1 3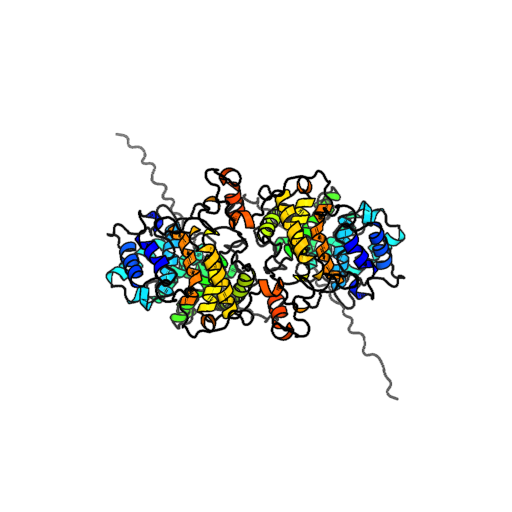1.16 361 GLY B N 1
ATOM 5995 C CA . GLY B 1 361 ? 0.524 -10.953 11.438 1 31.16 361 GLY B CA 1
ATOM 5996 C C . GLY B 1 361 ? -0.735 -10.82 12.273 1 31.16 361 GLY B C 1
ATOM 5997 O O . GLY B 1 361 ? -1.512 -11.766 12.398 1 31.16 361 GLY B O 1
ATOM 5998 N N . SER B 1 362 ? -0.794 -9.93 13.234 1 29.7 362 SER B N 1
ATOM 5999 C CA . SER B 1 362 ? -1.991 -10.203 14.023 1 29.7 362 SER B CA 1
ATOM 6000 C C . SER B 1 362 ? -3.24 -10.195 13.148 1 29.7 362 SER B C 1
ATOM 6002 O O . SER B 1 362 ? -3.637 -9.148 12.625 1 29.7 362 SER B O 1
ATOM 6004 N N . SER B 1 363 ? -3.441 -11.164 12.477 1 29.09 363 SER B N 1
ATOM 6005 C CA . SER B 1 363 ? -4.871 -11.359 12.25 1 29.09 363 SER B CA 1
ATOM 6006 C C . SER B 1 363 ? -5.652 -11.266 13.555 1 29.09 363 SER B C 1
ATOM 6008 O O . SER B 1 363 ? -5.555 -12.148 14.406 1 29.09 363 SER B O 1
ATOM 6010 N N . ALA B 1 364 ? -5.785 -10.18 14.281 1 27.5 364 ALA B N 1
ATOM 6011 C CA . ALA B 1 364 ? -6.789 -10.094 15.344 1 27.5 364 ALA B CA 1
ATOM 6012 C C . ALA B 1 364 ? -7.992 -10.977 15.031 1 27.5 364 ALA B C 1
ATOM 6014 O O . ALA B 1 364 ? -8.625 -10.828 13.984 1 27.5 364 ALA B O 1
ATOM 6015 N N . GLU B 1 365 ? -8.07 -12.109 15.523 1 26.66 365 GLU B N 1
ATOM 6016 C CA . GLU B 1 365 ? -9.422 -12.602 15.766 1 26.66 365 GLU B CA 1
ATOM 6017 C C . GLU B 1 365 ? -10.312 -11.516 16.359 1 26.66 365 GLU B C 1
ATOM 6019 O O . GLU B 1 365 ? -10.156 -11.148 17.531 1 26.66 365 GLU B O 1
ATOM 6024 N N . LEU B 1 366 ? -10.523 -10.391 15.758 1 26.95 366 LEU B N 1
ATOM 6025 C CA . LEU B 1 366 ? -11.664 -9.625 16.25 1 26.95 366 LEU B CA 1
ATOM 6026 C C . LEU B 1 366 ? -12.781 -10.547 16.703 1 26.95 366 LEU B C 1
ATOM 6028 O O . LEU B 1 366 ? -13.258 -11.383 15.938 1 26.95 366 LEU B O 1
ATOM 6032 N N . GLU B 1 367 ? -12.695 -10.984 17.953 1 23.97 367 GLU B N 1
ATOM 6033 C CA . GLU B 1 367 ? -13.992 -11.453 18.422 1 23.97 367 GLU B CA 1
ATOM 6034 C C . GLU B 1 367 ? -15.125 -10.57 17.922 1 23.97 367 GLU B C 1
ATOM 6036 O O . GLU B 1 367 ? -15.039 -9.344 18 1 23.97 367 GLU B O 1
ATOM 6041 N N . PRO B 1 368 ? -15.953 -11.031 17.094 1 25.92 368 PRO B N 1
ATOM 6042 C CA . PRO B 1 368 ? -17.172 -10.289 16.766 1 25.92 368 PRO B CA 1
ATOM 6043 C C . PRO B 1 368 ? -17.844 -9.68 18 1 25.92 368 PRO B C 1
ATOM 6045 O O . PRO B 1 368 ? -18.25 -10.414 18.906 1 25.92 368 PRO B O 1
ATOM 6048 N N . ASN B 1 369 ? -17.312 -8.773 18.719 1 24.17 369 ASN B N 1
ATOM 6049 C CA . ASN B 1 369 ? -18.312 -8.188 19.609 1 24.17 369 ASN B CA 1
ATOM 6050 C C . ASN B 1 369 ? -19.656 -8.008 18.906 1 24.17 369 ASN B C 1
ATOM 6052 O O . ASN B 1 369 ? -19.703 -7.602 17.734 1 24.17 369 ASN B O 1
ATOM 6056 N N . LYS B 1 370 ? -20.641 -8.742 19.406 1 25.89 370 LYS B N 1
ATOM 6057 C CA . LYS B 1 370 ? -22.047 -8.523 19.078 1 25.89 370 LYS B CA 1
ATOM 6058 C C . LYS B 1 370 ? -22.406 -7.035 19.109 1 25.89 370 LYS B C 1
ATOM 6060 O O . LYS B 1 370 ? -22.281 -6.387 20.156 1 25.89 370 LYS B O 1
ATOM 6065 N N . PRO B 1 371 ? -22.109 -6.207 18.141 1 24.47 371 PRO B N 1
ATOM 6066 C CA . PRO B 1 371 ? -22.703 -4.879 18.297 1 24.47 371 PRO B CA 1
ATOM 6067 C C . PRO B 1 371 ? -24.172 -4.934 18.75 1 24.47 371 PRO B C 1
ATOM 6069 O O . PRO B 1 371 ? -24.891 -5.871 18.391 1 24.47 371 PRO B O 1
ATOM 6072 N N . SER B 1 372 ? -24.484 -4.527 19.938 1 23.67 372 SER B N 1
ATOM 6073 C CA . SER B 1 372 ? -25.891 -4.305 20.25 1 23.67 372 SER B CA 1
ATOM 6074 C C . SER B 1 372 ? -26.641 -3.689 19.062 1 23.67 372 SER B C 1
ATOM 6076 O O . SER B 1 372 ? -26.047 -2.98 18.25 1 23.67 372 SER B O 1
ATOM 6078 N N . PRO B 1 373 ? -27.859 -4.172 18.75 1 23.81 373 PRO B N 1
ATOM 6079 C CA . PRO B 1 373 ? -28.734 -3.666 17.688 1 23.81 373 PRO B CA 1
ATOM 6080 C C . PRO B 1 373 ? -28.859 -2.143 17.703 1 23.81 373 PRO B C 1
ATOM 6082 O O . PRO B 1 373 ? -29.234 -1.56 18.719 1 23.81 373 PRO B O 1
ATOM 6085 N N . LEU B 1 374 ? -27.891 -1.38 17.469 1 21.78 374 LEU B N 1
ATOM 6086 C CA . LEU B 1 374 ? -28.312 0.016 17.516 1 21.78 374 LEU B CA 1
ATOM 6087 C C . LEU B 1 374 ? -29.625 0.219 16.766 1 21.78 374 LEU B C 1
ATOM 6089 O O . LEU B 1 374 ? -29.797 -0.303 15.664 1 21.78 374 LEU B O 1
ATOM 6093 N N . PRO B 1 375 ? -30.781 0.488 17.5 1 23.14 375 PRO B N 1
ATOM 6094 C CA . PRO B 1 375 ? -32.094 0.75 16.906 1 23.14 375 PRO B CA 1
ATOM 6095 C C . PRO B 1 375 ? -32.031 1.842 15.836 1 23.14 375 PRO B C 1
ATOM 6097 O O . PRO B 1 375 ? -31.688 2.986 16.125 1 23.14 375 PRO B O 1
ATOM 6100 N N . TYR B 1 376 ? -31.297 1.816 14.891 1 20.56 376 TYR B N 1
ATOM 6101 C CA . TYR B 1 376 ? -31.266 2.918 13.93 1 20.56 376 TYR B CA 1
ATOM 6102 C C . TYR B 1 376 ? -32.656 3.182 13.359 1 20.56 376 TYR B C 1
ATOM 6104 O O . TYR B 1 376 ? -33.156 2.396 12.555 1 20.56 376 TYR B O 1
ATOM 6112 N N . ASN B 1 377 ? -33.656 3.662 14.25 1 21.52 377 ASN B N 1
ATOM 6113 C CA . ASN B 1 377 ? -34.906 4.207 13.727 1 21.52 377 ASN B CA 1
ATOM 6114 C C . ASN B 1 377 ? -34.656 5.395 12.805 1 21.52 377 ASN B C 1
ATOM 6116 O O . ASN B 1 377 ? -34.844 6.547 13.203 1 21.52 377 ASN B O 1
ATOM 6120 N N . ALA B 1 378 ? -33.594 5.648 12.25 1 19.42 378 ALA B N 1
ATOM 6121 C CA . ALA B 1 378 ? -33.5 6.992 11.688 1 19.42 378 ALA B CA 1
ATOM 6122 C C . ALA B 1 378 ? -34.625 7.234 10.664 1 19.42 378 ALA B C 1
ATOM 6124 O O . ALA B 1 378 ? -34.781 6.453 9.727 1 19.42 378 ALA B O 1
ATOM 6125 N N . SER B 1 379 ? -35.625 7.965 11.047 1 20.56 379 SER B N 1
ATOM 6126 C CA . SER B 1 379 ? -36.625 8.602 10.211 1 20.56 379 SER B CA 1
ATOM 6127 C C . SER B 1 379 ? -36 9.352 9.047 1 20.56 379 SER B C 1
ATOM 6129 O O . SER B 1 379 ? -34.938 9.961 9.195 1 20.56 379 SER B O 1
ATOM 6131 N N . LYS B 1 380 ? -36.25 8.898 7.855 1 22.55 380 LYS B N 1
ATOM 6132 C CA . LYS B 1 380 ? -35.969 9.391 6.516 1 22.55 380 LYS B CA 1
ATOM 6133 C C . LYS B 1 380 ? -36.156 10.906 6.43 1 22.55 380 LYS B C 1
ATOM 6135 O O . LYS B 1 380 ? -37.25 11.406 6.625 1 22.55 380 LYS B O 1
ATOM 6140 N N . PRO B 1 381 ? -35.156 11.82 6.863 1 20.77 381 PRO B N 1
ATOM 6141 C CA . PRO B 1 381 ? -35.625 13.195 6.664 1 20.77 381 PRO B CA 1
ATOM 6142 C C . PRO B 1 381 ? -36.031 13.484 5.223 1 20.77 381 PRO B C 1
ATOM 6144 O O . PRO B 1 381 ? -35.438 12.93 4.289 1 20.77 381 PRO B O 1
ATOM 6147 N N . GLU B 1 382 ? -37.281 13.773 4.977 1 20.5 382 GLU B N 1
ATOM 6148 C CA . GLU B 1 382 ? -37.969 14.195 3.762 1 20.5 382 GLU B CA 1
ATOM 6149 C C . GLU B 1 382 ? -37.312 15.438 3.166 1 20.5 382 GLU B C 1
ATOM 6151 O O . GLU B 1 382 ? -37.406 16.531 3.746 1 20.5 382 GLU B O 1
ATOM 6156 N N . PHE B 1 383 ? -36.062 15.375 2.867 1 18.7 383 PHE B N 1
ATOM 6157 C CA . PHE B 1 383 ? -35.594 16.641 2.309 1 18.7 383 PHE B CA 1
ATOM 6158 C C . PHE B 1 383 ? -36.438 17.031 1.108 1 18.7 383 PHE B C 1
ATOM 6160 O O . PHE B 1 383 ? -36.594 16.266 0.158 1 18.7 383 PHE B O 1
ATOM 6167 N N . LYS B 1 384 ? -37.406 17.875 1.335 1 19.52 384 LYS B N 1
ATOM 6168 C CA . LYS B 1 384 ? -38.281 18.562 0.373 1 19.52 384 LYS B CA 1
ATOM 6169 C C . LYS B 1 384 ? -37.469 19.109 -0.803 1 19.52 384 LYS B C 1
ATOM 6171 O O . LYS B 1 384 ? -36.312 19.5 -0.638 1 19.52 384 LYS B O 1
ATOM 6176 N N . SER B 1 385 ? -37.875 18.719 -2.061 1 19.59 385 SER B N 1
ATOM 6177 C CA . SER B 1 385 ? -37.562 19.016 -3.453 1 19.59 385 SER B CA 1
ATOM 6178 C C . SER B 1 385 ? -37.406 20.516 -3.666 1 19.59 385 SER B C 1
ATOM 6180 O O . SER B 1 385 ? -38.344 21.297 -3.393 1 19.59 385 SER B O 1
ATOM 6182 N N . LEU B 1 386 ? -36.312 21.125 -3.125 1 21.52 386 LEU B N 1
ATOM 6183 C CA . LEU B 1 386 ? -36.219 22.547 -3.426 1 21.52 386 LEU B CA 1
ATOM 6184 C C . LEU B 1 386 ? -36.531 22.812 -4.902 1 21.52 386 LEU B C 1
ATOM 6186 O O . LEU B 1 386 ? -35.906 22.203 -5.773 1 21.52 386 LEU B O 1
ATOM 6190 N N . SER B 1 387 ? -37.781 23.109 -5.211 1 19.95 387 SER B N 1
ATOM 6191 C CA . SER B 1 387 ? -38.406 23.578 -6.445 1 19.95 387 SER B CA 1
ATOM 6192 C C . SER B 1 387 ? -37.562 24.625 -7.145 1 19.95 387 SER B C 1
ATOM 6194 O O . SER B 1 387 ? -37.188 25.625 -6.543 1 19.95 387 SER B O 1
ATOM 6196 N N . ASP B 1 388 ? -36.656 24.141 -7.977 1 20.42 388 ASP B N 1
ATOM 6197 C CA . ASP B 1 388 ? -35.875 24.984 -8.859 1 20.42 388 ASP B CA 1
ATOM 6198 C C . ASP B 1 388 ? -36.75 26.047 -9.523 1 20.42 388 ASP B C 1
ATOM 6200 O O . ASP B 1 388 ? -37.719 25.719 -10.195 1 20.42 388 ASP B O 1
ATOM 6204 N N . PRO B 1 389 ? -37.031 27.172 -8.875 1 22.11 389 PRO B N 1
ATOM 6205 C CA . PRO B 1 389 ? -37.906 28.172 -9.516 1 22.11 389 PRO B CA 1
ATOM 6206 C C . PRO B 1 389 ? -37.375 28.609 -10.883 1 22.11 389 PRO B C 1
ATOM 6208 O O . PRO B 1 389 ? -36.25 29.109 -10.984 1 22.11 389 PRO B O 1
ATOM 6211 N N . ASN B 1 390 ? -37.375 27.703 -11.859 1 21.44 390 ASN B N 1
ATOM 6212 C CA . ASN B 1 390 ? -37.031 28.156 -13.203 1 21.44 390 ASN B CA 1
ATOM 6213 C C . ASN B 1 390 ? -37.812 29.406 -13.586 1 21.44 390 ASN B C 1
ATOM 6215 O O . ASN B 1 390 ? -39 29.359 -13.828 1 21.44 390 ASN B O 1
ATOM 6219 N N . PRO B 1 391 ? -37.656 30.562 -12.914 1 20.81 391 PRO B N 1
ATOM 6220 C CA . PRO B 1 391 ? -38.531 31.625 -13.422 1 20.81 391 PRO B CA 1
ATOM 6221 C C . PRO B 1 391 ? -38.344 31.891 -14.906 1 20.81 391 PRO B C 1
ATOM 6223 O O . PRO B 1 391 ? -37.188 32.031 -15.367 1 20.81 391 PRO B O 1
ATOM 6226 N N . ASN B 1 392 ? -39.031 31.188 -15.82 1 20.73 392 ASN B N 1
ATOM 6227 C CA . ASN B 1 392 ? -39.156 31.484 -17.25 1 20.73 392 ASN B CA 1
ATOM 6228 C C . ASN B 1 392 ? -39.438 32.969 -17.484 1 20.73 392 ASN B C 1
ATOM 6230 O O . ASN B 1 392 ? -40.469 33.469 -17.078 1 20.73 392 ASN B O 1
ATOM 6234 N N . PRO B 1 393 ? -38.406 33.875 -17.391 1 20.66 393 PRO B N 1
ATOM 6235 C CA . PRO B 1 393 ? -38.875 35.219 -17.656 1 20.66 393 PRO B CA 1
ATOM 6236 C C . PRO B 1 393 ? -39.688 35.344 -18.953 1 20.66 393 PRO B C 1
ATOM 6238 O O . PRO B 1 393 ? -39.531 34.5 -19.844 1 20.66 393 PRO B O 1
ATOM 6241 N N . GLY B 1 394 ? -40.875 36.125 -18.984 1 18.28 394 GLY B N 1
ATOM 6242 C CA . GLY B 1 394 ? -42 36.594 -19.766 1 18.28 394 GLY B CA 1
ATOM 6243 C C . GLY B 1 394 ? -41.625 37.125 -21.125 1 18.28 394 GLY B C 1
ATOM 6244 O O . GLY B 1 394 ? -40.594 37.75 -21.266 1 18.28 394 GLY B O 1
ATOM 6245 N N . ALA B 1 395 ? -42.094 36.469 -22.219 1 20.59 395 ALA B N 1
ATOM 6246 C CA . ALA B 1 395 ? -42.281 36.781 -23.641 1 20.59 395 ALA B CA 1
ATOM 6247 C C . ALA B 1 395 ? -42.875 38.188 -23.828 1 20.59 395 ALA B C 1
ATOM 6249 O O . ALA B 1 395 ? -44.031 38.438 -23.5 1 20.59 395 ALA B O 1
ATOM 6250 N N . ASP B 1 396 ? -42.188 39.312 -23.438 1 19.62 396 ASP B N 1
ATOM 6251 C CA . ASP B 1 396 ? -42.906 40.562 -23.719 1 19.62 396 ASP B CA 1
ATOM 6252 C C . ASP B 1 396 ? -43.406 40.594 -25.156 1 19.62 396 ASP B C 1
ATOM 6254 O O . ASP B 1 396 ? -42.594 40.438 -26.094 1 19.62 396 ASP B O 1
ATOM 6258 N N . SER B 1 397 ? -44.719 40.375 -25.422 1 20.64 397 SER B N 1
ATOM 6259 C CA . SER B 1 397 ? -45.688 40.375 -26.5 1 20.64 397 SER B CA 1
ATOM 6260 C C . SER B 1 397 ? -45.531 41.594 -27.391 1 20.64 397 SER B C 1
ATOM 6262 O O . SER B 1 397 ? -44.781 42.531 -27.062 1 20.64 397 SER B O 1
ATOM 6264 N N . SER B 1 398 ? -46.75 42.125 -27.828 1 20.62 398 SER B N 1
ATOM 6265 C CA . SER B 1 398 ? -47.656 42.469 -28.922 1 20.62 398 SER B CA 1
ATOM 6266 C C . SER B 1 398 ? -47.656 43.969 -29.172 1 20.62 398 SER B C 1
ATOM 6268 O O . SER B 1 398 ? -48.344 44.438 -30.094 1 20.62 398 SER B O 1
ATOM 6270 N N . SER B 1 399 ? -47.281 44.938 -28.297 1 19.66 399 SER B N 1
ATOM 6271 C CA . SER B 1 399 ? -48.188 46.031 -28.609 1 19.66 399 SER B CA 1
ATOM 6272 C C . SER B 1 399 ? -47.969 46.531 -30.047 1 19.66 399 SER B C 1
ATOM 6274 O O . SER B 1 399 ? -46.844 46.531 -30.562 1 19.66 399 SER B O 1
ATOM 6276 N N . LYS B 1 400 ? -49.188 47.094 -30.625 1 20.03 400 LYS B N 1
ATOM 6277 C CA . LYS B 1 400 ? -49.969 47.75 -31.672 1 20.03 400 LYS B CA 1
ATOM 6278 C C . LYS B 1 400 ? -49.375 49.125 -32 1 20.03 400 LYS B C 1
ATOM 6280 O O . LYS B 1 400 ? -49.562 49.625 -33.125 1 20.03 400 LYS B O 1
ATOM 6285 N N . SER B 1 401 ? -48.938 50.094 -31.062 1 22.42 401 SER B N 1
ATOM 6286 C CA . SER B 1 401 ? -49.031 51.344 -31.812 1 22.42 401 SER B CA 1
ATOM 6287 C C . SER B 1 401 ? -47.875 51.5 -32.812 1 22.42 401 SER B C 1
ATOM 6289 O O . SER B 1 401 ? -46.75 51.125 -32.5 1 22.42 401 SER B O 1
#

pLDDT: mean 77.08, std 29.19, range [16.86, 98.88]

Solvent-accessible surface area (backbone atoms only — not comparable to full-atom values): 43666 Å² total; per-residue (Å²): 133,83,73,71,69,73,73,71,66,58,8,46,60,60,32,56,53,56,56,70,41,64,74,67,80,40,58,45,28,36,50,57,41,72,21,50,51,67,55,39,46,52,43,51,40,38,30,33,28,86,87,36,96,56,32,51,66,32,56,37,85,87,44,67,60,28,43,54,17,45,16,26,42,28,47,25,34,64,76,33,39,66,66,57,44,68,68,47,54,71,68,46,50,51,26,45,53,53,39,58,57,38,28,73,70,45,82,61,56,86,32,63,41,24,46,29,51,14,34,38,29,35,38,27,50,68,74,70,45,87,54,56,59,66,53,29,48,50,26,53,55,51,52,56,70,16,53,37,36,81,52,38,59,25,65,20,80,33,39,63,73,46,40,51,54,25,65,43,47,51,54,49,52,50,52,36,50,50,40,51,54,70,67,74,52,58,66,62,72,75,38,70,95,53,93,56,77,59,53,62,56,45,50,52,48,47,66,52,12,42,22,53,40,22,52,56,55,53,27,41,39,42,95,73,21,48,56,58,80,53,29,55,63,48,35,25,38,44,13,57,42,19,35,39,17,45,18,53,46,66,73,40,52,39,89,92,43,47,47,17,22,50,40,46,52,52,48,29,24,46,57,50,37,62,38,79,61,18,35,48,96,87,66,43,68,37,58,18,45,45,18,81,31,63,69,63,50,58,90,84,62,45,69,28,47,40,41,38,27,40,32,42,51,38,42,71,77,46,62,74,78,36,53,49,67,60,41,72,80,41,78,41,64,40,45,58,54,74,52,61,72,80,58,80,88,62,71,66,58,64,84,60,40,74,54,54,41,37,70,48,46,53,71,68,74,66,68,75,68,76,70,71,78,71,80,76,69,77,73,77,80,76,74,74,78,77,72,75,74,73,75,78,78,80,90,76,83,93,77,89,122,132,84,72,72,68,71,75,70,66,55,6,43,60,52,32,57,53,57,56,72,40,64,74,70,81,40,56,47,28,34,48,57,39,72,19,51,51,67,54,38,47,51,41,50,40,36,31,33,28,84,85,35,96,57,34,50,68,32,55,37,85,86,44,66,61,29,42,54,17,46,16,27,41,28,48,23,34,65,75,33,40,65,65,56,43,66,67,50,54,69,67,44,50,52,27,45,53,54,40,59,55,38,30,73,70,44,82,61,55,84,31,64,42,25,46,30,51,14,33,36,29,35,39,27,50,67,75,70,44,88,55,57,58,68,53,31,47,50,26,52,54,51,51,56,70,15,53,35,36,80,53,38,59,24,66,20,82,34,37,63,70,45,41,51,52,26,64,43,45,49,54,48,52,52,51,36,50,51,41,50,56,70,69,75,52,58,66,64,72,76,38,69,95,52,93,57,76,61,52,60,56,45,50,53,47,49,67,53,13,42,22,52,40,22,52,54,53,52,29,42,38,41,95,71,21,49,56,58,80,51,30,55,64,48,35,25,38,45,14,56,42,19,36,40,18,46,18,54,47,67,72,40,53,39,89,91,43,48,47,17,22,50,42,46,52,53,48,31,24,47,57,50,37,63,36,78,62,17,35,46,98,86,66,45,67,37,60,17,47,48,18,80,32,64,72,63,48,56,88,85,64,46,69,26,48,38,39,39,27,41,33,43,53,39,42,69,77,45,60,74,78,36,52,48,65,60,41,71,80,39,78,40,62,40,45,56,54,71,52,60,72,80,57,73,90,65,71,67,58,64,85,57,41,73,54,52,40,36,68,47,46,52,70,67,75,66,68,77,69,76,72,70,79,70,80,76,74,74,75,76,79,76,76,73,78,77,73,74,75,72,76,74,81,78,79,84,81,72,88,79,130